Protein AF-0000000076610963 (afdb_homodimer)

Secondary structure (DSSP, 8-state):
--HHHHHHHHHHHHHSHHHHS-S---HHHHHHHHHT-HHHHHHHGGGSS----HHHHHHHHH--SS-SSS---------HHHHHHHHHHHHHHHTT-PPPPP-EEE-TTSTTEEEE-SSSS--EEEESS-S-TT-GGG-HHHHHHHHHHHHHH-S---SBIIIII--HHHHHHHHHHHHHTT-SEEEEES-HHHHHHHHHHHGGGGSTT-EEEEEETT--HHHHHHHHTSS--GGGEEEEPTT-HHHHHHHHHHT-STTTTTSEEEEEEESB-TTT--B--HHHHHHHHHHHT-EEEEE-TTTTTTSSTTS--HHHHHT---SEEEEESSSTT-S--EEEEE-HHHHHHHHHH-HHHHTSBPPPHHHHHHHHHHHHHHHH--HHHHHHHHHHHHHHHHHHHTT--BPP-SSS-EEEE---HHHHHHHHHHHHHHH-EE-EEE-TTTS-TT--EEEE---TT--HHHHHHHHHHHHHHHHHHT---HHHHHHHHHHHH-/--HHHHHHHHHHHHHSHHHHS-S---HHHHHHHHHT-HHHHHHHGGGSSS---SHHHHHHHH--SS-SSS---------HHHHHHHHHHHHHHHTT-PPPPP-EEE-TTSTTEEEE-SSSS--EEEESS-S-TT-GGG-HHHHHHHHHHHHHH-S---SBIIIII--HHHHHHHHHHHHHTT-SEEEEES-HHHHHHHHHHHGGGGSTT-EEEEEETT--HHHHHHHHTSS--GGGEEEEPTT-HHHHHHHHHHT-STTTTTSEEEEEEESB-TTT--B--HHHHHHHHHHHT-EEEEE-TTTTTTSSTTS--HHHHHT---SEEEEESSSTT-S--EEEEE-HHHHHHHHHH-HHHHTSBPPPHHHHHHHHHHHHHHHH--HHHHHHHHHHHHHHHHHHHTT--BPP-SSS-EEEE---HHHHHHHHHHHHHHH-EE-EEE-TTTS-TT--EEEE---TT--HHHHHHHHHHHHHHHHHHT---HHHHHHHHHHHH-

InterPro domains:
  IPR001917 Aminotransferase, class-II, pyridoxal-phosphate binding site [PS00599] (328-337)
  IPR004839 Aminotransferase, class I/classII, large domain [PF00155] (124-472)
  IPR010961 Tetrapyrrole biosynthesis, 5-aminolevulinic acid synthase [TIGR01821] (81-483)
  IPR015421 Pyridoxal phosphate-dependent transferase, major domain [G3DSA:3.40.640.10] (141-379)
  IPR015422 Pyridoxal phosphate-dependent transferase, small domain [G3DSA:3.90.1150.10] (124-471)
  IPR015424 Pyridoxal phosphate-dependent transferase [SSF53383] (80-482)
  IPR050087 8-amino-7-oxononanoate synthase class-II [PTHR13693] (79-475)

Sequence (996 aa):
MKLNAIRCIELVKHLCPFLTKQSLITAELIVSNAASCPFMKVMNLVKNNEQPTIESISEALNNPMNFLDLEVLVPKKTNSLDQHFEAAIKRLRDEGRYRVFTNILRNAGEFPMAVEHMTGSNRKITVWCSNDYLCQGQNPVVLEAMHKCLKIHGAGSGGTRNIGGNTNLHVKLESELADLHDKESALVCTSGYVANEAALSTLPSLFPNGAIYFSDEENHASMIYGMRYSKLNKKDIRVFRHNDVEHLEQLLKTADNDEDREKVKIIVFESVYSMSGSISPLEKIKEIATRFGALTYIDEVHAVGLYGKRGGGVCQERNIEMDIISGTLGKAFGVHGGYIAASSLIIDCIRSYAPSFIFTTSLPPVTLAGSIASIQYLKKSSKERELLHAHSKLMKKRLTEEDLPVLPSDSHIVPLFIGNASKCKEVSDTMFRDYGLYVQPINYPTVPRGQELLRLSPGPMHTAEKIEEFISAAKTVWKSFGLIGYSELQKKLAKKSSMKLNAIRCIELVKHLCPFLTKQSLITAELIVSNAASCPFMKVMNLVKNNEQPTIESISEALNNPMNFLDLEVLVPKKTNSLDQHFEAAIKRLRDEGRYRVFTNILRNAGEFPMAVEHMTGSNRKITVWCSNDYLCQGQNPVVLEAMHKCLKIHGAGSGGTRNIGGNTNLHVKLESELADLHDKESALVCTSGYVANEAALSTLPSLFPNGAIYFSDEENHASMIYGMRYSKLNKKDIRVFRHNDVEHLEQLLKTADNDEDREKVKIIVFESVYSMSGSISPLEKIKEIATRFGALTYIDEVHAVGLYGKRGGGVCQERNIEMDIISGTLGKAFGVHGGYIAASSLIIDCIRSYAPSFIFTTSLPPVTLAGSIASIQYLKKSSKERELLHAHSKLMKKRLTEEDLPVLPSDSHIVPLFIGNASKCKEVSDTMFRDYGLYVQPINYPTVPRGQELLRLSPGPMHTAEKIEEFISAAKTVWKSFGLIGYSELQKKLAKKSS

Solvent-accessible surface area (backbone atoms only — not comparable to full-atom values): 50496 Å² total; per-residue (Å²): 123,74,65,60,60,56,55,54,50,54,53,49,25,74,69,40,69,73,50,52,71,48,78,83,67,52,72,67,59,51,54,62,55,43,69,71,32,69,69,50,47,62,58,54,72,57,56,73,82,82,74,88,58,72,60,69,57,44,59,72,63,57,79,73,74,90,70,70,79,59,67,75,65,64,60,77,67,71,40,80,60,52,51,32,44,51,49,48,49,48,51,31,52,74,68,68,47,59,82,77,70,58,30,32,44,47,36,40,84,46,62,48,34,27,31,36,58,76,82,72,73,56,46,72,27,43,52,32,33,38,38,26,37,49,49,34,26,45,31,66,68,21,51,49,40,22,53,54,35,35,64,45,40,15,47,22,33,20,16,19,39,76,34,63,15,24,30,56,55,55,55,50,37,22,50,52,50,5,59,55,64,74,35,73,23,34,43,78,35,72,22,39,35,51,24,36,25,25,45,47,31,36,52,40,79,49,32,96,65,28,46,32,40,41,30,37,64,74,50,54,65,37,49,54,49,7,47,64,59,17,93,63,55,73,86,34,54,41,70,24,56,68,80,33,62,69,50,43,51,55,55,56,58,67,38,70,38,88,87,42,54,74,24,47,42,33,42,36,41,44,44,35,36,89,73,62,10,43,61,47,61,59,69,62,51,51,52,51,27,61,76,69,68,30,46,41,37,37,35,26,52,73,19,34,53,62,25,30,86,48,18,42,4,57,44,54,55,67,71,49,89,69,55,33,39,34,34,45,27,30,22,35,38,7,24,53,21,11,23,39,33,18,46,51,59,58,42,54,44,40,64,72,63,13,59,76,55,54,68,22,66,36,66,27,54,26,44,38,38,21,37,43,40,30,51,58,49,38,43,73,46,54,64,49,39,52,36,17,48,50,32,24,50,48,47,54,51,51,34,50,75,69,36,35,27,58,54,84,46,80,47,54,40,45,31,33,58,63,38,32,60,70,57,30,47,49,50,28,48,45,38,30,75,76,69,28,36,40,46,36,57,43,38,54,86,84,30,59,84,60,57,14,24,36,44,35,33,49,16,52,61,47,39,73,68,54,47,50,53,50,51,55,51,47,53,53,52,38,61,73,68,68,55,74,31,24,68,58,48,52,55,53,56,53,56,69,75,98,122,73,68,60,57,54,54,55,50,55,53,50,29,73,69,40,72,74,51,53,71,51,80,84,68,53,72,67,61,52,52,63,56,42,69,72,31,72,73,51,49,63,57,59,69,52,62,72,87,80,75,90,61,73,60,71,60,47,58,75,66,56,82,74,73,93,70,70,80,59,67,75,67,64,61,76,69,73,38,81,59,53,53,32,44,51,49,49,49,48,52,32,52,75,67,68,49,60,83,77,71,59,30,32,45,46,37,42,83,46,62,48,33,28,31,35,58,75,82,72,71,56,47,71,28,42,52,32,33,39,38,27,38,51,50,34,26,46,32,66,68,20,52,50,39,21,54,54,35,34,64,46,39,14,46,21,32,20,15,20,40,77,35,63,14,24,29,57,53,56,55,53,37,20,50,53,50,5,59,56,64,74,35,75,22,35,43,77,35,73,23,38,35,50,26,35,25,27,45,46,31,37,54,40,78,46,31,97,66,29,46,33,40,40,29,36,64,73,51,54,66,37,49,54,50,7,48,63,58,19,94,62,54,72,86,33,53,40,70,25,55,68,80,34,62,69,50,44,51,53,55,55,58,66,38,70,38,88,87,40,54,73,25,47,41,33,42,37,41,44,43,38,35,87,74,61,10,42,61,49,60,58,69,63,50,49,51,51,27,62,76,69,66,31,46,41,37,38,36,27,51,75,18,34,54,62,25,30,87,48,18,43,4,57,45,54,54,67,71,51,90,70,55,32,38,34,32,46,26,30,24,35,40,8,26,54,21,10,22,39,33,19,46,52,60,59,42,53,44,39,62,71,64,12,59,77,55,54,68,21,68,36,65,27,53,26,44,39,37,20,38,43,39,29,52,58,48,37,42,74,47,55,62,48,40,51,36,18,47,51,32,23,51,48,48,54,51,51,34,50,76,69,36,36,26,58,53,86,45,80,46,54,41,45,30,34,59,63,38,33,60,69,57,31,46,49,50,29,48,44,37,30,74,76,68,28,36,41,46,35,56,44,40,54,85,84,32,58,85,60,57,12,24,34,46,34,33,48,16,52,60,47,41,72,66,54,47,50,52,50,50,55,52,48,53,54,51,37,60,75,69,68,56,74,31,23,69,57,47,51,55,54,55,53,57,71,75,99

Nearest PDB structures (foldseek):
  5txr-assembly1_A  TM=9.477E-01  e=1.325E-47  Saccharomyces cerevisiae S288C
  5txr-assembly1_B  TM=9.452E-01  e=3.964E-47  Saccharomyces cerevisiae S288C
  5txt-assembly3_E  TM=9.502E-01  e=1.643E-43  Saccharomyces cerevisiae S288C
  8eim-assembly1_B  TM=9.177E-01  e=1.392E-42  Saccharomyces cerevisiae
  8eim-assembly1_A  TM=8.642E-01  e=5.479E-42  Saccharomyces cerevisiae

Structure (mmCIF, N/CA/C/O backbone):
data_AF-0000000076610963-model_v1
#
loop_
_entity.id
_entity.type
_entity.pdbx_description
1 polymer '5-aminolevulinate synthase'
#
loop_
_atom_site.group_PDB
_atom_site.id
_atom_site.type_symbol
_atom_site.label_atom_id
_atom_site.label_alt_id
_atom_site.label_comp_id
_atom_site.label_asym_id
_atom_site.label_entity_id
_atom_site.label_seq_id
_atom_site.pdbx_PDB_ins_code
_atom_site.Cartn_x
_atom_site.Cartn_y
_atom_site.Cartn_z
_atom_site.occupancy
_atom_site.B_iso_or_equiv
_atom_site.auth_seq_id
_atom_site.auth_comp_id
_atom_site.auth_asym_id
_atom_site.auth_atom_id
_atom_site.pdbx_PDB_model_num
ATOM 1 N N . MET A 1 1 ? -56.344 28.406 -21.016 1 21.8 1 MET A N 1
ATOM 2 C CA . MET A 1 1 ? -55 27.906 -21.406 1 21.8 1 MET A CA 1
ATOM 3 C C . MET A 1 1 ? -54.25 27.406 -20.188 1 21.8 1 MET A C 1
ATOM 5 O O . MET A 1 1 ? -53.156 26.859 -20.312 1 21.8 1 MET A O 1
ATOM 9 N N . LYS A 1 2 ? -54.75 28.047 -19.078 1 29.67 2 LYS A N 1
ATOM 10 C CA . LYS A 1 2 ? -54.5 27.734 -17.672 1 29.67 2 LYS A CA 1
ATOM 11 C C . LYS A 1 2 ? -54.875 26.297 -17.344 1 29.67 2 LYS A C 1
ATOM 13 O O . LYS A 1 2 ? -54.219 25.625 -16.578 1 29.67 2 LYS A O 1
ATOM 18 N N . LEU A 1 3 ? -56 25.922 -17.828 1 28.19 3 LEU A N 1
ATOM 19 C CA . LEU A 1 3 ? -56.719 24.688 -17.469 1 28.19 3 LEU A CA 1
ATOM 20 C C . LEU A 1 3 ? -56 23.469 -18.062 1 28.19 3 LEU A C 1
ATOM 22 O O . LEU A 1 3 ? -56 22.391 -17.453 1 28.19 3 LEU A O 1
ATOM 26 N N . ASN A 1 4 ? -55.406 23.625 -19.328 1 28.78 4 ASN A N 1
ATOM 27 C CA . ASN A 1 4 ? -54.875 22.453 -20 1 28.78 4 ASN A CA 1
ATOM 28 C C . ASN A 1 4 ? -53.562 21.984 -19.359 1 28.78 4 ASN A C 1
ATOM 30 O O . ASN A 1 4 ? -53.125 20.844 -19.594 1 28.78 4 ASN A O 1
ATOM 34 N N . ALA A 1 5 ? -52.781 22.891 -18.766 1 31.27 5 ALA A N 1
ATOM 35 C CA . ALA A 1 5 ? -51.531 22.484 -18.125 1 31.27 5 ALA A CA 1
ATOM 36 C C . ALA A 1 5 ? -51.781 21.562 -16.938 1 31.27 5 ALA A C 1
ATOM 38 O O . ALA A 1 5 ? -51 20.641 -16.688 1 31.27 5 ALA A O 1
ATOM 39 N N . ILE A 1 6 ? -52.906 21.766 -16.25 1 34.38 6 ILE A N 1
ATOM 40 C CA . ILE A 1 6 ? -53.25 20.984 -15.062 1 34.38 6 ILE A CA 1
ATOM 41 C C . ILE A 1 6 ? -53.5 19.531 -15.469 1 34.38 6 ILE A C 1
ATOM 43 O O . ILE A 1 6 ? -53.062 18.594 -14.797 1 34.38 6 ILE A O 1
ATOM 47 N N . ARG A 1 7 ? -54.219 19.406 -16.641 1 34.5 7 ARG A N 1
ATOM 48 C CA . ARG A 1 7 ? -54.688 18.078 -17.031 1 34.5 7 ARG A CA 1
ATOM 49 C C . ARG A 1 7 ? -53.5 17.188 -17.406 1 34.5 7 ARG A C 1
ATOM 51 O O . ARG A 1 7 ? -53.5 15.977 -17.125 1 34.5 7 ARG A O 1
ATOM 58 N N . CYS A 1 8 ? -52.5 17.844 -18.094 1 32.41 8 CYS A N 1
ATOM 59 C CA . CYS A 1 8 ? -51.375 17.016 -18.5 1 32.41 8 CYS A CA 1
ATOM 60 C C . CYS A 1 8 ? -50.594 16.547 -17.281 1 32.41 8 CYS A C 1
ATOM 62 O O . CYS A 1 8 ? -49.906 15.516 -17.344 1 32.41 8 CYS A O 1
ATOM 64 N N . ILE A 1 9 ? -50.688 17.328 -16.203 1 34.38 9 ILE A N 1
ATOM 65 C CA . ILE A 1 9 ? -50.031 16.891 -14.977 1 34.38 9 ILE A CA 1
ATOM 66 C C . ILE A 1 9 ? -50.656 15.602 -14.477 1 34.38 9 ILE A C 1
ATOM 68 O O . ILE A 1 9 ? -49.969 14.68 -14.055 1 34.38 9 ILE A O 1
ATOM 72 N N . GLU A 1 10 ? -51.969 15.562 -14.523 1 38.06 10 GLU A N 1
ATOM 73 C CA . GLU A 1 10 ? -52.688 14.406 -13.977 1 38.06 10 GLU A CA 1
ATOM 74 C C . GLU A 1 10 ? -52.375 13.148 -14.773 1 38.06 10 GLU A C 1
ATOM 76 O O . GLU A 1 10 ? -52.219 12.062 -14.203 1 38.06 10 GLU A O 1
ATOM 81 N N . LEU A 1 11 ? -52.25 13.336 -16.141 1 36.66 11 LEU A N 1
ATOM 82 C CA . LEU A 1 11 ? -52.031 12.148 -16.953 1 36.66 11 LEU A CA 1
ATOM 83 C C . LEU A 1 11 ? -50.625 11.578 -16.688 1 36.66 11 LEU A C 1
ATOM 85 O O . LEU A 1 11 ? -50.469 10.359 -16.578 1 36.66 11 LEU A O 1
ATOM 89 N N . VAL A 1 12 ? -49.625 12.5 -16.594 1 34.75 12 VAL A N 1
ATOM 90 C CA . VAL A 1 12 ? -48.281 11.969 -16.406 1 34.75 12 VAL A CA 1
ATOM 91 C C . VAL A 1 12 ? -48.188 11.312 -15.031 1 34.75 12 VAL A C 1
ATOM 93 O O . VAL A 1 12 ? -47.5 10.297 -14.875 1 34.75 12 VAL A O 1
ATOM 96 N N . LYS A 1 13 ? -48.812 11.773 -14.039 1 41.41 13 LYS A N 1
ATOM 97 C CA . LYS A 1 13 ? -48.844 11.148 -12.719 1 41.41 13 LYS A CA 1
ATOM 98 C C . LYS A 1 13 ? -49.312 9.703 -12.82 1 41.41 13 LYS A C 1
ATOM 100 O O . LYS A 1 13 ? -48.875 8.836 -12.07 1 41.41 13 LYS A O 1
ATOM 105 N N . HIS A 1 14 ? -50.469 9.484 -13.523 1 41.31 14 HIS A N 1
ATOM 106 C CA . HIS A 1 14 ? -51.062 8.148 -13.555 1 41.31 14 HIS A CA 1
ATOM 107 C C . HIS A 1 14 ? -50.125 7.156 -14.266 1 41.31 14 HIS A C 1
ATOM 109 O O . HIS A 1 14 ? -50.25 5.945 -14.07 1 41.31 14 HIS A O 1
ATOM 115 N N . LEU A 1 15 ? -49.406 7.645 -15.328 1 35.16 15 LEU A N 1
ATOM 116 C CA . LEU A 1 15 ? -48.688 6.664 -16.125 1 35.16 15 LEU A CA 1
ATOM 117 C C . LEU A 1 15 ? -47.312 6.395 -15.523 1 35.16 15 LEU A C 1
ATOM 119 O O . LEU A 1 15 ? -46.719 5.336 -15.758 1 35.16 15 LEU A O 1
ATOM 123 N N . CYS A 1 16 ? -46.562 7.543 -15.016 1 33.22 16 CYS A N 1
ATOM 124 C CA . CYS A 1 16 ? -45.219 7.285 -14.484 1 33.22 16 CYS A CA 1
ATOM 125 C C . CYS A 1 16 ? -45.312 6.82 -13.039 1 33.22 16 CYS A C 1
ATOM 127 O O . CYS A 1 16 ? -45.844 7.523 -12.18 1 33.22 16 CYS A O 1
ATOM 129 N N . PRO A 1 17 ? -45.156 5.508 -12.773 1 32.31 17 PRO A N 1
ATOM 130 C CA . PRO A 1 17 ? -45.312 4.969 -11.422 1 32.31 17 PRO A CA 1
ATOM 131 C C . PRO A 1 17 ? -44.625 5.824 -10.359 1 32.31 17 PRO A C 1
ATOM 133 O O . PRO A 1 17 ? -44.969 5.719 -9.172 1 32.31 17 PRO A O 1
ATOM 136 N N . PHE A 1 18 ? -43.5 6.539 -10.773 1 30.94 18 PHE A N 1
ATOM 137 C CA . PHE A 1 18 ? -42.844 7.312 -9.734 1 30.94 18 PHE A CA 1
ATOM 138 C C . PHE A 1 18 ? -43.719 8.453 -9.25 1 30.94 18 PHE A C 1
ATOM 140 O O . PHE A 1 18 ? -43.625 8.883 -8.102 1 30.94 18 PHE A O 1
ATOM 147 N N . LEU A 1 19 ? -44.375 8.984 -10.25 1 36.38 19 LEU A N 1
ATOM 148 C CA . LEU A 1 19 ? -45.219 10.133 -9.898 1 36.38 19 LEU A CA 1
ATOM 149 C C . LEU A 1 19 ? -46.406 9.711 -9.055 1 36.38 19 LEU A C 1
ATOM 151 O O . LEU A 1 19 ? -47.094 10.547 -8.453 1 36.38 19 LEU A O 1
ATOM 155 N N . THR A 1 20 ? -46.781 8.461 -9.281 1 34.66 20 THR A N 1
ATOM 156 C CA . THR A 1 20 ? -48.031 8.078 -8.609 1 34.66 20 THR A CA 1
ATOM 157 C C . THR A 1 20 ? -47.844 8.133 -7.09 1 34.66 20 THR A C 1
ATOM 159 O O . THR A 1 20 ? -48.812 8.391 -6.359 1 34.66 20 THR A O 1
ATOM 162 N N . LYS A 1 21 ? -46.656 7.547 -6.668 1 35.16 21 LYS A N 1
ATOM 163 C CA . LYS A 1 21 ? -46.688 7.324 -5.227 1 35.16 21 LYS A CA 1
ATOM 164 C C . LYS A 1 21 ? -46.438 8.617 -4.461 1 35.16 21 LYS A C 1
ATOM 166 O O . LYS A 1 21 ? -46.406 8.625 -3.229 1 35.16 21 LYS A O 1
ATOM 171 N N . GLN A 1 22 ? -45.875 9.648 -5.262 1 31.23 22 GLN A N 1
ATOM 172 C CA . GLN A 1 22 ? -45.5 10.781 -4.426 1 31.23 22 GLN A CA 1
ATOM 173 C C . GLN A 1 22 ? -46.688 11.68 -4.152 1 31.23 22 GLN A C 1
ATOM 175 O O . GLN A 1 22 ? -47.344 12.156 -5.082 1 31.23 22 GLN A O 1
ATOM 180 N N . SER A 1 23 ? -47.312 11.453 -3.021 1 36.5 23 SER A N 1
ATOM 181 C CA . SER A 1 23 ? -48.469 12.25 -2.588 1 36.5 23 SER A CA 1
ATOM 182 C C . SER A 1 23 ? -48.219 13.742 -2.801 1 36.5 23 SER A C 1
ATOM 184 O O . SER A 1 23 ? -49.125 14.484 -3.158 1 36.5 23 SER A O 1
ATOM 186 N N . LEU A 1 24 ? -47.188 14.328 -2.123 1 37.09 24 LEU A N 1
ATOM 187 C CA . LEU A 1 24 ? -47.188 15.773 -1.961 1 37.09 24 LEU A CA 1
ATOM 188 C C . LEU A 1 24 ? -46.344 16.438 -3.055 1 37.09 24 LEU A C 1
ATOM 190 O O . LEU A 1 24 ? -45.156 16.719 -2.863 1 37.09 24 LEU A O 1
ATOM 194 N N . ILE A 1 25 ? -46.438 15.969 -4.258 1 34.94 25 ILE A N 1
ATOM 195 C CA . ILE A 1 25 ? -45.625 16.547 -5.328 1 34.94 25 ILE A CA 1
ATOM 196 C C . ILE A 1 25 ? -46.156 17.922 -5.707 1 34.94 25 ILE A C 1
ATOM 198 O O . ILE A 1 25 ? -47.312 18.047 -6.125 1 34.94 25 ILE A O 1
ATOM 202 N N . THR A 1 26 ? -45.719 18.984 -5.012 1 40.22 26 THR A N 1
ATOM 203 C CA . THR A 1 26 ? -46.25 20.297 -5.363 1 40.22 26 THR A CA 1
ATOM 204 C C . THR A 1 26 ? -45.906 20.656 -6.805 1 40.22 26 THR A C 1
ATOM 206 O O . THR A 1 26 ? -45 20.062 -7.395 1 40.22 26 THR A O 1
ATOM 209 N N . ALA A 1 27 ? -46.656 21.469 -7.484 1 39.19 27 ALA A N 1
ATOM 210 C CA . ALA A 1 27 ? -46.5 21.938 -8.867 1 39.19 27 ALA A CA 1
ATOM 211 C C . ALA A 1 27 ? -45.062 22.359 -9.156 1 39.19 27 ALA A C 1
ATOM 213 O O . ALA A 1 27 ? -44.562 22.062 -10.234 1 39.19 27 ALA A O 1
ATOM 214 N N . GLU A 1 28 ? -44.438 23.125 -8.227 1 42.03 28 GLU A N 1
ATOM 215 C CA . GLU A 1 28 ? -43.125 23.734 -8.383 1 42.03 28 GLU A CA 1
ATOM 216 C C . GLU A 1 28 ? -42.031 22.672 -8.508 1 42.03 28 GLU A C 1
ATOM 218 O O . GLU A 1 28 ? -41.094 22.828 -9.281 1 42.03 28 GLU A O 1
ATOM 223 N N . LEU A 1 29 ? -42.188 21.594 -7.812 1 39.12 29 LEU A N 1
ATOM 224 C CA . LEU A 1 29 ? -41.219 20.516 -7.836 1 39.12 29 LEU A CA 1
ATOM 225 C C . LEU A 1 29 ? -41.25 19.781 -9.172 1 39.12 29 LEU A C 1
ATOM 227 O O . LEU A 1 29 ? -40.219 19.328 -9.664 1 39.12 29 LEU A O 1
ATOM 231 N N . ILE A 1 30 ? -42.438 19.766 -9.672 1 38.81 30 ILE A N 1
ATOM 232 C CA . ILE A 1 30 ? -42.625 19.109 -10.969 1 38.81 30 ILE A CA 1
ATOM 233 C C . ILE A 1 30 ? -41.906 19.922 -12.055 1 38.81 30 ILE A C 1
ATOM 235 O O . ILE A 1 30 ? -41.219 19.359 -12.906 1 38.81 30 ILE A O 1
ATOM 239 N N . VAL A 1 31 ? -42.094 21.219 -11.977 1 41.5 31 VAL A N 1
ATOM 240 C CA . VAL A 1 31 ? -41.531 22.109 -12.992 1 41.5 31 VAL A CA 1
ATOM 241 C C . VAL A 1 31 ? -40.031 22.062 -12.945 1 41.5 31 VAL A C 1
ATOM 243 O O . VAL A 1 31 ? -39.375 22 -13.992 1 41.5 31 VAL A O 1
ATOM 246 N N . SER A 1 32 ? -39.406 22.141 -11.727 1 40.06 32 SER A N 1
ATOM 247 C CA . SER A 1 32 ? -37.938 22.188 -11.609 1 40.06 32 SER A CA 1
ATOM 248 C C . SER A 1 32 ? -37.312 20.875 -12.062 1 40.06 32 SER A C 1
ATOM 250 O O . SER A 1 32 ? -36.188 20.875 -12.586 1 40.06 32 SER A O 1
ATOM 252 N N . ASN A 1 33 ? -37.938 19.719 -11.805 1 37.94 33 ASN A N 1
ATOM 253 C CA . ASN A 1 33 ? -37.438 18.422 -12.227 1 37.94 33 ASN A CA 1
ATOM 254 C C . ASN A 1 33 ? -37.656 18.203 -13.719 1 37.94 33 ASN A C 1
ATOM 256 O O . ASN A 1 33 ? -37 17.328 -14.32 1 37.94 33 ASN A O 1
ATOM 260 N N . ALA A 1 34 ? -38.656 18.828 -14.211 1 38.81 34 ALA A N 1
ATOM 261 C CA . ALA A 1 34 ? -38.969 18.719 -15.641 1 38.81 34 ALA A CA 1
ATOM 262 C C . ALA A 1 34 ? -37.844 19.312 -16.484 1 38.81 34 ALA A C 1
ATOM 264 O O . ALA A 1 34 ? -37.531 18.812 -17.562 1 38.81 34 ALA A O 1
ATOM 265 N N . ALA A 1 35 ? -37.25 20.516 -15.992 1 41.19 35 ALA A N 1
ATOM 266 C CA . ALA A 1 35 ? -36.25 21.281 -16.75 1 41.19 35 ALA A CA 1
ATOM 267 C C . ALA A 1 35 ? -34.969 20.484 -16.938 1 41.19 35 ALA A C 1
ATOM 269 O O . ALA A 1 35 ? -34.219 20.719 -17.891 1 41.19 35 ALA A O 1
ATOM 270 N N . SER A 1 36 ? -34.688 19.609 -15.922 1 34.16 36 SER A N 1
ATOM 271 C CA . SER A 1 36 ? -33.438 18.859 -16 1 34.16 36 SER A CA 1
ATOM 272 C C . SER A 1 36 ? -33.656 17.516 -16.688 1 34.16 36 SER A C 1
ATOM 274 O O . SER A 1 36 ? -32.719 16.719 -16.812 1 34.16 36 SER A O 1
ATOM 276 N N . CYS A 1 37 ? -34.844 17.125 -17 1 35.44 37 CYS A N 1
ATOM 277 C CA . CYS A 1 37 ? -35.156 15.844 -17.641 1 35.44 37 CYS A CA 1
ATOM 278 C C . CYS A 1 37 ? -34.812 15.883 -19.125 1 35.44 37 CYS A C 1
ATOM 280 O O . CYS A 1 37 ? -35.281 16.75 -19.844 1 35.44 37 CYS A O 1
ATOM 282 N N . PRO A 1 38 ? -33.688 15.32 -19.562 1 33.44 38 PRO A N 1
ATOM 283 C CA . PRO A 1 38 ? -33.219 15.383 -20.938 1 33.44 38 PRO A CA 1
ATOM 284 C C . PRO A 1 38 ? -34.344 15.188 -21.969 1 33.44 38 PRO A C 1
ATOM 286 O O . PRO A 1 38 ? -34.281 15.75 -23.062 1 33.44 38 PRO A O 1
ATOM 289 N N . PHE A 1 39 ? -35.406 14.453 -21.547 1 34.25 39 PHE A N 1
ATOM 290 C CA . PHE A 1 39 ? -36.5 14.234 -22.5 1 34.25 39 PHE A CA 1
ATOM 291 C C . PHE A 1 39 ? -37.219 15.547 -22.812 1 34.25 39 PHE A C 1
ATOM 293 O O . PHE A 1 39 ? -37.469 15.844 -23.969 1 34.25 39 PHE A O 1
ATOM 300 N N . MET A 1 40 ? -37.375 16.234 -21.75 1 34.06 40 MET A N 1
ATOM 301 C CA . MET A 1 40 ? -38.219 17.422 -21.938 1 34.06 40 MET A CA 1
ATOM 302 C C . MET A 1 40 ? -37.469 18.5 -22.703 1 34.06 40 MET A C 1
ATOM 304 O O . MET A 1 40 ? -38.094 19.297 -23.422 1 34.06 40 MET A O 1
ATOM 308 N N . LYS A 1 41 ? -36.188 18.594 -22.453 1 32.5 41 LYS A N 1
ATOM 309 C CA . LYS A 1 41 ? -35.438 19.641 -23.172 1 32.5 41 LYS A CA 1
ATOM 310 C C . LYS A 1 41 ? -35.438 19.375 -24.672 1 32.5 41 LYS A C 1
ATOM 312 O O . LYS A 1 41 ? -35.438 20.297 -25.484 1 32.5 41 LYS A O 1
ATOM 317 N N . VAL A 1 42 ? -35.312 18.141 -25.047 1 31.78 42 VAL A N 1
ATOM 318 C CA . VAL A 1 42 ? -35.438 17.922 -26.484 1 31.78 42 VAL A CA 1
ATOM 319 C C . VAL A 1 42 ? -36.719 18.562 -27.016 1 31.78 42 VAL A C 1
ATOM 321 O O . VAL A 1 42 ? -36.719 19.188 -28.078 1 31.78 42 VAL A O 1
ATOM 324 N N . MET A 1 43 ? -37.688 18.469 -26.141 1 30.12 43 MET A N 1
ATOM 325 C CA . MET A 1 43 ? -39 18.891 -26.625 1 30.12 43 MET A CA 1
ATOM 326 C C . MET A 1 43 ? -39.031 20.406 -26.828 1 30.12 43 MET A C 1
ATOM 328 O O . MET A 1 43 ? -39.75 20.891 -27.719 1 30.12 43 MET A O 1
ATOM 332 N N . ASN A 1 44 ? -38.375 21.094 -25.859 1 31.59 44 ASN A N 1
ATOM 333 C CA . ASN A 1 44 ? -38.594 22.531 -25.938 1 31.59 44 ASN A CA 1
ATOM 334 C C . ASN A 1 44 ? -37.844 23.156 -27.109 1 31.59 44 ASN A C 1
ATOM 336 O O . ASN A 1 44 ? -38.156 24.266 -27.547 1 31.59 44 ASN A O 1
ATOM 340 N N . LEU A 1 45 ? -36.594 22.75 -27.391 1 30.47 45 LEU A N 1
ATOM 341 C CA . LEU A 1 45 ? -35.906 23.406 -28.484 1 30.47 45 LEU A CA 1
ATOM 342 C C . LEU A 1 45 ? -36.688 23.297 -29.781 1 30.47 45 LEU A C 1
ATOM 344 O O . LEU A 1 45 ? -36.25 23.75 -30.828 1 30.47 45 LEU A O 1
ATOM 348 N N . VAL A 1 46 ? -37.625 22.5 -29.812 1 29.97 46 VAL A N 1
ATOM 349 C CA . VAL A 1 46 ? -38.562 22.578 -30.938 1 29.97 46 VAL A CA 1
ATOM 350 C C . VAL A 1 46 ? -39.188 23.969 -30.969 1 29.97 46 VAL A C 1
ATOM 352 O O . VAL A 1 46 ? -40.062 24.25 -31.797 1 29.97 46 VAL A O 1
ATOM 355 N N . LYS A 1 47 ? -39 24.734 -30.047 1 29.03 47 LYS A N 1
ATOM 356 C CA . LYS A 1 47 ? -39.969 25.828 -30.141 1 29.03 47 LYS A CA 1
ATOM 357 C C . LYS A 1 47 ? -39.688 26.703 -31.359 1 29.03 47 LYS A C 1
ATOM 359 O O . LYS A 1 47 ? -40.469 27.578 -31.703 1 29.03 47 LYS A O 1
ATOM 364 N N . ASN A 1 48 ? -38.5 27.031 -31.812 1 28.83 48 ASN A N 1
ATOM 365 C CA . ASN A 1 48 ? -38.812 28.094 -32.75 1 28.83 48 ASN A CA 1
ATOM 366 C C . ASN A 1 48 ? -39.719 27.578 -33.875 1 28.83 48 ASN A C 1
ATOM 368 O O . ASN A 1 48 ? -39.75 26.375 -34.156 1 28.83 48 ASN A O 1
ATOM 372 N N . ASN A 1 49 ? -40.531 28.359 -34.719 1 31.97 49 ASN A N 1
ATOM 373 C CA . ASN A 1 49 ? -41.812 28.391 -35.438 1 31.97 49 ASN A CA 1
ATOM 374 C C . ASN A 1 49 ? -41.75 27.531 -36.688 1 31.97 49 ASN A C 1
ATOM 376 O O . ASN A 1 49 ? -42.781 27.312 -37.344 1 31.97 49 ASN A O 1
ATOM 380 N N . GLU A 1 50 ? -40.719 27.688 -37.719 1 31.81 50 GLU A N 1
ATOM 381 C CA . GLU A 1 50 ? -41.062 27.188 -39.031 1 31.81 50 GLU A CA 1
ATOM 382 C C . GLU A 1 50 ? -41 25.672 -39.094 1 31.81 50 GLU A C 1
ATOM 384 O O . GLU A 1 50 ? -40.25 25.047 -38.375 1 31.81 50 GLU A O 1
ATOM 389 N N . GLN A 1 51 ? -42.094 25.047 -39.656 1 31.62 51 GLN A N 1
ATOM 390 C CA . GLN A 1 51 ? -42.469 23.656 -39.875 1 31.62 51 GLN A CA 1
ATOM 391 C C . GLN A 1 51 ? -41.406 22.938 -40.719 1 31.62 51 GLN A C 1
ATOM 393 O O . GLN A 1 51 ? -40.875 23.484 -41.656 1 31.62 51 GLN A O 1
ATOM 398 N N . PRO A 1 52 ? -40.719 21.906 -40.281 1 31.64 52 PRO A N 1
ATOM 399 C CA . PRO A 1 52 ? -39.781 21.203 -41.156 1 31.64 52 PRO A CA 1
ATOM 400 C C . PRO A 1 52 ? -40.438 20.688 -42.438 1 31.64 52 PRO A C 1
ATOM 402 O O . PRO A 1 52 ? -41.562 20.188 -42.375 1 31.64 52 PRO A O 1
ATOM 405 N N . THR A 1 53 ? -40.438 21.438 -43.688 1 35.38 53 THR A N 1
ATOM 406 C CA . THR A 1 53 ? -41.094 21 -44.906 1 35.38 53 THR A CA 1
ATOM 407 C C . THR A 1 53 ? -40.438 19.75 -45.469 1 35.38 53 THR A C 1
ATOM 409 O O . THR A 1 53 ? -39.281 19.453 -45.156 1 35.38 53 THR A O 1
ATOM 412 N N . ILE A 1 54 ? -41.312 18.844 -46.281 1 31.64 54 ILE A N 1
ATOM 413 C CA . ILE A 1 54 ? -41 17.547 -46.906 1 31.64 54 ILE A CA 1
ATOM 414 C C . ILE A 1 54 ? -39.781 17.672 -47.812 1 31.64 54 ILE A C 1
ATOM 416 O O . ILE A 1 54 ? -38.906 16.797 -47.812 1 31.64 54 ILE A O 1
ATOM 420 N N . GLU A 1 55 ? -39.906 18.734 -48.719 1 34.91 55 GLU A N 1
ATOM 421 C CA . GLU A 1 55 ? -38.969 18.922 -49.812 1 34.91 55 GLU A CA 1
ATOM 422 C C . GLU A 1 55 ? -37.531 19.031 -49.312 1 34.91 55 GLU A C 1
ATOM 424 O O . GLU A 1 55 ? -36.625 18.469 -49.906 1 34.91 55 GLU A O 1
ATOM 429 N N . SER A 1 56 ? -37.469 19.922 -48.344 1 34.19 56 SER A N 1
ATOM 430 C CA . SER A 1 56 ? -36.125 20.219 -47.906 1 34.19 56 SER A CA 1
ATOM 431 C C . SER A 1 56 ? -35.438 18.984 -47.344 1 34.19 56 SER A C 1
ATOM 433 O O . SER A 1 56 ? -34.188 18.938 -47.219 1 34.19 56 SER A O 1
ATOM 435 N N . ILE A 1 57 ? -36.281 18.047 -46.781 1 33.41 57 ILE A N 1
ATOM 436 C CA . ILE A 1 57 ? -35.812 16.734 -46.375 1 33.41 57 ILE A CA 1
ATOM 437 C C . ILE A 1 57 ? -35.312 15.961 -47.594 1 33.41 57 ILE A C 1
ATOM 439 O O . ILE A 1 57 ? -34.25 15.32 -47.562 1 33.41 57 ILE A O 1
ATOM 443 N N . SER A 1 58 ? -36.156 16.094 -48.719 1 29.86 58 SER A N 1
ATOM 444 C CA . SER A 1 58 ? -35.906 15.328 -49.938 1 29.86 58 SER A CA 1
ATOM 445 C C . SER A 1 58 ? -34.562 15.719 -50.594 1 29.86 58 SER A C 1
ATOM 447 O O . SER A 1 58 ? -33.812 14.852 -51.031 1 29.86 58 SER A O 1
ATOM 449 N N . GLU A 1 59 ? -34.406 17.078 -50.969 1 32.19 59 GLU A N 1
ATOM 450 C CA . GLU A 1 59 ? -33.219 17.531 -51.688 1 32.19 59 GLU A CA 1
ATOM 451 C C . GLU A 1 59 ? -31.938 17.125 -50.969 1 32.19 59 GLU A C 1
ATOM 453 O O . GLU A 1 59 ? -30.891 16.953 -51.594 1 32.19 59 GLU A O 1
ATOM 458 N N . ALA A 1 60 ? -32 17.203 -49.562 1 30.16 60 ALA A N 1
ATOM 459 C CA . ALA A 1 60 ? -30.812 16.781 -48.812 1 30.16 60 ALA A CA 1
ATOM 460 C C . ALA A 1 60 ? -30.469 15.312 -49.094 1 30.16 60 ALA A C 1
ATOM 462 O O . ALA A 1 60 ? -29.312 14.922 -49.062 1 30.16 60 ALA A O 1
ATOM 463 N N . LEU A 1 61 ? -31.594 14.57 -49.438 1 29.41 61 LEU A N 1
ATOM 464 C CA . LEU A 1 61 ? -31.453 13.148 -49.75 1 29.41 61 LEU A CA 1
ATOM 465 C C . LEU A 1 61 ? -30.844 12.953 -51.125 1 29.41 61 LEU A C 1
ATOM 467 O O . LEU A 1 61 ? -30.281 11.891 -51.406 1 29.41 61 LEU A O 1
ATOM 471 N N . ASN A 1 62 ? -31.297 13.797 -52.125 1 28.48 62 ASN A N 1
ATOM 472 C CA . ASN A 1 62 ? -31.125 13.43 -53.5 1 28.48 62 ASN A CA 1
ATOM 473 C C . ASN A 1 62 ? -29.656 13.547 -53.938 1 28.48 62 ASN A C 1
ATOM 475 O O . ASN A 1 62 ? -29.312 13.195 -55.062 1 28.48 62 ASN A O 1
ATOM 479 N N . ASN A 1 63 ? -28.969 14.742 -53.812 1 26.56 63 ASN A N 1
ATOM 480 C CA . ASN A 1 63 ? -27.719 14.773 -54.594 1 26.56 63 ASN A CA 1
ATOM 481 C C . ASN A 1 63 ? -26.688 13.797 -54.031 1 26.56 63 ASN A C 1
ATOM 483 O O . ASN A 1 63 ? -26.047 14.078 -53 1 26.56 63 ASN A O 1
ATOM 487 N N . PRO A 1 64 ? -26.672 12.531 -54.531 1 26.36 64 PRO A N 1
ATOM 488 C CA . PRO A 1 64 ? -26.094 11.242 -54.125 1 26.36 64 PRO A CA 1
ATOM 489 C C . PRO A 1 64 ? -24.578 11.25 -54.094 1 26.36 64 PRO A C 1
ATOM 491 O O . PRO A 1 64 ? -23.953 10.266 -53.688 1 26.36 64 PRO A O 1
ATOM 494 N N . MET A 1 65 ? -23.969 11.961 -55.25 1 25.03 65 MET A N 1
ATOM 495 C CA . MET A 1 65 ? -22.688 11.586 -55.844 1 25.03 65 MET A CA 1
ATOM 496 C C . MET A 1 65 ? -21.578 11.57 -54.781 1 25.03 65 MET A C 1
ATOM 498 O O . MET A 1 65 ? -20.812 10.609 -54.688 1 25.03 65 MET A O 1
ATOM 502 N N . ASN A 1 66 ? -20.719 12.789 -54.844 1 23.48 66 ASN A N 1
ATOM 503 C CA . ASN A 1 66 ? -19.328 13.047 -54.531 1 23.48 66 ASN A CA 1
ATOM 504 C C . ASN A 1 66 ? -19.031 12.797 -53.031 1 23.48 66 ASN A C 1
ATOM 506 O O . ASN A 1 66 ? -18.672 13.719 -52.312 1 23.48 66 ASN A O 1
ATOM 510 N N . PHE A 1 67 ? -19.703 12.086 -52.312 1 22.81 67 PHE A N 1
ATOM 511 C CA . PHE A 1 67 ? -19.688 11.617 -50.938 1 22.81 67 PHE A CA 1
ATOM 512 C C . PHE A 1 67 ? -18.469 10.75 -50.688 1 22.81 67 PHE A C 1
ATOM 514 O O . PHE A 1 67 ? -18.344 10.164 -49.594 1 22.81 67 PHE A O 1
ATOM 521 N N . LEU A 1 68 ? -17.719 10.289 -51.625 1 23.78 68 LEU A N 1
ATOM 522 C CA . LEU A 1 68 ? -16.672 9.281 -51.688 1 23.78 68 LEU A CA 1
ATOM 523 C C . LEU A 1 68 ? -15.438 9.742 -50.906 1 23.78 68 LEU A C 1
ATOM 525 O O . LEU A 1 68 ? -14.734 8.93 -50.312 1 23.78 68 LEU A O 1
ATOM 529 N N . ASP A 1 69 ? -14.719 10.758 -51.562 1 22.75 69 ASP A N 1
ATOM 530 C CA . ASP A 1 69 ? -13.414 11.281 -51.156 1 22.75 69 ASP A CA 1
ATOM 531 C C . ASP A 1 69 ? -13.469 11.836 -49.719 1 22.75 69 ASP A C 1
ATOM 533 O O . ASP A 1 69 ? -12.641 12.664 -49.344 1 22.75 69 ASP A O 1
ATOM 537 N N . LEU A 1 70 ? -14.617 12.141 -49.281 1 22.2 70 LEU A N 1
ATOM 538 C CA . LEU A 1 70 ? -14.695 12.531 -47.875 1 22.2 70 LEU A CA 1
ATOM 539 C C . LEU A 1 70 ? -13.922 11.555 -47 1 22.2 70 LEU A C 1
ATOM 541 O O . LEU A 1 70 ? -14.336 10.406 -46.812 1 22.2 70 LEU A O 1
ATOM 545 N N . GLU A 1 71 ? -12.609 11.656 -47.219 1 25.19 71 GLU A N 1
ATOM 546 C CA . GLU A 1 71 ? -11.68 10.953 -46.344 1 25.19 71 GLU A CA 1
ATOM 547 C C . GLU A 1 71 ? -12.289 10.742 -44.969 1 25.19 71 GLU A C 1
ATOM 549 O O . GLU A 1 71 ? -12.75 11.688 -44.344 1 25.19 71 GLU A O 1
ATOM 554 N N . VAL A 1 72 ? -12.992 9.75 -44.844 1 24.48 72 VAL A N 1
ATOM 555 C CA . VAL A 1 72 ? -13.703 9.32 -43.656 1 24.48 72 VAL A CA 1
ATOM 556 C C . VAL A 1 72 ? -12.945 9.797 -42.406 1 24.48 72 VAL A C 1
ATOM 558 O O . VAL A 1 72 ? -11.875 9.273 -42.094 1 24.48 72 VAL A O 1
ATOM 561 N N . LEU A 1 73 ? -12.586 11 -42.375 1 24.16 73 LEU A N 1
ATOM 562 C CA . LEU A 1 73 ? -12.133 11.562 -41.094 1 24.16 73 LEU A CA 1
ATOM 563 C C . LEU A 1 73 ? -12.891 10.938 -39.938 1 24.16 73 LEU A C 1
ATOM 565 O O . LEU A 1 73 ? -14.055 11.273 -39.688 1 24.16 73 LEU A O 1
ATOM 569 N N . VAL A 1 74 ? -12.82 9.695 -39.906 1 26.41 74 VAL A N 1
ATOM 570 C CA . VAL A 1 74 ? -13.359 9.133 -38.688 1 26.41 74 VAL A CA 1
ATOM 571 C C . VAL A 1 74 ? -13.148 10.117 -37.531 1 26.41 74 VAL A C 1
ATOM 573 O O . VAL A 1 74 ? -12.008 10.484 -37.219 1 26.41 74 VAL A O 1
ATOM 576 N N . PRO A 1 75 ? -13.891 11.102 -37.469 1 28.83 75 PRO A N 1
ATOM 577 C CA . PRO A 1 75 ? -13.641 11.945 -36.281 1 28.83 75 PRO A CA 1
ATOM 578 C C . PRO A 1 75 ? -12.977 11.188 -35.156 1 28.83 75 PRO A C 1
ATOM 580 O O . PRO A 1 75 ? -13.281 10.023 -34.906 1 28.83 75 PRO A O 1
ATOM 583 N N . LYS A 1 76 ? -11.781 11.461 -35 1 30.5 76 LYS A N 1
ATOM 584 C CA . LYS A 1 76 ? -11.266 10.859 -33.781 1 30.5 76 LYS A CA 1
ATOM 585 C C . LYS A 1 76 ? -12.367 10.68 -32.75 1 30.5 76 LYS A C 1
ATOM 587 O O . LYS A 1 76 ? -13 11.656 -32.344 1 30.5 76 LYS A O 1
ATOM 592 N N . LYS A 1 77 ? -13.234 9.805 -32.938 1 31.72 77 LYS A N 1
ATOM 593 C CA . LYS A 1 77 ? -14.141 9.398 -31.859 1 31.72 77 LYS A CA 1
ATOM 594 C C . LYS A 1 77 ? -13.578 9.805 -30.5 1 31.72 77 LYS A C 1
ATOM 596 O O . LYS A 1 77 ? -12.695 9.141 -29.953 1 31.72 77 LYS A O 1
ATOM 601 N N . THR A 1 78 ? -13.117 10.836 -30.25 1 40.59 78 THR A N 1
ATOM 602 C CA . THR A 1 78 ? -13.078 11.195 -28.844 1 40.59 78 THR A CA 1
ATOM 603 C C . THR A 1 78 ? -14.18 10.477 -28.078 1 40.59 78 THR A C 1
ATOM 605 O O . THR A 1 78 ? -15.367 10.789 -28.234 1 40.59 78 THR A O 1
ATOM 608 N N . ASN A 1 79 ? -14.18 9.102 -28.016 1 56.88 79 ASN A N 1
ATOM 609 C CA . ASN A 1 79 ? -15.055 8.062 -27.484 1 56.88 79 ASN A CA 1
ATOM 610 C C . ASN A 1 79 ? -15.805 8.547 -26.25 1 56.88 79 ASN A C 1
ATOM 612 O O . ASN A 1 79 ? -15.359 9.477 -25.578 1 56.88 79 ASN A O 1
ATOM 616 N N . SER A 1 80 ? -17.188 8.469 -26.422 1 74 80 SER A N 1
ATOM 617 C CA . SER A 1 80 ? -18.094 8.672 -25.297 1 74 80 SER A CA 1
ATOM 618 C C . SER A 1 80 ? -17.406 8.398 -23.969 1 74 80 SER A C 1
ATOM 620 O O . SER A 1 80 ? -17.609 9.117 -23 1 74 80 SER A O 1
ATOM 622 N N . LEU A 1 81 ? -16.406 7.73 -24.203 1 86.81 81 LEU A N 1
ATOM 623 C CA . LEU A 1 81 ? -15.727 7.379 -22.953 1 86.81 81 LEU A CA 1
ATOM 624 C C . LEU A 1 81 ? -14.742 8.469 -22.547 1 86.81 81 LEU A C 1
ATOM 626 O O . LEU A 1 81 ? -14.648 8.828 -21.375 1 86.81 81 LEU A O 1
ATOM 630 N N . ASP A 1 82 ? -13.969 9.039 -23.531 1 89.81 82 ASP A N 1
ATOM 631 C CA . ASP A 1 82 ? -13.008 10.102 -23.266 1 89.81 82 ASP A CA 1
ATOM 632 C C . ASP A 1 82 ? -13.703 11.336 -22.688 1 89.81 82 ASP A C 1
ATOM 634 O O . ASP A 1 82 ? -13.125 12.047 -21.859 1 89.81 82 ASP A O 1
ATOM 638 N N . GLN A 1 83 ? -14.875 11.461 -23.094 1 89 83 GLN A N 1
ATOM 639 C CA . GLN A 1 83 ? -15.633 12.617 -22.609 1 89 83 GLN A CA 1
ATOM 640 C C . GLN A 1 83 ? -15.891 12.516 -21.109 1 89 83 GLN A C 1
ATOM 642 O O . GLN A 1 83 ? -15.906 13.531 -20.406 1 89 83 GLN A O 1
ATOM 647 N N . HIS A 1 84 ? -16.109 11.281 -20.719 1 91.25 84 HIS A N 1
ATOM 648 C CA . HIS A 1 84 ? -16.328 11.086 -19.297 1 91.25 84 HIS A CA 1
ATOM 649 C C . HIS A 1 84 ? -15.07 11.438 -18.5 1 91.25 84 HIS A C 1
ATOM 651 O O . HIS A 1 84 ? -15.156 12.078 -17.453 1 91.25 84 HIS A O 1
ATOM 657 N N . PHE A 1 85 ? -13.977 11.016 -18.984 1 93.06 85 PHE A N 1
ATOM 658 C CA . PHE A 1 85 ? -12.719 11.305 -18.297 1 93.06 85 PHE A CA 1
ATOM 659 C C . PHE A 1 85 ? -12.414 12.805 -18.344 1 93.06 85 PHE A C 1
ATOM 661 O O . PHE A 1 85 ? -11.984 13.383 -17.344 1 93.06 85 PHE A O 1
ATOM 668 N N . GLU A 1 86 ? -12.609 13.422 -19.469 1 94.31 86 GLU A N 1
ATOM 669 C CA . GLU A 1 86 ? -12.398 14.859 -19.594 1 94.31 86 GLU A CA 1
ATOM 670 C C . GLU A 1 86 ? -13.297 15.641 -18.641 1 94.31 86 GLU A C 1
ATOM 672 O O . GLU A 1 86 ? -12.859 16.625 -18.047 1 94.31 86 GLU A O 1
ATOM 677 N N . ALA A 1 87 ? -14.492 15.188 -18.547 1 92.88 87 ALA A N 1
ATOM 678 C CA . ALA A 1 87 ? -15.445 15.852 -17.672 1 92.88 87 ALA A CA 1
ATOM 679 C C . ALA A 1 87 ? -15.016 15.75 -16.203 1 92.88 87 ALA A C 1
ATOM 681 O O . ALA A 1 87 ? -15.188 16.688 -15.438 1 92.88 87 ALA A O 1
ATOM 682 N N . ALA A 1 88 ? -14.523 14.609 -15.906 1 91.94 88 ALA A N 1
ATOM 683 C CA . ALA A 1 88 ? -14.047 14.406 -14.539 1 91.94 88 ALA A CA 1
ATOM 684 C C . ALA A 1 88 ? -12.906 15.359 -14.211 1 91.94 88 ALA A C 1
ATOM 686 O O . ALA A 1 88 ? -12.867 15.953 -13.125 1 91.94 88 ALA A O 1
ATOM 687 N N . ILE A 1 89 ? -11.992 15.523 -15.133 1 93.38 89 ILE A N 1
ATOM 688 C CA . ILE A 1 89 ? -10.844 16.391 -14.938 1 93.38 89 ILE A CA 1
ATOM 689 C C . ILE A 1 89 ? -11.305 17.859 -14.898 1 93.38 89 ILE A C 1
ATOM 691 O O . ILE A 1 89 ? -10.828 18.641 -14.086 1 93.38 89 ILE A O 1
ATOM 695 N N . LYS A 1 90 ? -12.18 18.203 -15.758 1 92.38 90 LYS A N 1
ATOM 696 C CA . LYS A 1 90 ? -12.719 19.562 -15.805 1 92.38 90 LYS A CA 1
ATOM 697 C C . LYS A 1 90 ? -13.383 19.938 -14.484 1 92.38 90 LYS A C 1
ATOM 699 O O . LYS A 1 90 ? -13.25 21.078 -14.016 1 92.38 90 LYS A O 1
ATOM 704 N N . ARG A 1 91 ? -14.102 19.062 -13.953 1 88.81 91 ARG A N 1
ATOM 705 C CA . ARG A 1 91 ? -14.75 19.297 -12.664 1 88.81 91 ARG A CA 1
ATOM 706 C C . ARG A 1 91 ? -13.727 19.656 -11.602 1 88.81 91 ARG A C 1
ATOM 708 O O . ARG A 1 91 ? -13.938 20.594 -10.82 1 88.81 91 ARG A O 1
ATOM 715 N N . LEU A 1 92 ? -12.633 18.938 -11.555 1 86.25 92 LEU A N 1
ATOM 716 C CA . LEU A 1 92 ? -11.578 19.203 -10.578 1 86.25 92 LEU A CA 1
ATOM 717 C C . LEU A 1 92 ? -10.977 20.594 -10.797 1 86.25 92 LEU A C 1
ATOM 719 O O . LEU A 1 92 ? -10.711 21.312 -9.828 1 86.25 92 LEU A O 1
ATOM 723 N N . ARG A 1 93 ? -10.711 20.906 -12.031 1 86.06 93 ARG A N 1
ATOM 724 C CA . ARG A 1 93 ? -10.125 22.203 -12.367 1 86.06 93 ARG A CA 1
ATOM 725 C C . ARG A 1 93 ? -11.07 23.344 -12.008 1 86.06 93 ARG A C 1
ATOM 727 O O . ARG A 1 93 ? -10.656 24.359 -11.445 1 86.06 93 ARG A O 1
ATOM 734 N N . ASP A 1 94 ? -12.328 23.125 -12.266 1 84 94 ASP A N 1
ATOM 735 C CA . ASP A 1 94 ? -13.336 24.141 -11.977 1 84 94 ASP A CA 1
ATOM 736 C C . ASP A 1 94 ? -13.461 24.375 -10.477 1 84 94 ASP A C 1
ATOM 738 O O . ASP A 1 94 ? -13.734 25.484 -10.031 1 84 94 ASP A O 1
ATOM 742 N N . GLU A 1 95 ? -13.211 23.328 -9.781 1 78.81 95 GLU A N 1
ATOM 743 C CA . GLU A 1 95 ? -13.336 23.422 -8.328 1 78.81 95 GLU A CA 1
ATOM 744 C C . GLU A 1 95 ? -12.016 23.844 -7.684 1 78.81 95 GLU A C 1
ATOM 746 O O . GLU A 1 95 ? -11.938 24.016 -6.465 1 78.81 95 GLU A O 1
ATOM 751 N N . GLY A 1 96 ? -10.992 24 -8.484 1 75.62 96 GLY A N 1
ATOM 752 C CA . GLY A 1 96 ? -9.695 24.406 -7.965 1 75.62 96 GLY A CA 1
ATOM 753 C C . GLY A 1 96 ? -8.992 23.312 -7.184 1 75.62 96 GLY A C 1
ATOM 754 O O . GLY A 1 96 ? -8.164 23.594 -6.316 1 75.62 96 GLY A O 1
ATOM 755 N N . ARG A 1 97 ? -9.383 22.047 -7.488 1 78.25 97 ARG A N 1
ATOM 756 C CA . ARG A 1 97 ? -8.852 20.922 -6.715 1 78.25 97 ARG A CA 1
ATOM 757 C C . ARG A 1 97 ? -7.82 20.141 -7.52 1 78.25 97 ARG A C 1
ATOM 759 O O . ARG A 1 97 ? -7.223 19.188 -7.012 1 78.25 97 ARG A O 1
ATOM 766 N N . TYR A 1 98 ? -7.66 20.562 -8.742 1 85.81 98 TYR A N 1
ATOM 767 C CA . TYR A 1 98 ? -6.684 19.844 -9.555 1 85.81 98 TYR A CA 1
ATOM 768 C C . TYR A 1 98 ? -5.277 20 -8.984 1 85.81 98 TYR A C 1
ATOM 770 O O . TYR A 1 98 ? -4.828 21.109 -8.727 1 85.81 98 TYR A O 1
ATOM 778 N N . ARG A 1 99 ? -4.555 18.859 -8.742 1 83.44 99 ARG A N 1
ATOM 779 C CA . ARG A 1 99 ? -3.25 18.875 -8.094 1 83.44 99 ARG A CA 1
ATOM 780 C C . ARG A 1 99 ? -2.123 18.828 -9.117 1 83.44 99 ARG A C 1
ATOM 782 O O . ARG A 1 99 ? -2.135 18 -10.031 1 83.44 99 ARG A O 1
ATOM 789 N N . VAL A 1 100 ? -1.244 19.797 -9.008 1 82.44 100 VAL A N 1
ATOM 790 C CA . VAL A 1 100 ? -0.025 19.828 -9.805 1 82.44 100 VAL A CA 1
ATOM 791 C C . VAL A 1 100 ? 1.165 19.391 -8.953 1 82.44 100 VAL A C 1
ATOM 793 O O . VAL A 1 100 ? 1.391 19.953 -7.871 1 82.44 100 VAL A O 1
ATOM 796 N N . PHE A 1 101 ? 1.882 18.375 -9.469 1 86.31 101 PHE A N 1
ATOM 797 C CA . PHE A 1 101 ? 3.016 17.875 -8.703 1 86.31 101 PHE A CA 1
ATOM 798 C C . PHE A 1 101 ? 4.262 18.719 -8.961 1 86.31 101 PHE A C 1
ATOM 800 O O . PHE A 1 101 ? 4.586 19 -10.117 1 86.31 101 PHE A O 1
ATOM 807 N N . THR A 1 102 ? 4.891 19.109 -7.816 1 83.81 102 THR A N 1
ATOM 808 C CA . THR A 1 102 ? 6.199 19.75 -7.926 1 83.81 102 THR A CA 1
ATOM 809 C C . THR A 1 102 ? 7.309 18.688 -7.918 1 83.81 102 THR A C 1
ATOM 811 O O . THR A 1 102 ? 7.414 17.906 -6.977 1 83.81 102 THR A O 1
ATOM 814 N N . ASN A 1 103 ? 8.102 18.703 -8.953 1 87.75 103 ASN A N 1
ATOM 815 C CA . ASN A 1 103 ? 9.18 17.719 -9.086 1 87.75 103 ASN A CA 1
ATOM 816 C C . ASN A 1 103 ? 10.461 18.203 -8.398 1 87.75 103 ASN A C 1
ATOM 818 O O . ASN A 1 103 ? 11.086 19.172 -8.836 1 87.75 103 ASN A O 1
ATOM 822 N N . ILE A 1 104 ? 10.867 17.516 -7.359 1 83.88 104 ILE A N 1
ATOM 823 C CA . ILE A 1 104 ? 12.078 17.938 -6.656 1 83.88 104 ILE A CA 1
ATOM 824 C C . ILE A 1 104 ? 12.938 16.719 -6.336 1 83.88 104 ILE A C 1
ATOM 826 O O . ILE A 1 104 ? 12.461 15.586 -6.355 1 83.88 104 ILE A O 1
ATOM 830 N N . LEU A 1 105 ? 14.18 16.906 -6.098 1 84.81 105 LEU A N 1
ATOM 831 C CA . LEU A 1 105 ? 15.102 15.914 -5.562 1 84.81 105 LEU A CA 1
ATOM 832 C C . LEU A 1 105 ? 15.891 16.469 -4.387 1 84.81 105 LEU A C 1
ATOM 834 O O . LEU A 1 105 ? 16.531 17.531 -4.508 1 84.81 105 LEU A O 1
ATOM 838 N N . ARG A 1 106 ? 15.797 15.789 -3.344 1 84.69 106 ARG A N 1
ATOM 839 C CA . ARG A 1 106 ? 16.594 16.156 -2.178 1 84.69 106 ARG A CA 1
ATOM 840 C C . ARG A 1 106 ? 17.984 15.531 -2.242 1 84.69 106 ARG A C 1
ATOM 842 O O . ARG A 1 106 ? 18.172 14.484 -2.869 1 84.69 106 ARG A O 1
ATOM 849 N N . ASN A 1 107 ? 18.906 16.25 -1.646 1 84.38 107 ASN A N 1
ATOM 850 C CA . ASN A 1 107 ? 20.266 15.719 -1.548 1 84.38 107 ASN A CA 1
ATOM 851 C C . ASN A 1 107 ? 20.656 15.43 -0.1 1 84.38 107 ASN A C 1
ATOM 853 O O . ASN A 1 107 ? 20.625 16.328 0.745 1 84.38 107 ASN A O 1
ATOM 857 N N . ALA A 1 108 ? 21.016 14.172 0.097 1 90 108 ALA A N 1
ATOM 858 C CA . ALA A 1 108 ? 21.422 13.781 1.443 1 90 108 ALA A CA 1
ATOM 859 C C . ALA A 1 108 ? 22.609 14.625 1.918 1 90 108 ALA A C 1
ATOM 861 O O . ALA A 1 108 ? 23.562 14.836 1.174 1 90 108 ALA A O 1
ATOM 862 N N . GLY A 1 109 ? 22.531 15.148 3.096 1 87.25 109 GLY A N 1
ATOM 863 C CA . GLY A 1 109 ? 23.547 16.016 3.646 1 87.25 109 GLY A CA 1
ATOM 864 C C . GLY A 1 109 ? 23.219 17.5 3.531 1 87.25 109 GLY A C 1
ATOM 865 O O . GLY A 1 109 ? 23.844 18.328 4.184 1 87.25 109 GLY A O 1
ATOM 866 N N . GLU A 1 110 ? 22.078 17.781 2.777 1 85.31 110 GLU A N 1
ATOM 867 C CA . GLU A 1 110 ? 21.75 19.188 2.551 1 85.31 110 GLU A CA 1
ATOM 868 C C . GLU A 1 110 ? 20.312 19.484 2.955 1 85.31 110 GLU A C 1
ATOM 870 O O . GLU A 1 110 ? 19.812 20.594 2.727 1 85.31 110 GLU A O 1
ATOM 875 N N . PHE A 1 111 ? 19.641 18.562 3.574 1 86.75 111 PHE A N 1
ATOM 876 C CA . PHE A 1 111 ? 18.281 18.891 4.027 1 86.75 111 PHE A CA 1
ATOM 877 C C . PHE A 1 111 ? 18.297 20.156 4.875 1 86.75 111 PHE A C 1
ATOM 879 O O . PHE A 1 111 ? 19.25 20.422 5.602 1 86.75 111 PHE A O 1
ATOM 886 N N . PRO A 1 112 ? 17.25 21 4.691 1 88.56 112 PRO A N 1
ATOM 887 C CA . PRO A 1 112 ? 15.969 20.797 4.012 1 88.56 112 PRO A CA 1
ATOM 888 C C . PRO A 1 112 ? 16 21.25 2.555 1 88.56 112 PRO A C 1
ATOM 890 O O . PRO A 1 112 ? 14.945 21.453 1.947 1 88.56 112 PRO A O 1
ATOM 893 N N . MET A 1 113 ? 17.203 21.453 2.055 1 87.5 113 MET A N 1
ATOM 894 C CA . MET A 1 113 ? 17.328 21.906 0.673 1 87.5 113 MET A CA 1
ATOM 895 C C . MET A 1 113 ? 17 20.781 -0.301 1 87.5 113 MET A C 1
ATOM 897 O O . MET A 1 113 ? 17.188 19.609 0.027 1 87.5 113 MET A O 1
ATOM 901 N N . ALA A 1 114 ? 16.453 21.156 -1.466 1 89.81 114 ALA A N 1
ATOM 902 C CA . ALA A 1 114 ? 16.219 20.266 -2.602 1 89.81 114 ALA A CA 1
ATOM 903 C C . ALA A 1 114 ? 16.453 21 -3.924 1 89.81 114 ALA A C 1
ATOM 905 O O . ALA A 1 114 ? 16.656 22.203 -3.945 1 89.81 114 ALA A O 1
ATOM 906 N N . VAL A 1 115 ? 16.562 20.25 -4.992 1 89.5 115 VAL A N 1
ATOM 907 C CA . VAL A 1 115 ? 16.656 20.797 -6.336 1 89.5 115 VAL A CA 1
ATOM 908 C C . VAL A 1 115 ? 15.328 20.594 -7.074 1 89.5 115 VAL A C 1
ATOM 910 O O . VAL A 1 115 ? 14.773 19.5 -7.07 1 89.5 115 VAL A O 1
ATOM 913 N N . GLU A 1 116 ? 14.812 21.688 -7.57 1 88.56 116 GLU A N 1
ATOM 914 C CA . GLU A 1 116 ? 13.562 21.562 -8.32 1 88.56 116 GLU A CA 1
ATOM 915 C C . GLU A 1 116 ? 13.828 21.203 -9.781 1 88.56 116 GLU A C 1
ATOM 917 O O . GLU A 1 116 ? 14.836 21.625 -10.359 1 88.56 116 GLU A O 1
ATOM 922 N N . HIS A 1 117 ? 13.016 20.422 -10.422 1 85.19 117 HIS A N 1
ATOM 923 C CA . HIS A 1 117 ? 13.188 19.969 -11.797 1 85.19 117 HIS A CA 1
ATOM 924 C C . HIS A 1 117 ? 11.977 20.344 -12.648 1 85.19 117 HIS A C 1
ATOM 926 O O . HIS A 1 117 ? 11.688 19.672 -13.641 1 85.19 117 HIS A O 1
ATOM 932 N N . MET A 1 118 ? 11.289 21.359 -12.32 1 79.94 118 MET A N 1
ATOM 933 C CA . MET A 1 118 ? 10.102 21.781 -13.055 1 79.94 118 MET A CA 1
ATOM 934 C C . MET A 1 118 ? 10.484 22.609 -14.273 1 79.94 118 MET A C 1
ATOM 936 O O . MET A 1 118 ? 9.883 22.469 -15.336 1 79.94 118 MET A O 1
ATOM 940 N N . THR A 1 119 ? 11.445 23.469 -14.141 1 75.62 119 THR A N 1
ATOM 941 C CA . THR A 1 119 ? 11.766 24.453 -15.156 1 75.62 119 THR A CA 1
ATOM 942 C C . THR A 1 119 ? 13.039 24.078 -15.906 1 75.62 119 THR A C 1
ATOM 944 O O . THR A 1 119 ? 13.445 24.766 -16.844 1 75.62 119 THR A O 1
ATOM 947 N N . GLY A 1 120 ? 13.602 22.969 -15.5 1 77.19 120 GLY A N 1
ATOM 948 C CA . GLY A 1 120 ? 14.859 22.594 -16.125 1 77.19 120 GLY A CA 1
ATOM 949 C C . GLY A 1 120 ? 16.047 23.344 -15.562 1 77.19 120 GLY A C 1
ATOM 950 O O . GLY A 1 120 ? 17.203 23 -15.859 1 77.19 120 GLY A O 1
ATOM 951 N N . SER A 1 121 ? 15.859 24.328 -14.742 1 77.06 121 SER A N 1
ATOM 952 C CA . SER A 1 121 ? 16.938 25.172 -14.219 1 77.06 121 SER A CA 1
ATOM 953 C C . SER A 1 121 ? 17.688 24.469 -13.094 1 77.06 121 SER A C 1
ATOM 955 O O . SER A 1 121 ? 18.781 24.875 -12.727 1 77.06 121 SER A O 1
ATOM 957 N N . ASN A 1 122 ? 17.172 23.484 -12.453 1 84.75 122 ASN A N 1
ATOM 958 C CA . ASN A 1 122 ? 17.766 22.781 -11.336 1 84.75 122 ASN A CA 1
ATOM 959 C C . ASN A 1 122 ? 18.125 23.734 -10.195 1 84.75 122 ASN A C 1
ATOM 961 O O . ASN A 1 122 ? 19.234 23.672 -9.656 1 84.75 122 ASN A O 1
ATOM 965 N N . ARG A 1 123 ? 17.25 24.594 -9.891 1 90.44 123 ARG A N 1
ATOM 966 C CA . ARG A 1 123 ? 17.422 25.578 -8.828 1 90.44 123 ARG A CA 1
ATOM 967 C C . ARG A 1 123 ? 17.266 24.938 -7.457 1 90.44 123 ARG A C 1
ATOM 969 O O . ARG A 1 123 ? 16.406 24.078 -7.266 1 90.44 123 ARG A O 1
ATOM 976 N N . LYS A 1 124 ? 18.141 25.406 -6.504 1 92.5 124 LYS A N 1
ATOM 977 C CA . LYS A 1 124 ? 18.016 24.953 -5.121 1 92.5 124 LYS A CA 1
ATOM 978 C C . LYS A 1 124 ? 16.844 25.641 -4.418 1 92.5 124 LYS A C 1
ATOM 980 O O . LYS A 1 124 ? 16.641 26.844 -4.605 1 92.5 124 LYS A O 1
ATOM 985 N N . ILE A 1 125 ? 16.125 24.891 -3.689 1 93.94 125 ILE A N 1
ATOM 986 C CA . ILE A 1 125 ? 14.984 25.422 -2.953 1 93.94 125 ILE A CA 1
ATOM 987 C C . ILE A 1 125 ? 15.016 24.922 -1.514 1 93.94 125 ILE A C 1
ATOM 989 O O . ILE A 1 125 ? 15.672 23.922 -1.217 1 93.94 125 ILE A O 1
ATOM 993 N N . THR A 1 126 ? 14.383 25.656 -0.606 1 95.25 126 THR A N 1
ATOM 994 C CA . THR A 1 126 ? 14.18 25.203 0.763 1 95.25 126 THR A CA 1
ATOM 995 C C . THR A 1 126 ? 12.797 24.562 0.916 1 95.25 126 THR A C 1
ATOM 997 O O . THR A 1 126 ? 11.781 25.203 0.632 1 95.25 126 THR A O 1
ATOM 1000 N N . VAL A 1 127 ? 12.781 23.328 1.361 1 95.31 127 VAL A N 1
ATOM 1001 C CA . VAL A 1 127 ? 11.523 22.594 1.493 1 95.31 127 VAL A CA 1
ATOM 1002 C C . VAL A 1 127 ? 10.953 22.797 2.895 1 95.31 127 VAL A C 1
ATOM 1004 O O . VAL A 1 127 ? 11.594 22.438 3.889 1 95.31 127 VAL A O 1
ATOM 1007 N N . TRP A 1 128 ? 9.758 23.359 2.971 1 96.69 128 TRP A N 1
ATOM 1008 C CA . TRP A 1 128 ? 9.133 23.672 4.254 1 96.69 128 TRP A CA 1
ATOM 1009 C C . TRP A 1 128 ? 7.945 22.75 4.508 1 96.69 128 TRP A C 1
ATOM 1011 O O . TRP A 1 128 ? 7.238 22.891 5.508 1 96.69 128 TRP A O 1
ATOM 1021 N N . CYS A 1 129 ? 7.734 21.766 3.617 1 94.38 129 CYS A N 1
ATOM 1022 C CA . CYS A 1 129 ? 6.52 20.969 3.732 1 94.38 129 CYS A CA 1
ATOM 1023 C C . CYS A 1 129 ? 6.848 19.484 3.803 1 94.38 129 CYS A C 1
ATOM 1025 O O . CYS A 1 129 ? 5.957 18.641 3.695 1 94.38 129 CYS A O 1
ATOM 1027 N N . SER A 1 130 ? 8.102 19.078 3.977 1 94.38 130 SER A N 1
ATOM 1028 C CA . SER A 1 130 ? 8.477 17.656 4.023 1 94.38 130 SER A CA 1
ATOM 1029 C C . SER A 1 130 ? 7.934 16.984 5.277 1 94.38 130 SER A C 1
ATOM 1031 O O . SER A 1 130 ? 7.938 17.578 6.359 1 94.38 130 SER A O 1
ATOM 1033 N N . ASN A 1 131 ? 7.492 15.688 5.086 1 96.19 131 ASN A N 1
ATOM 1034 C CA . ASN A 1 131 ? 7.066 14.883 6.227 1 96.19 131 ASN A CA 1
ATOM 1035 C C . ASN A 1 131 ? 8.242 14.164 6.875 1 96.19 131 ASN A C 1
ATOM 1037 O O . ASN A 1 131 ? 8.078 13.5 7.902 1 96.19 131 ASN A O 1
ATOM 1041 N N . ASP A 1 132 ? 9.422 14.242 6.254 1 97.38 132 ASP A N 1
ATOM 1042 C CA . ASP A 1 132 ? 10.633 13.797 6.934 1 97.38 132 ASP A CA 1
ATOM 1043 C C . ASP A 1 132 ? 11.023 14.75 8.055 1 97.38 132 ASP A C 1
ATOM 1045 O O . ASP A 1 132 ? 12.07 15.398 7.996 1 97.38 132 ASP A O 1
ATOM 1049 N N . TYR A 1 133 ? 10.25 14.75 9.086 1 97.69 133 TYR A N 1
ATOM 1050 C CA . TYR A 1 133 ? 10.234 15.766 10.133 1 97.69 133 TYR A CA 1
ATOM 1051 C C . TYR A 1 133 ? 11.602 15.906 10.789 1 97.69 133 TYR A C 1
ATOM 1053 O O . TYR A 1 133 ? 12.008 17.016 11.156 1 97.69 133 TYR A O 1
ATOM 1061 N N . LEU A 1 134 ? 12.266 14.797 10.953 1 98.44 134 LEU A N 1
ATOM 1062 C CA . LEU A 1 134 ? 13.492 14.812 11.742 1 98.44 134 LEU A CA 1
ATOM 1063 C C . LEU A 1 134 ? 14.719 14.664 10.844 1 98.44 134 LEU A C 1
ATOM 1065 O O . LEU A 1 134 ? 15.836 14.5 11.336 1 98.44 134 LEU A O 1
ATOM 1069 N N . CYS A 1 135 ? 14.492 14.641 9.562 1 97.44 135 CYS A N 1
ATOM 1070 C CA . CYS A 1 135 ? 15.547 14.547 8.555 1 97.44 135 CYS A CA 1
ATOM 1071 C C . CYS A 1 135 ? 16.312 13.242 8.695 1 97.44 135 CYS A C 1
ATOM 1073 O O . CYS A 1 135 ? 17.531 13.203 8.453 1 97.44 135 CYS A O 1
ATOM 1075 N N . GLN A 1 136 ? 15.656 12.234 9.117 1 98.25 136 GLN A N 1
ATOM 1076 C CA . GLN A 1 136 ? 16.297 10.93 9.25 1 98.25 136 GLN A CA 1
ATOM 1077 C C . GLN A 1 136 ? 16.688 10.359 7.887 1 98.25 136 GLN A C 1
ATOM 1079 O O . GLN A 1 136 ? 17.547 9.484 7.797 1 98.25 136 GLN A O 1
ATOM 1084 N N . GLY A 1 137 ? 16.062 10.836 6.828 1 97.19 137 GLY A N 1
ATOM 1085 C CA . GLY A 1 137 ? 16.375 10.367 5.484 1 97.19 137 GLY A CA 1
ATOM 1086 C C . GLY A 1 137 ? 17.812 10.609 5.09 1 97.19 137 GLY A C 1
ATOM 1087 O O . GLY A 1 137 ? 18.312 10 4.145 1 97.19 137 GLY A O 1
ATOM 1088 N N . GLN A 1 138 ? 18.484 11.508 5.809 1 97.5 138 GLN A N 1
ATOM 1089 C CA . GLN A 1 138 ? 19.875 11.789 5.504 1 97.5 138 GLN A CA 1
ATOM 1090 C C . GLN A 1 138 ? 20.781 11.383 6.664 1 97.5 138 GLN A C 1
ATOM 1092 O O . GLN A 1 138 ? 21.969 11.711 6.672 1 97.5 138 GLN A O 1
ATOM 1097 N N . ASN A 1 139 ? 20.234 10.758 7.711 1 98.06 139 ASN A N 1
ATOM 1098 C CA . ASN A 1 139 ? 21.016 10.32 8.859 1 98.06 139 ASN A CA 1
ATOM 1099 C C . ASN A 1 139 ? 22.047 9.273 8.469 1 98.06 139 ASN A C 1
ATOM 1101 O O . ASN A 1 139 ? 21.703 8.219 7.938 1 98.06 139 ASN A O 1
ATOM 1105 N N . PRO A 1 140 ? 23.312 9.516 8.797 1 98 140 PRO A N 1
ATOM 1106 C CA . PRO A 1 140 ? 24.359 8.594 8.352 1 98 140 PRO A CA 1
ATOM 1107 C C . PRO A 1 140 ? 24.172 7.184 8.914 1 98 140 PRO A C 1
ATOM 1109 O O . PRO A 1 140 ? 24.531 6.203 8.258 1 98 140 PRO A O 1
ATOM 1112 N N . VAL A 1 141 ? 23.656 7.035 10.117 1 98.5 141 VAL A N 1
ATOM 1113 C CA . VAL A 1 141 ? 23.438 5.73 10.727 1 98.5 141 VAL A CA 1
ATOM 1114 C C . VAL A 1 141 ? 22.375 4.961 9.93 1 98.5 141 VAL A C 1
ATOM 1116 O O . VAL A 1 141 ? 22.531 3.764 9.68 1 98.5 141 VAL A O 1
ATOM 1119 N N . VAL A 1 142 ? 21.328 5.645 9.531 1 98.62 142 VAL A N 1
ATOM 1120 C CA . VAL A 1 142 ? 20.25 5.055 8.742 1 98.62 142 VAL A CA 1
ATOM 1121 C C . VAL A 1 142 ? 20.766 4.648 7.367 1 98.62 142 VAL A C 1
ATOM 1123 O O . VAL A 1 142 ? 20.562 3.516 6.926 1 98.62 142 VAL A O 1
ATOM 1126 N N . LEU A 1 143 ? 21.469 5.559 6.719 1 98.5 143 LEU A N 1
ATOM 1127 C CA . LEU A 1 143 ? 21.969 5.316 5.371 1 98.5 143 LEU A CA 1
ATOM 1128 C C . LEU A 1 143 ? 22.984 4.18 5.359 1 98.5 143 LEU A C 1
ATOM 1130 O O . LEU A 1 143 ? 23 3.365 4.434 1 98.5 143 LEU A O 1
ATOM 1134 N N . GLU A 1 144 ? 23.828 4.117 6.348 1 98.69 144 GLU A N 1
ATOM 1135 C CA . GLU A 1 144 ? 24.812 3.037 6.43 1 98.69 144 GLU A CA 1
ATOM 1136 C C . GLU A 1 144 ? 24.125 1.677 6.531 1 98.69 144 GLU A C 1
ATOM 1138 O O . GLU A 1 144 ? 24.531 0.719 5.871 1 98.69 144 GLU A O 1
ATOM 1143 N N . ALA A 1 145 ? 23.109 1.575 7.375 1 98.75 145 ALA A N 1
ATOM 1144 C CA . ALA A 1 145 ? 22.344 0.331 7.512 1 98.75 145 ALA A CA 1
ATOM 1145 C C . ALA A 1 145 ? 21.719 -0.079 6.18 1 98.75 145 ALA A C 1
ATOM 1147 O O . ALA A 1 145 ? 21.703 -1.263 5.832 1 98.75 145 ALA A O 1
ATOM 1148 N N . MET A 1 146 ? 21.234 0.876 5.453 1 98.62 146 MET A N 1
ATOM 1149 C CA . MET A 1 146 ? 20.594 0.603 4.172 1 98.62 146 MET A CA 1
ATOM 1150 C C . MET A 1 146 ? 21.625 0.149 3.137 1 98.62 146 MET A C 1
ATOM 1152 O O . MET A 1 146 ? 21.375 -0.808 2.398 1 98.62 146 MET A O 1
ATOM 1156 N N . HIS A 1 147 ? 22.781 0.856 3.078 1 98.5 147 HIS A N 1
ATOM 1157 C CA . HIS A 1 147 ? 23.844 0.474 2.152 1 98.5 147 HIS A CA 1
ATOM 1158 C C . HIS A 1 147 ? 24.312 -0.953 2.412 1 98.5 147 HIS A C 1
ATOM 1160 O O . HIS A 1 147 ? 24.484 -1.737 1.477 1 98.5 147 HIS A O 1
ATOM 1166 N N . LYS A 1 148 ? 24.547 -1.274 3.666 1 98.25 148 LYS A N 1
ATOM 1167 C CA . LYS A 1 148 ? 25 -2.611 4.035 1 98.25 148 LYS A CA 1
ATOM 1168 C C . LYS A 1 148 ? 23.969 -3.672 3.629 1 98.25 148 LYS A C 1
ATOM 1170 O O . LYS A 1 148 ? 24.344 -4.719 3.088 1 98.25 148 LYS A O 1
ATOM 1175 N N . CYS A 1 149 ? 22.734 -3.408 3.881 1 97.69 149 CYS A N 1
ATOM 1176 C CA . CYS A 1 149 ? 21.672 -4.355 3.559 1 97.69 149 CYS A CA 1
ATOM 1177 C C . CYS A 1 149 ? 21.578 -4.574 2.053 1 97.69 149 CYS A C 1
ATOM 1179 O O . CYS A 1 149 ? 21.453 -5.711 1.597 1 97.69 149 CYS A O 1
ATOM 1181 N N . LEU A 1 150 ? 21.594 -3.48 1.364 1 97.19 150 LEU A N 1
ATOM 1182 C CA . LEU A 1 150 ? 21.516 -3.557 -0.09 1 97.19 150 LEU A CA 1
ATOM 1183 C C . LEU A 1 150 ? 22.641 -4.406 -0.656 1 97.19 150 LEU A C 1
ATOM 1185 O O . LEU A 1 150 ? 22.422 -5.203 -1.572 1 97.19 150 LEU A O 1
ATOM 1189 N N . LYS A 1 151 ? 23.812 -4.234 -0.114 1 96.5 151 LYS A N 1
ATOM 1190 C CA . LYS A 1 151 ? 24.984 -4.98 -0.557 1 96.5 151 LYS A CA 1
ATOM 1191 C C . LYS A 1 151 ? 24.828 -6.473 -0.283 1 96.5 151 LYS A C 1
ATOM 1193 O O . LYS A 1 151 ? 25.156 -7.305 -1.131 1 96.5 151 LYS A O 1
ATOM 1198 N N . ILE A 1 152 ? 24.25 -6.824 0.826 1 95.12 152 ILE A N 1
ATOM 1199 C CA . ILE A 1 152 ? 24.234 -8.211 1.28 1 95.12 152 ILE A CA 1
ATOM 1200 C C . ILE A 1 152 ? 22.984 -8.906 0.748 1 95.12 152 ILE A C 1
ATOM 1202 O O . ILE A 1 152 ? 23.047 -10.055 0.291 1 95.12 152 ILE A O 1
ATOM 1206 N N . HIS A 1 153 ? 21.828 -8.258 0.76 1 93.81 153 HIS A N 1
ATOM 1207 C CA . HIS A 1 153 ? 20.562 -8.969 0.587 1 93.81 153 HIS A CA 1
ATOM 1208 C C . HIS A 1 153 ? 19.906 -8.594 -0.735 1 93.81 153 HIS A C 1
ATOM 1210 O O . HIS A 1 153 ? 18.922 -9.227 -1.141 1 93.81 153 HIS A O 1
ATOM 1216 N N . GLY A 1 154 ? 20.359 -7.555 -1.402 1 96 154 GLY A N 1
ATOM 1217 C CA . GLY A 1 154 ? 19.812 -7.191 -2.697 1 96 154 GLY A CA 1
ATOM 1218 C C . GLY A 1 154 ? 18.656 -6.203 -2.604 1 96 154 GLY A C 1
ATOM 1219 O O . GLY A 1 154 ? 18.531 -5.496 -1.602 1 96 154 GLY A O 1
ATOM 1220 N N . ALA A 1 155 ? 17.891 -6.082 -3.688 1 96.19 155 ALA A N 1
ATOM 1221 C CA . ALA A 1 155 ? 16.953 -4.984 -3.893 1 96.19 155 ALA A CA 1
ATOM 1222 C C . ALA A 1 155 ? 15.609 -5.281 -3.24 1 96.19 155 ALA A C 1
ATOM 1224 O O . ALA A 1 155 ? 15.234 -4.648 -2.248 1 96.19 155 ALA A O 1
ATOM 1225 N N . GLY A 1 156 ? 14.781 -6.227 -3.824 1 96.38 156 GLY A N 1
ATOM 1226 C CA . GLY A 1 156 ? 13.43 -6.504 -3.354 1 96.38 156 GLY A CA 1
ATOM 1227 C C . GLY A 1 156 ? 13.352 -7.734 -2.467 1 96.38 156 GLY A C 1
ATOM 1228 O O . GLY A 1 156 ? 14.328 -8.477 -2.34 1 96.38 156 GLY A O 1
ATOM 1229 N N . SER A 1 157 ? 12.164 -7.867 -1.832 1 94.38 157 SER A N 1
ATOM 1230 C CA . SER A 1 157 ? 11.961 -9 -0.934 1 94.38 157 SER A CA 1
ATOM 1231 C C . SER A 1 157 ? 11.75 -10.289 -1.714 1 94.38 157 SER A C 1
ATOM 1233 O O . SER A 1 157 ? 11.953 -11.383 -1.181 1 94.38 157 SER A O 1
ATOM 1235 N N . GLY A 1 158 ? 11.242 -10.164 -2.898 1 92.62 158 GLY A N 1
ATOM 1236 C CA . GLY A 1 158 ? 11.055 -11.32 -3.756 1 92.62 158 GLY A CA 1
ATOM 1237 C C . GLY A 1 158 ? 9.703 -11.984 -3.58 1 92.62 158 GLY A C 1
ATOM 1238 O O . GLY A 1 158 ? 9.438 -13.031 -4.168 1 92.62 158 GLY A O 1
ATOM 1239 N N . GLY A 1 159 ? 8.797 -11.43 -2.746 1 94.56 159 GLY A N 1
ATOM 1240 C CA . GLY A 1 159 ? 7.484 -12.047 -2.59 1 94.56 159 GLY A CA 1
ATOM 1241 C C . GLY A 1 159 ? 6.664 -11.422 -1.476 1 94.56 159 GLY A C 1
ATOM 1242 O O . GLY A 1 159 ? 7.062 -10.414 -0.89 1 94.56 159 GLY A O 1
ATOM 1243 N N . THR A 1 160 ? 5.461 -11.977 -1.349 1 94 160 THR A N 1
ATOM 1244 C CA . THR A 1 160 ? 4.625 -11.625 -0.206 1 94 160 THR A CA 1
ATOM 1245 C C . THR A 1 160 ? 5.176 -12.242 1.077 1 94 160 THR A C 1
ATOM 1247 O O . THR A 1 160 ? 6.078 -13.078 1.032 1 94 160 THR A O 1
ATOM 1250 N N . ARG A 1 161 ? 4.605 -11.844 2.219 1 94.06 161 ARG A N 1
ATOM 1251 C CA . ARG A 1 161 ? 5.035 -12.445 3.479 1 94.06 161 ARG A CA 1
ATOM 1252 C C . ARG A 1 161 ? 4.863 -13.961 3.449 1 94.06 161 ARG A C 1
ATOM 1254 O O . ARG A 1 161 ? 5.629 -14.695 4.078 1 94.06 161 ARG A O 1
ATOM 1261 N N . ASN A 1 162 ? 3.85 -14.414 2.699 1 86.88 162 ASN A N 1
ATOM 1262 C CA . ASN A 1 162 ? 3.506 -15.828 2.668 1 86.88 162 ASN A CA 1
ATOM 1263 C C . ASN A 1 162 ? 4.32 -16.578 1.618 1 86.88 162 ASN A C 1
ATOM 1265 O O . ASN A 1 162 ? 4.445 -17.812 1.681 1 86.88 162 ASN A O 1
ATOM 1269 N N . ILE A 1 163 ? 4.812 -15.906 0.648 1 87.81 163 ILE A N 1
ATOM 1270 C CA . ILE A 1 163 ? 5.488 -16.547 -0.471 1 87.81 163 ILE A CA 1
ATOM 1271 C C . ILE A 1 163 ? 6.918 -16.031 -0.585 1 87.81 163 ILE A C 1
ATOM 1273 O O . ILE A 1 163 ? 7.227 -15.234 -1.473 1 87.81 163 ILE A O 1
ATOM 1277 N N . GLY A 1 164 ? 7.707 -16.438 0.344 1 87.94 164 GLY A N 1
ATOM 1278 C CA . GLY A 1 164 ? 9.141 -16.203 0.265 1 87.94 164 GLY A CA 1
ATOM 1279 C C . GLY A 1 164 ? 9.531 -14.766 0.542 1 87.94 164 GLY A C 1
ATOM 1280 O O . GLY A 1 164 ? 10.695 -14.391 0.36 1 87.94 164 GLY A O 1
ATOM 1281 N N . GLY A 1 165 ? 8.648 -13.906 0.948 1 92.31 165 GLY A N 1
ATOM 1282 C CA . GLY A 1 165 ? 8.945 -12.492 1.121 1 92.31 165 GLY A CA 1
ATOM 1283 C C . GLY A 1 165 ? 9.047 -12.078 2.576 1 92.31 165 GLY A C 1
ATOM 1284 O O . GLY A 1 165 ? 9.234 -10.898 2.879 1 92.31 165 GLY A O 1
ATOM 1285 N N . ASN A 1 166 ? 8.859 -12.984 3.49 1 92.81 166 ASN A N 1
ATOM 1286 C CA . ASN A 1 166 ? 9.078 -12.703 4.906 1 92.81 166 ASN A CA 1
ATOM 1287 C C . ASN A 1 166 ? 10.539 -12.891 5.293 1 92.81 166 ASN A C 1
ATOM 1289 O O . ASN A 1 166 ? 11.086 -13.984 5.148 1 92.81 166 ASN A O 1
ATOM 1293 N N . THR A 1 167 ? 11.203 -11.859 5.781 1 93.06 167 THR A N 1
ATOM 1294 C CA . THR A 1 167 ? 12.617 -11.914 6.148 1 93.06 167 THR A CA 1
ATOM 1295 C C . THR A 1 167 ? 12.797 -11.703 7.648 1 93.06 167 THR A C 1
ATOM 1297 O O . THR A 1 167 ? 11.883 -11.227 8.32 1 93.06 167 THR A O 1
ATOM 1300 N N . ASN A 1 168 ? 13.961 -12.047 8.102 1 92.62 168 ASN A N 1
ATOM 1301 C CA . ASN A 1 168 ? 14.297 -11.797 9.5 1 92.62 168 ASN A CA 1
ATOM 1302 C C . ASN A 1 168 ? 14.227 -10.312 9.836 1 92.62 168 ASN A C 1
ATOM 1304 O O . ASN A 1 168 ? 13.969 -9.945 10.984 1 92.62 168 ASN A O 1
ATOM 1308 N N . LEU A 1 169 ? 14.469 -9.531 8.867 1 96.5 169 LEU A N 1
ATOM 1309 C CA . LEU A 1 169 ? 14.406 -8.094 9.094 1 96.5 169 LEU A CA 1
ATOM 1310 C C . LEU A 1 169 ? 12.977 -7.645 9.383 1 96.5 169 LEU A C 1
ATOM 1312 O O . LEU A 1 169 ? 12.758 -6.711 10.156 1 96.5 169 LEU A O 1
ATOM 1316 N N . HIS A 1 170 ? 11.953 -8.312 8.734 1 97.38 170 HIS A N 1
ATOM 1317 C CA . HIS A 1 170 ? 10.57 -8.047 9.094 1 97.38 170 HIS A CA 1
ATOM 1318 C C . HIS A 1 170 ? 10.32 -8.336 10.57 1 97.38 170 HIS A C 1
ATOM 1320 O O . HIS A 1 170 ? 9.734 -7.52 11.281 1 97.38 170 HIS A O 1
ATOM 1326 N N . VAL A 1 171 ? 10.773 -9.453 11 1 95.81 171 VAL A N 1
ATOM 1327 C CA . VAL A 1 171 ? 10.578 -9.906 12.375 1 95.81 171 VAL A CA 1
ATOM 1328 C C . VAL A 1 171 ? 11.258 -8.93 13.336 1 95.81 171 VAL A C 1
ATOM 1330 O O . VAL A 1 171 ? 10.672 -8.539 14.352 1 95.81 171 VAL A O 1
ATOM 1333 N N . LYS A 1 172 ? 12.477 -8.57 13.008 1 97.25 172 LYS A N 1
ATOM 1334 C CA . LYS A 1 172 ? 13.227 -7.648 13.852 1 97.25 172 LYS A CA 1
ATOM 1335 C C . LYS A 1 172 ? 12.539 -6.293 13.938 1 97.25 172 LYS A C 1
ATOM 1337 O O . LYS A 1 172 ? 12.438 -5.699 15.008 1 97.25 172 LYS A O 1
ATOM 1342 N N . LEU A 1 173 ? 12.094 -5.785 12.797 1 98.81 173 LEU A N 1
ATOM 1343 C CA . LEU A 1 173 ? 11.414 -4.496 12.781 1 98.81 173 LEU A CA 1
ATOM 1344 C C . LEU A 1 173 ? 10.133 -4.551 13.602 1 98.81 173 LEU A C 1
ATOM 1346 O O . LEU A 1 173 ? 9.836 -3.623 14.359 1 98.81 173 LEU A O 1
ATOM 1350 N N . GLU A 1 174 ? 9.352 -5.59 13.383 1 98.75 174 GLU A N 1
ATOM 1351 C CA . GLU A 1 174 ? 8.109 -5.734 14.133 1 98.75 174 GLU A CA 1
ATOM 1352 C C . GLU A 1 174 ? 8.375 -5.824 15.633 1 98.75 174 GLU A C 1
ATOM 1354 O O . GLU A 1 174 ? 7.617 -5.277 16.438 1 98.75 174 GLU A O 1
ATOM 1359 N N . SER A 1 175 ? 9.438 -6.469 16.031 1 98.5 175 SER A N 1
ATOM 1360 C CA . SER A 1 175 ? 9.836 -6.508 17.438 1 98.5 175 SER A CA 1
ATOM 1361 C C . SER A 1 175 ? 10.211 -5.121 17.938 1 98.5 175 SER A C 1
ATOM 1363 O O . SER A 1 175 ? 9.836 -4.738 19.047 1 98.5 175 SER A O 1
ATOM 1365 N N . GLU A 1 176 ? 10.961 -4.363 17.172 1 98.69 176 GLU A N 1
ATOM 1366 C CA . GLU A 1 176 ? 11.336 -3 17.531 1 98.69 176 GLU A CA 1
ATOM 1367 C C . GLU A 1 176 ? 10.109 -2.119 17.719 1 98.69 176 GLU A C 1
ATOM 1369 O O . GLU A 1 176 ? 10.055 -1.303 18.641 1 98.69 176 GLU A O 1
ATOM 1374 N N . LEU A 1 177 ? 9.156 -2.301 16.875 1 98.94 177 LEU A N 1
ATOM 1375 C CA . LEU A 1 177 ? 7.945 -1.491 16.922 1 98.94 177 LEU A CA 1
ATOM 1376 C C . LEU A 1 177 ? 7.09 -1.859 18.125 1 98.94 177 LEU A C 1
ATOM 1378 O O . LEU A 1 177 ? 6.527 -0.981 18.781 1 98.94 177 LEU A O 1
ATOM 1382 N N . ALA A 1 178 ? 6.949 -3.154 18.359 1 98.88 178 ALA A N 1
ATOM 1383 C CA . ALA A 1 178 ? 6.223 -3.592 19.547 1 98.88 178 ALA A CA 1
ATOM 1384 C C . ALA A 1 178 ? 6.855 -3.021 20.812 1 98.88 178 ALA A C 1
ATOM 1386 O O . ALA A 1 178 ? 6.148 -2.52 21.688 1 98.88 178 ALA A O 1
ATOM 1387 N N . ASP A 1 179 ? 8.133 -3.07 20.859 1 98.81 179 ASP A N 1
ATOM 1388 C CA . ASP A 1 179 ? 8.875 -2.533 22 1 98.81 179 ASP A CA 1
ATOM 1389 C C . ASP A 1 179 ? 8.672 -1.024 22.125 1 98.81 179 ASP A C 1
ATOM 1391 O O . ASP A 1 179 ? 8.477 -0.508 23.234 1 98.81 179 ASP A O 1
ATOM 1395 N N . LEU A 1 180 ? 8.703 -0.319 21.047 1 98.81 180 LEU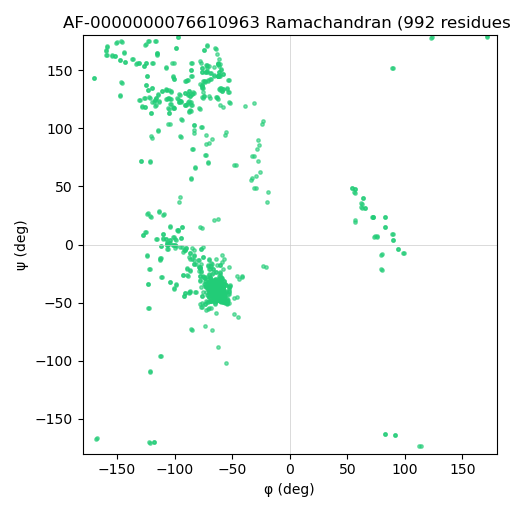 A N 1
ATOM 1396 C CA . LEU A 1 180 ? 8.562 1.134 21.031 1 98.81 180 LEU A CA 1
ATOM 1397 C C . LEU A 1 180 ? 7.246 1.559 21.672 1 98.81 180 LEU A C 1
ATOM 1399 O O . LEU A 1 180 ? 7.188 2.574 22.375 1 98.81 180 LEU A O 1
ATOM 1403 N N . HIS A 1 181 ? 6.188 0.792 21.453 1 98.75 181 HIS A N 1
ATOM 1404 C CA . HIS A 1 181 ? 4.848 1.176 21.875 1 98.75 181 HIS A CA 1
ATOM 1405 C C . HIS A 1 181 ? 4.422 0.401 23.125 1 98.75 181 HIS A C 1
ATOM 1407 O O . HIS A 1 181 ? 3.27 0.498 23.562 1 98.75 181 HIS A O 1
ATOM 1413 N N . ASP A 1 182 ? 5.332 -0.405 23.656 1 98.06 182 ASP A N 1
ATOM 1414 C CA . ASP A 1 182 ? 5.004 -1.272 24.781 1 98.06 182 ASP A CA 1
ATOM 1415 C C . ASP A 1 182 ? 3.787 -2.143 24.469 1 98.06 182 ASP A C 1
ATOM 1417 O O . ASP A 1 182 ? 2.811 -2.145 25.219 1 98.06 182 ASP A O 1
ATOM 1421 N N . LYS A 1 183 ? 3.816 -2.754 23.344 1 98.69 183 LYS A N 1
ATOM 1422 C CA . LYS A 1 183 ? 2.795 -3.695 22.891 1 98.69 183 LYS A CA 1
ATOM 1423 C C . LYS A 1 183 ? 3.371 -5.102 22.734 1 98.69 183 LYS A C 1
ATOM 1425 O O . LYS A 1 183 ? 4.59 -5.277 22.703 1 98.69 183 LYS A O 1
ATOM 1430 N N . GLU A 1 184 ? 2.514 -6.094 22.672 1 98.5 184 GLU A N 1
ATOM 1431 C CA . GLU A 1 184 ? 2.955 -7.48 22.562 1 98.5 184 GLU A CA 1
ATOM 1432 C C . GLU A 1 184 ? 3.492 -7.777 21.156 1 98.5 184 GLU A C 1
ATOM 1434 O O . GLU A 1 184 ? 4.395 -8.602 21 1 98.5 184 GLU A O 1
ATOM 1439 N N . SER A 1 185 ? 2.912 -7.156 20.156 1 98.69 185 SER A N 1
ATOM 1440 C CA . SER A 1 185 ? 3.254 -7.461 18.766 1 98.69 185 SER A CA 1
ATOM 1441 C C . SER A 1 185 ? 2.971 -6.273 17.859 1 98.69 185 SER A C 1
ATOM 1443 O O . SER A 1 185 ? 2.289 -5.328 18.25 1 98.69 185 SER A O 1
ATOM 1445 N N . ALA A 1 186 ? 3.547 -6.293 16.688 1 98.88 186 ALA A N 1
ATOM 1446 C CA . ALA A 1 186 ? 3.312 -5.309 15.641 1 98.88 186 ALA A CA 1
ATOM 1447 C C . ALA A 1 186 ? 3.326 -5.965 14.266 1 98.88 186 ALA A C 1
ATOM 1449 O O . ALA A 1 186 ? 3.832 -7.078 14.102 1 98.88 186 ALA A O 1
ATOM 1450 N N . LEU A 1 187 ? 2.697 -5.324 13.328 1 98.81 187 LEU A N 1
ATOM 1451 C CA . LEU A 1 187 ? 2.6 -5.789 11.945 1 98.81 187 LEU A CA 1
ATOM 1452 C C . LEU A 1 187 ? 3.031 -4.699 10.969 1 98.81 187 LEU A C 1
ATOM 1454 O O . LEU A 1 187 ? 2.42 -3.631 10.922 1 98.81 187 LEU A O 1
ATOM 1458 N N . VAL A 1 188 ? 4.078 -5.016 10.227 1 98.81 188 VAL A N 1
ATOM 1459 C CA . VAL A 1 188 ? 4.59 -4.059 9.25 1 98.81 188 VAL A CA 1
ATOM 1460 C C . VAL A 1 188 ? 3.814 -4.191 7.938 1 98.81 188 VAL A C 1
ATOM 1462 O O . VAL A 1 188 ? 3.598 -5.301 7.445 1 98.81 188 VAL A O 1
ATOM 1465 N N . CYS A 1 189 ? 3.332 -3.072 7.426 1 98.62 189 CYS A N 1
ATOM 1466 C CA . CYS A 1 189 ? 2.635 -2.955 6.152 1 98.62 189 CYS A CA 1
ATOM 1467 C C . CYS A 1 189 ? 3.416 -2.076 5.184 1 98.62 189 CYS A C 1
ATOM 1469 O O . CYS A 1 189 ? 4.434 -1.488 5.551 1 98.62 189 CYS A O 1
ATOM 1471 N N . THR A 1 190 ? 2.943 -1.969 3.982 1 98.12 190 THR A N 1
ATOM 1472 C CA . THR A 1 190 ? 3.709 -1.31 2.932 1 98.12 190 THR A CA 1
ATOM 1473 C C . THR A 1 190 ? 3.629 0.208 3.074 1 98.12 190 THR A C 1
ATOM 1475 O O . THR A 1 190 ? 4.434 0.935 2.488 1 98.12 190 THR A O 1
ATOM 1478 N N . SER A 1 191 ? 2.652 0.731 3.762 1 98.25 191 SER A N 1
ATOM 1479 C CA . SER A 1 191 ? 2.518 2.154 4.059 1 98.25 191 SER A CA 1
ATOM 1480 C C . SER A 1 191 ? 1.6 2.385 5.254 1 98.25 191 SER A C 1
ATOM 1482 O O . SER A 1 191 ? 0.937 1.457 5.723 1 98.25 191 SER A O 1
ATOM 1484 N N . GLY A 1 192 ? 1.656 3.623 5.734 1 98.19 192 GLY A N 1
ATOM 1485 C CA . GLY A 1 192 ? 0.679 3.984 6.746 1 98.19 192 GLY A CA 1
ATOM 1486 C C . GLY A 1 192 ? -0.753 3.895 6.254 1 98.19 192 GLY A C 1
ATOM 1487 O O . GLY A 1 192 ? -1.649 3.504 7.004 1 98.19 192 GLY A O 1
ATOM 1488 N N . TYR A 1 193 ? -0.994 4.266 5 1 98.19 193 TYR A N 1
ATOM 1489 C CA . TYR A 1 193 ? -2.314 4.133 4.398 1 98.19 193 TYR A CA 1
ATOM 1490 C C . TYR A 1 193 ? -2.793 2.688 4.445 1 98.19 193 TYR A C 1
ATOM 1492 O O . TYR A 1 193 ? -3.908 2.41 4.895 1 98.19 193 TYR A O 1
ATOM 1500 N N . VAL A 1 194 ? -1.92 1.77 4.043 1 98.5 194 VAL A N 1
ATOM 1501 C CA . VAL A 1 194 ? -2.279 0.357 3.982 1 98.5 194 VAL A CA 1
ATOM 1502 C C . VAL A 1 194 ? -2.459 -0.191 5.398 1 98.5 194 VAL A C 1
ATOM 1504 O O . VAL A 1 194 ? -3.322 -1.038 5.637 1 98.5 194 VAL A O 1
ATOM 1507 N N . ALA A 1 195 ? -1.627 0.246 6.328 1 98.81 195 ALA A N 1
ATOM 1508 C CA . ALA A 1 195 ? -1.77 -0.205 7.707 1 98.81 195 ALA A CA 1
ATOM 1509 C C . ALA A 1 195 ? -3.158 0.121 8.25 1 98.81 195 ALA A C 1
ATOM 1511 O O . ALA A 1 195 ? -3.836 -0.749 8.805 1 98.81 195 ALA A O 1
ATOM 1512 N N . ASN A 1 196 ? -3.617 1.386 8.094 1 98.81 196 ASN A N 1
ATOM 1513 C CA . ASN A 1 196 ? -4.941 1.801 8.547 1 98.81 196 ASN A CA 1
ATOM 1514 C C . ASN A 1 196 ? -6.047 1.074 7.785 1 98.81 196 ASN A C 1
ATOM 1516 O O . ASN A 1 196 ? -7.012 0.596 8.391 1 98.81 196 ASN A O 1
ATOM 1520 N N . GLU A 1 197 ? -5.879 1.023 6.488 1 98.12 197 GLU A N 1
ATOM 1521 C CA . GLU A 1 197 ? -6.879 0.349 5.664 1 98.12 197 GLU A CA 1
ATOM 1522 C C . GLU A 1 197 ? -7.016 -1.119 6.059 1 98.12 197 GLU A C 1
ATOM 1524 O O . GLU A 1 197 ? -8.133 -1.625 6.211 1 98.12 197 GLU A O 1
ATOM 1529 N N . ALA A 1 198 ? -5.922 -1.844 6.191 1 98.06 198 ALA A N 1
ATOM 1530 C CA . ALA A 1 198 ? -5.91 -3.266 6.527 1 98.06 198 ALA A CA 1
ATOM 1531 C C . ALA A 1 198 ? -6.602 -3.518 7.863 1 98.06 198 ALA A C 1
ATOM 1533 O O . ALA A 1 198 ? -7.461 -4.395 7.969 1 98.06 198 ALA A O 1
ATOM 1534 N N . ALA A 1 199 ? -6.273 -2.748 8.844 1 98.69 199 ALA A N 1
ATOM 1535 C CA . ALA A 1 199 ? -6.805 -2.967 10.188 1 98.69 199 ALA A CA 1
ATOM 1536 C C . ALA A 1 199 ? -8.289 -2.605 10.258 1 98.69 199 ALA A C 1
ATOM 1538 O O . ALA A 1 199 ? -9.109 -3.418 10.68 1 98.69 199 ALA A O 1
ATOM 1539 N N . LEU A 1 200 ? -8.648 -1.426 9.758 1 98.75 200 LEU A N 1
ATOM 1540 C CA . LEU A 1 200 ? -9.984 -0.888 9.969 1 98.75 200 LEU A CA 1
ATOM 1541 C C . LEU A 1 200 ? -10.992 -1.559 9.039 1 98.75 200 LEU A C 1
ATOM 1543 O O . LEU A 1 200 ? -12.18 -1.658 9.375 1 98.75 200 LEU A O 1
ATOM 1547 N N . SER A 1 201 ? -10.555 -2.045 7.895 1 97.88 201 SER A N 1
ATOM 1548 C CA . SER A 1 201 ? -11.477 -2.762 7.02 1 97.88 201 SER A CA 1
ATOM 1549 C C . SER A 1 201 ? -11.711 -4.188 7.508 1 97.88 201 SER A C 1
ATOM 1551 O O . SER A 1 201 ? -12.734 -4.797 7.191 1 97.88 201 SER A O 1
ATOM 1553 N N . THR A 1 202 ? -10.844 -4.73 8.328 1 97.12 202 THR A N 1
ATOM 1554 C CA . THR A 1 202 ? -10.859 -6.141 8.703 1 97.12 202 THR A CA 1
ATOM 1555 C C . THR A 1 202 ? -11.539 -6.328 10.055 1 97.12 202 THR A C 1
ATOM 1557 O O . THR A 1 202 ? -12.266 -7.301 10.266 1 97.12 202 THR A O 1
ATOM 1560 N N . LEU A 1 203 ? -11.414 -5.438 10.961 1 97.38 203 LEU A N 1
ATOM 1561 C CA . LEU A 1 203 ? -11.773 -5.602 12.367 1 97.38 203 LEU A CA 1
ATOM 1562 C C . LEU A 1 203 ? -13.242 -5.988 12.508 1 97.38 203 LEU A C 1
ATOM 1564 O O . LEU A 1 203 ? -13.57 -6.957 13.195 1 97.38 203 LEU A O 1
ATOM 1568 N N . PRO A 1 204 ? -14.172 -5.312 11.859 1 96.94 204 PRO A N 1
ATOM 1569 C CA . PRO A 1 204 ? -15.586 -5.637 12.086 1 96.94 204 PRO A CA 1
ATOM 1570 C C . PRO A 1 204 ? -15.922 -7.078 11.719 1 96.94 204 PRO A C 1
ATOM 1572 O O . PRO A 1 204 ? -16.797 -7.691 12.352 1 96.94 204 PRO A O 1
ATOM 1575 N N . SER A 1 205 ? -15.258 -7.637 10.719 1 94.62 205 SER A N 1
ATOM 1576 C CA . SER A 1 205 ? -15.562 -8.984 10.25 1 94.62 205 SER A CA 1
ATOM 1577 C C . SER A 1 205 ? -15.141 -10.039 11.273 1 94.62 205 SER A C 1
ATOM 1579 O O . SER A 1 205 ? -15.539 -11.203 11.172 1 94.62 205 SER A O 1
ATOM 1581 N N . LEU A 1 206 ? -14.367 -9.641 12.258 1 94.75 206 LEU A N 1
ATOM 1582 C CA . LEU A 1 206 ? -13.867 -10.57 13.266 1 94.75 206 LEU A CA 1
ATOM 1583 C C . LEU A 1 206 ? -14.891 -10.766 14.383 1 94.75 206 LEU A C 1
ATOM 1585 O O . LEU A 1 206 ? -14.758 -11.68 15.195 1 94.75 206 LEU A O 1
ATOM 1589 N N . PHE A 1 207 ? -15.906 -9.883 14.375 1 94 207 PHE A N 1
ATOM 1590 C CA . PHE A 1 207 ? -16.922 -9.898 15.43 1 94 207 PHE A CA 1
ATOM 1591 C C . PHE A 1 207 ? -18.234 -10.438 14.906 1 94 207 PHE A C 1
ATOM 1593 O O . PHE A 1 207 ? -18.797 -9.906 13.945 1 94 207 PHE A O 1
ATOM 1600 N N . PRO A 1 208 ? -18.797 -11.477 15.539 1 91.31 208 PRO A N 1
ATOM 1601 C CA . PRO A 1 208 ? -20.016 -12.109 15.055 1 91.31 208 PRO A CA 1
ATOM 1602 C C . PRO A 1 208 ? -21.172 -11.125 14.883 1 91.31 208 PRO A C 1
ATOM 1604 O O . PRO A 1 208 ? -21.984 -11.258 13.953 1 91.31 208 PRO A O 1
ATOM 1607 N N . ASN A 1 209 ? -21.266 -10.117 15.75 1 91.81 209 ASN A N 1
ATOM 1608 C CA . ASN A 1 209 ? -22.359 -9.156 15.688 1 91.81 209 ASN A CA 1
ATOM 1609 C C . ASN A 1 209 ? -21.922 -7.852 15.023 1 91.81 209 ASN A C 1
ATOM 1611 O O . ASN A 1 209 ? -22.656 -6.859 15.055 1 91.81 209 ASN A O 1
ATOM 1615 N N . GLY A 1 210 ? -20.766 -7.84 14.531 1 94.56 210 GLY A N 1
ATOM 1616 C CA . GLY A 1 210 ? -20.25 -6.652 13.867 1 94.56 210 GLY A CA 1
ATOM 1617 C C . GLY A 1 210 ? -19.688 -5.625 14.828 1 94.56 210 GLY A C 1
ATOM 1618 O O . GLY A 1 210 ? -19.328 -5.957 15.953 1 94.56 210 GLY A O 1
ATOM 1619 N N . ALA A 1 211 ? -19.531 -4.375 14.328 1 97.5 211 ALA A N 1
ATOM 1620 C CA . ALA A 1 211 ? -18.953 -3.289 15.109 1 97.5 211 ALA A CA 1
ATOM 1621 C C . ALA A 1 211 ? -19.562 -1.946 14.727 1 97.5 211 ALA A C 1
ATOM 1623 O O . ALA A 1 211 ? -20.266 -1.843 13.711 1 97.5 211 ALA A O 1
ATOM 1624 N N . ILE A 1 212 ? -19.453 -1.012 15.602 1 98.25 212 ILE A N 1
ATOM 1625 C CA . ILE A 1 212 ? -19.734 0.393 15.328 1 98.25 212 ILE A CA 1
ATOM 1626 C C . ILE A 1 212 ? -18.469 1.221 15.5 1 98.25 212 ILE A C 1
ATOM 1628 O O . ILE A 1 212 ? -17.812 1.154 16.547 1 98.25 212 ILE A O 1
ATOM 1632 N N . TYR A 1 213 ? -18.125 1.93 14.453 1 98.75 213 TYR A N 1
ATOM 1633 C CA . TYR A 1 213 ? -17.016 2.881 14.547 1 98.75 213 TYR A CA 1
ATOM 1634 C C . TYR A 1 213 ? -17.516 4.246 15.008 1 98.75 213 TYR A C 1
ATOM 1636 O O . TYR A 1 213 ? -18.516 4.754 14.492 1 98.75 213 TYR A O 1
ATOM 1644 N N . PHE A 1 214 ? -16.906 4.77 15.992 1 98.81 214 PHE A N 1
ATOM 1645 C CA . PHE A 1 214 ? -17.016 6.172 16.375 1 98.81 214 PHE A CA 1
ATOM 1646 C C . PHE A 1 214 ? -15.781 6.961 15.961 1 98.81 214 PHE A C 1
ATOM 1648 O O . PHE A 1 214 ? -14.742 6.879 16.625 1 98.81 214 PHE A O 1
ATOM 1655 N N . SER A 1 215 ? -15.945 7.707 14.906 1 98.81 215 SER A N 1
ATOM 1656 C CA . SER A 1 215 ? -14.805 8.289 14.203 1 98.81 215 SER A CA 1
ATOM 1657 C C . SER A 1 215 ? -14.766 9.805 14.367 1 98.81 215 SER A C 1
ATOM 1659 O O . SER A 1 215 ? -15.758 10.484 14.125 1 98.81 215 SER A O 1
ATOM 1661 N N . ASP A 1 216 ? -13.578 10.32 14.719 1 98.69 216 ASP A N 1
ATOM 1662 C CA . ASP A 1 216 ? -13.398 11.773 14.703 1 98.69 216 ASP A CA 1
ATOM 1663 C C . ASP A 1 216 ? -13.578 12.336 13.297 1 98.69 216 ASP A C 1
ATOM 1665 O O . ASP A 1 216 ? -13.125 11.734 12.32 1 98.69 216 ASP A O 1
ATOM 1669 N N . GLU A 1 217 ? -14.117 13.477 13.203 1 96.38 217 GLU A N 1
ATOM 1670 C CA . GLU A 1 217 ? -14.484 14.047 11.914 1 96.38 217 GLU A CA 1
ATOM 1671 C C . GLU A 1 217 ? -13.25 14.422 11.102 1 96.38 217 GLU A C 1
ATOM 1673 O O . GLU A 1 217 ? -13.305 14.484 9.875 1 96.38 217 GLU A O 1
ATOM 1678 N N . GLU A 1 218 ? -12.086 14.609 11.75 1 95.25 218 GLU A N 1
ATOM 1679 C CA . GLU A 1 218 ? -10.891 15.062 11.039 1 95.25 218 GLU A CA 1
ATOM 1680 C C . GLU A 1 218 ? -9.914 13.914 10.82 1 95.25 218 GLU A C 1
ATOM 1682 O O . GLU A 1 218 ? -8.75 14.141 10.469 1 95.25 218 GLU A O 1
ATOM 1687 N N . ASN A 1 219 ? -10.422 12.68 11 1 97.31 219 ASN A N 1
ATOM 1688 C CA . ASN A 1 219 ? -9.555 11.531 10.773 1 97.31 219 ASN A CA 1
ATOM 1689 C C . ASN A 1 219 ? -8.992 11.523 9.352 1 97.31 219 ASN A C 1
ATOM 1691 O O . ASN A 1 219 ? -9.672 11.938 8.414 1 97.31 219 ASN A O 1
ATOM 1695 N N . HIS A 1 220 ? -7.777 11.031 9.211 1 96.38 220 HIS A N 1
ATOM 1696 C CA . HIS A 1 220 ? -7.074 10.914 7.941 1 96.38 220 HIS A CA 1
ATOM 1697 C C . HIS A 1 220 ? -7.848 10.039 6.957 1 96.38 220 HIS A C 1
ATOM 1699 O O . HIS A 1 220 ? -8.539 9.102 7.367 1 96.38 220 HIS A O 1
ATOM 1705 N N . ALA A 1 221 ? -7.676 10.32 5.707 1 94.56 221 ALA A N 1
ATOM 1706 C CA . ALA A 1 221 ? -8.352 9.625 4.617 1 94.56 221 ALA A CA 1
ATOM 1707 C C . ALA A 1 221 ? -8.156 8.117 4.719 1 94.56 221 ALA A C 1
ATOM 1709 O O . ALA A 1 221 ? -9.07 7.344 4.43 1 94.56 221 ALA A O 1
ATOM 1710 N N . SER A 1 222 ? -6.949 7.633 5.074 1 97.31 222 SER A N 1
ATOM 1711 C CA . SER A 1 222 ? -6.672 6.203 5.164 1 97.31 222 SER A CA 1
ATOM 1712 C C . SER A 1 222 ? -7.578 5.523 6.188 1 97.31 222 SER A C 1
ATOM 1714 O O . SER A 1 222 ? -7.953 4.363 6.02 1 97.31 222 SER A O 1
ATOM 1716 N N . MET A 1 223 ? -7.922 6.242 7.25 1 98.19 223 MET A N 1
ATOM 1717 C CA . MET A 1 223 ? -8.836 5.703 8.25 1 98.19 223 MET A CA 1
ATOM 1718 C C . MET A 1 223 ? -10.273 5.727 7.75 1 98.19 223 MET A C 1
ATOM 1720 O O . MET A 1 223 ? -11.008 4.754 7.922 1 98.19 223 MET A O 1
ATOM 1724 N N . ILE A 1 224 ? -10.625 6.84 7.164 1 96.5 224 ILE A N 1
ATOM 1725 C CA . ILE A 1 224 ? -11.977 6.996 6.637 1 96.5 224 ILE A CA 1
ATOM 1726 C C . ILE A 1 224 ? -12.258 5.902 5.609 1 96.5 224 ILE A C 1
ATOM 1728 O O . ILE A 1 224 ? -13.266 5.199 5.707 1 96.5 224 ILE A O 1
ATOM 1732 N N . TYR A 1 225 ? -11.367 5.719 4.707 1 95.94 225 TYR A N 1
ATOM 1733 C CA . TYR A 1 225 ? -11.57 4.719 3.664 1 95.94 225 TYR A CA 1
ATOM 1734 C C . TYR A 1 225 ? -11.422 3.309 4.223 1 95.94 225 TYR A C 1
ATOM 1736 O O . TYR A 1 225 ? -12.109 2.385 3.779 1 95.94 225 TYR A O 1
ATOM 1744 N N . GLY A 1 226 ? -10.484 3.1 5.18 1 97.62 226 GLY A N 1
ATOM 1745 C CA . GLY A 1 226 ? -10.438 1.815 5.859 1 97.62 226 GLY A CA 1
ATOM 1746 C C . GLY A 1 226 ? -11.773 1.407 6.453 1 97.62 226 GLY A C 1
ATOM 1747 O O . GLY A 1 226 ? -12.203 0.261 6.305 1 97.62 226 GLY A O 1
ATOM 1748 N N . MET A 1 227 ? -12.453 2.34 7.07 1 97.94 227 MET A N 1
ATOM 1749 C CA . MET A 1 227 ? -13.758 2.062 7.664 1 97.94 227 MET A CA 1
ATOM 1750 C C . MET A 1 227 ? -14.812 1.846 6.586 1 97.94 227 MET A C 1
ATOM 1752 O O . MET A 1 227 ? -15.648 0.945 6.699 1 97.94 227 MET A O 1
ATOM 1756 N N . ARG A 1 228 ? -14.758 2.607 5.508 1 95.12 228 ARG A N 1
ATOM 1757 C CA . ARG A 1 228 ? -15.734 2.51 4.43 1 95.12 228 ARG A CA 1
ATOM 1758 C C . ARG A 1 228 ? -15.625 1.17 3.713 1 95.12 228 ARG A C 1
ATOM 1760 O O . ARG A 1 228 ? -16.625 0.64 3.223 1 95.12 228 ARG A O 1
ATOM 1767 N N . TYR A 1 229 ? -14.438 0.665 3.613 1 94.56 229 TYR A N 1
ATOM 1768 C CA . TYR A 1 229 ? -14.203 -0.582 2.896 1 94.56 229 TYR A CA 1
ATOM 1769 C C . TYR A 1 229 ? -14.633 -1.783 3.73 1 94.56 229 TYR A C 1
ATOM 1771 O O . TYR A 1 229 ? -14.641 -2.916 3.242 1 94.56 229 TYR A O 1
ATOM 1779 N N . SER A 1 230 ? -15.016 -1.352 4.883 1 92.69 230 SER A N 1
ATOM 1780 C CA . SER A 1 230 ? -15.539 -2.439 5.703 1 92.69 230 SER A CA 1
ATOM 1781 C C . SER A 1 230 ? -16.953 -2.828 5.27 1 92.69 230 SER A C 1
ATOM 1783 O O . SER A 1 230 ? -17.562 -2.135 4.457 1 92.69 230 SER A O 1
ATOM 1785 N N . LYS A 1 231 ? -17.562 -3.896 5.422 1 82.88 231 LYS A N 1
ATOM 1786 C CA . LYS A 1 231 ? -18.891 -4.355 5.051 1 82.88 231 LYS A CA 1
ATOM 1787 C C . LYS A 1 231 ? -19.953 -3.777 5.984 1 82.88 231 LYS A C 1
ATOM 1789 O O . LYS A 1 231 ? -21.109 -4.223 5.973 1 82.88 231 LYS A O 1
ATOM 1794 N N . LEU A 1 232 ? -19.531 -2.76 6.754 1 90.25 232 LEU A N 1
ATOM 1795 C CA . LEU A 1 232 ? -20.484 -2.154 7.688 1 90.25 232 LEU A CA 1
ATOM 1796 C C . LEU A 1 232 ? -21.469 -1.247 6.957 1 90.25 232 LEU A C 1
ATOM 1798 O O . LEU A 1 232 ? -21.125 -0.648 5.938 1 90.25 232 LEU A O 1
ATOM 1802 N N . ASN A 1 233 ? -22.594 -1.156 7.543 1 90.12 233 ASN A N 1
ATOM 1803 C CA . ASN A 1 233 ? -23.562 -0.154 7.094 1 90.12 233 ASN A CA 1
ATOM 1804 C C . ASN A 1 233 ? -23.125 1.255 7.48 1 90.12 233 ASN A C 1
ATOM 1806 O O . ASN A 1 233 ? -22.391 1.438 8.461 1 90.12 233 ASN A O 1
ATOM 1810 N N . LYS A 1 234 ? -23.594 2.164 6.699 1 90.19 234 LYS A N 1
ATOM 1811 C CA . LYS A 1 234 ? -23.266 3.564 6.949 1 90.19 234 LYS A CA 1
ATOM 1812 C C . LYS A 1 234 ? -23.656 3.982 8.359 1 90.19 234 LYS A C 1
ATOM 1814 O O . LYS A 1 234 ? -22.984 4.797 8.992 1 90.19 234 LYS A O 1
ATOM 1819 N N . LYS A 1 235 ? -24.734 3.418 8.875 1 93.25 235 LYS A N 1
ATOM 1820 C CA . LYS A 1 235 ? -25.219 3.775 10.203 1 93.25 235 LYS A CA 1
ATOM 1821 C C . LYS A 1 235 ? -24.266 3.303 11.289 1 93.25 235 LYS A C 1
ATOM 1823 O O . LYS A 1 235 ? -24.359 3.744 12.438 1 93.25 235 LYS A O 1
ATOM 1828 N N . ASP A 1 236 ? -23.406 2.361 10.938 1 96.75 236 ASP A N 1
ATOM 1829 C CA . ASP A 1 236 ? -22.484 1.792 11.914 1 96.75 236 ASP A CA 1
ATOM 1830 C C . ASP A 1 236 ? -21.141 2.516 11.883 1 96.75 236 ASP A C 1
ATOM 1832 O O . ASP A 1 236 ? -20.188 2.09 12.547 1 96.75 236 ASP A O 1
ATOM 1836 N N . ILE A 1 237 ? -20.984 3.555 11.141 1 98.12 237 ILE A N 1
ATOM 1837 C CA . ILE A 1 237 ? -19.875 4.504 11.172 1 98.12 237 ILE A CA 1
ATOM 1838 C C . ILE A 1 237 ? -20.375 5.875 11.617 1 98.12 237 ILE A C 1
ATOM 1840 O O . ILE A 1 237 ? -20.906 6.641 10.805 1 98.12 237 ILE A O 1
ATOM 1844 N N . ARG A 1 238 ? -20.234 6.188 12.828 1 98.31 238 ARG A N 1
ATOM 1845 C CA . ARG A 1 238 ? -20.75 7.41 13.43 1 98.31 238 ARG A CA 1
ATOM 1846 C C . ARG A 1 238 ? -19.641 8.438 13.633 1 98.31 238 ARG A C 1
ATOM 1848 O O . ARG A 1 238 ? -18.688 8.18 14.367 1 98.31 238 ARG A O 1
ATOM 1855 N N . VAL A 1 239 ? -19.797 9.562 13.047 1 98.38 239 VAL A N 1
ATOM 1856 C CA . VAL A 1 239 ? -18.766 10.594 13.086 1 98.38 239 VAL A CA 1
ATOM 1857 C C . VAL A 1 239 ? -19.078 11.594 14.195 1 98.38 239 VAL A C 1
ATOM 1859 O O . VAL A 1 239 ? -20.188 12.141 14.258 1 98.38 239 VAL A O 1
ATOM 1862 N N . PHE A 1 240 ? -18.188 11.781 15.102 1 98.69 240 PHE A N 1
ATOM 1863 C CA . PHE A 1 240 ? -18.359 12.812 16.109 1 98.69 240 PHE A CA 1
ATOM 1864 C C . PHE A 1 240 ? -17.516 14.039 15.781 1 98.69 240 PHE A C 1
ATOM 1866 O O . PHE A 1 240 ? -16.531 13.945 15.047 1 98.69 240 PHE A O 1
ATOM 1873 N N . ARG A 1 241 ? -17.938 15.18 16.312 1 98.12 241 ARG A N 1
ATOM 1874 C CA . ARG A 1 241 ? -17.266 16.453 16.078 1 98.12 241 ARG A CA 1
ATOM 1875 C C . ARG A 1 241 ? -15.836 16.406 16.594 1 98.12 241 ARG A C 1
ATOM 1877 O O . ARG A 1 241 ? -15.562 15.797 17.625 1 98.12 241 ARG A O 1
ATOM 1884 N N . HIS A 1 242 ? -14.984 17.062 15.922 1 96.44 242 HIS A N 1
ATOM 1885 C CA . HIS A 1 242 ? -13.547 17.016 16.172 1 96.44 242 HIS A CA 1
ATOM 1886 C C . HIS A 1 242 ? -13.227 17.312 17.641 1 96.44 242 HIS A C 1
ATOM 1888 O O . HIS A 1 242 ? -13.594 18.375 18.156 1 96.44 242 HIS A O 1
ATOM 1894 N N . ASN A 1 243 ? -12.57 16.391 18.25 1 97.56 243 ASN A N 1
ATOM 1895 C CA . ASN A 1 243 ? -12.078 16.484 19.609 1 97.56 243 ASN A CA 1
ATOM 1896 C C . ASN A 1 243 ? -13.211 16.781 20.594 1 97.56 243 ASN A C 1
ATOM 1898 O O . ASN A 1 243 ? -12.977 17.281 21.688 1 97.56 243 ASN A O 1
ATOM 1902 N N . ASP A 1 244 ? -14.422 16.5 20.203 1 98.38 244 ASP A N 1
ATOM 1903 C CA . ASP A 1 244 ? -15.594 16.766 21.031 1 98.38 244 ASP A CA 1
ATOM 1904 C C . ASP A 1 244 ? -15.984 15.516 21.812 1 98.38 244 ASP A C 1
ATOM 1906 O O . ASP A 1 244 ? -16.859 14.75 21.391 1 98.38 244 ASP A O 1
ATOM 1910 N N . VAL A 1 245 ? -15.5 15.43 22.969 1 98.25 245 VAL A N 1
ATOM 1911 C CA . VAL A 1 245 ? -15.68 14.25 23.797 1 98.25 245 VAL A CA 1
ATOM 1912 C C . VAL A 1 245 ? -17.141 14.141 24.234 1 98.25 245 VAL A C 1
ATOM 1914 O O . VAL A 1 245 ? -17.672 13.039 24.375 1 98.25 245 VAL A O 1
ATOM 1917 N N . GLU A 1 246 ? -17.797 15.297 24.453 1 98.31 246 GLU A N 1
ATOM 1918 C CA . GLU A 1 246 ? -19.219 15.273 24.812 1 98.31 246 GLU A CA 1
ATOM 1919 C C . GLU A 1 246 ? -20.062 14.672 23.688 1 98.31 246 GLU A C 1
ATOM 1921 O O . GLU A 1 246 ? -20.953 13.859 23.953 1 98.31 246 GLU A O 1
ATOM 1926 N N . HIS A 1 247 ? -19.75 15.07 22.5 1 98.75 247 HIS A N 1
ATOM 1927 C CA . HIS A 1 247 ? -20.453 14.5 21.359 1 98.75 247 HIS A CA 1
ATOM 1928 C C . HIS A 1 247 ? -20.172 13.008 21.219 1 98.75 247 HIS A C 1
ATOM 1930 O O . HIS A 1 247 ? -21.062 12.227 20.922 1 98.75 247 HIS A O 1
ATOM 1936 N N . LEU A 1 248 ? -18.938 12.578 21.375 1 98.75 248 LEU A N 1
ATOM 1937 C CA . LEU A 1 248 ? -18.562 11.172 21.359 1 98.75 248 LEU A CA 1
ATOM 1938 C C . LEU A 1 248 ? -19.406 10.383 22.359 1 98.75 248 LEU A C 1
ATOM 1940 O O . LEU A 1 248 ? -19.953 9.328 22.031 1 98.75 248 LEU A O 1
ATOM 1944 N N . GLU A 1 249 ? -19.5 10.922 23.531 1 98.31 249 GLU A N 1
ATOM 1945 C CA . GLU A 1 249 ? -20.266 10.25 24.578 1 98.31 249 GLU A CA 1
ATOM 1946 C C . GLU A 1 249 ? -21.75 10.141 24.203 1 98.31 249 GLU A C 1
ATOM 1948 O O . GLU A 1 249 ? -22.375 9.109 24.453 1 98.31 249 GLU A O 1
ATOM 1953 N N . GLN A 1 250 ? -22.266 11.195 23.672 1 98.31 250 GLN A N 1
ATOM 1954 C CA . GLN A 1 250 ? -23.656 11.18 23.219 1 98.31 250 GLN A CA 1
ATOM 1955 C C . GLN A 1 250 ? -23.891 10.078 22.203 1 98.31 250 GLN A C 1
ATOM 1957 O O . GLN A 1 250 ? -24.891 9.344 22.281 1 98.31 250 GLN A O 1
ATOM 1962 N N . LEU A 1 251 ? -23 9.961 21.25 1 98.19 251 LEU A N 1
ATOM 1963 C CA . LEU A 1 251 ? -23.141 8.945 20.203 1 98.19 251 LEU A CA 1
ATOM 1964 C C . LEU A 1 251 ? -23.031 7.547 20.797 1 98.19 251 LEU A C 1
ATOM 1966 O O . LEU A 1 251 ? -23.75 6.637 20.375 1 98.19 251 LEU A O 1
ATOM 1970 N N . LEU A 1 252 ? -22.125 7.352 21.719 1 97.94 252 LEU A N 1
ATOM 1971 C CA . LEU A 1 252 ? -21.953 6.051 22.375 1 97.94 252 LEU A CA 1
ATOM 1972 C C . LEU A 1 252 ? -23.219 5.641 23.109 1 97.94 252 LEU A C 1
ATOM 1974 O O . LEU A 1 252 ? -23.609 4.465 23.094 1 97.94 252 LEU A O 1
ATOM 1978 N N . LYS A 1 253 ? -23.891 6.582 23.688 1 96.88 253 LYS A N 1
ATOM 1979 C CA . LYS A 1 253 ? -25.125 6.316 24.422 1 96.88 253 LYS A CA 1
ATOM 1980 C C . LYS A 1 253 ? -26.219 5.848 23.469 1 96.88 253 LYS A C 1
ATOM 1982 O O . LYS A 1 253 ? -27.062 5.027 23.844 1 96.88 253 LYS A O 1
ATOM 1987 N N . THR A 1 254 ? -26.156 6.34 22.281 1 95.69 254 THR A N 1
ATOM 1988 C CA . THR A 1 254 ? -27.172 5.953 21.312 1 95.69 254 THR A CA 1
ATOM 1989 C C . THR A 1 254 ? -26.984 4.5 20.875 1 95.69 254 THR A C 1
ATOM 1991 O O . THR A 1 254 ? -27.891 3.887 20.328 1 95.69 254 THR A O 1
ATOM 1994 N N . ALA A 1 255 ? -25.828 3.936 21.094 1 93.88 255 ALA A N 1
ATOM 1995 C CA . ALA A 1 255 ? -25.531 2.564 20.688 1 93.88 255 ALA A CA 1
ATOM 1996 C C . ALA A 1 255 ? -26.031 1.562 21.719 1 93.88 255 ALA A C 1
ATOM 1998 O O . ALA A 1 255 ? -25.922 0.35 21.516 1 93.88 255 ALA A O 1
ATOM 1999 N N . ASP A 1 256 ? -26.547 2.086 22.812 1 90.38 256 ASP A N 1
ATOM 2000 C CA . ASP A 1 256 ? -27.109 1.223 23.844 1 90.38 256 ASP A CA 1
ATOM 2001 C C . ASP A 1 256 ? -28.562 0.883 23.531 1 90.38 256 ASP A C 1
ATOM 2003 O O . ASP A 1 256 ? -29.469 1.261 24.281 1 90.38 256 ASP A O 1
ATOM 2007 N N . ASN A 1 257 ? -28.812 0.336 22.453 1 89.75 257 ASN A N 1
ATOM 2008 C CA . ASN A 1 257 ? -30.109 -0.154 22.016 1 89.75 257 ASN A CA 1
ATOM 2009 C C . ASN A 1 257 ? -30.047 -1.621 21.594 1 89.75 257 ASN A C 1
ATOM 2011 O O . ASN A 1 257 ? -28.969 -2.193 21.484 1 89.75 257 ASN A O 1
ATOM 2015 N N . ASP A 1 258 ? -31.125 -2.217 21.344 1 87.19 258 ASP A N 1
ATOM 2016 C CA . ASP A 1 258 ? -31.234 -3.658 21.141 1 87.19 258 ASP A CA 1
ATOM 2017 C C . ASP A 1 258 ? -30.484 -4.09 19.875 1 87.19 258 ASP A C 1
ATOM 2019 O O . ASP A 1 258 ? -29.906 -5.172 19.844 1 87.19 258 ASP A O 1
ATOM 2023 N N . GLU A 1 259 ? -30.484 -3.281 18.938 1 88.69 259 GLU A N 1
ATOM 2024 C CA . GLU A 1 259 ? -29.875 -3.615 17.656 1 88.69 259 GLU A CA 1
ATOM 2025 C C . GLU A 1 259 ? -28.344 -3.48 17.734 1 88.69 259 GLU A C 1
ATOM 2027 O O . GLU A 1 259 ? -27.625 -4.23 17.078 1 88.69 259 GLU A O 1
ATOM 2032 N N . ASP A 1 260 ? -27.875 -2.564 18.562 1 92.12 260 ASP A N 1
ATOM 2033 C CA . ASP A 1 260 ? -26.484 -2.154 18.469 1 92.12 260 ASP A CA 1
ATOM 2034 C C . ASP A 1 260 ? -25.703 -2.609 19.703 1 92.12 260 ASP A C 1
ATOM 2036 O O . ASP A 1 260 ? -24.469 -2.637 19.688 1 92.12 260 ASP A O 1
ATOM 2040 N N . ARG A 1 261 ? -26.344 -3.066 20.75 1 91.06 261 ARG A N 1
ATOM 2041 C CA . ARG A 1 261 ? -25.719 -3.318 22.047 1 91.06 261 ARG A CA 1
ATOM 2042 C C . ARG A 1 261 ? -24.688 -4.434 21.953 1 91.06 261 ARG A C 1
ATOM 2044 O O . ARG A 1 261 ? -23.672 -4.406 22.641 1 91.06 261 ARG A O 1
ATOM 2051 N N . GLU A 1 262 ? -24.969 -5.363 21.047 1 92 262 GLU A N 1
ATOM 2052 C CA . GLU A 1 262 ? -24.078 -6.523 20.953 1 92 262 GLU A CA 1
ATOM 2053 C C . GLU A 1 262 ? -22.906 -6.242 20.016 1 92 262 GLU A C 1
ATOM 2055 O O . GLU A 1 262 ? -21.938 -7.012 19.984 1 92 262 GLU A O 1
ATOM 2060 N N . LYS A 1 263 ? -22.969 -5.16 19.281 1 95.88 263 LYS A N 1
ATOM 2061 C CA . LYS A 1 263 ? -21.875 -4.789 18.406 1 95.88 263 LYS A CA 1
ATOM 2062 C C . LYS A 1 263 ? -20.688 -4.254 19.188 1 95.88 263 LYS A C 1
ATOM 2064 O O . LYS A 1 263 ? -20.859 -3.562 20.203 1 95.88 263 LYS A O 1
ATOM 2069 N N . VAL A 1 264 ? -19.5 -4.602 18.781 1 96.62 264 VAL A N 1
ATOM 2070 C CA . VAL A 1 264 ? -18.297 -4.082 19.406 1 96.62 264 VAL A CA 1
ATOM 2071 C C . VAL A 1 264 ? -18.125 -2.6 19.094 1 96.62 264 VAL A C 1
ATOM 2073 O O . VAL A 1 264 ? -18.281 -2.191 17.938 1 96.62 264 VAL A O 1
ATOM 2076 N N . LYS A 1 265 ? -17.969 -1.77 20.125 1 97.81 265 LYS A N 1
ATOM 2077 C CA . LYS A 1 265 ? -17.734 -0.34 19.953 1 97.81 265 LYS A CA 1
ATOM 2078 C C . LYS A 1 265 ? -16.234 -0.05 19.781 1 97.81 265 LYS A C 1
ATOM 2080 O O . LYS A 1 265 ? -15.422 -0.526 20.562 1 97.81 265 LYS A O 1
ATOM 2085 N N . ILE A 1 266 ? -15.859 0.698 18.688 1 98.69 266 ILE A N 1
ATOM 2086 C CA . ILE A 1 266 ? -14.469 1.067 18.422 1 98.69 266 ILE A CA 1
ATOM 2087 C C . ILE A 1 266 ? -14.367 2.58 18.25 1 98.69 266 ILE A C 1
ATOM 2089 O O . ILE A 1 266 ? -14.992 3.152 17.359 1 98.69 266 ILE A O 1
ATOM 2093 N N . ILE A 1 267 ? -13.617 3.236 19.109 1 98.88 267 ILE A N 1
ATOM 2094 C CA . ILE A 1 267 ? -13.352 4.664 18.984 1 98.88 267 ILE A CA 1
ATOM 2095 C C . ILE A 1 267 ? -12.094 4.875 18.141 1 98.88 267 ILE A C 1
ATOM 2097 O O . ILE A 1 267 ? -11.016 4.387 18.484 1 98.88 267 ILE A O 1
ATOM 2101 N N . VAL A 1 268 ? -12.219 5.594 17 1 98.94 268 VAL A N 1
ATOM 2102 C CA . VAL A 1 268 ? -11.156 5.77 16.016 1 98.94 268 VAL A CA 1
ATOM 2103 C C . VAL A 1 268 ? -10.766 7.242 15.93 1 98.94 268 VAL A C 1
ATOM 2105 O O . VAL A 1 268 ? -11.594 8.094 15.594 1 98.94 268 VAL A O 1
ATOM 2108 N N . PHE A 1 269 ? -9.531 7.578 16.203 1 98.88 269 PHE A N 1
ATOM 2109 C CA . PHE A 1 269 ? -9.094 8.969 16.234 1 98.88 269 PHE A CA 1
ATOM 2110 C C . PHE A 1 269 ? -7.582 9.07 16.062 1 98.88 269 PHE A C 1
ATOM 2112 O O . PHE A 1 269 ? -6.898 8.047 15.953 1 98.88 269 PHE A O 1
ATOM 2119 N N . GLU A 1 270 ? -7.031 10.266 15.875 1 98.69 270 GLU A N 1
ATOM 2120 C CA . GLU A 1 270 ? -5.602 10.531 15.766 1 98.69 270 GLU A CA 1
ATOM 2121 C C . GLU A 1 270 ? -5.07 11.219 17.016 1 98.69 270 GLU A C 1
ATOM 2123 O O . GLU A 1 270 ? -5.828 11.867 17.75 1 98.69 270 GLU A O 1
ATOM 2128 N N . SER A 1 271 ? -3.801 11.016 17.281 1 98.62 271 SER A N 1
ATOM 2129 C CA . SER A 1 271 ? -3.207 11.781 18.375 1 98.62 271 SER A CA 1
ATOM 2130 C C . SER A 1 271 ? -2.908 13.211 17.938 1 98.62 271 SER A C 1
ATOM 2132 O O . SER A 1 271 ? -3.285 14.164 18.625 1 98.62 271 SER A O 1
ATOM 2134 N N . VAL A 1 272 ? -2.199 13.359 16.797 1 98.38 272 VAL A N 1
ATOM 2135 C CA . VAL A 1 272 ? -1.912 14.656 16.203 1 98.38 272 VAL A CA 1
ATOM 2136 C C . VAL A 1 272 ? -2.549 14.734 14.812 1 98.38 272 VAL A C 1
ATOM 2138 O O . VAL A 1 272 ? -2.268 13.906 13.945 1 98.38 272 VAL A O 1
ATOM 2141 N N . TYR A 1 273 ? -3.395 15.719 14.633 1 96.12 273 TYR A N 1
ATOM 2142 C CA . TYR A 1 273 ? -4.066 15.875 13.344 1 96.12 273 TYR A CA 1
ATOM 2143 C C . TYR A 1 273 ? -3.223 16.719 12.391 1 96.12 273 TYR A C 1
ATOM 2145 O O . TYR A 1 273 ? -2.756 17.797 12.742 1 96.12 273 TYR A O 1
ATOM 2153 N N . SER A 1 274 ? -3.029 16.281 11.172 1 91.69 274 SER A N 1
ATOM 2154 C CA . SER A 1 274 ? -2.008 16.734 10.234 1 91.69 274 SER A CA 1
ATOM 2155 C C . SER A 1 274 ? -2.281 18.156 9.75 1 91.69 274 SER A C 1
ATOM 2157 O O . SER A 1 274 ? -1.362 18.859 9.336 1 91.69 274 SER A O 1
ATOM 2159 N N . MET A 1 275 ? -3.537 18.562 9.711 1 88.44 275 MET A N 1
ATOM 2160 C CA . MET A 1 275 ? -3.838 19.844 9.102 1 88.44 275 MET A CA 1
ATOM 2161 C C . MET A 1 275 ? -4.035 20.922 10.164 1 88.44 275 MET A C 1
ATOM 2163 O O . MET A 1 275 ? -3.518 22.031 10.031 1 88.44 275 MET A O 1
ATOM 2167 N N . SER A 1 276 ? -4.66 20.562 11.25 1 88.88 276 SER A N 1
ATOM 2168 C CA . SER A 1 276 ? -4.93 21.547 12.305 1 88.88 276 SER A CA 1
ATOM 2169 C C . SER A 1 276 ? -3.773 21.625 13.289 1 88.88 276 SER A C 1
ATOM 2171 O O . SER A 1 276 ? -3.572 22.656 13.938 1 88.88 276 SER A O 1
ATOM 2173 N N . GLY A 1 277 ? -3.078 20.562 13.398 1 94.25 277 GLY A N 1
ATOM 2174 C CA . GLY A 1 277 ? -2.043 20.5 14.422 1 94.25 277 GLY A CA 1
ATOM 2175 C C . GLY A 1 277 ? -2.594 20.297 15.82 1 94.25 277 GLY A C 1
ATOM 2176 O O . GLY A 1 277 ? -1.845 20.328 16.797 1 94.25 277 GLY A O 1
ATOM 2177 N N . SER A 1 278 ? -3.852 20.062 15.922 1 95.69 278 SER A N 1
ATOM 2178 C CA . SER A 1 278 ? -4.465 19.797 17.219 1 95.69 278 SER A CA 1
ATOM 2179 C C . SER A 1 278 ? -4.07 18.422 17.75 1 95.69 278 SER A C 1
ATOM 2181 O O . SER A 1 278 ? -3.787 17.516 16.984 1 95.69 278 SER A O 1
ATOM 2183 N N . ILE A 1 279 ? -3.994 18.297 19.016 1 98 279 ILE A N 1
ATOM 2184 C CA . ILE A 1 279 ? -3.754 17.031 19.703 1 98 279 ILE A CA 1
ATOM 2185 C C . ILE A 1 279 ? -5.035 16.562 20.391 1 98 279 ILE A C 1
ATOM 2187 O O . ILE A 1 279 ? -5.715 17.359 21.047 1 98 279 ILE A O 1
ATOM 2191 N N . SER A 1 280 ? -5.41 15.352 20.266 1 98.19 280 SER A N 1
ATOM 2192 C CA . SER A 1 280 ? -6.648 14.812 20.828 1 98.19 280 SER A CA 1
ATOM 2193 C C . SER A 1 280 ? -6.594 14.766 22.344 1 98.19 280 SER A C 1
ATOM 2195 O O . SER A 1 280 ? -5.516 14.656 22.938 1 98.19 280 SER A O 1
ATOM 2197 N N . PRO A 1 281 ? -7.754 14.953 23.016 1 98.31 281 PRO A N 1
ATOM 2198 C CA . PRO A 1 281 ? -7.805 14.75 24.469 1 98.31 281 PRO A CA 1
ATOM 2199 C C . PRO A 1 281 ? -7.758 13.281 24.859 1 98.31 281 PRO A C 1
ATOM 2201 O O . PRO A 1 281 ? -8.758 12.727 25.312 1 98.31 281 PRO A O 1
ATOM 2204 N N . LEU A 1 282 ? -6.602 12.664 24.812 1 98.44 282 LEU A N 1
ATOM 2205 C CA . LEU A 1 282 ? -6.395 11.227 24.938 1 98.44 282 LEU A CA 1
ATOM 2206 C C . LEU A 1 282 ? -6.934 10.711 26.281 1 98.44 282 LEU A C 1
ATOM 2208 O O . LEU A 1 282 ? -7.562 9.656 26.328 1 98.44 282 LEU A O 1
ATOM 2212 N N . GLU A 1 283 ? -6.691 11.484 27.391 1 98.25 283 GLU A N 1
ATOM 2213 C CA . GLU A 1 283 ? -7.117 11.07 28.719 1 98.25 283 GLU A CA 1
ATOM 2214 C C . GLU A 1 283 ? -8.633 10.922 28.781 1 98.25 283 GLU A C 1
ATOM 2216 O O . GLU A 1 283 ? -9.141 9.914 29.281 1 98.25 283 GLU A O 1
ATOM 2221 N N . LYS A 1 284 ? -9.273 11.906 28.266 1 98.56 284 LYS A N 1
ATOM 2222 C CA . LYS A 1 284 ? -10.734 11.898 28.297 1 98.56 284 LYS A CA 1
ATOM 2223 C C . LYS A 1 284 ? -11.289 10.789 27.406 1 98.56 284 LYS A C 1
ATOM 2225 O O . LYS A 1 284 ? -12.273 10.133 27.781 1 98.56 284 LYS A O 1
ATOM 2230 N N . ILE A 1 285 ? -10.719 10.555 26.25 1 98.69 285 ILE A N 1
ATOM 2231 C CA . ILE A 1 285 ? -11.172 9.508 25.344 1 98.69 285 ILE A CA 1
ATOM 2232 C C . ILE A 1 285 ? -10.961 8.133 26 1 98.69 285 ILE A C 1
ATOM 2234 O O . ILE A 1 285 ? -11.82 7.258 25.906 1 98.69 285 ILE A O 1
ATOM 2238 N N . LYS A 1 286 ? -9.781 7.934 26.609 1 98.25 286 LYS A N 1
ATOM 2239 C CA . LYS A 1 286 ? -9.492 6.676 27.297 1 98.25 286 LYS A CA 1
ATOM 2240 C C . LYS A 1 286 ? -10.531 6.406 28.391 1 98.25 286 LYS A C 1
ATOM 2242 O O . LYS A 1 286 ? -10.992 5.273 28.547 1 98.25 286 LYS A O 1
ATOM 2247 N N . GLU A 1 287 ? -10.875 7.441 29.141 1 98.06 287 GLU A N 1
ATOM 2248 C CA . GLU A 1 287 ? -11.883 7.316 30.188 1 98.06 287 GLU A CA 1
ATOM 2249 C C . GLU A 1 287 ? -13.227 6.883 29.625 1 98.06 287 GLU A C 1
ATOM 2251 O O . GLU A 1 287 ? -13.875 5.984 30.156 1 98.06 287 GLU A O 1
ATOM 2256 N N . ILE A 1 288 ? -13.609 7.496 28.594 1 98.06 288 ILE A N 1
ATOM 2257 C CA . ILE A 1 288 ? -14.883 7.195 27.938 1 98.06 288 ILE A CA 1
ATOM 2258 C C . ILE A 1 288 ? -14.852 5.77 27.391 1 98.06 288 ILE A C 1
ATOM 2260 O O . ILE A 1 288 ? -15.82 5.023 27.531 1 98.06 288 ILE A O 1
ATOM 2264 N N . ALA A 1 289 ? -13.742 5.395 26.719 1 97.94 289 ALA A N 1
ATOM 2265 C CA . ALA A 1 289 ? -13.602 4.051 26.172 1 97.94 289 ALA A CA 1
ATOM 2266 C C . ALA A 1 289 ? -13.75 2.994 27.266 1 97.94 289 ALA A C 1
ATOM 2268 O O . ALA A 1 289 ? -14.414 1.976 27.078 1 97.94 289 ALA A O 1
ATOM 2269 N N . THR A 1 290 ? -13.148 3.26 28.406 1 96.94 290 THR A N 1
ATOM 2270 C CA . THR A 1 290 ? -13.211 2.342 29.547 1 96.94 290 THR A CA 1
ATOM 2271 C C . THR A 1 290 ? -14.641 2.221 30.062 1 96.94 290 THR A C 1
ATOM 2273 O O . THR A 1 290 ? -15.133 1.114 30.297 1 96.94 290 THR A O 1
ATOM 2276 N N . ARG A 1 291 ? -15.281 3.318 30.234 1 96.06 291 ARG A N 1
ATOM 2277 C CA . ARG A 1 291 ? -16.641 3.346 30.781 1 96.06 291 ARG A CA 1
ATOM 2278 C C . ARG A 1 291 ? -17.609 2.588 29.875 1 96.06 291 ARG A C 1
ATOM 2280 O O . ARG A 1 291 ? -18.516 1.923 30.359 1 96.06 291 ARG A O 1
ATOM 2287 N N . PHE A 1 292 ? -17.422 2.625 28.578 1 95.81 292 PHE A N 1
ATOM 2288 C CA . PHE A 1 292 ? -18.375 2.043 27.641 1 95.81 292 PHE A CA 1
ATOM 2289 C C . PHE A 1 292 ? -17.875 0.697 27.141 1 95.81 292 PHE A C 1
ATOM 2291 O O . PHE A 1 292 ? -18.531 0.051 26.312 1 95.81 292 PHE A O 1
ATOM 2298 N N . GLY A 1 293 ? -16.672 0.242 27.594 1 94.44 293 GLY A N 1
ATOM 2299 C CA . GLY A 1 293 ? -16.094 -1.004 27.125 1 94.44 293 GLY A CA 1
ATOM 2300 C C . GLY A 1 293 ? -15.727 -0.968 25.641 1 94.44 293 GLY A C 1
ATOM 2301 O O . GLY A 1 293 ? -15.875 -1.966 24.938 1 94.44 293 GLY A O 1
ATOM 2302 N N . ALA A 1 294 ? -15.352 0.198 25.109 1 97 294 ALA A N 1
ATOM 2303 C CA . ALA A 1 294 ? -15.023 0.381 23.703 1 97 294 ALA A CA 1
ATOM 2304 C C . ALA A 1 294 ? -13.547 0.108 23.453 1 97 294 ALA A C 1
ATOM 2306 O O . ALA A 1 294 ? -12.695 0.425 24.281 1 97 294 ALA A O 1
ATOM 2307 N N . LEU A 1 295 ? -13.227 -0.523 22.312 1 97.81 295 LEU A N 1
ATOM 2308 C CA . LEU A 1 295 ? -11.859 -0.63 21.797 1 97.81 295 LEU A CA 1
ATOM 2309 C C . LEU A 1 295 ? -11.367 0.719 21.297 1 97.81 295 LEU A C 1
ATOM 2311 O O . LEU A 1 295 ? -12.125 1.482 20.688 1 97.81 295 LEU A O 1
ATOM 2315 N N . THR A 1 296 ? -10.117 0.988 21.547 1 98.75 296 THR A N 1
ATOM 2316 C CA . THR A 1 296 ? -9.531 2.227 21.047 1 98.75 296 THR A CA 1
ATOM 2317 C C . THR A 1 296 ? -8.594 1.942 19.875 1 98.75 296 THR A C 1
ATOM 2319 O O . THR A 1 296 ? -7.828 0.976 19.906 1 98.75 296 THR A O 1
ATOM 2322 N N . TYR A 1 297 ? -8.727 2.701 18.812 1 98.88 297 TYR A N 1
ATOM 2323 C CA . TYR A 1 297 ? -7.844 2.744 17.641 1 98.88 297 TYR A CA 1
ATOM 2324 C C . TYR A 1 297 ? -7.273 4.145 17.453 1 98.88 297 TYR A C 1
ATOM 2326 O O . TYR A 1 297 ? -8 5.07 17.094 1 98.88 297 TYR A O 1
ATOM 2334 N N . ILE A 1 298 ? -5.969 4.293 17.625 1 98.94 298 ILE A N 1
ATOM 2335 C CA . ILE A 1 298 ? -5.379 5.629 17.562 1 98.94 298 ILE A CA 1
ATOM 2336 C C . ILE A 1 298 ? -4.301 5.668 16.484 1 98.94 298 ILE A C 1
ATOM 2338 O O . ILE A 1 298 ? -3.412 4.812 16.453 1 98.94 298 ILE A O 1
ATOM 2342 N N . ASP A 1 299 ? -4.406 6.617 15.586 1 98.88 299 ASP A N 1
ATOM 2343 C CA . ASP A 1 299 ? -3.389 6.906 14.578 1 98.88 299 ASP A CA 1
ATOM 2344 C C . ASP A 1 299 ? -2.334 7.867 15.125 1 98.88 299 ASP A C 1
ATOM 2346 O O . ASP A 1 299 ? -2.625 9.039 15.375 1 98.88 299 ASP A O 1
ATOM 2350 N N . GLU A 1 300 ? -1.115 7.375 15.219 1 98.75 300 GLU A N 1
ATOM 2351 C CA . GLU A 1 300 ? -0.015 8.203 15.703 1 98.75 300 GLU A CA 1
ATOM 2352 C C . GLU A 1 300 ? 0.958 8.539 14.578 1 98.75 300 GLU A C 1
ATOM 2354 O O . GLU A 1 300 ? 2.133 8.82 14.828 1 98.75 300 GLU A O 1
ATOM 2359 N N . VAL A 1 301 ? 0.519 8.547 13.375 1 98.38 301 VAL A N 1
ATOM 2360 C CA . VAL A 1 301 ? 1.331 8.719 12.172 1 98.38 301 VAL A CA 1
ATOM 2361 C C . VAL A 1 301 ? 2.066 10.055 12.227 1 98.38 301 VAL A C 1
ATOM 2363 O O . VAL A 1 301 ? 3.217 10.156 11.797 1 98.38 301 VAL A O 1
ATOM 2366 N N . HIS A 1 302 ? 1.482 11.117 12.758 1 98.31 302 HIS A N 1
ATOM 2367 C CA . HIS A 1 302 ? 2.115 12.43 12.852 1 98.31 302 HIS A CA 1
ATOM 2368 C C . HIS A 1 302 ? 2.734 12.641 14.227 1 98.31 302 HIS A C 1
ATOM 2370 O O . HIS A 1 302 ? 3.123 13.758 14.57 1 98.31 302 HIS A O 1
ATOM 2376 N N . ALA A 1 303 ? 2.852 11.562 15.039 1 98.75 303 ALA A N 1
ATOM 2377 C CA . ALA A 1 303 ? 3.369 11.727 16.391 1 98.75 303 ALA A CA 1
ATOM 2378 C C . ALA A 1 303 ? 4.59 10.844 16.625 1 98.75 303 ALA A C 1
ATOM 2380 O O . ALA A 1 303 ? 5.48 11.195 17.406 1 98.75 303 ALA A O 1
ATOM 2381 N N . VAL A 1 304 ? 4.613 9.672 16.016 1 98.75 304 VAL A N 1
ATOM 2382 C CA . VAL A 1 304 ? 5.703 8.734 16.266 1 98.75 304 VAL A CA 1
ATOM 2383 C C . VAL A 1 304 ? 7.027 9.352 15.82 1 98.75 304 VAL A C 1
ATOM 2385 O O . VAL A 1 304 ? 7.082 10.07 14.82 1 98.75 304 VAL A O 1
ATOM 2388 N N . GLY A 1 305 ? 8.078 9.07 16.516 1 98.56 305 GLY A N 1
ATOM 2389 C CA . GLY A 1 305 ? 9.375 9.703 16.297 1 98.56 305 GLY A CA 1
ATOM 2390 C C . GLY A 1 305 ? 9.477 11.086 16.922 1 98.56 305 GLY A C 1
ATOM 2391 O O . GLY A 1 305 ? 10.57 11.539 17.25 1 98.56 305 GLY A O 1
ATOM 2392 N N . LEU A 1 306 ? 8.336 11.797 17.203 1 98.69 306 LEU A N 1
ATOM 2393 C CA . LEU A 1 306 ? 8.328 13.227 17.516 1 98.69 306 LEU A CA 1
ATOM 2394 C C . LEU A 1 306 ? 7.961 13.461 18.969 1 98.69 306 LEU A C 1
ATOM 2396 O O . LEU A 1 306 ? 8.281 14.516 19.531 1 98.69 306 LEU A O 1
ATOM 2400 N N . TYR A 1 307 ? 7.227 12.609 19.547 1 98.56 307 TYR A N 1
ATOM 2401 C CA . TYR A 1 307 ? 6.758 12.727 20.922 1 98.56 307 TYR A CA 1
ATOM 2402 C C . TYR A 1 307 ? 7.137 11.492 21.734 1 98.56 307 TYR A C 1
ATOM 2404 O O . TYR A 1 307 ? 7.281 10.398 21.172 1 98.56 307 TYR A O 1
ATOM 2412 N N . GLY A 1 308 ? 7.227 11.633 23.047 1 98.19 308 GLY A N 1
ATOM 2413 C CA . GLY A 1 308 ? 7.594 10.523 23.922 1 98.19 308 GLY A CA 1
ATOM 2414 C C . GLY A 1 308 ? 9.094 10.406 24.141 1 98.19 308 GLY A C 1
ATOM 2415 O O . GLY A 1 308 ? 9.875 10.727 23.234 1 98.19 308 GLY A O 1
ATOM 2416 N N . LYS A 1 309 ? 9.484 9.891 25.219 1 97.12 309 LYS A N 1
ATOM 2417 C CA . LYS A 1 309 ? 10.891 9.812 25.594 1 97.12 309 LYS A CA 1
ATOM 2418 C C . LYS A 1 309 ? 11.695 9 24.578 1 97.12 309 LYS A C 1
ATOM 2420 O O . LYS A 1 309 ? 12.852 9.312 24.312 1 97.12 309 LYS A O 1
ATOM 2425 N N . ARG A 1 310 ? 11.047 8 24.047 1 98.19 310 ARG A N 1
ATOM 2426 C CA . ARG A 1 310 ? 11.734 7.125 23.094 1 98.19 310 ARG A CA 1
ATOM 2427 C C . ARG A 1 310 ? 11.203 7.324 21.688 1 98.19 310 ARG A C 1
ATOM 2429 O O . ARG A 1 310 ? 11.539 6.562 20.781 1 98.19 310 ARG A O 1
ATOM 2436 N N . GLY A 1 311 ? 10.375 8.344 21.5 1 98.56 311 GLY A N 1
ATOM 2437 C CA . GLY A 1 311 ? 9.812 8.609 20.188 1 98.56 311 GLY A CA 1
ATOM 2438 C C . GLY A 1 311 ? 8.594 7.758 19.875 1 98.56 311 GLY A C 1
ATOM 2439 O O . GLY A 1 311 ? 8.281 7.523 18.703 1 98.56 311 GLY A O 1
ATOM 2440 N N . GLY A 1 312 ? 7.922 7.277 20.859 1 98.62 312 GLY A N 1
ATOM 2441 C CA . GLY A 1 312 ? 6.812 6.363 20.656 1 98.62 312 GLY A CA 1
ATOM 2442 C C . GLY A 1 312 ? 5.508 7.066 20.344 1 98.62 312 GLY A C 1
ATOM 2443 O O . GLY A 1 312 ? 4.527 6.426 19.953 1 98.62 312 GLY A O 1
ATOM 2444 N N . GLY A 1 313 ? 5.43 8.391 20.453 1 98.62 313 GLY A N 1
ATOM 2445 C CA . GLY A 1 313 ? 4.215 9.148 20.172 1 98.62 313 GLY A CA 1
ATOM 2446 C C . GLY A 1 313 ? 3.611 9.789 21.406 1 98.62 313 GLY A C 1
ATOM 2447 O O . GLY A 1 313 ? 4.223 9.781 22.484 1 98.62 313 GLY A O 1
ATOM 2448 N N . VAL A 1 314 ? 2.461 10.352 21.234 1 98.75 314 VAL A N 1
ATOM 2449 C CA . VAL A 1 314 ? 1.79 11.094 22.312 1 98.75 314 VAL A CA 1
ATOM 2450 C C . VAL A 1 314 ? 1.324 10.125 23.391 1 98.75 314 VAL A C 1
ATOM 2452 O O . VAL A 1 314 ? 1.336 10.461 24.578 1 98.75 314 VAL A O 1
ATOM 2455 N N . CYS A 1 315 ? 0.891 8.914 22.969 1 98.69 315 CYS A N 1
ATOM 2456 C CA . CYS A 1 315 ? 0.526 7.91 23.969 1 98.69 315 CYS A CA 1
ATOM 2457 C C . CYS A 1 315 ? 1.669 7.672 24.938 1 98.69 315 CYS A C 1
ATOM 2459 O O . CYS A 1 315 ? 1.454 7.629 26.156 1 98.69 315 CYS A O 1
ATOM 2461 N N . GLN A 1 316 ? 2.812 7.488 24.391 1 98.44 316 GLN A N 1
ATOM 2462 C CA . GLN A 1 316 ? 3.988 7.273 25.234 1 98.44 316 GLN A CA 1
ATOM 2463 C C . GLN A 1 316 ? 4.301 8.516 26.078 1 98.44 316 GLN A C 1
ATOM 2465 O O . GLN A 1 316 ? 4.609 8.406 27.266 1 98.44 316 GLN A O 1
ATOM 2470 N N . GLU A 1 317 ? 4.23 9.656 25.484 1 98.12 317 GLU A N 1
ATOM 2471 C CA . GLU A 1 317 ? 4.52 10.914 26.172 1 98.12 317 GLU A CA 1
ATOM 2472 C C . GLU A 1 317 ? 3.619 11.094 27.391 1 98.12 317 GLU A C 1
ATOM 2474 O O . GLU A 1 317 ? 4.07 11.562 28.438 1 98.12 317 GLU A O 1
ATOM 2479 N N . ARG A 1 318 ? 2.395 10.727 27.25 1 98.06 318 ARG A N 1
ATOM 2480 C CA . ARG A 1 318 ? 1.4 10.977 28.297 1 98.06 318 ARG A CA 1
ATOM 2481 C C . ARG A 1 318 ? 1.165 9.734 29.141 1 98.06 318 ARG A C 1
ATOM 2483 O O . ARG A 1 318 ? 0.339 9.742 30.047 1 98.06 318 ARG A O 1
ATOM 2490 N N . ASN A 1 319 ? 1.841 8.703 28.812 1 97.88 319 ASN A N 1
ATOM 2491 C CA . ASN A 1 319 ? 1.718 7.434 29.516 1 97.88 319 ASN A CA 1
ATOM 2492 C C . ASN A 1 319 ? 0.278 6.93 29.516 1 97.88 319 ASN A C 1
ATOM 2494 O O . ASN A 1 319 ? -0.277 6.621 30.562 1 97.88 319 ASN A O 1
ATOM 2498 N N . ILE A 1 320 ? -0.318 6.957 28.375 1 98.38 320 ILE A N 1
ATOM 2499 C CA . ILE A 1 320 ? -1.682 6.473 28.188 1 98.38 320 ILE A CA 1
ATOM 2500 C C . ILE A 1 320 ? -1.677 5.246 27.281 1 98.38 320 ILE A C 1
ATOM 2502 O O . ILE A 1 320 ? -1.081 5.27 26.203 1 98.38 320 ILE A O 1
ATOM 2506 N N . GLU A 1 321 ? -2.307 4.211 27.703 1 96.75 321 GLU A N 1
ATOM 2507 C CA . GLU A 1 321 ? -2.373 2.979 26.938 1 96.75 321 GLU A CA 1
ATOM 2508 C C . GLU A 1 321 ? -3.604 2.961 26.031 1 96.75 321 GLU A C 1
ATOM 2510 O O . GLU A 1 321 ? -4.711 3.271 26.469 1 96.75 321 GLU A O 1
ATOM 2515 N N . MET A 1 322 ? -3.42 2.662 24.812 1 98.38 322 MET A N 1
ATOM 2516 C CA . MET A 1 322 ? -4.477 2.439 23.828 1 98.38 322 MET A CA 1
ATOM 2517 C C . MET A 1 322 ? -4.41 1.022 23.266 1 98.38 322 MET A C 1
ATOM 2519 O O . MET A 1 322 ? -3.354 0.388 23.297 1 98.38 322 MET A O 1
ATOM 2523 N N . ASP A 1 323 ? -5.496 0.482 22.75 1 98.25 323 ASP A N 1
ATOM 2524 C CA . ASP A 1 323 ? -5.559 -0.919 22.344 1 98.25 323 ASP A CA 1
ATOM 2525 C C . ASP A 1 323 ? -4.785 -1.149 21.047 1 98.25 323 ASP A C 1
ATOM 2527 O O . ASP A 1 323 ? -4.004 -2.098 20.953 1 98.25 323 ASP A O 1
ATOM 2531 N N . ILE A 1 324 ? -5.055 -0.364 20.062 1 98.81 324 ILE A N 1
ATOM 2532 C CA . ILE A 1 324 ? -4.43 -0.498 18.75 1 98.81 324 ILE A CA 1
ATOM 2533 C C . ILE A 1 324 ? -3.795 0.83 18.344 1 98.81 324 ILE A C 1
ATOM 2535 O O . ILE A 1 324 ? -4.453 1.872 18.359 1 98.81 324 ILE A O 1
ATOM 2539 N N . ILE A 1 325 ? -2.525 0.783 18 1 98.94 325 ILE A N 1
ATOM 2540 C CA . ILE A 1 325 ? -1.785 1.961 17.562 1 98.94 325 ILE A CA 1
ATOM 2541 C C . ILE A 1 325 ? -1.334 1.776 16.109 1 98.94 325 ILE A C 1
ATOM 2543 O O . ILE A 1 325 ? -0.755 0.745 15.766 1 98.94 325 ILE A O 1
ATOM 2547 N N . SER A 1 326 ? -1.68 2.727 15.258 1 98.88 326 SER A N 1
ATOM 2548 C CA . SER A 1 326 ? -1.104 2.758 13.922 1 98.88 326 SER A CA 1
ATOM 2549 C C . SER A 1 326 ? 0.009 3.795 13.82 1 98.88 326 SER A C 1
ATOM 2551 O O . SER A 1 326 ? -0.039 4.832 14.484 1 98.88 326 SER A O 1
ATOM 2553 N N . GLY A 1 327 ? 1.021 3.504 13.055 1 98.75 327 GLY A N 1
ATOM 2554 C CA . GLY A 1 327 ? 2.141 4.398 12.805 1 98.75 327 GLY A CA 1
ATOM 2555 C C . GLY A 1 327 ? 2.707 4.258 11.406 1 98.75 327 GLY A C 1
ATOM 2556 O O . GLY A 1 327 ? 2.221 3.455 10.609 1 98.75 327 GLY A O 1
ATOM 2557 N N . THR A 1 328 ? 3.666 5.133 11.094 1 98.62 328 THR A N 1
ATOM 2558 C CA . THR A 1 328 ? 4.289 5.109 9.773 1 98.62 328 THR A CA 1
ATOM 2559 C C . THR A 1 328 ? 5.812 5.137 9.891 1 98.62 328 THR A C 1
ATOM 2561 O O . THR A 1 328 ? 6.352 5.5 10.938 1 98.62 328 THR A O 1
ATOM 2564 N N . LEU A 1 329 ? 6.453 4.66 8.898 1 98.88 329 LEU A N 1
ATOM 2565 C CA . LEU A 1 329 ? 7.906 4.676 8.789 1 98.88 329 LEU A CA 1
ATOM 2566 C C . LEU A 1 329 ? 8.367 5.711 7.762 1 98.88 329 LEU A C 1
ATOM 2568 O O . LEU A 1 329 ? 9.562 5.91 7.57 1 98.88 329 LEU A O 1
ATOM 2572 N N . GLY A 1 330 ? 7.363 6.418 7.18 1 98.31 330 GLY A N 1
ATOM 2573 C CA . GLY A 1 330 ? 7.691 7.277 6.055 1 98.31 330 GLY A CA 1
ATOM 2574 C C . GLY A 1 330 ? 7.727 8.75 6.418 1 98.31 330 GLY A C 1
ATOM 2575 O O . GLY A 1 330 ? 7.953 9.602 5.555 1 98.31 330 GLY A O 1
ATOM 2576 N N . LYS A 1 331 ? 7.5 9.117 7.652 1 97.81 331 LYS A N 1
ATOM 2577 C CA . LYS A 1 331 ? 7.523 10.516 8.086 1 97.81 331 LYS A CA 1
ATOM 2578 C C . LYS A 1 331 ? 8.695 10.781 9.023 1 97.81 331 LYS A C 1
ATOM 2580 O O . LYS A 1 331 ? 9.852 10.789 8.594 1 97.81 331 LYS A O 1
ATOM 2585 N N . ALA A 1 332 ? 8.547 10.75 10.336 1 98.5 332 ALA A N 1
ATOM 2586 C CA . ALA A 1 332 ? 9.609 11.086 11.273 1 98.5 332 ALA A CA 1
ATOM 2587 C C . ALA A 1 332 ? 10.766 10.094 11.172 1 98.5 332 ALA A C 1
ATOM 2589 O O . ALA A 1 332 ? 11.922 10.461 11.367 1 98.5 332 ALA A O 1
ATOM 2590 N N . PHE A 1 333 ? 10.477 8.867 10.812 1 98.81 333 PHE A N 1
ATOM 2591 C CA . PHE A 1 333 ? 11.508 7.84 10.75 1 98.81 333 PHE A CA 1
ATOM 2592 C C . PHE A 1 333 ? 12.266 7.914 9.43 1 98.81 333 PHE A C 1
ATOM 2594 O O . PHE A 1 333 ? 13.305 7.277 9.266 1 98.81 333 PHE A O 1
ATOM 2601 N N . GLY A 1 334 ? 11.742 8.578 8.43 1 98.44 334 GLY A N 1
ATOM 2602 C CA . GLY A 1 334 ? 12.484 9.055 7.277 1 98.44 334 GLY A CA 1
ATOM 2603 C C . GLY A 1 334 ? 12.68 7.988 6.211 1 98.44 334 GLY A C 1
ATOM 2604 O O . GLY A 1 334 ? 13.5 8.156 5.305 1 98.44 334 GLY A O 1
ATOM 2605 N N . VAL A 1 335 ? 11.961 6.895 6.258 1 98.44 335 VAL A N 1
ATOM 2606 C CA . VAL A 1 335 ? 12.188 5.805 5.312 1 98.44 335 VAL A CA 1
ATOM 2607 C C . VAL A 1 335 ? 10.898 5.531 4.531 1 98.44 335 VAL A C 1
ATOM 2609 O O . VAL A 1 335 ? 10.508 6.324 3.676 1 98.44 335 VAL A O 1
ATOM 2612 N N . HIS A 1 336 ? 10.227 4.379 4.785 1 98.56 336 HIS A N 1
ATOM 2613 C CA . HIS A 1 336 ? 9.008 4.035 4.055 1 98.56 336 HIS A CA 1
ATOM 2614 C C . HIS A 1 336 ? 8.305 2.838 4.68 1 98.56 336 HIS A C 1
ATOM 2616 O O . HIS A 1 336 ? 8.961 1.908 5.156 1 98.56 336 HIS A O 1
ATOM 2622 N N . GLY A 1 337 ? 7.008 2.854 4.688 1 98.62 337 GLY A N 1
ATOM 2623 C CA . GLY A 1 337 ? 6.219 1.787 5.281 1 98.62 337 GLY A CA 1
ATOM 2624 C C . GLY A 1 337 ? 5.258 2.277 6.348 1 98.62 337 GLY A C 1
ATOM 2625 O O . GLY A 1 337 ? 5.133 3.484 6.57 1 98.62 337 GLY A O 1
ATOM 2626 N N . GLY A 1 338 ? 4.512 1.434 6.91 1 98.81 338 GLY A N 1
ATOM 2627 C CA . GLY A 1 338 ? 3.604 1.671 8.023 1 98.81 338 GLY A CA 1
ATOM 2628 C C . GLY A 1 338 ? 3.398 0.448 8.891 1 98.81 338 GLY A C 1
ATOM 2629 O O . GLY A 1 338 ? 3.975 -0.61 8.633 1 98.81 338 GLY A O 1
ATOM 2630 N N . TYR A 1 339 ? 2.697 0.622 9.992 1 98.94 339 TYR A N 1
ATOM 2631 C CA . TYR A 1 339 ? 2.549 -0.527 10.883 1 98.94 339 TYR A CA 1
ATOM 2632 C C . TYR A 1 339 ? 1.345 -0.355 11.797 1 98.94 339 TYR A C 1
ATOM 2634 O O . TYR A 1 339 ? 0.805 0.746 11.922 1 98.94 339 TYR A O 1
ATOM 2642 N N . ILE A 1 340 ? 0.961 -1.466 12.352 1 98.88 340 ILE A N 1
ATOM 2643 C CA . ILE A 1 340 ? 0.018 -1.578 13.461 1 98.88 340 ILE A CA 1
ATOM 2644 C C . ILE A 1 340 ? 0.697 -2.252 14.648 1 98.88 340 ILE A C 1
ATOM 2646 O O . ILE A 1 340 ? 1.439 -3.221 14.484 1 98.88 340 ILE A O 1
ATOM 2650 N N . ALA A 1 341 ? 0.52 -1.726 15.812 1 98.94 341 ALA A N 1
ATOM 2651 C CA . ALA A 1 341 ? 0.989 -2.342 17.047 1 98.94 341 ALA A CA 1
ATOM 2652 C C . ALA A 1 341 ? -0.166 -2.572 18.031 1 98.94 341 ALA A C 1
ATOM 2654 O O . ALA A 1 341 ? -0.993 -1.683 18.234 1 98.94 341 ALA A O 1
ATOM 2655 N N . ALA A 1 342 ? -0.268 -3.752 18.625 1 98.81 342 ALA A N 1
ATOM 2656 C CA . ALA A 1 342 ? -1.359 -4.16 19.5 1 98.81 342 ALA A CA 1
ATOM 2657 C C . ALA A 1 342 ? -1.018 -5.453 20.234 1 98.81 342 ALA A C 1
ATOM 2659 O O . ALA A 1 342 ? 0.158 -5.781 20.406 1 98.81 342 ALA A O 1
ATOM 2660 N N . SER A 1 343 ? -2.031 -6.062 20.859 1 98.12 343 SER A N 1
ATOM 2661 C CA . SER A 1 343 ? -1.843 -7.391 21.438 1 98.12 343 SER A CA 1
ATOM 2662 C C . SER A 1 343 ? -1.506 -8.414 20.359 1 98.12 343 SER A C 1
ATOM 2664 O O . SER A 1 343 ? -1.819 -8.211 19.188 1 98.12 343 SER A O 1
ATOM 2666 N N . SER A 1 344 ? -0.842 -9.484 20.766 1 97.69 344 SER A N 1
ATOM 2667 C CA . SER A 1 344 ? -0.477 -10.547 19.828 1 97.69 344 SER A CA 1
ATOM 2668 C C . SER A 1 344 ? -1.709 -11.133 19.141 1 97.69 344 SER A C 1
ATOM 2670 O O . SER A 1 344 ? -1.663 -11.484 17.969 1 97.69 344 SER A O 1
ATOM 2672 N N . LEU A 1 345 ? -2.734 -11.188 19.844 1 95.62 345 LEU A N 1
ATOM 2673 C CA . LEU A 1 345 ? -3.971 -11.758 19.312 1 95.62 345 LEU A CA 1
ATOM 2674 C C . LEU A 1 345 ? -4.555 -10.867 18.219 1 95.62 345 LEU A C 1
ATOM 2676 O O . LEU A 1 345 ? -4.957 -11.359 17.156 1 95.62 345 LEU A O 1
ATOM 2680 N N . ILE A 1 346 ? -4.672 -9.562 18.453 1 97.5 346 ILE A N 1
ATOM 2681 C CA . ILE A 1 346 ? -5.199 -8.617 17.469 1 97.5 346 ILE A CA 1
ATOM 2682 C C . ILE A 1 346 ? -4.328 -8.625 16.219 1 97.5 346 ILE A C 1
ATOM 2684 O O . ILE A 1 346 ? -4.844 -8.672 15.102 1 97.5 346 ILE A O 1
ATOM 2688 N N . ILE A 1 347 ? -3.02 -8.609 16.391 1 98.38 347 ILE A N 1
ATOM 2689 C CA . ILE A 1 347 ? -2.084 -8.594 15.266 1 98.38 347 ILE A CA 1
ATOM 2690 C C . ILE A 1 347 ? -2.221 -9.883 14.461 1 98.38 347 ILE A C 1
ATOM 2692 O O . ILE A 1 347 ? -2.209 -9.852 13.227 1 98.38 347 ILE A O 1
ATOM 2696 N N . ASP A 1 348 ? -2.354 -10.984 15.156 1 97.12 348 ASP A N 1
ATOM 2697 C CA . ASP A 1 348 ? -2.523 -12.266 14.477 1 97.12 348 ASP A CA 1
ATOM 2698 C C . ASP A 1 348 ? -3.793 -12.273 13.625 1 97.12 348 ASP A C 1
ATOM 2700 O O . ASP A 1 348 ? -3.807 -12.828 12.523 1 97.12 348 ASP A O 1
ATOM 2704 N N . CYS A 1 349 ? -4.801 -11.656 14.117 1 96.25 349 CYS A N 1
ATOM 2705 C CA . CYS A 1 349 ? -6.055 -11.578 13.367 1 96.25 349 CYS A CA 1
ATOM 2706 C C . CYS A 1 349 ? -5.898 -10.695 12.141 1 96.25 349 CYS A C 1
ATOM 2708 O O . CYS A 1 349 ? -6.293 -11.086 11.039 1 96.25 349 CYS A O 1
ATOM 2710 N N . ILE A 1 350 ? -5.359 -9.547 12.305 1 97.06 350 ILE A N 1
ATOM 2711 C CA . ILE A 1 350 ? -5.242 -8.609 11.188 1 97.06 350 ILE A CA 1
ATOM 2712 C C . ILE A 1 350 ? -4.375 -9.227 10.086 1 97.06 350 ILE A C 1
ATOM 2714 O O . ILE A 1 350 ? -4.746 -9.203 8.914 1 97.06 350 ILE A O 1
ATOM 2718 N N . ARG A 1 351 ? -3.199 -9.805 10.398 1 96.75 351 ARG A N 1
ATOM 2719 C CA . ARG A 1 351 ? -2.299 -10.367 9.398 1 96.75 351 ARG A CA 1
ATOM 2720 C C . ARG A 1 351 ? -2.943 -11.555 8.688 1 96.75 351 ARG A C 1
ATOM 2722 O O . ARG A 1 351 ? -2.574 -11.883 7.559 1 96.75 351 ARG A O 1
ATOM 2729 N N . SER A 1 352 ? -3.936 -12.219 9.336 1 94.25 352 SER A N 1
ATOM 2730 C CA . SER A 1 352 ? -4.535 -13.438 8.812 1 94.25 352 SER A CA 1
ATOM 2731 C C . SER A 1 352 ? -5.727 -13.133 7.914 1 94.25 352 SER A C 1
ATOM 2733 O O . SER A 1 352 ? -6.105 -13.953 7.078 1 94.25 352 SER A O 1
ATOM 2735 N N . TYR A 1 353 ? -6.273 -11.898 8.094 1 93.81 353 TYR A N 1
ATOM 2736 C CA . TYR A 1 353 ? -7.551 -11.664 7.422 1 93.81 353 TYR A CA 1
ATOM 2737 C C . TYR A 1 353 ? -7.457 -10.477 6.469 1 93.81 353 TYR A C 1
ATOM 2739 O O . TYR A 1 353 ? -8.289 -10.328 5.574 1 93.81 353 TYR A O 1
ATOM 2747 N N . ALA A 1 354 ? -6.559 -9.617 6.625 1 95.81 354 ALA A N 1
ATOM 2748 C CA . ALA A 1 354 ? -6.508 -8.383 5.844 1 95.81 354 ALA A CA 1
ATOM 2749 C C . ALA A 1 354 ? -5.945 -8.641 4.449 1 95.81 354 ALA A C 1
ATOM 2751 O O . ALA A 1 354 ? -4.754 -8.906 4.293 1 95.81 354 ALA A O 1
ATOM 2752 N N . PRO A 1 355 ? -6.68 -8.438 3.369 1 94.44 355 PRO A N 1
ATOM 2753 C CA . PRO A 1 355 ? -6.207 -8.75 2.02 1 94.44 355 PRO A CA 1
ATOM 2754 C C . PRO A 1 355 ? -5.043 -7.871 1.577 1 94.44 355 PRO A C 1
ATOM 2756 O O . PRO A 1 355 ? -4.129 -8.344 0.901 1 94.44 355 PRO A O 1
ATOM 2759 N N . SER A 1 356 ? -5.078 -6.602 1.96 1 96.19 356 SER A N 1
ATOM 2760 C CA . SER A 1 356 ? -4.051 -5.66 1.519 1 96.19 356 SER A CA 1
ATOM 2761 C C . SER A 1 356 ? -2.695 -5.996 2.129 1 96.19 356 SER A C 1
ATOM 2763 O O . SER A 1 356 ? -1.661 -5.52 1.658 1 96.19 356 SER A O 1
ATOM 2765 N N . PHE A 1 357 ? -2.734 -6.859 3.234 1 96.88 357 PHE A N 1
ATOM 2766 C CA . PHE A 1 357 ? -1.501 -7.387 3.807 1 96.88 357 PHE A CA 1
ATOM 2767 C C . PHE A 1 357 ? -1.139 -8.727 3.17 1 96.88 357 PHE A C 1
ATOM 2769 O O . PHE A 1 357 ? 0.009 -8.938 2.775 1 96.88 357 PHE A O 1
ATOM 2776 N N . ILE A 1 358 ? -2.068 -9.57 3.006 1 93.88 358 ILE A N 1
ATOM 2777 C CA . ILE A 1 358 ? -1.862 -10.953 2.602 1 93.88 358 ILE A CA 1
ATOM 2778 C C . ILE A 1 358 ? -1.379 -11 1.154 1 93.88 358 ILE A C 1
ATOM 2780 O O . ILE A 1 358 ? -0.481 -11.781 0.819 1 93.88 358 ILE A O 1
ATOM 2784 N N . PHE A 1 359 ? -1.889 -10.133 0.299 1 93.88 359 PHE A N 1
ATOM 2785 C CA . PHE A 1 359 ? -1.723 -10.328 -1.137 1 93.88 359 PHE A CA 1
ATOM 2786 C C . PHE A 1 359 ? -0.842 -9.234 -1.732 1 93.88 359 PHE A C 1
ATOM 2788 O O . PHE A 1 359 ? -1.023 -8.852 -2.889 1 93.88 359 PHE A O 1
ATOM 2795 N N . THR A 1 360 ? 0.049 -8.688 -0.973 1 96.62 360 THR A N 1
ATOM 2796 C CA . THR A 1 360 ? 0.955 -7.648 -1.45 1 96.62 360 THR A CA 1
ATOM 2797 C C . THR A 1 360 ? 2.408 -8.047 -1.209 1 96.62 360 THR A C 1
ATOM 2799 O O . THR A 1 360 ? 2.736 -8.617 -0.169 1 96.62 360 THR A O 1
ATOM 2802 N N . THR A 1 361 ? 3.236 -7.781 -2.24 1 96.88 361 THR A N 1
ATOM 2803 C CA . THR A 1 361 ? 4.668 -7.949 -2.033 1 96.88 361 THR A CA 1
ATOM 2804 C C . THR A 1 361 ? 5.137 -7.16 -0.813 1 96.88 361 THR A C 1
ATOM 2806 O O . THR A 1 361 ? 4.738 -6.008 -0.621 1 96.88 361 THR A O 1
ATOM 2809 N N . SER A 1 362 ? 5.898 -7.84 0.042 1 97.19 362 SER A N 1
ATOM 2810 C CA . SER A 1 362 ? 6.328 -7.199 1.28 1 97.19 362 SER A CA 1
ATOM 2811 C C . SER A 1 362 ? 7.43 -6.176 1.021 1 97.19 362 SER A C 1
ATOM 2813 O O . SER A 1 362 ? 7.965 -6.102 -0.086 1 97.19 362 SER A O 1
ATOM 2815 N N . LEU A 1 363 ? 7.742 -5.328 1.992 1 98.44 363 LEU A N 1
ATOM 2816 C CA . LEU A 1 363 ? 8.719 -4.25 1.869 1 98.44 363 LEU A CA 1
ATOM 2817 C C . LEU A 1 363 ? 10.102 -4.805 1.556 1 98.44 363 LEU A C 1
ATOM 2819 O O . LEU A 1 363 ? 10.477 -5.871 2.049 1 98.44 363 LEU A O 1
ATOM 2823 N N . PRO A 1 364 ? 10.898 -4.051 0.81 1 98 364 PRO A N 1
ATOM 2824 C CA . PRO A 1 364 ? 12.273 -4.469 0.543 1 98 364 PRO A CA 1
ATOM 2825 C C . PRO A 1 364 ? 13.141 -4.492 1.804 1 98 364 PRO A C 1
ATOM 2827 O O . PRO A 1 364 ? 13.008 -3.617 2.662 1 98 364 PRO A O 1
ATOM 2830 N N . PRO A 1 365 ? 14.094 -5.457 1.872 1 97.19 365 PRO A N 1
ATOM 2831 C CA . PRO A 1 365 ? 15 -5.516 3.021 1 97.19 365 PRO A CA 1
ATOM 2832 C C . PRO A 1 365 ? 15.703 -4.184 3.287 1 97.19 365 PRO A C 1
ATOM 2834 O O . PRO A 1 365 ? 15.906 -3.809 4.445 1 97.19 365 PRO A O 1
ATOM 2837 N N . VAL A 1 366 ? 16.062 -3.439 2.268 1 98.19 366 VAL A N 1
ATOM 2838 C CA . VAL A 1 366 ? 16.797 -2.182 2.408 1 98.19 366 VAL A CA 1
ATOM 2839 C C . VAL A 1 366 ? 15.953 -1.186 3.203 1 98.19 366 VAL A C 1
ATOM 2841 O O . VAL A 1 366 ? 16.469 -0.46 4.051 1 98.19 366 VAL A O 1
ATOM 2844 N N . THR A 1 367 ? 14.641 -1.102 2.955 1 98.44 367 THR A N 1
ATOM 2845 C CA . THR A 1 367 ? 13.734 -0.219 3.678 1 98.44 367 THR A CA 1
ATOM 2846 C C . THR A 1 367 ? 13.57 -0.679 5.125 1 98.44 367 THR A C 1
ATOM 2848 O O . THR A 1 367 ? 13.516 0.144 6.039 1 98.44 367 THR A O 1
ATOM 2851 N N . LEU A 1 368 ? 13.5 -2.014 5.305 1 98.69 368 LEU A N 1
ATOM 2852 C CA . LEU A 1 368 ? 13.383 -2.57 6.648 1 98.69 368 LEU A CA 1
ATOM 2853 C C . LEU A 1 368 ? 14.609 -2.23 7.488 1 98.69 368 LEU A C 1
ATOM 2855 O O . LEU A 1 368 ? 14.477 -1.802 8.641 1 98.69 368 LEU A O 1
ATOM 2859 N N . ALA A 1 369 ? 15.781 -2.381 6.914 1 98.75 369 ALA A N 1
ATOM 2860 C CA . ALA A 1 369 ? 17.031 -2.102 7.609 1 98.75 369 ALA A CA 1
ATOM 2861 C C . ALA A 1 369 ? 17.125 -0.63 8.008 1 98.75 369 ALA A C 1
ATOM 2863 O O . ALA A 1 369 ? 17.516 -0.307 9.125 1 98.75 369 ALA A O 1
ATOM 2864 N N . GLY A 1 370 ? 16.766 0.24 7.059 1 98.88 370 GLY A N 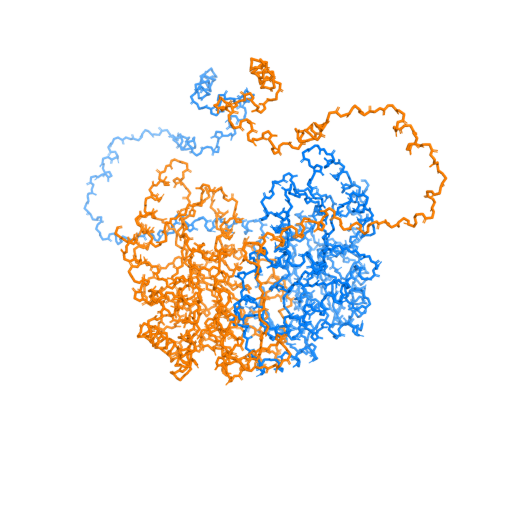1
ATOM 2865 C CA . GLY A 1 370 ? 16.75 1.661 7.367 1 98.88 370 GLY A CA 1
ATOM 2866 C C . GLY A 1 370 ? 15.789 2.018 8.484 1 98.88 370 GLY A C 1
ATOM 2867 O O . GLY A 1 370 ? 16.125 2.818 9.359 1 98.88 370 GLY A O 1
ATOM 2868 N N . SER A 1 371 ? 14.609 1.443 8.461 1 98.94 371 SER A N 1
ATOM 2869 C CA . SER A 1 371 ? 13.594 1.706 9.477 1 98.94 371 SER A CA 1
ATOM 2870 C C . SER A 1 371 ? 14.055 1.243 10.852 1 98.94 371 SER A C 1
ATOM 2872 O O . SER A 1 371 ? 13.859 1.947 11.844 1 98.94 371 SER A O 1
ATOM 2874 N N . ILE A 1 372 ? 14.641 0.047 10.922 1 98.88 372 ILE A N 1
ATOM 2875 C CA . ILE A 1 372 ? 15.172 -0.473 12.18 1 98.88 372 ILE A CA 1
ATOM 2876 C C . ILE A 1 372 ? 16.203 0.494 12.742 1 98.88 372 ILE A C 1
ATOM 2878 O O . ILE A 1 372 ? 16.141 0.877 13.914 1 98.88 372 ILE A O 1
ATOM 2882 N N . ALA A 1 373 ? 17.141 0.897 11.883 1 98.94 373 ALA A N 1
ATOM 2883 C CA . ALA A 1 373 ? 18.219 1.794 12.312 1 98.94 373 ALA A CA 1
ATOM 2884 C C . ALA A 1 373 ? 17.656 3.131 12.789 1 98.94 373 ALA A C 1
ATOM 2886 O O . ALA A 1 373 ? 18.109 3.689 13.781 1 98.94 373 ALA A O 1
ATOM 2887 N N . SER A 1 374 ? 16.688 3.635 12.094 1 98.88 374 SER A N 1
ATOM 2888 C CA . SER A 1 374 ? 16.078 4.922 12.438 1 98.88 374 SER A CA 1
ATOM 2889 C C . SER A 1 374 ? 15.391 4.859 13.797 1 98.88 374 SER A C 1
ATOM 2891 O O . SER A 1 374 ? 15.562 5.754 14.625 1 98.88 374 SER A O 1
ATOM 2893 N N . ILE A 1 375 ? 14.578 3.834 14 1 98.94 375 ILE A N 1
ATOM 2894 C CA . ILE A 1 375 ? 13.859 3.668 15.258 1 98.94 375 ILE A CA 1
ATOM 2895 C C . ILE A 1 375 ? 14.852 3.525 16.406 1 98.94 375 ILE A C 1
ATOM 2897 O O . ILE A 1 375 ? 14.711 4.184 17.438 1 98.94 375 ILE A O 1
ATOM 2901 N N . GLN A 1 376 ? 15.844 2.682 16.203 1 98.88 376 GLN A N 1
ATOM 2902 C CA . GLN A 1 376 ? 16.844 2.461 17.25 1 98.88 376 GLN A CA 1
ATOM 2903 C C . GLN A 1 376 ? 17.594 3.748 17.562 1 98.88 376 GLN A C 1
ATOM 2905 O O . GLN A 1 376 ? 17.875 4.039 18.734 1 98.88 376 GLN A O 1
ATOM 2910 N N . TYR A 1 377 ? 17.953 4.5 16.578 1 98.81 377 TYR A N 1
ATOM 2911 C CA . TYR A 1 377 ? 18.641 5.777 16.766 1 98.81 377 TYR A CA 1
ATOM 2912 C C . TYR A 1 377 ? 17.781 6.75 17.562 1 98.81 377 TYR A C 1
ATOM 2914 O O . TYR A 1 377 ? 18.266 7.355 18.531 1 98.81 377 TYR A O 1
ATOM 2922 N N . LEU A 1 378 ? 16.516 6.883 17.234 1 98.69 378 LEU A N 1
ATOM 2923 C CA . LEU A 1 378 ? 15.641 7.887 17.844 1 98.69 378 LEU A CA 1
ATOM 2924 C C . LEU A 1 378 ? 15.211 7.465 19.234 1 98.69 378 LEU A C 1
ATOM 2926 O O . LEU A 1 378 ? 14.805 8.305 20.047 1 98.69 378 LEU A O 1
ATOM 2930 N N . LYS A 1 379 ? 15.25 6.133 19.5 1 98.5 379 LYS A N 1
ATOM 2931 C CA . LYS A 1 379 ? 15.008 5.68 20.859 1 98.5 379 LYS A CA 1
ATOM 2932 C C . LYS A 1 379 ? 16.047 6.242 21.828 1 98.5 379 LYS A C 1
ATOM 2934 O O . LYS A 1 379 ? 15.766 6.453 23 1 98.5 379 LYS A O 1
ATOM 2939 N N . LYS A 1 380 ? 17.219 6.527 21.281 1 98.12 380 LYS A N 1
ATOM 2940 C CA . LYS A 1 380 ? 18.344 6.93 22.125 1 98.12 380 LYS A CA 1
ATOM 2941 C C . LYS A 1 380 ? 18.578 8.438 22.031 1 98.12 380 LYS A C 1
ATOM 2943 O O . LYS A 1 380 ? 19.016 9.062 23 1 98.12 380 LYS A O 1
ATOM 2948 N N . SER A 1 381 ? 18.312 9.008 20.891 1 97.88 381 SER A N 1
ATOM 2949 C CA . SER A 1 381 ? 18.609 10.43 20.688 1 97.88 381 SER A CA 1
ATOM 2950 C C . SER A 1 381 ? 17.328 11.26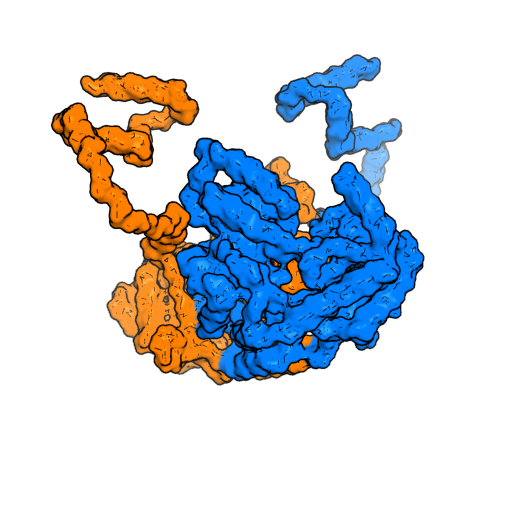6 20.766 1 97.88 381 SER A C 1
ATOM 2952 O O . SER A 1 381 ? 16.344 10.961 20.094 1 97.88 381 SER A O 1
ATOM 2954 N N . SER A 1 382 ? 17.359 12.344 21.516 1 96.88 382 SER A N 1
ATOM 2955 C CA . SER A 1 382 ? 16.234 13.273 21.594 1 96.88 382 SER A CA 1
ATOM 2956 C C . SER A 1 382 ? 16.594 14.609 20.953 1 96.88 382 SER A C 1
ATOM 2958 O O . SER A 1 382 ? 15.75 15.5 20.859 1 96.88 382 SER A O 1
ATOM 2960 N N . LYS A 1 383 ? 17.797 14.75 20.469 1 97.94 383 LYS A N 1
ATOM 2961 C CA . LYS A 1 383 ? 18.281 16.016 19.938 1 97.94 383 LYS A CA 1
ATOM 2962 C C . LYS A 1 383 ? 17.422 16.484 18.766 1 97.94 383 LYS A C 1
ATOM 2964 O O . LYS A 1 383 ? 17.031 17.656 18.688 1 97.94 383 LYS A O 1
ATOM 2969 N N . GLU A 1 384 ? 17.172 15.578 17.859 1 97.81 384 GLU A N 1
ATOM 2970 C CA . GLU A 1 384 ? 16.359 15.906 16.688 1 97.81 384 GLU A CA 1
ATOM 2971 C C . GLU A 1 384 ? 14.953 16.344 17.094 1 97.81 384 GLU A C 1
ATOM 2973 O O . GLU A 1 384 ? 14.422 17.312 16.547 1 97.81 384 GLU A O 1
ATOM 2978 N N . ARG A 1 385 ? 14.352 15.648 18.047 1 97.5 385 ARG A N 1
ATOM 2979 C CA . ARG A 1 385 ? 13.016 15.969 18.531 1 97.5 385 ARG A CA 1
ATOM 2980 C C . ARG A 1 385 ? 12.992 17.328 19.219 1 97.5 385 ARG A C 1
ATOM 2982 O O . ARG A 1 385 ? 12.062 18.109 19.016 1 97.5 385 ARG A O 1
ATOM 2989 N N . GLU A 1 386 ? 13.961 17.594 20.016 1 97.81 386 GLU A N 1
ATOM 2990 C CA . GLU A 1 386 ? 14.055 18.859 20.719 1 97.81 386 GLU A CA 1
ATOM 2991 C C . GLU A 1 386 ? 14.188 20.031 19.75 1 97.81 386 GLU A C 1
ATOM 2993 O O . GLU A 1 386 ? 13.539 21.062 19.906 1 97.81 386 GLU A O 1
ATOM 2998 N N . LEU A 1 387 ? 15.016 19.859 18.766 1 97.94 387 LEU A N 1
ATOM 2999 C CA . LEU A 1 387 ? 15.219 20.906 17.781 1 97.94 387 LEU A CA 1
ATOM 3000 C C . LEU A 1 387 ? 13.945 21.141 16.969 1 97.94 387 LEU A C 1
ATOM 3002 O O . LEU A 1 387 ? 13.625 22.281 16.625 1 97.94 387 LEU A O 1
ATOM 3006 N N . LEU A 1 388 ? 13.25 20.047 16.594 1 98 388 LEU A N 1
ATOM 3007 C CA . LEU A 1 388 ? 11.984 20.172 15.883 1 98 388 LEU A CA 1
ATOM 3008 C C . LEU A 1 388 ? 11.008 21.047 16.656 1 98 388 LEU A C 1
ATOM 3010 O O . LEU A 1 388 ? 10.438 21.984 16.109 1 98 388 LEU A O 1
ATOM 3014 N N . HIS A 1 389 ? 10.844 20.781 17.922 1 97.88 389 HIS A N 1
ATOM 3015 C CA . HIS A 1 389 ? 9.891 21.516 18.734 1 97.88 389 HIS A CA 1
ATOM 3016 C C . HIS A 1 389 ? 10.352 22.953 18.969 1 97.88 389 HIS A C 1
ATOM 3018 O O . HIS A 1 389 ? 9.531 23.875 18.953 1 97.88 389 HIS A O 1
ATOM 3024 N N . ALA A 1 390 ? 11.609 23.141 19.156 1 98.06 390 ALA A N 1
ATOM 3025 C CA . ALA A 1 390 ? 12.148 24.5 19.328 1 98.06 390 ALA A CA 1
ATOM 3026 C C . ALA A 1 390 ? 11.922 25.344 18.078 1 98.06 390 ALA A C 1
ATOM 3028 O O . ALA A 1 390 ? 11.531 26.516 18.188 1 98.06 390 ALA A O 1
ATOM 3029 N N . HIS A 1 391 ? 12.227 24.75 16.938 1 98.19 391 HIS A N 1
ATOM 3030 C CA . HIS A 1 391 ? 12.102 25.484 15.688 1 98.19 391 HIS A CA 1
ATOM 3031 C C . HIS A 1 391 ? 10.641 25.734 15.336 1 98.19 391 HIS A C 1
ATOM 3033 O O . HIS A 1 391 ? 10.305 26.781 14.766 1 98.19 391 HIS A O 1
ATOM 3039 N N . SER A 1 392 ? 9.766 24.75 15.617 1 97.69 392 SER A N 1
ATOM 3040 C CA . SER A 1 392 ? 8.336 24.969 15.422 1 97.69 392 SER A CA 1
ATOM 3041 C C . SER A 1 392 ? 7.824 26.109 16.297 1 97.69 392 SER A C 1
ATOM 3043 O O . SER A 1 392 ? 7.043 26.938 15.844 1 97.69 392 SER A O 1
ATOM 3045 N N . LYS A 1 393 ? 8.25 26.125 17.516 1 97.56 393 LYS A N 1
ATOM 3046 C CA . LYS A 1 393 ? 7.875 27.188 18.438 1 97.56 393 LYS A CA 1
ATOM 3047 C C . LYS A 1 393 ? 8.398 28.547 17.969 1 97.56 393 LYS A C 1
ATOM 3049 O O . LYS A 1 393 ? 7.684 29.547 18.031 1 97.56 393 LYS A O 1
ATOM 3054 N N . LEU A 1 394 ? 9.625 28.562 17.562 1 98.25 394 LEU A N 1
ATOM 3055 C CA . LEU A 1 394 ? 10.227 29.797 17.062 1 98.25 394 LEU A CA 1
ATOM 3056 C C . LEU A 1 394 ? 9.461 30.312 15.844 1 98.25 394 LEU A C 1
ATOM 3058 O O . LEU A 1 394 ? 9.211 31.516 15.727 1 98.25 394 LEU A O 1
ATOM 3062 N N . MET A 1 395 ? 9.172 29.406 14.93 1 98.19 395 MET A N 1
ATOM 3063 C CA . MET A 1 395 ? 8.43 29.781 13.734 1 98.19 395 MET A CA 1
ATOM 3064 C C . MET A 1 395 ? 7.082 30.406 14.102 1 98.19 395 MET A C 1
ATOM 3066 O O . MET A 1 395 ? 6.715 31.453 13.586 1 98.19 395 MET A O 1
ATOM 3070 N N . LYS A 1 396 ? 6.352 29.781 14.969 1 97.5 396 LYS A N 1
ATOM 3071 C CA . LYS A 1 396 ? 5.055 30.281 15.406 1 97.5 396 LYS A CA 1
ATOM 3072 C C . LYS A 1 396 ? 5.188 31.672 16.047 1 97.5 396 LYS A C 1
ATOM 3074 O O . LYS A 1 396 ? 4.395 32.562 15.758 1 97.5 396 LYS A O 1
ATOM 3079 N N . LYS A 1 397 ? 6.129 31.797 16.875 1 97.62 397 LYS A N 1
ATOM 3080 C CA . LYS A 1 397 ? 6.379 33.062 17.547 1 97.62 397 LYS A CA 1
ATOM 3081 C C . LYS A 1 397 ? 6.668 34.156 16.531 1 97.62 397 LYS A C 1
ATOM 3083 O O . LYS A 1 397 ? 6.082 35.25 16.609 1 97.62 397 LYS A O 1
ATOM 3088 N N . ARG A 1 398 ? 7.547 33.875 15.625 1 97.81 398 ARG A N 1
ATOM 3089 C CA . ARG A 1 398 ? 7.957 34.875 14.648 1 97.81 398 ARG A CA 1
ATOM 3090 C C . ARG A 1 398 ? 6.805 35.25 13.719 1 97.81 398 ARG A C 1
ATOM 3092 O O . ARG A 1 398 ? 6.637 36.438 13.367 1 97.81 398 ARG A O 1
ATOM 3099 N N . LEU A 1 399 ? 6.055 34.281 13.297 1 97.88 399 LEU A N 1
ATOM 3100 C CA . LEU A 1 399 ? 4.887 34.562 12.469 1 97.88 399 LEU A CA 1
ATOM 3101 C C . LEU A 1 399 ? 3.914 35.469 13.188 1 97.88 399 LEU A C 1
ATOM 3103 O O . LEU A 1 399 ? 3.395 36.438 12.594 1 97.88 399 LEU A O 1
ATOM 3107 N N . THR A 1 400 ? 3.678 35.219 14.422 1 96.56 400 THR A N 1
ATOM 3108 C CA . THR A 1 400 ? 2.781 36.031 15.234 1 96.56 400 THR A CA 1
ATOM 3109 C C . THR A 1 400 ? 3.322 37.469 15.375 1 96.56 400 THR A C 1
ATOM 3111 O O . THR A 1 400 ? 2.58 38.438 15.211 1 96.56 400 THR A O 1
ATOM 3114 N N . GLU A 1 401 ? 4.543 37.562 15.656 1 97.06 401 GLU A N 1
ATOM 3115 C CA . GLU A 1 401 ? 5.184 38.844 15.859 1 97.06 401 GLU A CA 1
ATOM 3116 C C . GLU A 1 401 ? 5.098 39.719 14.602 1 97.06 401 GLU A C 1
ATOM 3118 O O . GLU A 1 401 ? 5.008 40.938 14.688 1 97.06 401 GLU A O 1
ATOM 3123 N N . GLU A 1 402 ? 5.137 39.031 13.484 1 97 402 GLU A N 1
ATOM 3124 C CA . GLU A 1 402 ? 5.125 39.781 12.219 1 97 402 GLU A CA 1
ATOM 3125 C C . GLU A 1 402 ? 3.717 39.844 11.633 1 97 402 GLU A C 1
ATOM 3127 O O . GLU A 1 402 ? 3.543 40.188 10.461 1 97 402 GLU A O 1
ATOM 3132 N N . ASP A 1 403 ? 2.744 39.5 12.367 1 97 403 ASP A N 1
ATOM 3133 C CA . ASP A 1 403 ? 1.32 39.594 12.07 1 97 403 ASP A CA 1
ATOM 3134 C C . ASP A 1 403 ? 0.942 38.719 10.875 1 97 403 ASP A C 1
ATOM 3136 O O . ASP A 1 403 ? 0.175 39.156 10.008 1 97 403 ASP A O 1
ATOM 3140 N N . LEU A 1 404 ? 1.567 37.625 10.758 1 97.38 404 LEU A N 1
ATOM 3141 C CA . LEU A 1 404 ? 1.148 36.625 9.805 1 97.38 404 LEU A CA 1
ATOM 3142 C C . LEU A 1 404 ? 0.158 35.656 10.438 1 97.38 404 LEU A C 1
ATOM 3144 O O . LEU A 1 404 ? 0.32 35.25 11.594 1 97.38 404 LEU A O 1
ATOM 3148 N N . PRO A 1 405 ? -0.853 35.219 9.766 1 96.5 405 PRO A N 1
ATOM 3149 C CA . PRO A 1 405 ? -2.033 34.594 10.367 1 96.5 405 PRO A CA 1
ATOM 3150 C C . PRO A 1 405 ? -1.821 33.094 10.68 1 96.5 405 PRO A C 1
ATOM 3152 O O . PRO A 1 405 ? -2.553 32.25 10.172 1 96.5 405 PRO A O 1
ATOM 3155 N N . VAL A 1 406 ? -0.963 32.844 11.586 1 96.12 406 VAL A N 1
ATOM 3156 C CA . VAL A 1 406 ? -0.742 31.469 12.055 1 96.12 406 VAL A CA 1
ATOM 3157 C C . VAL A 1 406 ? -1.899 31.031 12.953 1 96.12 406 VAL A C 1
ATOM 3159 O O . VAL A 1 406 ? -2.332 31.797 13.828 1 96.12 406 VAL A O 1
ATOM 3162 N N . LEU A 1 407 ? -2.455 29.906 12.633 1 94.38 407 LEU A N 1
ATOM 3163 C CA . LEU A 1 407 ? -3.52 29.328 13.445 1 94.38 407 LEU A CA 1
ATOM 3164 C C . LEU A 1 407 ? -2.951 28.688 14.711 1 94.38 407 LEU A C 1
ATOM 3166 O O . LEU A 1 407 ? -1.811 28.219 14.711 1 94.38 407 LEU A O 1
ATOM 3170 N N . PRO A 1 408 ? -3.787 28.75 15.781 1 90.38 408 PRO A N 1
ATOM 3171 C CA . PRO A 1 408 ? -3.324 28.062 16.984 1 90.38 408 PRO A CA 1
ATOM 3172 C C . PRO A 1 408 ? -3.127 26.562 16.766 1 90.38 408 PRO A C 1
ATOM 3174 O O . PRO A 1 408 ? -3.945 25.922 16.109 1 90.38 408 PRO A O 1
ATOM 3177 N N . SER A 1 409 ? -2.041 26.031 17.219 1 90.62 409 SER A N 1
ATOM 3178 C CA . SER A 1 409 ? -1.722 24.609 17.141 1 90.62 409 SER A CA 1
ATOM 3179 C C . SER A 1 409 ? -0.921 24.156 18.359 1 90.62 409 SER A C 1
ATOM 3181 O O . SER A 1 409 ? -0.013 24.859 18.797 1 90.62 409 SER A O 1
ATOM 3183 N N . ASP A 1 410 ? -1.248 23.016 18.828 1 91.06 410 ASP A N 1
ATOM 3184 C CA . ASP A 1 410 ? -0.603 22.453 20.016 1 91.06 410 ASP A CA 1
ATOM 3185 C C . ASP A 1 410 ? 0.6 21.594 19.641 1 91.06 410 ASP A C 1
ATOM 3187 O O . ASP A 1 410 ? 1.321 21.109 20.516 1 91.06 410 ASP A O 1
ATOM 3191 N N . SER A 1 411 ? 0.815 21.406 18.391 1 96.88 411 SER A N 1
ATOM 3192 C CA . SER A 1 411 ? 1.809 20.438 17.922 1 96.88 411 SER A CA 1
ATOM 3193 C C . SER A 1 411 ? 2.916 21.125 17.125 1 96.88 411 SER A C 1
ATOM 3195 O O . SER A 1 411 ? 3.076 22.344 17.203 1 96.88 411 SER A O 1
ATOM 3197 N N . HIS A 1 412 ? 3.77 20.344 16.469 1 97.69 412 HIS A N 1
ATOM 3198 C CA . HIS A 1 412 ? 4.883 20.828 15.664 1 97.69 412 HIS A CA 1
ATOM 3199 C C . HIS A 1 412 ? 4.395 21.391 14.336 1 97.69 412 HIS A C 1
ATOM 3201 O O . HIS A 1 412 ? 5.16 22.016 13.602 1 97.69 412 HIS A O 1
ATOM 3207 N N . ILE A 1 413 ? 3.109 21.156 14.016 1 96.38 413 ILE A N 1
ATOM 3208 C CA . ILE A 1 413 ? 2.521 21.625 12.766 1 96.38 413 ILE A CA 1
ATOM 3209 C C . ILE A 1 413 ? 2.262 23.141 12.859 1 96.38 413 ILE A C 1
ATOM 3211 O O . ILE A 1 413 ? 1.745 23.625 13.867 1 96.38 413 ILE A O 1
ATOM 3215 N N . VAL A 1 414 ? 2.621 23.875 11.805 1 96.94 414 VAL A N 1
ATOM 3216 C CA . VAL A 1 414 ? 2.453 25.328 11.758 1 96.94 414 VAL A CA 1
ATOM 3217 C C . VAL A 1 414 ? 1.537 25.703 10.602 1 96.94 414 VAL A C 1
ATOM 3219 O O . VAL A 1 414 ? 2.006 25.953 9.484 1 96.94 414 VAL A O 1
ATOM 3222 N N . PRO A 1 415 ? 0.278 25.812 10.828 1 95.75 415 PRO A N 1
ATOM 3223 C CA . PRO A 1 415 ? -0.681 26.172 9.773 1 95.75 415 PRO A CA 1
ATOM 3224 C C . PRO A 1 415 ?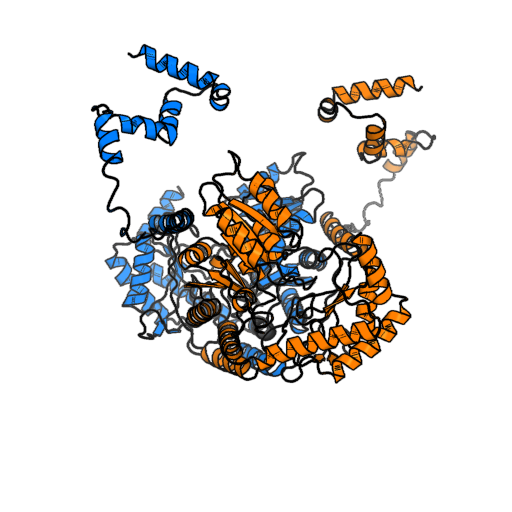 -0.813 27.672 9.578 1 95.75 415 PRO A C 1
ATOM 3226 O O . PRO A 1 415 ? -1.1 28.406 10.531 1 95.75 415 PRO A O 1
ATOM 3229 N N . LEU A 1 416 ? -0.572 28.156 8.414 1 96.06 416 LEU A N 1
ATOM 3230 C CA . LEU A 1 416 ? -0.767 29.562 8.039 1 96.06 416 LEU A CA 1
ATOM 3231 C C . LEU A 1 416 ? -2.059 29.734 7.246 1 96.06 416 LEU A C 1
ATOM 3233 O O . LEU A 1 416 ? -2.17 29.25 6.117 1 96.06 416 LEU A O 1
ATOM 3237 N N . PHE A 1 417 ? -2.941 30.469 7.766 1 95.56 417 PHE A N 1
ATOM 3238 C CA . PHE A 1 417 ? -4.293 30.609 7.238 1 95.56 417 PHE A CA 1
ATOM 3239 C C . PHE A 1 417 ? -4.309 31.5 6 1 95.56 417 PHE A C 1
ATOM 3241 O O . PHE A 1 417 ? -3.641 32.531 5.965 1 95.56 417 PHE A O 1
ATOM 3248 N N . ILE A 1 418 ? -5.051 31.094 4.969 1 94.75 418 ILE A N 1
ATOM 3249 C CA . ILE A 1 418 ? -5.293 31.922 3.787 1 94.75 418 ILE A CA 1
ATOM 3250 C C . ILE A 1 418 ? -6.797 32.125 3.588 1 94.75 418 ILE A C 1
ATOM 3252 O O . ILE A 1 418 ? -7.266 33.219 3.373 1 94.75 418 ILE A O 1
ATOM 3256 N N . GLY A 1 419 ? -7.605 31 3.512 1 91.31 419 GLY A N 1
ATOM 3257 C CA . GLY A 1 419 ? -9.062 31.062 3.504 1 91.31 419 GLY A CA 1
ATOM 3258 C C . GLY A 1 419 ? -9.641 31.188 2.109 1 91.31 419 GLY A C 1
ATOM 3259 O O . GLY A 1 419 ? -10.828 31.5 1.952 1 91.31 419 GLY A O 1
ATOM 3260 N N . ASN A 1 420 ? -8.836 31.047 1.143 1 90.38 420 ASN A N 1
ATOM 3261 C CA . ASN A 1 420 ? -9.234 31.094 -0.259 1 90.38 420 ASN A CA 1
ATOM 3262 C C . ASN A 1 420 ? -8.375 30.172 -1.123 1 90.38 420 ASN A C 1
ATOM 3264 O O . ASN A 1 420 ? -7.148 30.281 -1.121 1 90.38 420 ASN A O 1
ATOM 3268 N N . ALA A 1 421 ? -9.047 29.328 -1.895 1 87.12 421 ALA A N 1
ATOM 3269 C CA . ALA A 1 421 ? -8.352 28.281 -2.633 1 87.12 421 ALA A CA 1
ATOM 3270 C C . ALA A 1 421 ? -7.414 28.875 -3.68 1 87.12 421 ALA A C 1
ATOM 3272 O O . ALA A 1 421 ? -6.258 28.469 -3.793 1 87.12 421 ALA A O 1
ATOM 3273 N N . SER A 1 422 ? -7.91 29.766 -4.48 1 87.5 422 SER A N 1
ATOM 3274 C CA . SER A 1 422 ? -7.113 30.359 -5.547 1 87.5 422 SER A CA 1
ATOM 3275 C C . SER A 1 422 ? -5.914 31.125 -4.984 1 87.5 422 SER A C 1
ATOM 3277 O O . SER A 1 422 ? -4.793 30.969 -5.473 1 87.5 422 SER A O 1
ATOM 3279 N N . LYS A 1 423 ? -6.16 31.875 -3.973 1 92.06 423 LYS A N 1
ATOM 3280 C CA . LYS A 1 423 ? -5.082 32.656 -3.361 1 92.06 423 LYS A CA 1
ATOM 3281 C C . LYS A 1 423 ? -4.047 31.734 -2.715 1 92.06 423 LYS A C 1
ATOM 3283 O O . LYS A 1 423 ? -2.852 32.031 -2.729 1 92.06 423 LYS A O 1
ATOM 3288 N N . CYS A 1 424 ? -4.535 30.719 -2.084 1 93.44 424 CYS A N 1
ATOM 3289 C CA . CYS A 1 424 ? -3.639 29.766 -1.435 1 93.44 424 CYS A CA 1
ATOM 3290 C C . CYS A 1 424 ? -2.623 29.219 -2.426 1 93.44 424 CYS A C 1
ATOM 3292 O O . CYS A 1 424 ? -1.425 29.188 -2.143 1 93.44 424 CYS A O 1
ATOM 3294 N N . LYS A 1 425 ? -3.098 28.781 -3.551 1 90.31 425 LYS A N 1
ATOM 3295 C CA . LYS A 1 425 ? -2.225 28.266 -4.602 1 90.31 425 LYS A CA 1
ATOM 3296 C C . LYS A 1 425 ? -1.275 29.344 -5.109 1 90.31 425 LYS A C 1
ATOM 3298 O O . LYS A 1 425 ? -0.089 29.094 -5.324 1 90.31 425 LYS A O 1
ATOM 3303 N N . GLU A 1 426 ? -1.774 30.484 -5.359 1 93.19 426 GLU A N 1
ATOM 3304 C CA . GLU A 1 426 ? -0.973 31.578 -5.898 1 93.19 426 GLU A CA 1
ATOM 3305 C C . GLU A 1 426 ? 0.138 31.969 -4.934 1 93.19 426 GLU A C 1
ATOM 3307 O O . GLU A 1 426 ? 1.26 32.281 -5.352 1 93.19 426 GLU A O 1
ATOM 3312 N N . VAL A 1 427 ? -0.251 32.062 -3.691 1 95.75 427 VAL A N 1
ATOM 3313 C CA . VAL A 1 427 ? 0.737 32.406 -2.676 1 95.75 427 VAL A CA 1
ATOM 3314 C C . VAL A 1 427 ? 1.84 31.344 -2.645 1 95.75 427 VAL A C 1
ATOM 3316 O O . VAL A 1 427 ? 3.027 31.688 -2.633 1 95.75 427 VAL A O 1
ATOM 3319 N N . SER A 1 428 ? 1.44 30.109 -2.598 1 94.75 428 SER A N 1
ATOM 3320 C CA . SER A 1 428 ? 2.404 29.016 -2.613 1 94.75 428 SER A CA 1
ATOM 3321 C C . SER A 1 428 ? 3.309 29.094 -3.84 1 94.75 428 SER A C 1
ATOM 3323 O O . SER A 1 428 ? 4.527 28.969 -3.727 1 94.75 428 SER A O 1
ATOM 3325 N N . ASP A 1 429 ? 2.715 29.344 -5.004 1 93.06 429 ASP A N 1
ATOM 3326 C CA . ASP A 1 429 ? 3.465 29.438 -6.25 1 93.06 429 ASP A CA 1
ATOM 3327 C C . ASP A 1 429 ? 4.453 30.609 -6.203 1 93.06 429 ASP A C 1
ATOM 3329 O O . ASP A 1 429 ? 5.582 30.484 -6.688 1 93.06 429 ASP A O 1
ATOM 3333 N N . THR A 1 430 ? 4.012 31.656 -5.703 1 96.44 430 THR A N 1
ATOM 3334 C CA . THR A 1 430 ? 4.859 32.844 -5.621 1 96.44 430 THR A CA 1
ATOM 3335 C C . THR A 1 430 ? 6.035 32.594 -4.676 1 96.44 430 THR A C 1
ATOM 3337 O O . THR A 1 430 ? 7.172 32.969 -4.988 1 96.44 430 THR A O 1
ATOM 3340 N N . MET A 1 431 ? 5.734 32.031 -3.504 1 97.19 431 MET A N 1
ATOM 3341 C CA . MET A 1 431 ? 6.797 31.703 -2.562 1 97.19 431 MET A CA 1
ATOM 3342 C C . MET A 1 431 ? 7.84 30.797 -3.217 1 97.19 431 MET A C 1
ATOM 3344 O O . MET A 1 431 ? 9.039 30.984 -3.01 1 97.19 431 MET A O 1
ATOM 3348 N N . PHE A 1 432 ? 7.367 29.844 -3.998 1 93.88 432 PHE A N 1
ATOM 3349 C CA . PHE A 1 432 ? 8.234 28.891 -4.684 1 93.88 432 PHE A CA 1
ATOM 3350 C C . PHE A 1 432 ? 9.023 29.578 -5.793 1 93.88 432 PHE A C 1
ATOM 3352 O O . PHE A 1 432 ? 10.25 29.5 -5.832 1 93.88 432 PHE A O 1
ATOM 3359 N N . ARG A 1 433 ? 8.367 30.234 -6.695 1 93.5 433 ARG A N 1
ATOM 3360 C CA . ARG A 1 433 ? 8.945 30.812 -7.902 1 93.5 433 ARG A CA 1
ATOM 3361 C C . ARG A 1 433 ? 9.891 31.953 -7.566 1 93.5 433 ARG A C 1
ATOM 3363 O O . ARG A 1 433 ? 11.008 32 -8.078 1 93.5 433 ARG A O 1
ATOM 3370 N N . ASP A 1 434 ? 9.461 32.812 -6.695 1 96 434 ASP A N 1
ATOM 3371 C CA . ASP A 1 434 ? 10.188 34.062 -6.496 1 96 434 ASP A CA 1
ATOM 3372 C C . ASP A 1 434 ? 11.203 33.938 -5.367 1 96 434 ASP A C 1
ATOM 3374 O O . ASP A 1 434 ? 12.219 34.656 -5.355 1 96 434 ASP A O 1
ATOM 3378 N N . TYR A 1 435 ? 10.977 33.062 -4.438 1 96.38 435 TYR A N 1
ATOM 3379 C CA . TYR A 1 435 ? 11.836 33.031 -3.256 1 96.38 435 TYR A CA 1
ATOM 3380 C C . TYR A 1 435 ? 12.469 31.656 -3.059 1 96.38 435 TYR A C 1
ATOM 3382 O O . TYR A 1 435 ? 13.336 31.484 -2.199 1 96.38 435 TYR A O 1
ATOM 3390 N N . GLY A 1 436 ? 12.055 30.625 -3.797 1 94.81 436 GLY A N 1
ATOM 3391 C CA . GLY A 1 436 ? 12.602 29.281 -3.654 1 94.81 436 GLY A CA 1
ATOM 3392 C C . GLY A 1 436 ? 12.156 28.594 -2.377 1 94.81 436 GLY A C 1
ATOM 3393 O O . GLY A 1 436 ? 12.906 27.797 -1.804 1 94.81 436 GLY A O 1
ATOM 3394 N N . LEU A 1 437 ? 11.07 29 -1.852 1 96.5 437 LEU A N 1
ATOM 3395 C CA . LEU A 1 437 ? 10.5 28.406 -0.649 1 96.5 437 LEU A CA 1
ATOM 3396 C C . LEU A 1 437 ? 9.297 27.531 -0.995 1 96.5 437 LEU A C 1
ATOM 3398 O O . LEU A 1 437 ? 8.266 28.031 -1.451 1 96.5 437 LEU A O 1
ATOM 3402 N N . TYR A 1 438 ? 9.492 26.25 -0.771 1 94.94 438 TYR A N 1
ATOM 3403 C CA . TYR A 1 438 ? 8.445 25.297 -1.14 1 94.94 438 TYR A CA 1
ATOM 3404 C C . TYR A 1 438 ? 7.535 25 0.045 1 94.94 438 TYR A C 1
ATOM 3406 O O . TYR A 1 438 ? 7.938 24.328 0.993 1 94.94 438 TYR A O 1
ATOM 3414 N N . VAL A 1 439 ? 6.332 25.516 -0.017 1 94.88 439 VAL A N 1
ATOM 3415 C CA . VAL A 1 439 ? 5.281 25.297 0.967 1 94.88 439 VAL A CA 1
ATOM 3416 C C . VAL A 1 439 ? 4.035 24.734 0.276 1 94.88 439 VAL A C 1
ATOM 3418 O O . VAL A 1 439 ? 3.729 25.109 -0.856 1 94.88 439 VAL A O 1
ATOM 3421 N N . GLN A 1 440 ? 3.355 23.891 0.97 1 89.69 440 GLN A N 1
ATOM 3422 C CA . GLN A 1 440 ? 2.246 23.188 0.328 1 89.69 440 GLN A CA 1
ATOM 3423 C C . GLN A 1 440 ? 0.921 23.906 0.595 1 89.69 440 GLN A C 1
ATOM 3425 O O . GLN A 1 440 ? 0.562 24.141 1.749 1 89.69 440 GLN A O 1
ATOM 3430 N N . PRO A 1 441 ? 0.257 24.25 -0.509 1 91.69 441 PRO A N 1
ATOM 3431 C CA . PRO A 1 441 ? -1.116 24.734 -0.327 1 91.69 441 PRO A CA 1
ATOM 3432 C C . PRO A 1 441 ? -2.1 23.594 -0.031 1 91.69 441 PRO A C 1
ATOM 3434 O O . PRO A 1 441 ? -2.109 22.578 -0.733 1 91.69 441 PRO A O 1
ATOM 3437 N N . ILE A 1 442 ? -2.809 23.703 0.978 1 89.94 442 ILE A N 1
ATOM 3438 C CA . ILE A 1 442 ? -3.807 22.719 1.37 1 89.94 442 ILE A CA 1
ATOM 3439 C C . ILE A 1 442 ? -5.207 23.234 1.065 1 89.94 442 ILE A C 1
ATOM 3441 O O . ILE A 1 442 ? -5.617 24.266 1.605 1 89.94 442 ILE A O 1
ATOM 3445 N N . ASN A 1 443 ? -5.867 22.531 0.172 1 84.38 443 ASN A N 1
ATOM 3446 C CA . ASN A 1 443 ? -7.184 22.953 -0.306 1 84.38 443 ASN A CA 1
ATOM 3447 C C . ASN A 1 443 ? -8.234 21.859 -0.063 1 84.38 443 ASN A C 1
ATOM 3449 O O . ASN A 1 443 ? -7.918 20.812 0.489 1 84.38 443 ASN A O 1
ATOM 3453 N N . TYR A 1 444 ? -9.445 22.203 -0.378 1 78.5 444 TYR A N 1
ATOM 3454 C CA . TYR A 1 444 ? -10.508 21.203 -0.376 1 78.5 444 TYR A CA 1
ATOM 3455 C C . TYR A 1 444 ? -10.133 20.016 -1.256 1 78.5 444 TYR A C 1
ATOM 3457 O O . TYR A 1 444 ? -9.555 20.188 -2.332 1 78.5 444 TYR A O 1
ATOM 3465 N N . PRO A 1 445 ? -10.336 18.734 -0.774 1 76.19 445 PRO A N 1
ATOM 3466 C CA . PRO A 1 445 ? -11.164 18.312 0.36 1 76.19 445 PRO A CA 1
ATOM 3467 C C . PRO A 1 445 ? -10.344 18.062 1.624 1 76.19 445 PRO A C 1
ATOM 3469 O O . PRO A 1 445 ? -10.891 17.672 2.656 1 76.19 445 PRO A O 1
ATOM 3472 N N . THR A 1 446 ? -9.062 18.328 1.6 1 78.94 446 THR A N 1
ATOM 3473 C CA . THR A 1 446 ? -8.25 18.078 2.785 1 78.94 446 THR A CA 1
ATOM 3474 C C . THR A 1 446 ? -8.703 18.969 3.943 1 78.94 446 THR A C 1
ATOM 3476 O O . THR A 1 446 ? -8.711 18.531 5.098 1 78.94 446 THR A O 1
ATOM 3479 N N . VAL A 1 447 ? -9.023 20.219 3.605 1 83.88 447 VAL A N 1
ATOM 3480 C CA . VAL A 1 447 ? -9.672 21.109 4.555 1 83.88 447 VAL A CA 1
ATOM 3481 C C . VAL A 1 447 ? -10.945 21.688 3.938 1 83.88 447 VAL A C 1
ATOM 3483 O O . VAL A 1 447 ? -11.078 21.734 2.711 1 83.88 447 VAL A O 1
ATOM 3486 N N . PRO A 1 448 ? -11.867 22.047 4.727 1 84.25 448 PRO A N 1
ATOM 3487 C CA . PRO A 1 448 ? -13.109 22.625 4.184 1 84.25 448 PRO A CA 1
ATOM 3488 C C . PRO A 1 448 ? -12.867 23.906 3.398 1 8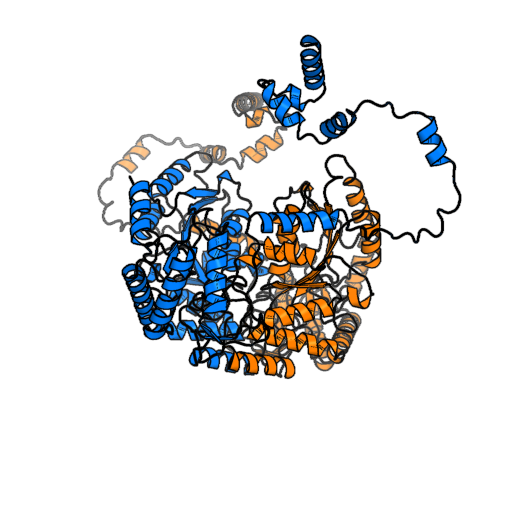4.25 448 PRO A C 1
ATOM 3490 O O . PRO A 1 448 ? -11.883 24.609 3.643 1 84.25 448 PRO A O 1
ATOM 3493 N N . ARG A 1 449 ? -13.805 24.219 2.445 1 87 449 ARG A N 1
ATOM 3494 C CA . ARG A 1 449 ? -13.734 25.469 1.688 1 87 449 ARG A CA 1
ATOM 3495 C C . ARG A 1 449 ? -13.75 26.672 2.617 1 87 449 ARG A C 1
ATOM 3497 O O . ARG A 1 449 ? -14.508 26.703 3.592 1 87 449 ARG A O 1
ATOM 3504 N N . GLY A 1 450 ? -12.922 27.547 2.395 1 88.94 450 GLY A N 1
ATOM 3505 C CA . GLY A 1 450 ? -12.836 28.734 3.223 1 88.94 450 GLY A CA 1
ATOM 3506 C C . GLY A 1 450 ? -11.82 28.594 4.344 1 88.94 450 GLY A C 1
ATOM 3507 O O . GLY A 1 450 ? -11.539 29.578 5.047 1 88.94 450 GLY A O 1
ATOM 3508 N N . GLN A 1 451 ? -11.227 27.391 4.438 1 91 451 GLN A N 1
ATOM 3509 C CA . GLN A 1 451 ? -10.25 27.141 5.5 1 91 451 GLN A CA 1
ATOM 3510 C C . GLN A 1 451 ? -8.898 26.75 4.926 1 91 451 GLN A C 1
ATOM 3512 O O . GLN A 1 451 ? -8.094 26.109 5.602 1 91 451 GLN A O 1
ATOM 3517 N N . GLU A 1 452 ? -8.719 27.172 3.686 1 92.25 452 GLU A N 1
ATOM 3518 C CA . GLU A 1 452 ? -7.465 26.828 3.014 1 92.25 452 GLU A CA 1
ATOM 3519 C C . GLU A 1 452 ? -6.266 27.422 3.758 1 92.25 452 GLU A C 1
ATOM 3521 O O . GLU A 1 452 ? -6.355 28.5 4.336 1 92.25 452 GLU A O 1
ATOM 3526 N N . LEU A 1 453 ? -5.188 26.703 3.736 1 95.38 453 LEU A N 1
ATOM 3527 C CA . LEU A 1 453 ? -4.02 27.125 4.496 1 95.38 453 LEU A CA 1
ATOM 3528 C C . LEU A 1 453 ? -2.734 26.609 3.852 1 95.38 453 LEU A C 1
ATOM 3530 O O . LEU A 1 453 ? -2.779 25.766 2.961 1 95.38 453 LEU A O 1
ATOM 3534 N N . LEU A 1 454 ? -1.645 27.219 4.238 1 95.69 454 LEU A N 1
ATOM 3535 C CA . LEU A 1 454 ? -0.324 26.641 4.016 1 95.69 454 LEU A CA 1
ATOM 3536 C C . LEU A 1 454 ? 0.15 25.891 5.25 1 95.69 454 LEU A C 1
ATOM 3538 O O . LEU A 1 454 ? 0.022 26.375 6.375 1 95.69 454 LEU A O 1
ATOM 3542 N N . ARG A 1 455 ? 0.573 24.672 5.055 1 94.69 455 ARG A N 1
ATOM 3543 C CA . ARG A 1 455 ? 1.083 23.891 6.176 1 94.69 455 ARG A CA 1
ATOM 3544 C C . ARG A 1 455 ? 2.607 23.875 6.184 1 94.69 455 ARG A C 1
ATOM 3546 O O . ARG A 1 455 ? 3.234 23.422 5.223 1 94.69 455 ARG A O 1
ATOM 3553 N N . LEU A 1 456 ? 3.178 24.422 7.23 1 96.38 456 LEU A N 1
ATOM 3554 C CA . LEU A 1 456 ? 4.625 24.406 7.426 1 96.38 456 LEU A CA 1
ATOM 3555 C C . LEU A 1 456 ? 5.02 23.312 8.414 1 96.38 456 LEU A C 1
ATOM 3557 O O . LEU A 1 456 ? 4.312 23.078 9.398 1 96.38 456 LEU A O 1
ATOM 3561 N N . SER A 1 457 ? 6.133 22.703 8.109 1 95.25 457 SER A N 1
ATOM 3562 C CA . SER A 1 457 ? 6.684 21.672 8.969 1 95.25 457 SER A CA 1
ATOM 3563 C C . SER A 1 457 ? 8.148 21.922 9.281 1 95.25 457 SER A C 1
ATOM 3565 O O . SER A 1 457 ? 9.031 21.203 8.812 1 95.25 457 SER A O 1
ATOM 3567 N N . PRO A 1 458 ? 8.422 22.953 10.133 1 96.69 458 PRO A N 1
ATOM 3568 C CA . PRO A 1 458 ? 9.82 23.188 10.492 1 96.69 458 PRO A CA 1
ATOM 3569 C C . PRO A 1 458 ? 10.461 21.984 11.188 1 96.69 458 PRO A C 1
ATOM 3571 O O . PRO A 1 458 ? 9.82 21.344 12.023 1 96.69 458 PRO A O 1
ATOM 3574 N N . GLY A 1 459 ? 11.641 21.656 10.773 1 96.31 459 GLY A N 1
ATOM 3575 C CA . GLY A 1 459 ? 12.398 20.578 11.375 1 96.31 459 GLY A CA 1
ATOM 3576 C C . GLY A 1 459 ? 13.742 21.031 11.922 1 96.31 459 GLY A C 1
ATOM 3577 O O . GLY A 1 459 ? 14.016 22.234 12 1 96.31 459 GLY A O 1
ATOM 3578 N N . PRO A 1 460 ? 14.555 20.062 12.305 1 97.56 460 PRO A N 1
ATOM 3579 C CA . PRO A 1 460 ? 15.844 20.359 12.938 1 97.56 460 PRO A CA 1
ATOM 3580 C C . PRO A 1 460 ? 16.766 21.172 12.031 1 97.56 460 PRO A C 1
ATOM 3582 O O . PRO A 1 460 ? 17.609 21.938 12.523 1 97.56 460 PRO A O 1
ATOM 3585 N N . MET A 1 461 ? 16.562 21.109 10.773 1 96.44 461 MET A N 1
ATOM 3586 C CA . MET A 1 461 ? 17.5 21.734 9.844 1 96.44 461 MET A CA 1
ATOM 3587 C C . MET A 1 461 ? 16.969 23.094 9.383 1 96.44 461 MET A C 1
ATOM 3589 O O . MET A 1 461 ? 17.625 23.781 8.602 1 96.44 461 MET A O 1
ATOM 3593 N N . HIS A 1 462 ? 15.812 23.422 9.828 1 97.38 462 HIS A N 1
ATOM 3594 C CA . HIS A 1 462 ? 15.289 24.766 9.602 1 97.38 462 HIS A CA 1
ATOM 3595 C C . HIS A 1 462 ? 15.805 25.734 10.656 1 97.38 462 HIS A C 1
ATOM 3597 O O . HIS A 1 462 ? 15.062 26.141 11.555 1 97.38 462 HIS A O 1
ATOM 3603 N N . THR A 1 463 ? 17 26.203 10.414 1 96.12 463 THR A N 1
ATOM 3604 C CA . THR A 1 463 ? 17.703 27.062 11.359 1 96.12 463 THR A CA 1
ATOM 3605 C C . THR A 1 463 ? 16.969 28.391 11.523 1 96.12 463 THR A C 1
ATOM 3607 O O . THR A 1 463 ? 16.062 28.719 10.75 1 96.12 463 THR A O 1
ATOM 3610 N N . ALA A 1 464 ? 17.438 29.141 12.547 1 97.06 464 ALA A N 1
ATOM 3611 C CA . ALA A 1 464 ? 16.859 30.453 12.805 1 97.06 464 ALA A CA 1
ATOM 3612 C C . ALA A 1 464 ? 17 31.359 11.586 1 97.06 464 ALA A C 1
ATOM 3614 O O . ALA A 1 464 ? 16.109 32.156 11.289 1 97.06 464 ALA A O 1
ATOM 3615 N N . GLU A 1 465 ? 18.094 31.219 10.93 1 97.25 465 GLU A N 1
ATOM 3616 C CA . GLU A 1 465 ? 18.344 32.031 9.734 1 97.25 465 GLU A CA 1
ATOM 3617 C C . GLU A 1 465 ? 17.328 31.688 8.633 1 97.25 465 GLU A C 1
ATOM 3619 O O . GLU A 1 465 ? 16.812 32.562 7.969 1 97.25 465 GLU A O 1
ATOM 3624 N N . LYS A 1 466 ? 17.109 30.406 8.461 1 96.94 466 LYS A N 1
ATOM 3625 C CA . LYS A 1 466 ? 16.156 29.984 7.445 1 96.94 466 LYS A CA 1
ATOM 3626 C C . LYS A 1 466 ? 14.734 30.438 7.805 1 96.94 466 LYS A C 1
ATOM 3628 O O . LYS A 1 466 ? 13.922 30.703 6.922 1 96.94 466 LYS A O 1
ATOM 3633 N N . ILE A 1 467 ? 14.398 30.375 9.047 1 98.19 467 ILE A N 1
ATOM 3634 C CA . ILE A 1 467 ? 13.094 30.844 9.516 1 98.19 467 ILE A CA 1
ATOM 3635 C C . ILE A 1 467 ? 12.93 32.312 9.211 1 98.19 467 ILE A C 1
ATOM 3637 O O . ILE A 1 467 ? 11.883 32.75 8.719 1 98.19 467 ILE A O 1
ATOM 3641 N N . GLU A 1 468 ? 13.984 33.094 9.453 1 98.12 468 GLU A N 1
ATOM 3642 C CA . GLU A 1 468 ? 13.906 34.531 9.18 1 98.12 468 GLU A CA 1
ATOM 3643 C C . GLU A 1 468 ? 13.75 34.781 7.684 1 98.12 468 GLU A C 1
ATOM 3645 O O . GLU A 1 468 ? 13.07 35.719 7.281 1 98.12 468 GLU A O 1
ATOM 3650 N N . GLU A 1 469 ? 14.445 34.031 6.902 1 97.62 469 GLU A N 1
ATOM 3651 C CA . GLU A 1 469 ? 14.281 34.125 5.453 1 97.62 469 GLU A CA 1
ATOM 3652 C C . GLU A 1 469 ? 12.828 33.875 5.047 1 97.62 469 GLU A C 1
ATOM 3654 O O . GLU A 1 469 ? 12.281 34.594 4.203 1 97.62 469 GLU A O 1
ATOM 3659 N N . PHE A 1 470 ? 12.25 32.875 5.582 1 98.12 470 PHE A N 1
ATOM 3660 C CA . PHE A 1 470 ? 10.859 32.562 5.301 1 98.12 470 PHE A CA 1
ATOM 3661 C C . PHE A 1 470 ? 9.953 33.719 5.707 1 98.12 470 PHE A C 1
ATOM 3663 O O . PHE A 1 470 ? 9.07 34.125 4.945 1 98.12 470 PHE A O 1
ATOM 3670 N N . ILE A 1 471 ? 10.164 34.25 6.906 1 98.19 471 ILE A N 1
ATOM 3671 C CA . ILE A 1 471 ? 9.336 35.344 7.457 1 98.19 471 ILE A CA 1
ATOM 3672 C C . ILE A 1 471 ? 9.406 36.562 6.547 1 98.19 471 ILE A C 1
ATOM 3674 O O . ILE A 1 471 ? 8.375 37.156 6.234 1 98.19 471 ILE A O 1
ATOM 3678 N N . SER A 1 472 ? 10.547 36.844 6.133 1 98.12 472 SER A N 1
ATOM 3679 C CA . SER A 1 472 ? 10.742 38.031 5.273 1 98.12 472 SER A CA 1
ATOM 3680 C C . SER A 1 472 ? 9.992 37.875 3.955 1 98.12 472 SER A C 1
ATOM 3682 O O . SER A 1 472 ? 9.305 38.781 3.514 1 98.12 472 SER A O 1
ATOM 3684 N N . ALA A 1 473 ? 10.172 36.719 3.355 1 98.12 473 ALA A N 1
ATOM 3685 C CA . ALA A 1 473 ? 9.477 36.438 2.1 1 98.12 473 ALA A CA 1
ATOM 3686 C C . ALA A 1 473 ? 7.965 36.469 2.297 1 98.12 473 ALA A C 1
ATOM 3688 O O . ALA A 1 473 ? 7.23 37.031 1.498 1 98.12 473 ALA A O 1
ATOM 3689 N N . ALA A 1 474 ? 7.461 35.812 3.334 1 97.88 474 ALA A N 1
ATOM 3690 C CA . ALA A 1 474 ? 6.035 35.719 3.619 1 97.88 474 ALA A CA 1
ATOM 3691 C C . ALA A 1 474 ? 5.414 37.094 3.84 1 97.88 474 ALA A C 1
ATOM 3693 O O . ALA A 1 474 ? 4.316 37.375 3.355 1 97.88 474 ALA A O 1
ATOM 3694 N N . LYS A 1 475 ? 6.094 37.938 4.539 1 96.94 475 LYS A N 1
ATOM 3695 C CA . LYS A 1 475 ? 5.605 39.281 4.781 1 96.94 475 LYS A CA 1
ATOM 3696 C C . LYS A 1 475 ? 5.352 40.031 3.471 1 96.94 475 LYS A C 1
ATOM 3698 O O . LYS A 1 475 ? 4.309 40.656 3.301 1 96.94 475 LYS A O 1
ATOM 3703 N N . THR A 1 476 ? 6.309 39.906 2.633 1 97.31 476 THR A N 1
ATOM 3704 C CA . THR A 1 476 ? 6.215 40.594 1.344 1 97.31 476 THR A CA 1
ATOM 3705 C C . THR A 1 476 ? 5.059 40.031 0.523 1 97.31 476 THR A C 1
ATOM 3707 O O . THR A 1 476 ? 4.27 40.781 -0.045 1 97.31 476 THR A O 1
ATOM 3710 N N . VAL A 1 477 ? 5.02 38.719 0.476 1 97.25 477 VAL A N 1
ATOM 3711 C CA . VAL A 1 477 ? 4.004 38.062 -0.338 1 97.25 477 VAL A CA 1
ATOM 3712 C C . VAL A 1 477 ? 2.617 38.344 0.243 1 97.25 477 VAL A C 1
ATOM 3714 O O . VAL A 1 477 ? 1.672 38.625 -0.497 1 97.25 477 VAL A O 1
ATOM 3717 N N . TRP A 1 478 ? 2.461 38.25 1.528 1 96.06 478 TRP A N 1
ATOM 3718 C CA . TRP A 1 478 ? 1.177 38.5 2.18 1 96.06 478 TRP A CA 1
ATOM 3719 C C . TRP A 1 478 ? 0.672 39.906 1.889 1 96.06 478 TRP A C 1
ATOM 3721 O O . TRP A 1 478 ? -0.514 40.094 1.615 1 96.06 478 TRP A O 1
ATOM 3731 N N . LYS A 1 479 ? 1.501 40.875 1.974 1 94.75 479 LYS A N 1
ATOM 3732 C CA . LYS A 1 479 ? 1.154 42.25 1.694 1 94.75 479 LYS A CA 1
ATOM 3733 C C . LYS A 1 479 ? 0.734 42.438 0.239 1 94.75 479 LYS A C 1
ATOM 3735 O O . LYS A 1 479 ? -0.243 43.125 -0.05 1 94.75 479 LYS A O 1
ATOM 3740 N N . SER A 1 480 ? 1.46 41.812 -0.597 1 95.94 480 SER A N 1
ATOM 3741 C CA . SER A 1 480 ? 1.194 41.969 -2.023 1 95.94 480 SER A CA 1
ATOM 3742 C C . SER A 1 480 ? -0.166 41.406 -2.4 1 95.94 480 SER A C 1
ATOM 3744 O O . SER A 1 480 ? -0.812 41.875 -3.334 1 95.94 480 SER A O 1
ATOM 3746 N N . PHE A 1 481 ? -0.594 40.375 -1.722 1 95.31 481 PHE A N 1
ATOM 3747 C CA . PHE A 1 481 ? -1.853 39.719 -2.049 1 95.31 481 PHE A CA 1
ATOM 3748 C C . PHE A 1 481 ? -2.992 40.281 -1.21 1 95.31 481 PHE A C 1
ATOM 3750 O O . PHE A 1 481 ? -4.152 39.906 -1.389 1 95.31 481 PHE A O 1
ATOM 3757 N N . GLY A 1 482 ? -2.732 41.188 -0.336 1 93.75 482 GLY A N 1
ATOM 3758 C CA . GLY A 1 482 ? -3.754 41.781 0.513 1 93.75 482 GLY A CA 1
ATOM 3759 C C . GLY A 1 482 ? -4.41 40.781 1.446 1 93.75 482 GLY A C 1
ATOM 3760 O O . GLY A 1 482 ? -5.625 40.812 1.646 1 93.75 482 GLY A O 1
ATOM 3761 N N . LEU A 1 483 ? -3.639 39.906 1.998 1 93.31 483 LEU A N 1
ATOM 3762 C CA . LEU A 1 483 ? -4.164 38.875 2.867 1 93.31 483 LEU A CA 1
ATOM 3763 C C . LEU A 1 483 ? -4.289 39.375 4.301 1 93.31 483 LEU A C 1
ATOM 3765 O O . LEU A 1 483 ? -3.609 40.312 4.699 1 93.31 483 LEU A O 1
ATOM 3769 N N . ILE A 1 484 ? -5.125 38.781 5.02 1 89.5 484 ILE A N 1
ATOM 3770 C CA . ILE A 1 484 ? -5.363 39.188 6.395 1 89.5 484 ILE A CA 1
ATOM 3771 C C . ILE A 1 484 ? -4.164 38.844 7.266 1 89.5 484 ILE A C 1
ATOM 3773 O O . ILE A 1 484 ? -3.453 37.875 6.977 1 89.5 484 ILE A O 1
ATOM 3777 N N . GLY A 1 485 ? -4.008 39.594 8.344 1 92.31 485 GLY A N 1
ATOM 3778 C CA . GLY A 1 485 ? -2.951 39.312 9.305 1 92.31 485 GLY A CA 1
ATOM 3779 C C . GLY A 1 485 ? -3.428 38.5 10.5 1 92.31 485 GLY A C 1
ATOM 3780 O O . GLY A 1 485 ? -4.602 38.125 10.578 1 92.31 485 GLY A O 1
ATOM 3781 N N . TYR A 1 486 ? -2.482 38.219 11.359 1 91.38 486 TYR A N 1
ATOM 3782 C CA . TYR A 1 486 ? -2.75 37.469 12.578 1 91.38 486 TYR A CA 1
ATOM 3783 C C . TYR A 1 486 ? -3.785 38.188 13.438 1 91.38 486 TYR A C 1
ATOM 3785 O O . TYR A 1 486 ? -4.727 37.562 13.93 1 91.38 486 TYR A O 1
ATOM 3793 N N . SER A 1 487 ? -3.648 39.469 13.672 1 91.19 487 SER A N 1
ATOM 3794 C CA . SER A 1 487 ? -4.531 40.281 14.523 1 91.19 487 SER A CA 1
ATOM 3795 C C . SER A 1 487 ? -5.973 40.219 14.023 1 91.19 487 SER A C 1
ATOM 3797 O O . SER A 1 487 ? -6.902 40.062 14.812 1 91.19 487 SER A O 1
ATOM 3799 N N . GLU A 1 488 ? -6.062 40.344 12.781 1 90.25 488 GLU A N 1
ATOM 3800 C CA . GLU A 1 488 ? -7.395 40.281 12.188 1 90.25 488 GLU A CA 1
ATOM 3801 C C . GLU A 1 488 ? -7.984 38.875 12.289 1 90.25 488 GLU A C 1
ATOM 3803 O O . GLU A 1 488 ? -9.188 38.719 12.508 1 90.25 488 GLU A O 1
ATOM 3808 N N . LEU A 1 489 ? -7.156 37.875 12.039 1 90.62 489 LEU A N 1
ATOM 3809 C CA . LEU A 1 489 ? -7.598 36.5 12.164 1 90.62 489 LEU A CA 1
ATOM 3810 C C . LEU A 1 489 ? -8.102 36.219 13.578 1 90.62 489 LEU A C 1
ATOM 3812 O O . LEU A 1 489 ? -9.117 35.531 13.75 1 90.62 489 LEU A O 1
ATOM 3816 N N . GLN A 1 490 ? -7.438 36.719 14.578 1 89.62 490 GLN A N 1
ATOM 3817 C CA . GLN A 1 490 ? -7.832 36.5 15.969 1 89.62 490 GLN A CA 1
ATOM 3818 C C . GLN A 1 490 ? -9.203 37.125 16.25 1 89.62 490 GLN A C 1
ATOM 3820 O O . GLN A 1 490 ? -10.008 36.531 16.984 1 89.62 490 GLN A O 1
ATOM 3825 N N . LYS A 1 491 ? -9.445 38.219 15.68 1 88.19 491 LYS A N 1
ATOM 3826 C CA . LYS A 1 491 ? -10.75 38.875 15.828 1 88.19 491 LYS A CA 1
ATOM 3827 C C . LYS A 1 491 ? -11.852 38.031 15.188 1 88.19 491 LYS A C 1
ATOM 3829 O O . LYS A 1 491 ? -12.945 37.906 15.75 1 88.19 491 LYS A O 1
ATOM 3834 N N . LYS A 1 492 ? -11.516 37.469 14.102 1 85.94 492 LYS A N 1
ATOM 3835 C CA . LYS A 1 492 ? -12.484 36.656 13.391 1 85.94 492 LYS A CA 1
ATOM 3836 C C . LYS A 1 492 ? -12.781 35.375 14.164 1 85.94 492 LYS A C 1
ATOM 3838 O O . LYS A 1 492 ? -13.93 34.938 14.211 1 85.94 492 LYS A O 1
ATOM 3843 N N . LEU A 1 493 ? -11.75 34.75 14.672 1 84.56 493 LEU A N 1
ATOM 3844 C CA . LEU A 1 493 ? -11.898 33.5 15.406 1 84.56 493 LEU A CA 1
ATOM 3845 C C . LEU A 1 493 ? -12.648 33.719 16.719 1 84.56 493 LEU A C 1
ATOM 3847 O O . LEU A 1 493 ? -13.422 32.875 17.141 1 84.56 493 LEU A O 1
ATOM 3851 N N . ALA A 1 494 ? -12.445 34.844 17.359 1 81.88 494 ALA A N 1
ATOM 3852 C CA . ALA A 1 494 ? -13.117 35.188 18.609 1 81.88 494 ALA A CA 1
ATOM 3853 C C . ALA A 1 494 ? -14.609 35.438 18.375 1 81.88 494 ALA A C 1
ATOM 3855 O O . ALA A 1 494 ? -15.438 35.062 19.219 1 81.88 494 ALA A O 1
ATOM 3856 N N . LYS A 1 495 ? -14.992 35.969 17.312 1 72.56 495 LYS A N 1
ATOM 3857 C CA . LYS A 1 495 ? -16.391 36.219 16.969 1 72.56 495 LYS A CA 1
ATOM 3858 C C . LYS A 1 495 ? -17.125 34.938 16.672 1 72.56 495 LYS A C 1
ATOM 3860 O O . LYS A 1 495 ? -18.328 34.812 16.938 1 72.56 495 LYS A O 1
ATOM 3865 N N . LYS A 1 496 ? -16.484 34.031 16.156 1 66.88 496 LYS A N 1
ATOM 3866 C CA . LYS A 1 496 ? -17.109 32.75 15.836 1 66.88 496 LYS A CA 1
ATOM 3867 C C . LYS A 1 496 ? -17.359 31.922 17.094 1 66.88 496 LYS A C 1
ATOM 3869 O O . LYS A 1 496 ? -18.281 31.125 17.141 1 66.88 496 LYS A O 1
ATOM 3874 N N . SER A 1 497 ? -16.484 32.062 18.141 1 60.12 497 SER A N 1
ATOM 3875 C CA . SER A 1 497 ? -16.609 31.344 19.391 1 60.12 497 SER A CA 1
ATOM 3876 C C . SER A 1 497 ? -17.656 31.984 20.297 1 60.12 497 SER A C 1
ATOM 3878 O O . SER A 1 497 ? -18.156 31.344 21.234 1 60.12 497 SER A O 1
ATOM 3880 N N . SER A 1 498 ? -18.141 33.156 20.062 1 46.78 498 SER A N 1
ATOM 3881 C CA . SER A 1 498 ? -19.219 33.781 20.812 1 46.78 498 SER A CA 1
ATOM 3882 C C . SER A 1 498 ? -20.578 33.5 20.188 1 46.78 498 SER A C 1
ATOM 3884 O O . SER A 1 498 ? -20.734 33.562 18.969 1 46.78 498 SER A O 1
ATOM 3886 N N . MET B 1 1 ? -51.812 -35.219 22.625 1 21.47 1 MET B N 1
ATOM 3887 C CA . MET B 1 1 ? -50.688 -34.438 23.094 1 21.47 1 MET B CA 1
ATOM 3888 C C . MET B 1 1 ? -50.031 -33.719 21.922 1 21.47 1 MET B C 1
ATOM 3890 O O . MET B 1 1 ? -49.156 -32.844 22.125 1 21.47 1 MET B O 1
ATOM 3894 N N . LYS B 1 2 ? -50.312 -34.438 20.828 1 27.3 2 LYS B N 1
ATOM 3895 C CA . LYS B 1 2 ? -49.969 -34.094 19.453 1 27.3 2 LYS B CA 1
ATOM 3896 C C . LYS B 1 2 ? -50.562 -32.75 19.016 1 27.3 2 LYS B C 1
ATOM 3898 O O . LYS B 1 2 ? -49.906 -31.984 18.328 1 27.3 2 LYS B O 1
ATOM 3903 N N . LEU B 1 3 ? -51.781 -32.625 19.328 1 27.47 3 LEU B N 1
ATOM 3904 C CA . LEU B 1 3 ? -52.656 -31.562 18.875 1 27.47 3 LEU B CA 1
ATOM 3905 C C . LEU B 1 3 ? -52.25 -30.219 19.484 1 27.47 3 LEU B C 1
ATOM 3907 O O . LEU B 1 3 ? -52.375 -29.172 18.859 1 27.47 3 LEU B O 1
ATOM 3911 N N . ASN B 1 4 ? -51.688 -30.297 20.797 1 28.42 4 ASN B N 1
ATOM 3912 C CA . ASN B 1 4 ? -51.469 -29.031 21.5 1 28.42 4 ASN B CA 1
ATOM 3913 C C . ASN B 1 4 ? -50.281 -28.281 20.922 1 28.42 4 ASN B C 1
ATOM 3915 O O . ASN B 1 4 ? -50.125 -27.078 21.125 1 28.42 4 ASN B O 1
ATOM 3919 N N . ALA B 1 5 ? -49.312 -29.078 20.375 1 30.5 5 ALA B N 1
ATOM 3920 C CA . ALA B 1 5 ? -48.094 -28.422 19.891 1 30.5 5 ALA B CA 1
ATOM 3921 C C . ALA B 1 5 ? -48.375 -27.578 18.656 1 30.5 5 ALA B C 1
ATOM 3923 O O . ALA B 1 5 ? -47.719 -26.562 18.422 1 30.5 5 ALA B O 1
ATOM 3924 N N . ILE B 1 6 ? -49.375 -27.969 17.891 1 33.09 6 ILE B N 1
ATOM 3925 C CA . ILE B 1 6 ? -49.781 -27.25 16.672 1 33.09 6 ILE B CA 1
ATOM 3926 C C . ILE B 1 6 ? -50.281 -25.859 17.031 1 33.09 6 ILE B C 1
ATOM 3928 O O . ILE B 1 6 ? -49.938 -24.875 16.375 1 33.09 6 ILE B O 1
ATOM 3932 N N . ARG B 1 7 ? -51.094 -25.828 18.188 1 33.47 7 ARG B N 1
ATOM 3933 C CA . ARG B 1 7 ? -51.75 -24.578 18.547 1 33.47 7 ARG B CA 1
ATOM 3934 C C . ARG B 1 7 ? -50.75 -23.516 18.938 1 33.47 7 ARG B C 1
ATOM 3936 O O . ARG B 1 7 ? -50.906 -22.328 18.641 1 33.47 7 ARG B O 1
ATOM 3943 N N . CYS B 1 8 ? -49.688 -24.047 19.656 1 31.7 8 CYS B N 1
ATOM 3944 C CA . CYS B 1 8 ? -48.719 -23.047 20.109 1 31.7 8 CYS B CA 1
ATOM 3945 C C . CYS B 1 8 ? -47.938 -22.484 18.938 1 31.7 8 CYS B C 1
ATOM 3947 O O . CYS B 1 8 ? -47.406 -21.359 19 1 31.7 8 CYS B O 1
ATOM 3949 N N . ILE B 1 9 ? -47.844 -23.297 17.844 1 33.19 9 ILE B N 1
ATOM 3950 C CA . ILE B 1 9 ? -47.156 -22.812 16.641 1 33.19 9 ILE B CA 1
ATOM 3951 C C . ILE B 1 9 ? -47.938 -21.641 16.047 1 33.19 9 ILE B C 1
ATOM 3953 O O . ILE B 1 9 ? -47.375 -20.625 15.656 1 33.19 9 ILE B O 1
ATOM 3957 N N . GLU B 1 10 ? -49.25 -21.766 16.016 1 37.44 10 GLU B N 1
ATOM 3958 C CA . GLU B 1 10 ? -50.094 -20.734 15.398 1 37.44 10 GLU B CA 1
ATOM 3959 C C . GLU B 1 10 ? -50 -19.422 16.156 1 37.44 10 GLU B C 1
ATOM 3961 O O . GLU B 1 10 ? -49.969 -18.344 15.547 1 37.44 10 GLU B O 1
ATOM 3966 N N . LEU B 1 11 ? -49.938 -19.547 17.562 1 35.94 11 LEU B N 1
ATOM 3967 C CA . LEU B 1 11 ? -49.906 -18.312 18.344 1 35.94 11 LEU B CA 1
ATOM 3968 C C . LEU B 1 11 ? -48.594 -17.547 18.109 1 35.94 11 LEU B C 1
ATOM 3970 O O . LEU B 1 11 ? -48.594 -16.328 17.938 1 35.94 11 LEU B O 1
ATOM 3974 N N . VAL B 1 12 ? -47.469 -18.328 18.125 1 34.22 12 VAL B N 1
ATOM 3975 C CA . VAL B 1 12 ? -46.188 -17.609 18.016 1 34.22 12 VAL B CA 1
ATOM 3976 C C . VAL B 1 12 ? -46.062 -17 16.625 1 34.22 12 VAL B C 1
ATOM 3978 O O . VAL B 1 12 ? -45.469 -15.93 16.469 1 34.22 12 VAL B O 1
ATOM 3981 N N . LYS B 1 13 ? -46.562 -17.562 15.586 1 40.28 13 LYS B N 1
ATOM 3982 C CA . LYS B 1 13 ? -46.625 -16.984 14.242 1 40.28 13 LYS B CA 1
ATOM 3983 C C . LYS B 1 13 ? -47.281 -15.602 14.266 1 40.28 13 LYS B C 1
ATOM 3985 O O . LYS B 1 13 ? -46.875 -14.711 13.508 1 40.28 13 LYS B O 1
ATOM 3990 N N . HIS B 1 14 ? -48.469 -15.508 14.922 1 40.84 14 HIS B N 1
ATOM 3991 C CA . HIS B 1 14 ? -49.219 -14.258 14.883 1 40.84 14 HIS B CA 1
ATOM 3992 C C . HIS B 1 14 ? -48.469 -13.141 15.594 1 40.84 14 HIS B C 1
ATOM 3994 O O . HIS B 1 14 ? -48.75 -11.961 15.375 1 40.84 14 HIS B O 1
ATOM 4000 N N . LEU B 1 15 ? -47.719 -13.5 16.719 1 34.69 15 LEU B N 1
ATOM 4001 C CA . LEU B 1 15 ? -47.188 -12.406 17.5 1 34.69 15 LEU B CA 1
ATOM 4002 C C . LEU B 1 15 ? -45.844 -11.961 16.953 1 34.69 15 LEU B C 1
ATOM 4004 O O . LEU B 1 15 ? -45.406 -10.836 17.203 1 34.69 15 LEU B O 1
ATOM 4008 N N . CYS B 1 16 ? -44.906 -13.062 16.5 1 32.81 16 CYS B N 1
ATOM 4009 C CA . CYS B 1 16 ? -43.594 -12.633 16.047 1 32.81 16 CYS B CA 1
ATOM 4010 C C . CYS B 1 16 ? -43.625 -12.195 14.594 1 32.81 16 CYS B C 1
ATOM 4012 O O . CYS B 1 16 ? -44.031 -12.969 13.719 1 32.81 16 CYS B O 1
ATOM 4014 N N . PRO B 1 17 ? -43.625 -10.898 14.242 1 31.7 17 PRO B N 1
ATOM 4015 C CA . PRO B 1 17 ? -43.781 -10.414 12.867 1 31.7 17 PRO B CA 1
ATOM 4016 C C . PRO B 1 17 ? -42.906 -11.18 11.875 1 31.7 17 PRO B C 1
ATOM 4018 O O . PRO B 1 17 ? -43.125 -11.125 10.672 1 31.7 17 PRO B O 1
ATOM 4021 N N . PHE B 1 18 ? -41.781 -11.727 12.391 1 30.31 18 PHE B N 1
ATOM 4022 C CA . PHE B 1 18 ? -40.938 -12.398 11.398 1 30.31 18 PHE B CA 1
ATOM 4023 C C . PHE B 1 18 ? -41.625 -13.664 10.883 1 30.31 18 PHE B C 1
ATOM 4025 O O . PHE B 1 18 ? -41.406 -14.078 9.742 1 30.31 18 PHE B O 1
ATOM 4032 N N . LEU B 1 19 ? -42.25 -14.312 11.789 1 36.22 19 LEU B N 1
ATOM 4033 C CA . LEU B 1 19 ? -42.875 -15.578 11.422 1 36.22 19 LEU B CA 1
ATOM 4034 C C . LEU B 1 19 ? -44.094 -15.336 10.5 1 36.22 19 LEU B C 1
ATOM 4036 O O . LEU B 1 19 ? -44.594 -16.281 9.891 1 36.22 19 LEU B O 1
ATOM 4040 N N . THR B 1 20 ? -44.656 -14.172 10.641 1 34.69 20 THR B N 1
ATOM 4041 C CA . THR B 1 20 ? -45.906 -13.984 9.891 1 34.69 20 THR B CA 1
ATOM 4042 C C . THR B 1 20 ? -45.656 -14.055 8.391 1 34.69 20 THR B C 1
ATOM 4044 O O . THR B 1 20 ? -46.531 -14.445 7.617 1 34.69 20 THR B O 1
ATOM 4047 N N . LYS B 1 21 ? -44.469 -13.406 7.949 1 34.84 21 LYS B N 1
ATOM 4048 C CA . LYS B 1 21 ? -44.469 -13.234 6.5 1 34.84 21 LYS B CA 1
ATOM 4049 C C . LYS B 1 21 ? -44.031 -14.516 5.797 1 34.84 21 LYS B C 1
ATOM 4051 O O . LYS B 1 21 ? -43.938 -14.547 4.57 1 34.84 21 LYS B O 1
ATOM 4056 N N . GLN B 1 22 ? -43.375 -15.438 6.609 1 31.45 22 GLN B N 1
ATOM 4057 C CA . GLN B 1 22 ? -42.844 -16.547 5.832 1 31.45 22 GLN B CA 1
ATOM 4058 C C . GLN B 1 22 ? -43.938 -17.609 5.574 1 31.45 22 GLN B C 1
ATOM 4060 O O . GLN B 1 22 ? -44.531 -18.125 6.516 1 31.45 22 GLN B O 1
ATOM 4065 N N . SER B 1 23 ? -44.5 -17.516 4.406 1 36.47 23 SER B N 1
ATOM 4066 C CA . SER B 1 23 ? -45.562 -18.438 3.973 1 36.47 23 SER B CA 1
ATOM 4067 C C . SER B 1 23 ? -45.156 -19.891 4.246 1 36.47 23 SER B C 1
ATOM 4069 O O . SER B 1 23 ? -46 -20.719 4.602 1 36.47 23 SER B O 1
ATOM 4071 N N . LEU B 1 24 ? -44 -20.359 3.621 1 36.66 24 LEU B N 1
ATOM 4072 C CA . LEU B 1 24 ? -43.844 -21.812 3.477 1 36.66 24 LEU B CA 1
ATOM 4073 C C . LEU B 1 24 ? -43 -22.375 4.621 1 36.66 24 LEU B C 1
ATOM 4075 O O . LEU B 1 24 ? -41.781 -22.531 4.492 1 36.66 24 LEU B O 1
ATOM 4079 N N . ILE B 1 25 ? -43.125 -21.859 5.812 1 34.59 25 ILE B N 1
ATOM 4080 C CA . ILE B 1 25 ? -42.312 -22.344 6.922 1 34.59 25 ILE B CA 1
ATOM 4081 C C . ILE B 1 25 ? -42.75 -23.75 7.32 1 34.59 25 ILE B C 1
ATOM 4083 O O . ILE B 1 25 ? -43.906 -23.953 7.715 1 34.59 25 ILE B O 1
ATOM 4087 N N . THR B 1 26 ? -42.188 -24.766 6.68 1 40.03 26 THR B N 1
ATOM 4088 C CA . THR B 1 26 ? -42.625 -26.109 7.039 1 40.03 26 THR B CA 1
ATOM 4089 C C . THR B 1 26 ? -42.312 -26.406 8.5 1 40.03 26 THR B C 1
ATOM 4091 O O . THR B 1 26 ? -41.5 -25.719 9.117 1 40.03 26 THR B O 1
ATOM 4094 N N . ALA B 1 27 ? -42.938 -27.281 9.188 1 38.5 27 ALA B N 1
ATOM 4095 C CA . ALA B 1 27 ? -42.812 -27.688 10.578 1 38.5 27 ALA B CA 1
ATOM 4096 C C . ALA B 1 27 ? -41.344 -27.953 10.945 1 38.5 27 ALA B C 1
ATOM 4098 O O . ALA B 1 27 ? -40.906 -27.578 12.031 1 38.5 27 ALA B O 1
ATOM 4099 N N . GLU B 1 28 ? -40.594 -28.719 10.055 1 41.25 28 GLU B N 1
ATOM 4100 C CA . GLU B 1 28 ? -39.25 -29.203 10.281 1 41.25 28 GLU B CA 1
ATOM 4101 C C . GLU B 1 28 ? -38.25 -28.047 10.398 1 41.25 28 GLU B C 1
ATOM 4103 O O . GLU B 1 28 ? -37.344 -28.094 11.219 1 41.25 28 GLU B O 1
ATOM 4108 N N . LEU B 1 29 ? -38.438 -27.031 9.641 1 38.22 29 LEU B N 1
ATOM 4109 C CA . LEU B 1 29 ? -37.562 -25.859 9.648 1 38.22 29 LEU B CA 1
ATOM 4110 C C . LEU B 1 29 ? -37.719 -25.062 10.938 1 38.22 29 LEU B C 1
ATOM 4112 O O . LEU B 1 29 ? -36.75 -24.5 11.445 1 38.22 29 LEU B O 1
ATOM 4116 N N . ILE B 1 30 ? -38.938 -25.156 11.414 1 38.22 30 ILE B N 1
ATOM 4117 C CA . ILE B 1 30 ? -39.219 -24.469 12.664 1 38.22 30 ILE B CA 1
ATOM 4118 C C . ILE B 1 30 ? -38.5 -25.172 13.812 1 38.22 30 ILE B C 1
ATOM 4120 O O . ILE B 1 30 ? -37.906 -24.5 14.664 1 38.22 30 ILE B O 1
ATOM 4124 N N . VAL B 1 31 ? -38.531 -26.453 13.773 1 41.38 31 VAL B N 1
ATOM 4125 C CA . VAL B 1 31 ? -37.938 -27.25 14.852 1 41.38 31 VAL B CA 1
ATOM 4126 C C . VAL B 1 31 ? -36.438 -27.062 14.883 1 41.38 31 VAL B C 1
ATOM 4128 O O . VAL B 1 31 ? -35.844 -26.891 15.953 1 41.38 31 VAL B O 1
ATOM 4131 N N . SER B 1 32 ? -35.719 -27.156 13.68 1 39.47 32 SER B N 1
ATOM 4132 C CA . SER B 1 32 ? -34.25 -27.094 13.617 1 39.47 32 SER B CA 1
ATOM 4133 C C . SER B 1 32 ? -33.75 -25.719 14.047 1 39.47 32 SER B C 1
ATOM 4135 O O . SER B 1 32 ? -32.688 -25.609 14.664 1 39.47 32 SER B O 1
ATOM 4137 N N . ASN B 1 33 ? -34.438 -24.641 13.719 1 37.34 33 ASN B N 1
ATOM 4138 C CA . ASN B 1 33 ? -34.094 -23.281 14.109 1 37.34 33 ASN B CA 1
ATOM 4139 C C . ASN B 1 33 ? -34.375 -23.031 15.586 1 37.34 33 ASN B C 1
ATOM 4141 O O . ASN B 1 33 ? -33.906 -22.062 16.172 1 37.34 33 ASN B O 1
ATOM 4145 N N . ALA B 1 34 ? -35.344 -23.766 16.078 1 37.59 34 ALA B N 1
ATOM 4146 C CA . ALA B 1 34 ? -35.75 -23.656 17.469 1 37.59 34 ALA B CA 1
ATOM 4147 C C . ALA B 1 34 ? -34.594 -24.094 18.406 1 37.59 34 ALA B C 1
ATOM 4149 O O . ALA B 1 34 ? -34.438 -23.5 19.484 1 37.59 34 ALA B O 1
ATOM 4150 N N . ALA B 1 35 ? -33.844 -25.203 17.984 1 40.97 35 ALA B N 1
ATOM 4151 C CA . ALA B 1 35 ? -32.844 -25.844 18.828 1 40.97 35 ALA B CA 1
ATOM 4152 C C . ALA B 1 35 ? -31.672 -24.891 19.062 1 40.97 35 ALA B C 1
ATOM 4154 O O . ALA B 1 35 ? -30.953 -25.031 20.062 1 40.97 35 ALA B O 1
ATOM 4155 N N . SER B 1 36 ? -31.438 -24.047 18.031 1 34.38 36 SER B N 1
ATOM 4156 C CA . SER B 1 36 ? -30.297 -23.141 18.109 1 34.38 36 SER B CA 1
ATOM 4157 C C . SER B 1 36 ? -30.688 -21.797 18.703 1 34.38 36 SER B C 1
ATOM 4159 O O . SER B 1 36 ? -29.875 -20.891 18.812 1 34.38 36 SER B O 1
ATOM 4161 N N . CYS B 1 37 ? -31.953 -21.609 18.969 1 35.56 37 CYS B N 1
ATOM 4162 C CA . CYS B 1 37 ? -32.5 -20.359 19.5 1 35.56 37 CYS B CA 1
ATOM 4163 C C . CYS B 1 37 ? -32.219 -20.219 20.984 1 35.56 37 CYS B C 1
ATOM 4165 O O . CYS B 1 37 ? -32.562 -21.109 21.781 1 35.56 37 CYS B O 1
ATOM 4167 N N . PRO B 1 38 ? -31.25 -19.453 21.438 1 33.59 38 PRO B N 1
ATOM 4168 C CA . PRO B 1 38 ? -30.766 -19.344 22.828 1 33.59 38 PRO B CA 1
ATOM 4169 C C . PRO B 1 38 ? -31.906 -19.328 23.844 1 33.59 38 PRO B C 1
ATOM 4171 O O . PRO B 1 38 ? -31.75 -19.812 24.969 1 33.59 38 PRO B O 1
ATOM 4174 N N . PHE B 1 39 ? -33.156 -18.812 23.406 1 34.41 39 PHE B N 1
ATOM 4175 C CA . PHE B 1 39 ? -34.25 -18.75 24.344 1 34.41 39 PHE B CA 1
ATOM 4176 C C . PHE B 1 39 ? -34.75 -20.141 24.703 1 34.41 39 PHE B C 1
ATOM 4178 O O . PHE B 1 39 ? -34.969 -20.438 25.875 1 34.41 39 PHE B O 1
ATOM 4185 N N . MET B 1 40 ? -34.75 -20.938 23.703 1 33.97 40 MET B N 1
ATOM 4186 C CA . MET B 1 40 ? -35.406 -22.234 23.922 1 33.97 40 MET B CA 1
ATOM 4187 C C . MET B 1 40 ? -34.5 -23.156 24.734 1 33.97 40 MET B C 1
ATOM 4189 O O . MET B 1 40 ? -34.969 -23.984 25.5 1 33.97 40 MET B O 1
ATOM 4193 N N . LYS B 1 41 ? -33.188 -23.094 24.516 1 32.28 41 LYS B N 1
ATOM 4194 C CA . LYS B 1 41 ? -32.312 -23.984 25.25 1 32.28 41 LYS B CA 1
ATOM 4195 C C . LYS B 1 41 ? -32.281 -23.641 26.734 1 32.28 41 LYS B C 1
ATOM 4197 O O . LYS B 1 41 ? -32.031 -24.5 27.578 1 32.28 41 LYS B O 1
ATOM 4202 N N . VAL B 1 42 ? -32.438 -22.422 27.109 1 31.89 42 VAL B N 1
ATOM 4203 C CA . VAL B 1 42 ? -32.594 -22.172 28.547 1 31.89 42 VAL B CA 1
ATOM 4204 C C . VAL B 1 42 ? -33.688 -23.047 29.125 1 31.89 42 VAL B C 1
ATOM 4206 O O . VAL B 1 42 ? -33.531 -23.594 30.219 1 31.89 42 VAL B O 1
ATOM 4209 N N . MET B 1 43 ? -34.625 -23.219 28.297 1 30.12 43 MET B N 1
ATOM 4210 C CA . MET B 1 43 ? -35.812 -23.875 28.812 1 30.12 43 MET B CA 1
ATOM 4211 C C . MET B 1 43 ? -35.562 -25.344 29.078 1 30.12 43 MET B C 1
ATOM 4213 O O . MET B 1 43 ? -36.156 -25.938 29.969 1 30.12 43 MET B O 1
ATOM 4217 N N . ASN B 1 44 ? -34.719 -25.906 28.141 1 31.3 44 ASN B N 1
ATOM 4218 C CA . ASN B 1 44 ? -34.688 -27.359 28.266 1 31.3 44 ASN B CA 1
ATOM 4219 C C . ASN B 1 44 ? -33.781 -27.797 29.438 1 31.3 44 ASN B C 1
ATOM 4221 O O . ASN B 1 44 ? -33.625 -28.984 29.688 1 31.3 44 ASN B O 1
ATOM 4225 N N . LEU B 1 45 ? -32.844 -27.016 29.875 1 30.05 45 LEU B N 1
ATOM 4226 C CA . LEU B 1 45 ? -32.094 -27.453 31.047 1 30.05 45 LEU B CA 1
ATOM 4227 C C . LEU B 1 45 ? -33.062 -27.812 32.188 1 30.05 45 LEU B C 1
ATOM 4229 O O . LEU B 1 45 ? -32.625 -28.219 33.25 1 30.05 45 LEU B O 1
ATOM 4233 N N . VAL B 1 46 ? -34.156 -27.344 32.062 1 28.47 46 VAL B N 1
ATOM 4234 C CA . VAL B 1 46 ? -35.062 -27.703 33.125 1 28.47 46 VAL B CA 1
ATOM 4235 C C . VAL B 1 46 ? -35.219 -29.219 33.219 1 28.47 46 VAL B C 1
ATOM 4237 O O . VAL B 1 46 ? -35.688 -29.75 34.219 1 28.47 46 VAL B O 1
ATOM 4240 N N . LYS B 1 47 ? -35.094 -29.906 32.25 1 28.14 47 LYS B N 1
ATOM 4241 C CA . LYS B 1 47 ? -35.781 -31.188 32.438 1 28.14 47 LYS B CA 1
ATOM 4242 C C . LYS B 1 47 ? -35 -32.094 33.344 1 28.14 47 LYS B C 1
ATOM 4244 O O . LYS B 1 47 ? -35.375 -33.281 33.531 1 28.14 47 LYS B O 1
ATOM 4249 N N . ASN B 1 48 ? -33.906 -32.219 34.031 1 27.75 48 ASN B N 1
ATOM 4250 C CA . ASN B 1 48 ? -34.281 -33.312 34.906 1 27.75 48 ASN B CA 1
ATOM 4251 C C . ASN B 1 48 ? -35.438 -32.938 35.812 1 27.75 48 ASN B C 1
ATOM 4253 O O . ASN B 1 48 ? -35.688 -31.766 36.031 1 27.75 48 ASN B O 1
ATOM 4257 N N . ASN B 1 49 ? -36.344 -33.875 36.625 1 30.72 49 ASN B N 1
ATOM 4258 C CA . ASN B 1 49 ? -37.562 -34.188 37.344 1 30.72 49 ASN B CA 1
ATOM 4259 C C . ASN B 1 49 ? -37.594 -33.469 38.688 1 30.72 49 ASN B C 1
ATOM 4261 O O . ASN B 1 49 ? -38.562 -33.625 39.469 1 30.72 49 ASN B O 1
ATOM 4265 N N . GLU B 1 50 ? -36.469 -33.469 39.656 1 31.12 50 GLU B N 1
ATOM 4266 C CA . GLU B 1 50 ? -36.781 -32.969 41 1 31.12 50 GLU B CA 1
ATOM 4267 C C . GLU B 1 50 ? -36.875 -31.469 41.031 1 31.12 50 GLU B C 1
ATOM 4269 O O . GLU B 1 50 ? -36.25 -30.766 40.219 1 31.12 50 GLU B O 1
ATOM 4274 N N . GLN B 1 51 ? -37.969 -30.922 41.719 1 31.23 51 GLN B N 1
ATOM 4275 C CA . GLN B 1 51 ? -38.531 -29.594 41.938 1 31.23 51 GLN B CA 1
ATOM 4276 C C . GLN B 1 51 ? -37.531 -28.688 42.656 1 31.23 51 GLN B C 1
ATOM 4278 O O . GLN B 1 51 ? -36.812 -29.109 43.562 1 31.23 51 GLN B O 1
ATOM 4283 N N . PRO B 1 52 ? -37.094 -27.578 42.125 1 31.72 52 PRO B N 1
ATOM 4284 C CA . PRO B 1 52 ? -36.25 -26.609 42.875 1 31.72 52 PRO B CA 1
ATOM 4285 C C . PRO B 1 52 ? -36.938 -26.156 44.188 1 31.72 52 PRO B C 1
ATOM 4287 O O . PRO B 1 52 ? -38.125 -25.812 44.188 1 31.72 52 PRO B O 1
ATOM 4290 N N . THR B 1 53 ? -36.625 -26.797 45.5 1 35.31 53 THR B N 1
ATOM 4291 C CA . THR B 1 53 ? -37.281 -26.422 46.75 1 35.31 53 THR B CA 1
ATOM 4292 C C . THR B 1 53 ? -36.812 -25.062 47.219 1 35.31 53 THR B C 1
ATOM 4294 O O . THR B 1 53 ? -35.75 -24.594 46.844 1 35.31 53 THR B O 1
ATO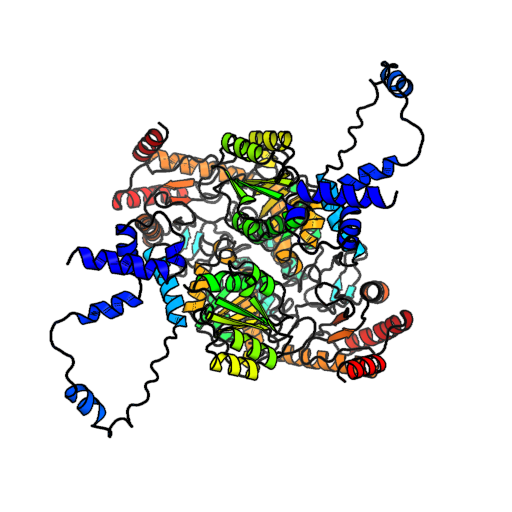M 4297 N N . ILE B 1 54 ? -37.719 -24.25 48.031 1 31.56 54 ILE B N 1
ATOM 4298 C CA . ILE B 1 54 ? -37.656 -22.906 48.594 1 31.56 54 ILE B CA 1
ATOM 4299 C C . ILE B 1 54 ? -36.375 -22.766 49.438 1 31.56 54 ILE B C 1
ATOM 4301 O O . ILE B 1 54 ? -35.688 -21.75 49.344 1 31.56 54 ILE B O 1
ATOM 4305 N N . GLU B 1 55 ? -36.25 -23.781 50.312 1 34.81 55 GLU B N 1
ATOM 4306 C CA . GLU B 1 55 ? -35.281 -23.75 51.406 1 34.81 55 GLU B CA 1
ATOM 4307 C C . GLU B 1 55 ? -33.844 -23.625 50.906 1 34.81 55 GLU B C 1
ATOM 4309 O O . GLU B 1 55 ? -33.062 -22.875 51.438 1 34.81 55 GLU B O 1
ATOM 4314 N N . SER B 1 56 ? -33.656 -24.5 49.938 1 34.34 56 SER B N 1
ATOM 4315 C CA . SER B 1 56 ? -32.25 -24.609 49.531 1 34.34 56 SER B CA 1
ATOM 4316 C C . SER B 1 56 ? -31.75 -23.312 48.875 1 34.34 56 SER B C 1
ATOM 4318 O O . SER B 1 56 ? -30.547 -23.109 48.75 1 34.34 56 SER B O 1
ATOM 4320 N N . ILE B 1 57 ? -32.719 -22.547 48.312 1 32.75 57 ILE B N 1
ATOM 4321 C CA . ILE B 1 57 ? -32.5 -21.188 47.812 1 32.75 57 ILE B CA 1
ATOM 4322 C C . ILE B 1 57 ? -32.062 -20.297 48.969 1 32.75 57 ILE B C 1
ATOM 4324 O O . ILE B 1 57 ? -31.141 -19.5 48.844 1 32.75 57 ILE B O 1
ATOM 4328 N N . SER B 1 58 ? -32.75 -20.531 50.188 1 29.44 58 SER B N 1
ATOM 4329 C CA . SER B 1 58 ? -32.594 -19.672 51.344 1 29.44 58 SER B CA 1
ATOM 4330 C C . SER B 1 58 ? -31.188 -19.812 51.938 1 29.44 58 SER B C 1
ATOM 4332 O O . SER B 1 58 ? -30.562 -18.812 52.312 1 29.44 58 SER B O 1
ATOM 4334 N N . GLU B 1 59 ? -30.75 -21.078 52.281 1 32.19 59 GLU B N 1
ATOM 4335 C CA . GLU B 1 59 ? -29.5 -21.312 53.031 1 32.19 59 GLU B CA 1
ATOM 4336 C C . GLU B 1 59 ? -28.312 -20.75 52.25 1 32.19 59 GLU B C 1
ATOM 4338 O O . GLU B 1 59 ? -27.312 -20.344 52.875 1 32.19 59 GLU B O 1
ATOM 4343 N N . ALA B 1 60 ? -28.359 -20.906 50.844 1 29.8 60 ALA B N 1
ATOM 4344 C CA . ALA B 1 60 ? -27.266 -20.359 50.031 1 29.8 60 ALA B CA 1
ATOM 4345 C C . ALA B 1 60 ? -27.125 -18.859 50.25 1 29.8 60 ALA B C 1
ATOM 4347 O O . ALA B 1 60 ? -26.016 -18.312 50.125 1 29.8 60 ALA B O 1
ATOM 4348 N N . LEU B 1 61 ? -28.281 -18.266 50.562 1 29.33 61 LEU B N 1
ATOM 4349 C CA . LEU B 1 61 ? -28.359 -16.828 50.812 1 29.33 61 LEU B CA 1
ATOM 4350 C C . LEU B 1 61 ? -27.719 -16.484 52.156 1 29.33 61 LEU B C 1
ATOM 4352 O O . LEU B 1 61 ? -27.359 -15.328 52.406 1 29.33 61 LEU B O 1
ATOM 4356 N N . ASN B 1 62 ? -27.891 -17.406 53.156 1 28.45 62 ASN B N 1
ATOM 4357 C CA . ASN B 1 62 ? -27.734 -16.969 54.531 1 28.45 62 ASN B CA 1
ATOM 4358 C C . ASN B 1 62 ? -26.266 -16.812 54.906 1 28.45 62 ASN B C 1
ATOM 4360 O O . ASN B 1 62 ? -25.938 -16.359 56 1 28.45 62 ASN B O 1
ATOM 4364 N N . ASN B 1 63 ? -25.328 -17.859 54.719 1 27.25 63 ASN B N 1
ATOM 4365 C CA . ASN B 1 63 ? -24.094 -17.672 55.5 1 27.25 63 ASN B CA 1
ATOM 4366 C C . ASN B 1 63 ? -23.219 -16.562 54.906 1 27.25 63 ASN B C 1
ATOM 4368 O O . ASN B 1 63 ? -22.578 -16.766 53.875 1 27.25 63 ASN B O 1
ATOM 4372 N N . PRO B 1 64 ? -23.312 -15.258 55.375 1 26.66 64 PRO B N 1
ATOM 4373 C CA . PRO B 1 64 ? -22.953 -13.914 54.906 1 26.66 64 PRO B CA 1
ATOM 4374 C C . PRO B 1 64 ? -21.438 -13.688 54.875 1 26.66 64 PRO B C 1
ATOM 4376 O O . PRO B 1 64 ? -20.984 -12.641 54.406 1 26.66 64 PRO B O 1
ATOM 4379 N N . MET B 1 65 ? -20.672 -14.266 55.938 1 25.81 65 MET B N 1
ATOM 4380 C CA . MET B 1 65 ? -19.453 -13.688 56.5 1 25.81 65 MET B CA 1
ATOM 4381 C C . MET B 1 65 ? -18.359 -13.609 55.438 1 25.81 65 MET B C 1
ATOM 4383 O O . MET B 1 65 ? -17.656 -12.602 55.344 1 25.81 65 MET B O 1
ATOM 4387 N N . ASN B 1 66 ? -17.531 -14.781 55.312 1 24.12 66 ASN B N 1
ATOM 4388 C CA . ASN B 1 66 ? -16.141 -14.953 54.906 1 24.12 66 ASN B CA 1
ATOM 4389 C C . ASN B 1 66 ? -15.953 -14.57 53.438 1 24.12 66 ASN B C 1
ATOM 4391 O O . ASN B 1 66 ? -15.398 -15.344 52.656 1 24.12 66 ASN B O 1
ATOM 4395 N N . PHE B 1 67 ? -16.719 -13.836 52.781 1 23.23 67 PHE B N 1
ATOM 4396 C CA . PHE B 1 67 ? -16.828 -13.234 51.438 1 23.23 67 PHE B CA 1
ATOM 4397 C C . PHE B 1 67 ? -15.68 -12.266 51.188 1 23.23 67 PHE B C 1
ATOM 4399 O O . PHE B 1 67 ? -15.633 -11.609 50.156 1 23.23 67 PHE B O 1
ATOM 4406 N N . LEU B 1 68 ? -14.938 -11.766 52.156 1 24.02 68 LEU B N 1
ATOM 4407 C CA . LEU B 1 68 ? -14.055 -10.602 52.188 1 24.02 68 LEU B CA 1
ATOM 4408 C C . LEU B 1 68 ? -12.766 -10.875 51.406 1 24.02 68 LEU B C 1
ATOM 4410 O O . LEU B 1 68 ? -12.195 -9.969 50.812 1 24.02 68 LEU B O 1
ATOM 4414 N N . ASP B 1 69 ? -11.898 -11.781 52 1 23.14 69 ASP B N 1
ATOM 4415 C CA . ASP B 1 69 ? -10.547 -12.102 51.562 1 23.14 69 ASP B CA 1
ATOM 4416 C C . ASP B 1 69 ? -10.555 -12.633 50.125 1 23.14 69 ASP B C 1
ATOM 4418 O O . ASP B 1 69 ? -9.625 -13.32 49.688 1 23.14 69 ASP B O 1
ATOM 4422 N N . LEU B 1 70 ? -11.68 -13 49.625 1 22.48 70 LEU B N 1
ATOM 4423 C CA . LEU B 1 70 ? -11.758 -13.375 48.219 1 22.48 70 LEU B CA 1
ATOM 4424 C C . LEU B 1 70 ? -11.07 -12.336 47.344 1 22.48 70 LEU B C 1
ATOM 4426 O O . LEU B 1 70 ? -11.555 -11.219 47.219 1 22.48 70 LEU B O 1
ATOM 4430 N N . GLU B 1 71 ? -9.734 -12.352 47.562 1 25.59 71 GLU B N 1
ATOM 4431 C CA . GLU B 1 71 ? -8.906 -11.555 46.656 1 25.59 71 GLU B CA 1
ATOM 4432 C C . GLU B 1 71 ? -9.562 -11.414 45.281 1 25.59 71 GLU B C 1
ATOM 4434 O O . GLU B 1 71 ? -9.953 -12.406 44.656 1 25.59 71 GLU B O 1
ATOM 4439 N N . VAL B 1 72 ? -10.297 -10.461 45.125 1 24.34 72 VAL B N 1
ATOM 4440 C CA . VAL B 1 72 ? -11.047 -10.094 43.906 1 24.34 72 VAL B CA 1
ATOM 4441 C C . VAL B 1 72 ? -10.266 -10.539 42.688 1 24.34 72 VAL B C 1
ATOM 4443 O O . VAL B 1 72 ? -9.234 -9.953 42.344 1 24.34 72 VAL B O 1
ATOM 4446 N N . LEU B 1 73 ? -9.789 -11.727 42.594 1 24.89 73 LEU B N 1
ATOM 4447 C CA . LEU B 1 73 ? -9.312 -12.234 41.312 1 24.89 73 LEU B CA 1
ATOM 4448 C C . LEU B 1 73 ? -10.133 -11.656 40.156 1 24.89 73 LEU B C 1
ATOM 4450 O O . LEU B 1 73 ? -11.273 -12.078 39.938 1 24.89 73 LEU B O 1
ATOM 4454 N N . VAL B 1 74 ? -10.148 -10.422 40.094 1 25.36 74 VAL B N 1
ATOM 4455 C CA . VAL B 1 74 ? -10.734 -9.906 38.844 1 25.36 74 VAL B CA 1
ATOM 4456 C C . VAL B 1 74 ? -10.422 -10.859 37.688 1 25.36 74 VAL B C 1
ATOM 4458 O O . VAL B 1 74 ? -9.25 -11.102 37.375 1 25.36 74 VAL B O 1
ATOM 4461 N N . PRO B 1 75 ? -11.062 -11.891 37.625 1 28.39 75 PRO B N 1
ATOM 4462 C CA . PRO B 1 75 ? -10.734 -12.727 36.469 1 28.39 75 PRO B CA 1
ATOM 4463 C C . PRO B 1 75 ? -10.125 -11.93 35.312 1 28.39 75 PRO B C 1
ATOM 4465 O O . PRO B 1 75 ? -10.547 -10.805 35.031 1 28.39 75 PRO B O 1
ATOM 4468 N N . LYS B 1 76 ? -8.891 -12.07 35.188 1 31.3 76 LYS B N 1
ATOM 4469 C CA . LYS B 1 76 ? -8.414 -11.406 34 1 31.3 76 LYS B CA 1
ATOM 4470 C C . LYS B 1 76 ? -9.508 -11.352 32.938 1 31.3 76 LYS B C 1
ATOM 4472 O O . LYS B 1 76 ? -10.047 -12.383 32.531 1 31.3 76 LYS B O 1
ATOM 4477 N N . LYS B 1 77 ? -10.359 -10.438 33.031 1 31.78 77 LYS B N 1
ATOM 4478 C CA . LYS B 1 77 ? -11.234 -10.133 31.906 1 31.78 77 LYS B CA 1
ATOM 4479 C C . LYS B 1 77 ? -10.656 -10.672 30.594 1 31.78 77 LYS B C 1
ATOM 4481 O O . LYS B 1 77 ? -9.82 -10.023 29.969 1 31.78 77 LYS B O 1
ATOM 4486 N N . THR B 1 78 ? -10.094 -11.625 30.469 1 40.91 78 THR B N 1
ATOM 4487 C CA . THR B 1 78 ? -9.977 -12.211 29.141 1 40.91 78 THR B CA 1
ATOM 4488 C C . THR B 1 78 ? -11.18 -11.844 28.281 1 40.91 78 THR B C 1
ATOM 4490 O O . THR B 1 78 ? -12.297 -12.312 28.531 1 40.91 78 THR B O 1
ATOM 4493 N N . ASN B 1 79 ? -11.469 -10.492 28.031 1 56.75 79 ASN B N 1
ATOM 4494 C CA . ASN B 1 79 ? -12.484 -9.594 27.516 1 56.75 79 ASN B CA 1
ATOM 4495 C C . ASN B 1 79 ? -13.203 -10.188 26.297 1 56.75 79 ASN B C 1
ATOM 4497 O O . ASN B 1 79 ? -12.656 -11.062 25.625 1 56.75 79 ASN B O 1
ATOM 4501 N N . SER B 1 80 ? -14.562 -10.32 26.578 1 74.12 80 SER B N 1
ATOM 4502 C CA . SER B 1 80 ? -15.492 -10.633 25.5 1 74.12 80 SER B CA 1
ATOM 4503 C C . SER B 1 80 ? -14.914 -10.281 24.141 1 74.12 80 SER B C 1
ATOM 4505 O O . SER B 1 80 ? -15.078 -11.023 23.172 1 74.12 80 SER B O 1
ATOM 4507 N N . LEU B 1 81 ? -13.992 -9.484 24.344 1 86.94 81 LEU B N 1
ATOM 4508 C CA . LEU B 1 81 ? -13.43 -9.062 23.062 1 86.94 81 LEU B CA 1
ATOM 4509 C C . LEU B 1 81 ? -12.344 -10.023 22.609 1 86.94 81 LEU B C 1
ATOM 4511 O O . LEU B 1 81 ? -12.273 -10.367 21.422 1 86.94 81 LEU B O 1
ATOM 4515 N N . ASP B 1 82 ? -11.461 -10.492 23.562 1 90.19 82 ASP B N 1
ATOM 4516 C CA . ASP B 1 82 ? -10.391 -11.43 23.219 1 90.19 82 ASP B CA 1
ATOM 4517 C C . ASP B 1 82 ? -10.953 -12.742 22.688 1 90.19 82 ASP B C 1
ATOM 4519 O O . ASP B 1 82 ? -10.352 -13.383 21.828 1 90.19 82 ASP B O 1
ATOM 4523 N N . GLN B 1 83 ? -12.078 -13.016 23.172 1 89.38 83 GLN B N 1
ATOM 4524 C CA . GLN B 1 83 ? -12.711 -14.25 22.734 1 89.38 83 GLN B CA 1
ATOM 4525 C C . GLN B 1 83 ? -13.062 -14.188 21.25 1 89.38 83 GLN B C 1
ATOM 4527 O O . GLN B 1 83 ? -12.992 -15.203 20.547 1 89.38 83 GLN B O 1
ATOM 4532 N N . HIS B 1 84 ? -13.469 -13 20.875 1 91.5 84 HIS B N 1
ATOM 4533 C CA . HIS B 1 84 ? -13.781 -12.836 19.469 1 91.5 84 HIS B CA 1
ATOM 4534 C C . HIS B 1 84 ? -12.539 -13.031 18.609 1 91.5 84 HIS B C 1
ATOM 4536 O O . HIS B 1 84 ? -12.602 -13.688 17.562 1 91.5 84 HIS B O 1
ATOM 4542 N N . PHE B 1 85 ? -11.477 -12.477 19.031 1 93.31 85 PHE B N 1
ATOM 4543 C CA . PHE B 1 85 ? -10.234 -12.617 18.266 1 93.31 85 PHE B CA 1
ATOM 4544 C C . PHE B 1 85 ? -9.75 -14.062 18.297 1 93.31 85 PHE B C 1
ATOM 4546 O O . PHE B 1 85 ? -9.305 -14.586 17.266 1 93.31 85 PHE B O 1
ATOM 4553 N N . GLU B 1 86 ? -9.805 -14.688 19.422 1 94.5 86 GLU B N 1
ATOM 4554 C CA . GLU B 1 86 ? -9.406 -16.094 19.531 1 94.5 86 GLU B CA 1
ATOM 4555 C C . GLU B 1 86 ? -10.258 -16.984 18.641 1 94.5 86 GLU B C 1
ATOM 4557 O O . GLU B 1 86 ? -9.742 -17.906 18 1 94.5 86 GLU B O 1
ATOM 4562 N N . ALA B 1 87 ? -11.5 -16.688 18.609 1 93.19 87 ALA B N 1
ATOM 4563 C CA . ALA B 1 87 ? -12.414 -17.453 17.781 1 93.19 87 ALA B CA 1
ATOM 4564 C C . ALA B 1 87 ? -12.078 -17.312 16.297 1 93.19 87 ALA B C 1
ATOM 4566 O O . ALA B 1 87 ? -12.188 -18.266 15.531 1 93.19 87 ALA B O 1
ATOM 4567 N N . ALA B 1 88 ? -11.75 -16.109 15.977 1 92.12 88 ALA B N 1
ATOM 4568 C CA . ALA B 1 88 ? -11.383 -15.859 14.586 1 92.12 88 ALA B CA 1
ATOM 4569 C C . ALA B 1 88 ? -10.148 -16.672 14.188 1 92.12 88 ALA B C 1
ATOM 4571 O O . ALA B 1 88 ? -10.102 -17.25 13.109 1 92.12 88 ALA B O 1
ATOM 4572 N N . ILE B 1 89 ? -9.18 -16.719 15.055 1 93.62 89 ILE B N 1
ATOM 4573 C CA . ILE B 1 89 ? -7.945 -17.453 14.789 1 93.62 89 ILE B CA 1
ATOM 4574 C C . ILE B 1 89 ? -8.227 -18.953 14.781 1 93.62 89 ILE B C 1
ATOM 4576 O O . ILE B 1 89 ? -7.703 -19.672 13.938 1 93.62 89 ILE B O 1
ATOM 4580 N N . LYS B 1 90 ? -9 -19.406 15.688 1 92.69 90 LYS B N 1
ATOM 4581 C CA . LYS B 1 90 ? -9.367 -20.812 15.758 1 92.69 90 LYS B CA 1
ATOM 4582 C C . LYS B 1 90 ? -10.055 -21.281 14.477 1 92.69 90 LYS B C 1
ATOM 4584 O O . LYS B 1 90 ? -9.812 -22.391 14 1 92.69 90 LYS B O 1
ATOM 4589 N N . ARG B 1 91 ? -10.898 -20.5 13.984 1 89.19 91 ARG B N 1
ATOM 4590 C CA . ARG B 1 91 ? -11.586 -20.812 12.734 1 89.19 91 ARG B CA 1
ATOM 4591 C C . ARG B 1 91 ? -10.586 -21.047 11.609 1 89.19 91 ARG B C 1
ATOM 4593 O O . ARG B 1 91 ? -10.727 -22 10.836 1 89.19 91 ARG B O 1
ATOM 4600 N N . LEU B 1 92 ? -9.594 -20.203 11.516 1 86.56 92 LEU B N 1
ATOM 4601 C CA . LEU B 1 92 ? -8.57 -20.344 10.484 1 86.56 92 LEU B CA 1
ATOM 4602 C C . LEU B 1 92 ? -7.793 -21.641 10.656 1 86.56 92 LEU B C 1
ATOM 4604 O O . LEU B 1 92 ? -7.496 -22.328 9.68 1 86.56 92 LEU B O 1
ATOM 4608 N N . ARG B 1 93 ? -7.422 -21.922 11.883 1 86.44 93 ARG B N 1
ATOM 4609 C CA . ARG B 1 93 ? -6.664 -23.125 12.18 1 86.44 93 ARG B CA 1
ATOM 4610 C C . ARG B 1 93 ? -7.484 -24.375 11.875 1 86.44 93 ARG B C 1
ATOM 4612 O O . ARG B 1 93 ? -6.977 -25.344 11.281 1 86.44 93 ARG B O 1
ATOM 4619 N N . ASP B 1 94 ? -8.742 -24.328 12.195 1 84.38 94 ASP B N 1
ATOM 4620 C CA . ASP B 1 94 ? -9.641 -25.453 11.953 1 84.38 94 ASP B CA 1
ATOM 4621 C C . ASP B 1 94 ? -9.82 -25.703 10.461 1 84.38 94 ASP B C 1
ATOM 4623 O O . ASP B 1 94 ? -9.977 -26.844 10.031 1 84.38 94 ASP B O 1
ATOM 4627 N N . GLU B 1 95 ? -9.734 -24.656 9.75 1 78.94 95 GLU B N 1
ATOM 4628 C CA . GLU B 1 95 ? -9.922 -24.766 8.312 1 78.94 95 GLU B CA 1
ATOM 4629 C C . GLU B 1 95 ? -8.602 -25.031 7.598 1 78.94 95 GLU B C 1
ATOM 4631 O O . GLU B 1 95 ? -8.57 -25.188 6.375 1 78.94 95 GLU B O 1
ATOM 4636 N N . GLY B 1 96 ? -7.523 -25.062 8.344 1 75.81 96 GLY B N 1
ATOM 4637 C CA . GLY B 1 96 ? -6.219 -25.312 7.75 1 75.81 96 GLY B CA 1
ATOM 4638 C C . GLY B 1 96 ? -5.703 -24.141 6.938 1 75.81 96 GLY B C 1
ATOM 4639 O O . GLY B 1 96 ? -4.891 -24.328 6.027 1 75.81 96 GLY B O 1
ATOM 4640 N N . ARG B 1 97 ? -6.223 -22.922 7.27 1 78.81 97 ARG B N 1
ATOM 4641 C CA . ARG B 1 97 ? -5.875 -21.75 6.469 1 78.81 97 ARG B CA 1
ATOM 4642 C C . ARG B 1 97 ? -4.91 -20.844 7.219 1 78.81 97 ARG B C 1
ATOM 4644 O O . ARG B 1 97 ? -4.48 -19.812 6.688 1 78.81 97 ARG B O 1
ATOM 4651 N N . TYR B 1 98 ? -4.629 -21.219 8.43 1 86.12 98 TYR B N 1
ATOM 4652 C CA . TYR B 1 98 ? -3.703 -20.391 9.188 1 86.12 98 TYR B CA 1
ATOM 4653 C C . TYR B 1 98 ? -2.326 -20.375 8.539 1 86.12 98 TYR B C 1
ATOM 4655 O O . TYR B 1 98 ? -1.754 -21.422 8.25 1 86.12 98 TYR B O 1
ATOM 4663 N N . ARG B 1 99 ? -1.757 -19.156 8.258 1 83.81 99 ARG B N 1
ATOM 4664 C CA . ARG B 1 99 ? -0.499 -19.016 7.531 1 83.81 99 ARG B CA 1
ATOM 4665 C C . ARG B 1 99 ? 0.669 -18.828 8.492 1 83.81 99 ARG B C 1
ATOM 4667 O O . ARG B 1 99 ? 0.603 -18.016 9.414 1 83.81 99 ARG B O 1
ATOM 4674 N N . VAL B 1 100 ? 1.657 -19.672 8.328 1 82.81 100 VAL B N 1
ATOM 4675 C CA . VAL B 1 100 ? 2.912 -19.547 9.062 1 82.81 100 VAL B CA 1
ATOM 4676 C C . VAL B 1 100 ? 3.992 -18.984 8.141 1 82.81 100 VAL B C 1
ATOM 4678 O O . VAL B 1 100 ? 4.227 -19.516 7.051 1 82.81 100 VAL B O 1
ATOM 4681 N N . PHE B 1 101 ? 4.594 -17.891 8.609 1 87 101 PHE B N 1
ATOM 4682 C CA . PHE B 1 101 ? 5.613 -17.25 7.781 1 87 101 PHE B CA 1
ATOM 4683 C C . PHE B 1 101 ? 6.965 -17.938 7.969 1 87 101 PHE B C 1
ATOM 4685 O O . PHE B 1 101 ? 7.395 -18.172 9.102 1 87 101 PHE B O 1
ATOM 4692 N N . THR B 1 102 ? 7.578 -18.266 6.797 1 84.25 102 THR B N 1
ATOM 4693 C CA . THR B 1 102 ? 8.961 -18.734 6.832 1 84.25 102 THR B CA 1
ATOM 4694 C C . THR B 1 102 ? 9.922 -17.547 6.77 1 84.25 102 THR B C 1
ATOM 4696 O O . THR B 1 102 ? 9.867 -16.734 5.836 1 84.25 102 THR B O 1
ATOM 4699 N N . ASN B 1 103 ? 10.773 -17.453 7.746 1 88.19 103 ASN B N 1
ATOM 4700 C CA . ASN B 1 103 ? 11.734 -16.359 7.828 1 88.19 103 ASN B CA 1
ATOM 4701 C C . ASN B 1 103 ? 13.016 -16.672 7.066 1 88.19 103 ASN B C 1
ATOM 4703 O O . ASN B 1 103 ? 13.781 -17.547 7.469 1 88.19 103 ASN B O 1
ATOM 4707 N N . ILE B 1 104 ? 13.289 -15.945 6.012 1 84.56 104 ILE B N 1
ATOM 4708 C CA . ILE B 1 104 ? 14.5 -16.219 5.242 1 84.56 104 ILE B CA 1
ATOM 4709 C C . ILE B 1 104 ? 15.188 -14.906 4.879 1 84.56 104 ILE B C 1
ATOM 4711 O O . ILE B 1 104 ? 14.57 -13.836 4.934 1 84.56 104 ILE B O 1
ATOM 4715 N N . LEU B 1 105 ? 16.422 -14.938 4.559 1 85.56 105 LEU B N 1
ATOM 4716 C CA . LEU B 1 105 ? 17.188 -13.836 3.975 1 85.56 105 LEU B CA 1
ATOM 4717 C C . LEU B 1 105 ? 17.969 -14.305 2.756 1 85.56 105 LEU B C 1
ATOM 4719 O O . LEU B 1 105 ? 18.75 -15.266 2.842 1 85.56 105 LEU B O 1
ATOM 4723 N N . ARG B 1 106 ? 17.734 -13.648 1.72 1 85.38 106 ARG B N 1
ATOM 4724 C CA . ARG B 1 106 ? 18.5 -13.922 0.512 1 85.38 106 ARG B CA 1
ATOM 4725 C C . ARG B 1 106 ? 19.797 -13.133 0.502 1 85.38 106 ARG B C 1
ATOM 4727 O O . ARG B 1 106 ? 19.891 -12.062 1.112 1 85.38 106 ARG B O 1
ATOM 4734 N N . ASN B 1 107 ? 20.781 -13.734 -0.149 1 84.75 107 ASN B N 1
ATOM 4735 C CA . ASN B 1 107 ? 22.062 -13.047 -0.325 1 84.75 107 ASN B CA 1
ATOM 4736 C C . ASN B 1 107 ? 22.312 -12.719 -1.791 1 84.75 107 ASN B C 1
ATOM 4738 O O . ASN B 1 107 ? 22.359 -13.609 -2.637 1 84.75 107 ASN B O 1
ATOM 4742 N N . ALA B 1 108 ? 22.516 -11.422 -1.997 1 90.19 108 ALA B N 1
ATOM 4743 C CA . ALA B 1 108 ? 22.797 -10.992 -3.365 1 90.19 108 ALA B CA 1
ATOM 4744 C C . ALA B 1 108 ? 24.047 -11.688 -3.91 1 90.19 108 ALA B C 1
ATOM 4746 O O . ALA B 1 108 ? 25.062 -11.789 -3.219 1 90.19 108 ALA B O 1
ATOM 4747 N N . GLY B 1 109 ? 23.953 -12.211 -5.086 1 87.69 109 GLY B N 1
ATOM 4748 C CA . GLY B 1 109 ? 25.047 -12.945 -5.699 1 87.69 109 GLY B CA 1
ATOM 4749 C C . GLY B 1 109 ? 24.906 -14.453 -5.57 1 87.69 109 GLY B C 1
ATOM 4750 O O . GLY B 1 109 ? 25.594 -15.211 -6.258 1 87.69 109 GLY B O 1
ATOM 4751 N N . GLU B 1 110 ? 23.859 -14.875 -4.754 1 85.81 110 GLU B N 1
ATOM 4752 C CA . GLU B 1 110 ? 23.719 -16.312 -4.512 1 85.81 110 GLU B CA 1
ATOM 4753 C C . GLU B 1 110 ? 22.297 -16.797 -4.836 1 85.81 110 GLU B C 1
ATOM 4755 O O . GLU B 1 110 ? 21.953 -17.938 -4.578 1 85.81 110 GLU B O 1
ATOM 4760 N N . PHE B 1 111 ? 21.484 -15.961 -5.418 1 86.88 111 PHE B N 1
ATOM 4761 C CA . PHE B 1 111 ? 20.172 -16.453 -5.793 1 86.88 111 PHE B CA 1
ATOM 4762 C C . PHE B 1 111 ? 20.281 -17.719 -6.633 1 86.88 111 PHE B C 1
ATOM 4764 O O . PHE B 1 111 ? 21.219 -17.875 -7.41 1 86.88 111 PHE B O 1
ATOM 4771 N N . PRO B 1 112 ? 19.359 -18.688 -6.406 1 88.81 112 PRO B N 1
ATOM 4772 C CA . PRO B 1 112 ? 18.109 -18.641 -5.652 1 88.81 112 PRO B CA 1
ATOM 4773 C C . PRO B 1 112 ? 18.266 -19.078 -4.199 1 88.81 112 PRO B C 1
ATOM 4775 O O . PRO B 1 112 ? 17.281 -19.391 -3.531 1 88.81 112 PRO B O 1
ATOM 4778 N N . MET B 1 113 ? 19.5 -19.125 -3.76 1 88.25 113 MET B N 1
ATOM 4779 C CA . MET B 1 113 ? 19.766 -19.547 -2.389 1 88.25 113 MET B CA 1
ATOM 4780 C C . MET B 1 113 ? 19.359 -18.453 -1.396 1 88.25 113 MET B C 1
ATOM 4782 O O . MET B 1 113 ? 19.375 -17.281 -1.733 1 88.25 113 MET B O 1
ATOM 4786 N N . ALA B 1 114 ? 18.938 -18.891 -0.201 1 90.12 114 ALA B N 1
ATOM 4787 C CA . ALA B 1 114 ? 18.641 -18.047 0.949 1 90.12 114 ALA B CA 1
ATOM 4788 C C . ALA B 1 114 ? 19.047 -18.719 2.254 1 90.12 114 ALA B C 1
ATOM 4790 O O . ALA B 1 114 ? 19.391 -19.906 2.26 1 90.12 114 ALA B O 1
ATOM 4791 N N . VAL B 1 115 ? 19.125 -17.953 3.312 1 90.06 115 VAL B N 1
ATOM 4792 C CA . VAL B 1 115 ? 19.359 -18.484 4.648 1 90.06 115 VAL B CA 1
ATOM 4793 C C . VAL B 1 115 ? 18.062 -18.453 5.457 1 90.06 115 VAL B C 1
ATOM 4795 O O . VAL B 1 115 ? 17.375 -17.438 5.492 1 90.06 115 VAL B O 1
ATOM 4798 N N . GLU B 1 116 ? 17.703 -19.594 5.98 1 89.06 116 GLU B N 1
ATOM 4799 C CA . GLU B 1 116 ? 16.5 -19.625 6.801 1 89.06 116 GLU B CA 1
ATOM 4800 C C . GLU B 1 116 ? 16.797 -19.25 8.242 1 89.06 116 GLU B C 1
ATOM 4802 O O . GLU B 1 116 ? 17.875 -19.547 8.766 1 89.06 116 GLU B O 1
ATOM 4807 N N . HIS B 1 117 ? 15.93 -18.578 8.938 1 85.69 117 HIS B N 1
ATOM 4808 C CA . HIS B 1 117 ? 16.125 -18.094 10.297 1 85.69 117 HIS B CA 1
ATOM 4809 C C . HIS B 1 117 ? 15.023 -18.609 11.227 1 85.69 117 HIS B C 1
ATOM 4811 O O . HIS B 1 117 ? 14.727 -18 12.25 1 85.69 117 HIS B O 1
ATOM 4817 N N . MET B 1 118 ? 14.438 -19.703 10.922 1 80.5 118 MET B N 1
ATOM 4818 C CA . MET B 1 118 ? 13.359 -20.266 11.719 1 80.5 118 MET B CA 1
ATOM 4819 C C . MET B 1 118 ? 13.906 -21.031 12.914 1 80.5 118 MET B C 1
ATOM 4821 O O . MET B 1 118 ? 13.344 -20.969 14.008 1 80.5 118 MET B O 1
ATOM 4825 N N . THR B 1 119 ? 14.953 -21.766 12.719 1 76.31 119 THR B N 1
ATOM 4826 C CA . THR B 1 119 ? 15.445 -22.703 13.719 1 76.31 119 THR B CA 1
ATOM 4827 C C . THR B 1 119 ? 16.703 -22.172 14.398 1 76.31 119 THR B C 1
ATOM 4829 O O . THR B 1 119 ? 17.25 -22.797 15.305 1 76.31 119 THR B O 1
ATOM 4832 N N . GLY B 1 120 ? 17.094 -21 13.969 1 77.62 120 GLY B N 1
ATOM 4833 C CA . GLY B 1 120 ? 18.328 -20.469 14.523 1 77.62 120 GLY B CA 1
ATOM 4834 C C . GLY B 1 120 ? 19.578 -21.078 13.883 1 77.62 120 GLY B C 1
ATOM 4835 O O . GLY B 1 120 ? 20.688 -20.594 14.117 1 77.62 120 GLY B O 1
ATOM 4836 N N . SER B 1 121 ? 19.469 -22.078 13.078 1 77.62 121 SER B N 1
ATOM 4837 C CA . SER B 1 121 ? 20.594 -22.781 12.484 1 77.62 121 SER B CA 1
ATOM 4838 C C . SER B 1 121 ? 21.188 -22 11.32 1 77.62 121 SER B C 1
ATOM 4840 O O . SER B 1 121 ? 22.312 -22.266 10.891 1 77.62 121 SER B O 1
ATOM 4842 N N . ASN B 1 122 ? 20.516 -21.094 10.719 1 85.06 122 ASN B N 1
ATOM 4843 C CA . ASN B 1 122 ? 20.969 -20.312 9.562 1 85.06 122 ASN B CA 1
ATOM 4844 C C . ASN B 1 122 ? 21.375 -21.219 8.398 1 85.06 122 ASN B C 1
ATOM 4846 O O . ASN B 1 122 ? 22.438 -21.031 7.809 1 85.06 122 ASN B O 1
ATOM 4850 N N . ARG B 1 123 ? 20.594 -22.188 8.148 1 90.56 123 ARG B N 1
ATOM 4851 C CA . ARG B 1 123 ? 20.812 -23.156 7.074 1 90.56 123 ARG B CA 1
ATOM 4852 C C . ARG B 1 123 ? 20.5 -22.531 5.715 1 90.56 123 ARG B C 1
ATOM 4854 O O . ARG B 1 123 ? 19.531 -21.781 5.574 1 90.56 123 ARG B O 1
ATOM 4861 N N . LYS B 1 124 ? 21.375 -22.891 4.715 1 92.56 124 LYS B N 1
ATOM 4862 C CA . LYS B 1 124 ? 21.125 -22.469 3.342 1 92.56 124 LYS B CA 1
ATOM 4863 C C . LYS B 1 124 ? 20.016 -23.312 2.701 1 92.56 124 LYS B C 1
ATOM 4865 O O . LYS B 1 1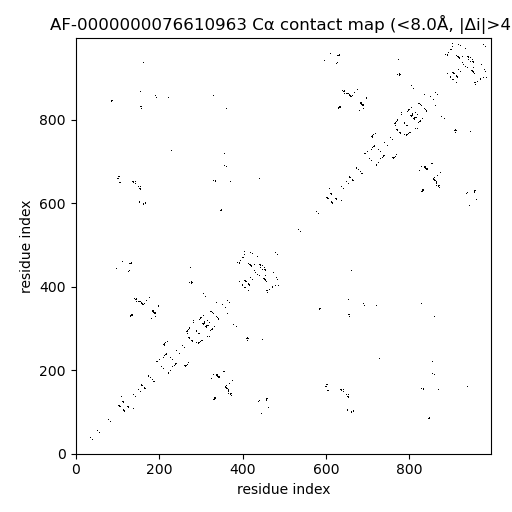24 ? 19.969 -24.516 2.893 1 92.56 124 LYS B O 1
ATOM 4870 N N . ILE B 1 125 ? 19.172 -22.641 2.02 1 94 125 ILE B N 1
ATOM 4871 C CA . ILE B 1 125 ? 18.062 -23.312 1.346 1 94 125 ILE B CA 1
ATOM 4872 C C . ILE B 1 125 ? 17.953 -22.797 -0.09 1 94 125 ILE B C 1
ATOM 4874 O O . ILE B 1 125 ? 18.453 -21.734 -0.417 1 94 125 ILE B O 1
ATOM 4878 N N . THR B 1 126 ? 17.375 -23.625 -0.967 1 95.31 126 THR B N 1
ATOM 4879 C CA . THR B 1 126 ? 17.031 -23.203 -2.32 1 95.31 126 THR B CA 1
ATOM 4880 C C . THR B 1 126 ? 15.578 -22.734 -2.391 1 95.31 126 THR B C 1
ATOM 4882 O O . THR B 1 126 ? 14.664 -23.484 -2.051 1 95.31 126 THR B O 1
ATOM 4885 N N . VAL B 1 127 ? 15.391 -21.5 -2.828 1 95.31 127 VAL B N 1
ATOM 4886 C CA . VAL B 1 127 ? 14.047 -20.938 -2.887 1 95.31 127 VAL B CA 1
ATOM 4887 C C . VAL B 1 127 ? 13.43 -21.219 -4.254 1 95.31 127 VAL B C 1
ATOM 4889 O O . VAL B 1 127 ? 13.961 -20.781 -5.281 1 95.31 127 VAL B O 1
ATOM 4892 N N . TRP B 1 128 ? 12.305 -21.922 -4.266 1 96.69 128 TRP B N 1
ATOM 4893 C CA . TRP B 1 128 ? 11.648 -22.297 -5.512 1 96.69 128 TRP B CA 1
ATOM 4894 C C . TRP B 1 128 ? 10.344 -21.531 -5.699 1 96.69 128 TRP B C 1
ATOM 4896 O O . TRP B 1 128 ? 9.609 -21.781 -6.656 1 96.69 128 TRP B O 1
ATOM 4906 N N . CYS B 1 129 ? 10.07 -20.594 -4.789 1 94.38 129 CYS B N 1
ATOM 4907 C CA . CYS B 1 129 ? 8.758 -19.938 -4.828 1 94.38 129 CYS B CA 1
ATOM 4908 C C . CYS B 1 129 ? 8.898 -18.438 -4.914 1 94.38 129 CYS B C 1
ATOM 4910 O O . CYS B 1 129 ? 7.918 -17.703 -4.75 1 94.38 129 CYS B O 1
ATOM 4912 N N . SER B 1 130 ? 10.086 -17.859 -5.168 1 94.38 130 SER B N 1
ATOM 4913 C CA . SER B 1 130 ? 10.281 -16.422 -5.234 1 94.38 130 SER B CA 1
ATOM 4914 C C . SER B 1 130 ? 9.594 -15.828 -6.457 1 94.38 130 SER B C 1
ATOM 4916 O O . SER B 1 130 ? 9.609 -16.422 -7.539 1 94.38 130 SER B O 1
ATOM 4918 N N . ASN B 1 131 ? 9.008 -14.594 -6.238 1 96.25 131 ASN B N 1
ATOM 4919 C CA . ASN B 1 131 ? 8.43 -13.852 -7.352 1 96.25 131 ASN B CA 1
ATOM 4920 C C . ASN B 1 131 ? 9.469 -13 -8.062 1 96.25 131 ASN B C 1
ATOM 4922 O O . ASN B 1 131 ? 9.172 -12.359 -9.078 1 96.25 131 ASN B O 1
ATOM 4926 N N . ASP B 1 132 ? 10.688 -12.922 -7.5 1 97.38 132 ASP B N 1
ATOM 4927 C CA . ASP B 1 132 ? 11.789 -12.336 -8.25 1 97.38 132 ASP B CA 1
ATOM 4928 C C . ASP B 1 132 ? 12.227 -13.25 -9.391 1 97.38 132 ASP B C 1
ATOM 4930 O O . ASP B 1 132 ? 13.352 -13.766 -9.383 1 97.38 132 ASP B O 1
ATOM 4934 N N . TYR B 1 133 ? 11.414 -13.344 -10.383 1 97.69 133 TYR B N 1
ATOM 4935 C CA . TYR B 1 133 ? 11.461 -14.359 -11.43 1 97.69 133 TYR B CA 1
ATOM 4936 C C . TYR B 1 133 ? 12.805 -14.328 -12.156 1 97.69 133 TYR B C 1
ATOM 4938 O O . TYR B 1 133 ? 13.328 -15.375 -12.547 1 97.69 133 TYR B O 1
ATOM 4946 N N . LEU B 1 134 ? 13.32 -13.148 -12.352 1 98.44 134 LEU B N 1
ATOM 4947 C CA . LEU B 1 134 ? 14.492 -13.016 -13.211 1 98.44 134 LEU B CA 1
ATOM 4948 C C . LEU B 1 134 ? 15.734 -12.711 -12.375 1 98.44 134 LEU B C 1
ATOM 4950 O O . LEU B 1 134 ? 16.797 -12.414 -12.93 1 98.44 134 LEU B O 1
ATOM 4954 N N . CYS B 1 135 ? 15.586 -12.719 -11.086 1 97.44 135 CYS B N 1
ATOM 4955 C CA . CYS B 1 135 ? 16.672 -12.492 -10.141 1 97.44 135 CYS B CA 1
ATOM 4956 C C . CYS B 1 135 ? 17.266 -11.102 -10.32 1 97.44 135 CYS B C 1
ATOM 4958 O O . CYS B 1 135 ? 18.484 -10.914 -10.148 1 97.44 135 CYS B O 1
ATOM 4960 N N . GLN B 1 136 ? 16.469 -10.18 -10.703 1 98.25 136 GLN B N 1
ATOM 4961 C CA . GLN B 1 136 ? 16.938 -8.805 -10.867 1 98.25 136 GLN B CA 1
ATOM 4962 C C . GLN B 1 136 ? 17.328 -8.188 -9.523 1 98.25 136 GLN B C 1
ATOM 4964 O O . GLN B 1 136 ? 18.078 -7.215 -9.477 1 98.25 136 GLN B O 1
ATOM 4969 N N . GLY B 1 137 ? 16.828 -8.734 -8.438 1 97.19 137 GLY B N 1
ATOM 4970 C CA . GLY B 1 137 ? 17.141 -8.234 -7.113 1 97.19 137 GLY B CA 1
ATOM 4971 C C . GLY B 1 137 ? 18.625 -8.297 -6.797 1 97.19 137 GLY B C 1
ATOM 4972 O O . GLY B 1 137 ? 19.094 -7.621 -5.879 1 97.19 137 GLY B O 1
ATOM 4973 N N . GLN B 1 138 ? 19.359 -9.086 -7.555 1 97.5 138 GLN B N 1
ATOM 4974 C CA . GLN B 1 138 ? 20.797 -9.195 -7.328 1 97.5 138 GLN B CA 1
ATOM 4975 C C . GLN B 1 138 ? 21.578 -8.688 -8.531 1 97.5 138 GLN B C 1
ATOM 4977 O O . GLN B 1 138 ? 22.797 -8.859 -8.602 1 97.5 138 GLN B O 1
ATOM 4982 N N . ASN B 1 139 ? 20.906 -8.148 -9.547 1 98.06 139 ASN B N 1
ATOM 4983 C CA . ASN B 1 139 ? 21.562 -7.625 -10.734 1 98.06 139 ASN B CA 1
ATOM 4984 C C . ASN B 1 139 ? 22.484 -6.457 -10.398 1 98.06 139 ASN B C 1
ATOM 4986 O O . ASN B 1 139 ? 22.031 -5.449 -9.852 1 98.06 139 ASN B O 1
ATOM 4990 N N . PRO B 1 140 ? 23.75 -6.551 -10.789 1 98 140 PRO B N 1
ATOM 4991 C CA . PRO B 1 140 ? 24.703 -5.504 -10.406 1 98 140 PRO B CA 1
ATOM 4992 C C . PRO B 1 140 ? 24.312 -4.129 -10.945 1 98 140 PRO B C 1
ATOM 4994 O O . PRO B 1 140 ? 24.578 -3.111 -10.305 1 98 140 PRO B O 1
ATOM 4997 N N . VAL B 1 141 ? 23.719 -4.055 -12.125 1 98.5 141 VAL B N 1
ATOM 4998 C CA . VAL B 1 141 ? 23.297 -2.791 -12.719 1 98.5 141 VAL B CA 1
ATOM 4999 C C . VAL B 1 141 ? 22.203 -2.15 -11.859 1 98.5 141 VAL B C 1
ATOM 5001 O O . VAL B 1 141 ? 22.234 -0.942 -11.617 1 98.5 141 VAL B O 1
ATOM 5004 N N . VAL B 1 142 ? 21.266 -2.955 -11.398 1 98.62 142 VAL B N 1
ATOM 5005 C CA . VAL B 1 142 ? 20.156 -2.498 -10.555 1 98.62 142 VAL B CA 1
ATOM 5006 C C . VAL B 1 142 ? 20.703 -2.027 -9.211 1 98.62 142 VAL B C 1
ATOM 5008 O O . VAL B 1 142 ? 20.391 -0.928 -8.758 1 98.62 142 VAL B O 1
ATOM 5011 N N . LEU B 1 143 ? 21.547 -2.84 -8.609 1 98.5 143 LEU B N 1
ATOM 5012 C CA . LEU B 1 143 ? 22.078 -2.535 -7.285 1 98.5 143 LEU B CA 1
ATOM 5013 C C . LEU B 1 143 ? 22.953 -1.285 -7.328 1 98.5 143 LEU B C 1
ATOM 5015 O O . LEU B 1 143 ? 22.938 -0.471 -6.402 1 98.5 143 LEU B O 1
ATOM 5019 N N . GLU B 1 144 ? 23.734 -1.117 -8.359 1 98.69 144 GLU B N 1
ATOM 5020 C CA . GLU B 1 144 ? 24.562 0.074 -8.492 1 98.69 144 GLU B CA 1
ATOM 5021 C C . GLU B 1 144 ? 23.719 1.34 -8.547 1 98.69 144 GLU B C 1
ATOM 5023 O O . GLU B 1 144 ? 24.047 2.342 -7.914 1 98.69 144 GLU B O 1
ATOM 5028 N N . ALA B 1 145 ? 22.641 1.307 -9.336 1 98.75 145 ALA B N 1
ATOM 5029 C CA . ALA B 1 145 ? 21.734 2.449 -9.422 1 98.75 145 ALA B CA 1
ATOM 5030 C C . ALA B 1 145 ? 21.141 2.785 -8.062 1 98.75 145 ALA B C 1
ATOM 5032 O O . ALA B 1 145 ? 21 3.959 -7.707 1 98.75 145 ALA B O 1
ATOM 5033 N N . MET B 1 146 ? 20.828 1.783 -7.312 1 98.62 146 MET B N 1
ATOM 5034 C CA . MET B 1 146 ? 20.234 1.979 -5.992 1 98.62 146 MET B CA 1
ATOM 5035 C C . MET B 1 146 ? 21.25 2.557 -5.016 1 98.62 146 MET B C 1
ATOM 5037 O O . MET B 1 146 ? 20.938 3.482 -4.262 1 98.62 146 MET B O 1
ATOM 5041 N N . HIS B 1 147 ? 22.484 1.995 -5.027 1 98.5 147 HIS B N 1
ATOM 5042 C CA . HIS B 1 147 ? 23.547 2.506 -4.16 1 98.5 147 HIS B CA 1
ATOM 5043 C C . HIS B 1 147 ? 23.812 3.979 -4.445 1 98.5 147 HIS B C 1
ATOM 5045 O O . HIS B 1 147 ? 23.938 4.781 -3.516 1 98.5 147 HIS B O 1
ATOM 5051 N N . LYS B 1 148 ? 23.938 4.324 -5.703 1 98.25 148 LYS B N 1
ATOM 5052 C CA . LYS B 1 148 ? 24.203 5.707 -6.094 1 98.25 148 LYS B CA 1
ATOM 5053 C C . LYS B 1 148 ? 23.094 6.637 -5.625 1 98.25 148 LYS B C 1
ATOM 5055 O O . LYS B 1 148 ? 23.359 7.719 -5.102 1 98.25 148 LYS B O 1
ATOM 5060 N N . CYS B 1 149 ? 21.875 6.227 -5.812 1 97.75 149 CYS B N 1
ATOM 5061 C CA . CYS B 1 149 ? 20.734 7.039 -5.426 1 97.75 149 CYS B CA 1
ATOM 5062 C C . CYS B 1 149 ? 20.703 7.254 -3.918 1 97.75 149 CYS B C 1
ATOM 5064 O O . CYS B 1 149 ? 20.453 8.367 -3.449 1 97.75 149 CYS B O 1
ATOM 5066 N N . LEU B 1 150 ? 20.875 6.164 -3.234 1 97.19 150 LEU B N 1
ATOM 5067 C CA . LEU B 1 150 ? 20.875 6.23 -1.778 1 97.19 150 LEU B CA 1
ATOM 5068 C C . LEU B 1 150 ? 21.922 7.215 -1.272 1 97.19 150 LEU B C 1
ATOM 5070 O O . LEU B 1 150 ? 21.672 7.98 -0.343 1 97.19 150 LEU B O 1
ATOM 5074 N N . LYS B 1 151 ? 23.062 7.188 -1.875 1 96.56 151 LYS B N 1
ATOM 5075 C CA . LYS B 1 151 ? 24.172 8.07 -1.496 1 96.56 151 LYS B CA 1
ATOM 5076 C C . LYS B 1 151 ? 23.812 9.531 -1.755 1 96.56 151 LYS B C 1
ATOM 5078 O O . LYS B 1 151 ? 24.094 10.398 -0.924 1 96.56 151 LYS B O 1
ATOM 5083 N N . ILE B 1 152 ? 23.141 9.805 -2.828 1 95.19 152 ILE B N 1
ATOM 5084 C CA . ILE B 1 152 ? 22.938 11.18 -3.277 1 95.19 152 ILE B CA 1
ATOM 5085 C C . ILE B 1 152 ? 21.641 11.727 -2.674 1 95.19 152 ILE B C 1
ATOM 5087 O O . ILE B 1 152 ? 21.594 12.867 -2.219 1 95.19 152 ILE B O 1
ATOM 5091 N N . HIS B 1 153 ? 20.562 10.938 -2.623 1 93.94 153 HIS B N 1
ATOM 5092 C CA . HIS B 1 153 ? 19.25 11.492 -2.377 1 93.94 153 HIS B CA 1
ATOM 5093 C C . HIS B 1 153 ? 18.703 11.055 -1.021 1 93.94 153 HIS B C 1
ATOM 5095 O O . HIS B 1 153 ? 17.688 11.57 -0.555 1 93.94 153 HIS B O 1
ATOM 5101 N N . GLY B 1 154 ? 19.328 10.07 -0.385 1 96.12 154 GLY B N 1
ATOM 5102 C CA . GLY B 1 154 ? 18.891 9.648 0.938 1 96.12 154 GLY B CA 1
ATOM 5103 C C . GLY B 1 154 ? 17.875 8.531 0.902 1 96.12 154 GLY B C 1
ATOM 5104 O O . GLY B 1 154 ? 17.766 7.812 -0.096 1 96.12 154 GLY B O 1
ATOM 5105 N N . ALA B 1 155 ? 17.188 8.312 2.025 1 96.25 155 ALA B N 1
ATOM 5106 C CA . ALA B 1 155 ? 16.391 7.113 2.275 1 96.25 155 ALA B CA 1
ATOM 5107 C C . ALA B 1 155 ? 14.992 7.25 1.698 1 96.25 155 ALA B C 1
ATOM 5109 O O . ALA B 1 155 ? 14.641 6.582 0.719 1 96.25 155 ALA B O 1
ATOM 5110 N N . GLY B 1 156 ? 14.078 8.078 2.334 1 96.44 156 GLY B N 1
ATOM 5111 C CA . GLY B 1 156 ? 12.68 8.188 1.942 1 96.44 156 GLY B CA 1
ATOM 5112 C C . GLY B 1 156 ? 12.406 9.398 1.067 1 96.44 156 GLY B C 1
ATOM 5113 O O . GLY B 1 156 ? 13.273 10.25 0.888 1 96.44 156 GLY B O 1
ATOM 5114 N N . SER B 1 157 ? 11.188 9.383 0.505 1 94.5 157 SER B N 1
ATOM 5115 C CA . SER B 1 157 ? 10.789 10.477 -0.38 1 94.5 157 SER B CA 1
ATOM 5116 C C . SER B 1 157 ? 10.469 11.734 0.411 1 94.5 157 SER B C 1
ATOM 5118 O O . SER B 1 157 ? 10.508 12.844 -0.132 1 94.5 157 SER B O 1
ATOM 5120 N N . GLY B 1 158 ? 10.047 11.555 1.623 1 92.81 158 GLY B N 1
ATOM 5121 C CA . GLY B 1 158 ? 9.773 12.688 2.492 1 92.81 158 GLY B CA 1
ATOM 5122 C C . GLY B 1 158 ? 8.344 13.188 2.393 1 92.81 158 GLY B C 1
ATOM 5123 O O . GLY B 1 158 ? 7.988 14.203 2.994 1 92.81 158 GLY B O 1
ATOM 5124 N N . GLY B 1 159 ? 7.461 12.523 1.615 1 94.81 159 GLY B N 1
ATOM 5125 C CA . GLY B 1 159 ? 6.082 12.977 1.533 1 94.81 159 GLY B CA 1
ATOM 5126 C C . GLY B 1 159 ? 5.277 12.25 0.471 1 94.81 159 GLY B C 1
ATOM 5127 O O . GLY B 1 159 ? 5.762 11.289 -0.132 1 94.81 159 GLY B O 1
ATOM 5128 N N . THR B 1 160 ? 4.008 12.648 0.408 1 94.12 160 THR B N 1
ATOM 5129 C CA . THR B 1 160 ? 3.158 12.188 -0.686 1 94.12 160 THR B CA 1
ATOM 5130 C C . THR B 1 160 ? 3.551 12.867 -1.996 1 94.12 160 THR B C 1
ATOM 5132 O O . THR B 1 160 ? 4.348 13.805 -1.999 1 94.12 160 THR B O 1
ATOM 5135 N N . ARG B 1 161 ? 2.973 12.406 -3.113 1 94.19 161 ARG B N 1
ATOM 5136 C CA . ARG B 1 161 ? 3.258 13.047 -4.391 1 94.19 161 ARG B CA 1
ATOM 5137 C C . ARG B 1 161 ? 2.908 14.531 -4.348 1 94.19 161 ARG B C 1
ATOM 5139 O O . ARG B 1 161 ? 3.545 15.344 -5.02 1 94.19 161 ARG B O 1
ATOM 5146 N N . ASN B 1 162 ? 1.882 14.859 -3.535 1 87.12 162 ASN B N 1
ATOM 5147 C CA . ASN B 1 162 ? 1.374 16.219 -3.48 1 87.12 162 ASN B CA 1
ATOM 5148 C C . ASN B 1 162 ? 2.146 17.062 -2.471 1 87.12 162 ASN B C 1
ATOM 5150 O O . ASN B 1 162 ? 2.113 18.297 -2.531 1 87.12 162 ASN B O 1
ATOM 5154 N N . ILE B 1 163 ? 2.777 16.453 -1.536 1 88.19 163 ILE B N 1
ATOM 5155 C CA . ILE B 1 163 ? 3.434 17.172 -0.455 1 88.19 163 ILE B CA 1
ATOM 5156 C C . ILE B 1 163 ? 4.918 16.828 -0.423 1 88.19 163 ILE B C 1
ATOM 5158 O O . ILE B 1 163 ? 5.367 16.062 0.44 1 88.19 163 ILE B O 1
ATOM 5162 N N . GLY B 1 164 ? 5.602 17.344 -1.392 1 88.19 164 GLY B N 1
ATOM 5163 C CA . GLY B 1 164 ? 7.055 17.281 -1.393 1 88.19 164 GLY B CA 1
ATOM 5164 C C . GLY B 1 164 ? 7.602 15.906 -1.695 1 88.19 164 GLY B C 1
ATOM 5165 O O . GLY B 1 164 ? 8.805 15.672 -1.586 1 88.19 164 GLY B O 1
ATOM 5166 N N . GLY B 1 165 ? 6.805 14.938 -2.053 1 92.56 165 GLY B N 1
ATOM 5167 C CA . GLY B 1 165 ? 7.262 13.57 -2.248 1 92.56 165 GLY B CA 1
ATOM 5168 C C . GLY B 1 165 ? 7.332 13.172 -3.707 1 92.56 165 GLY B C 1
ATOM 5169 O O . GLY B 1 165 ? 7.633 12.016 -4.023 1 92.56 165 GLY B O 1
ATOM 5170 N N . ASN B 1 166 ? 6.992 14.039 -4.617 1 92.81 166 ASN B N 1
ATOM 5171 C CA . ASN B 1 166 ? 7.168 13.781 -6.043 1 92.81 166 ASN B CA 1
ATOM 5172 C C . ASN B 1 166 ? 8.57 14.148 -6.512 1 92.81 166 ASN B C 1
ATOM 5174 O O . ASN B 1 166 ? 8.984 15.305 -6.398 1 92.81 166 ASN B O 1
ATOM 5178 N N . THR B 1 167 ? 9.328 13.211 -7.035 1 93.19 167 THR B N 1
ATOM 5179 C CA . THR B 1 167 ? 10.695 13.445 -7.48 1 93.19 167 THR B CA 1
ATOM 5180 C C . THR B 1 167 ? 10.812 13.242 -8.984 1 93.19 167 THR B C 1
ATOM 5182 O O . THR B 1 167 ? 9.93 12.656 -9.617 1 93.19 167 THR B O 1
ATOM 5185 N N . ASN B 1 168 ? 11.898 13.727 -9.5 1 92.56 168 ASN B N 1
ATOM 5186 C CA . ASN B 1 168 ? 12.188 13.516 -10.914 1 92.56 168 ASN B CA 1
ATOM 5187 C C . ASN B 1 168 ? 12.281 12.031 -11.258 1 92.56 168 ASN B C 1
ATOM 5189 O O . ASN B 1 168 ? 12 11.633 -12.391 1 92.56 168 ASN B O 1
ATOM 5193 N N . LEU B 1 169 ? 12.664 11.281 -10.305 1 96.56 169 LEU B N 1
ATOM 5194 C CA . LEU B 1 169 ? 12.766 9.844 -10.531 1 96.56 169 LEU B CA 1
ATOM 5195 C C . LEU B 1 169 ? 11.383 9.227 -10.742 1 96.56 169 LEU B C 1
ATOM 5197 O O . LEU B 1 169 ? 11.242 8.273 -11.5 1 96.56 169 LEU B O 1
ATOM 5201 N N . HIS B 1 170 ? 10.336 9.773 -10.031 1 97.44 170 HIS B N 1
ATOM 5202 C CA . HIS B 1 170 ? 8.969 9.336 -10.32 1 97.44 170 HIS B CA 1
ATOM 5203 C C . HIS B 1 170 ? 8.609 9.594 -11.773 1 97.44 170 HIS B C 1
ATOM 5205 O O . HIS B 1 170 ? 8.086 8.703 -12.453 1 97.44 170 HIS B O 1
ATOM 5211 N N . VAL B 1 171 ? 8.898 10.758 -12.227 1 95.88 171 VAL B N 1
ATOM 5212 C CA . VAL B 1 171 ? 8.57 11.172 -13.586 1 95.88 171 VAL B CA 1
ATOM 5213 C C . VAL B 1 171 ? 9.305 10.289 -14.586 1 95.88 171 VAL B C 1
ATOM 5215 O O . VAL B 1 171 ? 8.719 9.82 -15.562 1 95.88 171 VAL B O 1
ATOM 5218 N N . LYS B 1 172 ? 10.578 10.078 -14.328 1 97.31 172 LYS B N 1
ATOM 5219 C CA . LYS B 1 172 ? 11.383 9.25 -15.219 1 97.31 172 LYS B CA 1
ATOM 5220 C C . LYS B 1 172 ? 10.859 7.82 -15.258 1 97.31 172 LYS B C 1
ATOM 5222 O O . LYS B 1 172 ? 10.773 7.215 -16.328 1 97.31 172 LYS B O 1
ATOM 5227 N N . LEU B 1 173 ? 10.547 7.27 -14.109 1 98.81 173 LEU B N 1
ATOM 5228 C CA . LEU B 1 173 ? 10.023 5.906 -14.055 1 98.81 173 LEU B CA 1
ATOM 5229 C C . LEU B 1 173 ? 8.703 5.801 -14.805 1 98.81 173 LEU B C 1
ATOM 5231 O O . LEU B 1 173 ? 8.477 4.844 -15.547 1 98.81 173 LEU B O 1
ATOM 5235 N N . GLU B 1 174 ? 7.816 6.738 -14.531 1 98.75 174 GLU B N 1
ATOM 5236 C CA . GLU B 1 174 ? 6.523 6.727 -15.211 1 98.75 174 GLU B CA 1
ATOM 5237 C C . GLU B 1 174 ? 6.695 6.84 -16.719 1 98.75 174 GLU B C 1
ATOM 5239 O O . GLU B 1 174 ? 5.965 6.203 -17.484 1 98.75 174 GLU B O 1
ATOM 5244 N N . SER B 1 175 ? 7.645 7.609 -17.188 1 98.5 175 SER B N 1
ATOM 5245 C CA . SER B 1 175 ? 7.953 7.695 -18.609 1 98.5 175 SER B CA 1
ATOM 5246 C C . SER B 1 175 ? 8.461 6.359 -19.141 1 98.5 175 SER B C 1
ATOM 5248 O O . SER B 1 175 ? 8.078 5.934 -20.234 1 98.5 175 SER B O 1
ATOM 5250 N N . GLU B 1 176 ? 9.344 5.699 -18.422 1 98.69 176 GLU B N 1
ATOM 5251 C CA . GLU B 1 176 ? 9.867 4.391 -18.797 1 98.69 176 GLU B CA 1
ATOM 5252 C C . GLU B 1 176 ? 8.742 3.367 -18.922 1 98.69 176 GLU B C 1
ATOM 5254 O O . GLU B 1 176 ? 8.742 2.545 -19.844 1 98.69 176 GLU B O 1
ATOM 5259 N N . LEU B 1 177 ? 7.836 3.434 -18.016 1 98.94 177 LEU B N 1
ATOM 5260 C CA . LEU B 1 177 ? 6.727 2.482 -18 1 98.94 177 LEU B CA 1
ATOM 5261 C C . LEU B 1 177 ? 5.77 2.74 -19.156 1 98.94 177 LEU B C 1
ATOM 5263 O O . LEU B 1 177 ? 5.277 1.798 -19.781 1 98.94 177 LEU B O 1
ATOM 5267 N N . ALA B 1 178 ? 5.453 4.016 -19.391 1 98.88 178 ALA B N 1
ATOM 5268 C CA . ALA B 1 178 ? 4.613 4.355 -20.531 1 98.88 178 ALA B CA 1
ATOM 5269 C C . ALA B 1 178 ? 5.238 3.859 -21.828 1 98.88 178 ALA B C 1
ATOM 5271 O O . ALA B 1 178 ? 4.551 3.275 -22.672 1 98.88 178 ALA B O 1
ATOM 5272 N N . ASP B 1 179 ? 6.496 4.066 -21.953 1 98.81 179 ASP B N 1
ATOM 5273 C CA . ASP B 1 179 ? 7.23 3.617 -23.125 1 98.81 179 ASP B CA 1
ATOM 5274 C C . ASP B 1 179 ? 7.207 2.096 -23.25 1 98.81 179 ASP B C 1
ATOM 5276 O O . ASP B 1 179 ? 7.012 1.556 -24.344 1 98.81 179 ASP B O 1
ATOM 5280 N N . LEU B 1 180 ? 7.383 1.402 -22.172 1 98.81 180 LEU B N 1
ATOM 5281 C CA . LEU B 1 180 ? 7.422 -0.056 -22.156 1 98.81 180 LEU B CA 1
ATOM 5282 C C . LEU B 1 180 ? 6.129 -0.64 -22.719 1 98.81 180 LEU B C 1
ATOM 5284 O O . LEU B 1 180 ? 6.156 -1.66 -23.422 1 98.81 180 LEU B O 1
ATOM 5288 N N . HIS B 1 181 ? 5 -0.002 -22.438 1 98.75 181 HIS B N 1
ATOM 5289 C CA . HIS B 1 181 ? 3.695 -0.547 -22.797 1 98.75 181 HIS B CA 1
ATOM 5290 C C . HIS B 1 181 ? 3.107 0.165 -24.016 1 98.75 181 HIS B C 1
ATOM 5292 O O . HIS B 1 181 ? 1.953 -0.069 -24.375 1 98.75 181 HIS B O 1
ATOM 5298 N N . ASP B 1 182 ? 3.887 1.068 -24.578 1 98.06 182 ASP B N 1
ATOM 5299 C CA . ASP B 1 182 ? 3.395 1.885 -25.688 1 98.06 182 ASP B CA 1
ATOM 5300 C C . ASP B 1 182 ? 2.1 2.6 -25.312 1 98.06 182 ASP B C 1
ATOM 5302 O O . ASP B 1 182 ? 1.089 2.479 -26 1 98.06 182 ASP B O 1
ATOM 5306 N N . LYS B 1 183 ? 2.121 3.219 -24.172 1 98.69 183 LYS B N 1
ATOM 5307 C CA . LYS B 1 183 ? 1.018 4.031 -23.672 1 98.69 183 LYS B CA 1
ATOM 5308 C C . LYS B 1 183 ? 1.427 5.496 -23.547 1 98.69 183 LYS B C 1
ATOM 5310 O O . LYS B 1 183 ? 2.615 5.82 -23.578 1 98.69 183 LYS B O 1
ATOM 5315 N N . GLU B 1 184 ? 0.463 6.379 -23.422 1 98.5 184 GLU B N 1
ATOM 5316 C CA . GLU B 1 184 ? 0.737 7.809 -23.344 1 98.5 184 GLU B CA 1
ATOM 5317 C C . GLU B 1 184 ? 1.31 8.172 -21.969 1 98.5 184 GLU B C 1
ATOM 5319 O O . GLU B 1 184 ? 2.109 9.109 -21.859 1 98.5 184 GLU B O 1
ATOM 5324 N N . SER B 1 185 ? 0.866 7.48 -20.938 1 98.69 185 SER B N 1
ATOM 5325 C CA . SER B 1 185 ? 1.243 7.832 -19.578 1 98.69 185 SER B CA 1
ATOM 5326 C C . SER B 1 185 ? 1.161 6.621 -18.656 1 98.69 185 SER B C 1
ATOM 5328 O O . SER B 1 185 ? 0.581 5.594 -19.016 1 98.69 185 SER B O 1
ATOM 5330 N N . ALA B 1 186 ? 1.795 6.719 -17.531 1 98.88 186 ALA B N 1
ATOM 5331 C CA . ALA B 1 186 ? 1.744 5.715 -16.469 1 98.88 186 ALA B CA 1
ATOM 5332 C C . ALA B 1 186 ? 1.755 6.371 -15.086 1 98.88 186 ALA B C 1
ATOM 5334 O O . ALA B 1 186 ? 2.125 7.539 -14.953 1 98.88 186 ALA B O 1
ATOM 5335 N N . LEU B 1 187 ? 1.263 5.656 -14.117 1 98.81 187 LEU B N 1
ATOM 5336 C CA . LEU B 1 187 ? 1.184 6.117 -12.734 1 98.81 187 LEU B CA 1
ATOM 5337 C C . LEU B 1 187 ? 1.796 5.09 -11.789 1 98.81 187 LEU B C 1
ATOM 5339 O O . LEU B 1 187 ? 1.319 3.957 -11.703 1 98.81 187 LEU B O 1
ATOM 5343 N N . VAL B 1 188 ? 2.834 5.531 -11.094 1 98.81 188 VAL B N 1
ATOM 5344 C CA . VAL B 1 188 ? 3.512 4.648 -10.148 1 98.81 188 VAL B CA 1
ATOM 5345 C C . VAL B 1 188 ? 2.795 4.684 -8.805 1 98.81 188 VAL B C 1
ATOM 5347 O O . VAL B 1 188 ? 2.471 5.762 -8.297 1 98.81 188 VAL B O 1
ATOM 5350 N N . CYS B 1 189 ? 2.488 3.516 -8.266 1 98.62 189 CYS B N 1
ATOM 5351 C CA . CYS B 1 189 ? 1.882 3.318 -6.953 1 98.62 189 CYS B CA 1
ATOM 5352 C C . CYS B 1 189 ? 2.814 2.543 -6.031 1 98.62 189 CYS B C 1
ATOM 5354 O O . CYS B 1 189 ? 3.873 2.078 -6.461 1 98.62 189 CYS B O 1
ATOM 5356 N N . THR B 1 190 ? 2.424 2.387 -4.812 1 98.12 190 THR B N 1
ATOM 5357 C CA . THR B 1 190 ? 3.32 1.829 -3.805 1 98.12 190 THR B CA 1
ATOM 5358 C C . THR B 1 190 ? 3.414 0.313 -3.945 1 98.12 190 THR B C 1
ATOM 5360 O O . THR B 1 190 ? 4.332 -0.31 -3.406 1 98.12 190 THR B O 1
ATOM 5363 N N . SER B 1 191 ? 2.473 -0.325 -4.578 1 98.31 191 SER B N 1
ATOM 5364 C CA . SER B 1 191 ? 2.494 -1.754 -4.871 1 98.31 191 SER B CA 1
ATOM 5365 C C . SER B 1 191 ? 1.546 -2.096 -6.016 1 98.31 191 SER B C 1
ATOM 5367 O O . SER B 1 191 ? 0.749 -1.257 -6.441 1 98.31 191 SER B O 1
ATOM 5369 N N . GLY B 1 192 ? 1.729 -3.322 -6.512 1 98.19 192 GLY B N 1
ATOM 5370 C CA . GLY B 1 192 ? 0.748 -3.801 -7.469 1 98.19 192 GLY B CA 1
ATOM 5371 C C . GLY B 1 192 ? -0.656 -3.883 -6.898 1 98.19 192 GLY B C 1
ATOM 5372 O O . GLY B 1 192 ? -1.633 -3.605 -7.598 1 98.19 192 GLY B O 1
ATOM 5373 N N . TYR B 1 193 ? -0.774 -4.281 -5.637 1 98.19 193 TYR B N 1
ATOM 5374 C CA . TYR B 1 193 ? -2.066 -4.305 -4.961 1 98.19 193 TYR B CA 1
ATOM 5375 C C . TYR B 1 193 ? -2.719 -2.928 -4.973 1 98.19 193 TYR B C 1
ATOM 5377 O O . TYR B 1 193 ? -3.883 -2.789 -5.355 1 98.19 193 TYR B O 1
ATOM 5385 N N . VAL B 1 194 ? -1.939 -1.91 -4.617 1 98.5 194 VAL B N 1
ATOM 5386 C CA . VAL B 1 194 ? -2.463 -0.551 -4.535 1 98.5 194 VAL B CA 1
ATOM 5387 C C . VAL B 1 194 ? -2.783 -0.032 -5.934 1 98.5 194 VAL B C 1
ATOM 5389 O O . VAL B 1 194 ? -3.754 0.707 -6.121 1 98.5 194 VAL B O 1
ATOM 5392 N N . ALA B 1 195 ? -1.96 -0.369 -6.906 1 98.81 195 ALA B N 1
ATOM 5393 C CA . ALA B 1 195 ? -2.234 0.058 -8.273 1 98.81 195 ALA B CA 1
ATOM 5394 C C . ALA B 1 195 ? -3.602 -0.435 -8.742 1 98.81 195 ALA B C 1
ATOM 5396 O O . ALA B 1 195 ? -4.41 0.345 -9.25 1 98.81 195 ALA B O 1
ATOM 5397 N N . ASN B 1 196 ? -3.9 -1.741 -8.555 1 98.81 196 ASN B N 1
ATOM 5398 C CA . ASN B 1 196 ? -5.188 -2.314 -8.938 1 98.81 196 ASN B CA 1
ATOM 5399 C C . ASN B 1 196 ? -6.328 -1.724 -8.109 1 98.81 196 ASN B C 1
ATOM 5401 O O . ASN B 1 196 ? -7.375 -1.368 -8.656 1 98.81 196 ASN B O 1
ATOM 5405 N N . GLU B 1 197 ? -6.098 -1.649 -6.828 1 98.12 197 GLU B N 1
ATOM 5406 C CA . GLU B 1 197 ? -7.121 -1.096 -5.949 1 98.12 197 GLU B CA 1
ATOM 5407 C C . GLU B 1 197 ? -7.457 0.344 -6.328 1 98.12 197 GLU B C 1
ATOM 5409 O O . GLU B 1 197 ? -8.633 0.711 -6.422 1 98.12 197 GLU B O 1
ATOM 5414 N N . ALA B 1 198 ? -6.469 1.194 -6.523 1 98 198 ALA B N 1
ATOM 5415 C CA . ALA B 1 198 ? -6.645 2.605 -6.859 1 98 198 ALA B CA 1
ATOM 5416 C C . ALA B 1 198 ? -7.434 2.766 -8.156 1 98 198 ALA B C 1
ATOM 5418 O O . ALA B 1 198 ? -8.398 3.537 -8.211 1 98 198 ALA B O 1
ATOM 5419 N N . ALA B 1 199 ? -7.074 2.033 -9.148 1 98.69 199 ALA B N 1
ATOM 5420 C CA . ALA B 1 199 ? -7.703 2.182 -10.453 1 98.69 199 ALA B CA 1
ATOM 5421 C C . ALA B 1 199 ? -9.133 1.645 -10.445 1 98.69 199 ALA B C 1
ATOM 5423 O O . ALA B 1 199 ? -10.07 2.35 -10.82 1 98.69 199 ALA B O 1
ATOM 5424 N N . LEU B 1 200 ? -9.312 0.429 -9.93 1 98.75 200 LEU B N 1
ATOM 5425 C CA . LEU B 1 200 ? -10.586 -0.267 -10.07 1 98.75 200 LEU B CA 1
ATOM 5426 C C . LEU B 1 200 ? -11.617 0.281 -9.086 1 98.75 200 LEU B C 1
ATOM 5428 O O . LEU B 1 200 ? -12.82 0.235 -9.352 1 98.75 200 LEU B O 1
ATOM 5432 N N . SER B 1 201 ? -11.188 0.825 -7.961 1 97.81 201 SER B N 1
ATOM 5433 C CA . SER B 1 201 ? -12.133 1.427 -7.031 1 97.81 201 SER B CA 1
ATOM 5434 C C . SER B 1 201 ? -12.562 2.812 -7.5 1 97.81 201 SER B C 1
ATOM 5436 O O . SER B 1 201 ? -13.633 3.295 -7.121 1 97.81 201 SER B O 1
ATOM 5438 N N . THR B 1 202 ? -11.82 3.453 -8.367 1 97.12 202 THR B N 1
ATOM 5439 C CA . THR B 1 202 ? -12.031 4.848 -8.742 1 97.12 202 THR B CA 1
ATOM 5440 C C . THR B 1 202 ? -12.797 4.945 -10.055 1 97.12 202 THR B C 1
ATOM 5442 O O . THR B 1 202 ? -13.648 5.82 -10.227 1 97.12 202 THR B O 1
ATOM 5445 N N . LEU B 1 203 ? -12.617 4.07 -10.969 1 97.38 203 LEU B N 1
ATOM 5446 C CA . LEU B 1 203 ? -13.07 4.18 -12.352 1 97.38 203 LEU B CA 1
ATOM 5447 C C . LEU B 1 203 ? -14.578 4.383 -12.406 1 97.38 203 LEU B C 1
ATOM 5449 O O . LEU B 1 203 ? -15.062 5.305 -13.078 1 97.38 203 LEU B O 1
ATOM 5453 N N . PRO B 1 204 ? -15.383 3.607 -11.703 1 96.88 204 PRO B N 1
ATOM 5454 C CA . PRO B 1 204 ? -16.828 3.756 -11.852 1 96.88 204 PRO B CA 1
ATOM 5455 C C . PRO B 1 204 ? -17.328 5.148 -11.469 1 96.88 204 PRO B C 1
ATOM 5457 O O . PRO B 1 204 ? -18.297 5.645 -12.039 1 96.88 204 PRO B O 1
ATOM 5460 N N . SER B 1 205 ? -16.688 5.789 -10.508 1 94.62 205 SER B N 1
ATOM 5461 C CA . SER B 1 205 ? -17.125 7.094 -10.016 1 94.62 205 SER B CA 1
ATOM 5462 C C . SER B 1 205 ? -16.891 8.18 -11.062 1 94.62 205 SER B C 1
ATOM 5464 O O . SER B 1 205 ? -17.422 9.289 -10.938 1 94.62 205 SER B O 1
ATOM 5466 N N . LEU B 1 206 ? -16.125 7.883 -12.086 1 94.69 206 LEU B N 1
ATOM 5467 C CA . LEU B 1 206 ? -15.797 8.852 -13.125 1 94.69 206 LEU B CA 1
ATOM 5468 C C . LEU B 1 206 ? -16.906 8.922 -14.172 1 94.69 206 LEU B C 1
ATOM 5470 O O . LEU B 1 206 ? -16.938 9.844 -14.992 1 94.69 206 LEU B O 1
ATOM 5474 N N . PHE B 1 207 ? -17.797 7.922 -14.109 1 93.88 207 PHE B N 1
ATOM 5475 C CA . PHE B 1 207 ? -18.859 7.809 -15.102 1 93.88 207 PHE B CA 1
ATOM 5476 C C . PHE B 1 207 ? -20.203 8.195 -14.508 1 93.88 207 PHE B C 1
ATOM 5478 O O . PHE B 1 207 ? -20.641 7.605 -13.508 1 93.88 207 PHE B O 1
ATOM 5485 N N . PRO B 1 208 ? -20.922 9.141 -15.109 1 91.25 208 PRO B N 1
ATOM 5486 C CA . PRO B 1 208 ? -22.188 9.633 -14.555 1 91.25 208 PRO B CA 1
ATOM 5487 C C . PRO B 1 208 ? -23.203 8.508 -14.312 1 91.25 208 PRO B C 1
ATOM 5489 O O . PRO B 1 208 ? -23.969 8.555 -13.344 1 91.25 208 PRO B O 1
ATOM 5492 N N . ASN B 1 209 ? -23.219 7.484 -15.18 1 91.88 209 ASN B N 1
ATOM 5493 C CA . ASN B 1 209 ? -24.188 6.402 -15.047 1 91.88 209 ASN B CA 1
ATOM 5494 C C . ASN B 1 209 ? -23.562 5.164 -14.414 1 91.88 209 ASN B C 1
ATOM 5496 O O . ASN B 1 209 ? -24.156 4.09 -14.414 1 91.88 209 ASN B O 1
ATOM 5500 N N . GLY B 1 210 ? -22.375 5.297 -13.992 1 94.62 210 GLY B N 1
ATOM 5501 C CA . GLY B 1 210 ? -21.688 4.184 -13.359 1 94.62 210 GLY B CA 1
ATOM 5502 C C . GLY B 1 210 ? -21.062 3.225 -14.352 1 94.62 210 GLY B C 1
ATOM 5503 O O . GLY B 1 210 ? -20.797 3.594 -15.5 1 94.62 210 GLY B O 1
ATOM 5504 N N . ALA B 1 211 ? -20.719 2.014 -13.867 1 97.44 211 ALA B N 1
ATOM 5505 C CA . ALA B 1 211 ? -20.062 1 -14.688 1 97.44 211 ALA B CA 1
ATOM 5506 C C . ALA B 1 211 ? -20.484 -0.405 -14.266 1 97.44 211 ALA B C 1
ATOM 5508 O O . ALA B 1 211 ? -21.094 -0.587 -13.219 1 97.44 211 ALA B O 1
ATOM 5509 N N . ILE B 1 212 ? -20.312 -1.324 -15.156 1 98.25 212 ILE B N 1
ATOM 5510 C CA . ILE B 1 212 ? -20.406 -2.752 -14.867 1 98.25 212 ILE B CA 1
ATOM 5511 C C . ILE B 1 212 ? -19.047 -3.418 -15.117 1 98.25 212 ILE B C 1
ATOM 5513 O O . ILE B 1 212 ? -18.469 -3.275 -16.188 1 98.25 212 ILE B O 1
ATOM 5517 N N . TYR B 1 213 ? -18.562 -4.074 -14.086 1 98.75 213 TYR B N 1
ATOM 5518 C CA . TYR B 1 213 ? -17.359 -4.883 -14.25 1 98.75 213 TYR B CA 1
ATOM 5519 C C . TYR B 1 213 ? -17.719 -6.301 -14.688 1 98.75 213 TYR B C 1
ATOM 5521 O O . TYR B 1 213 ? -18.609 -6.926 -14.117 1 98.75 213 TYR B O 1
ATOM 5529 N N . PHE B 1 214 ? -17.094 -6.75 -15.711 1 98.81 214 PHE B N 1
ATOM 5530 C CA . PHE B 1 214 ? -17.078 -8.156 -16.094 1 98.81 214 PHE B CA 1
ATOM 5531 C C . PHE B 1 214 ? -15.727 -8.789 -15.758 1 98.81 214 PHE B C 1
ATOM 5533 O O . PHE B 1 214 ? -14.742 -8.586 -16.469 1 98.81 214 PHE B O 1
ATOM 5540 N N . SER B 1 215 ? -15.734 -9.547 -14.688 1 98.81 215 SER B N 1
ATOM 5541 C CA . SER B 1 215 ? -14.5 -9.984 -14.055 1 98.81 215 SER B CA 1
ATOM 5542 C C . SER B 1 215 ? -14.281 -11.477 -14.227 1 98.81 215 SER B C 1
ATOM 5544 O O . SER B 1 215 ? -15.172 -12.281 -13.93 1 98.81 215 SER B O 1
ATOM 5546 N N . ASP B 1 216 ? -13.055 -11.844 -14.641 1 98.69 216 ASP B N 1
ATOM 5547 C CA . ASP B 1 216 ? -12.703 -13.258 -14.648 1 98.69 216 ASP B CA 1
ATOM 5548 C C . ASP B 1 216 ? -12.734 -13.836 -13.234 1 98.69 216 ASP B C 1
ATOM 5550 O O . ASP B 1 216 ? -12.297 -13.188 -12.281 1 98.69 216 ASP B O 1
ATOM 5554 N N . GLU B 1 217 ? -13.125 -15.047 -13.109 1 96.38 217 GLU B N 1
ATOM 5555 C CA . GLU B 1 217 ? -13.352 -15.648 -11.805 1 96.38 217 GLU B CA 1
ATOM 5556 C C . GLU B 1 217 ? -12.031 -15.867 -11.07 1 96.38 217 GLU B C 1
ATOM 5558 O O . GLU B 1 217 ? -12 -15.938 -9.836 1 96.38 217 GLU B O 1
ATOM 5563 N N . GLU B 1 218 ? -10.891 -15.914 -11.789 1 95.31 218 GLU B N 1
ATOM 5564 C CA . GLU B 1 218 ? -9.617 -16.203 -11.148 1 95.31 218 GLU B CA 1
ATOM 5565 C C . GLU B 1 218 ? -8.773 -14.945 -10.984 1 95.31 218 GLU B C 1
ATOM 5567 O O . GLU B 1 218 ? -7.574 -15.031 -10.703 1 95.31 218 GLU B O 1
ATOM 5572 N N . ASN B 1 219 ? -9.438 -13.797 -11.125 1 97.38 219 ASN B N 1
ATOM 5573 C CA . ASN B 1 219 ? -8.703 -12.547 -10.938 1 97.38 219 ASN B CA 1
ATOM 5574 C C . ASN B 1 219 ? -8.07 -12.469 -9.555 1 97.38 219 ASN B C 1
ATOM 5576 O O . ASN B 1 219 ? -8.641 -12.953 -8.578 1 97.38 219 ASN B O 1
ATOM 5580 N N . HIS B 1 220 ? -6.914 -11.828 -9.477 1 96.44 220 HIS B N 1
ATOM 5581 C CA . HIS B 1 220 ? -6.16 -11.625 -8.242 1 96.44 220 HIS B CA 1
ATOM 5582 C C . HIS B 1 220 ? -6.977 -10.844 -7.219 1 96.44 220 HIS B C 1
ATOM 5584 O O . HIS B 1 220 ? -7.793 -10 -7.586 1 96.44 220 HIS B O 1
ATOM 5590 N N . ALA B 1 221 ? -6.711 -11.102 -5.98 1 94.56 221 ALA B N 1
ATOM 5591 C CA . ALA B 1 221 ? -7.406 -10.492 -4.852 1 94.56 221 ALA B CA 1
ATOM 5592 C C . ALA B 1 221 ? -7.395 -8.969 -4.961 1 94.56 221 ALA B C 1
ATOM 5594 O O . ALA B 1 221 ? -8.375 -8.305 -4.617 1 94.56 221 ALA B O 1
ATOM 5595 N N . SER B 1 222 ? -6.27 -8.344 -5.395 1 97.38 222 SER B N 1
ATOM 5596 C CA . SER B 1 222 ? -6.168 -6.887 -5.496 1 97.38 222 SER B CA 1
ATOM 5597 C C . SER B 1 222 ? -7.207 -6.328 -6.461 1 97.38 222 SER B C 1
ATOM 5599 O O . SER B 1 222 ? -7.711 -5.219 -6.27 1 97.38 222 SER B O 1
ATOM 5601 N N . MET B 1 223 ? -7.527 -7.09 -7.5 1 98.25 223 MET B N 1
ATOM 5602 C CA . MET B 1 223 ? -8.555 -6.668 -8.445 1 98.25 223 MET B CA 1
ATOM 5603 C C . MET B 1 223 ? -9.945 -6.859 -7.867 1 98.25 223 MET B C 1
ATOM 5605 O O . MET B 1 223 ? -10.805 -5.98 -7.992 1 98.25 223 MET B O 1
ATOM 5609 N N . ILE B 1 224 ? -10.133 -8 -7.262 1 96.5 224 ILE B N 1
ATOM 5610 C CA . ILE B 1 224 ? -11.422 -8.32 -6.66 1 96.5 224 ILE B CA 1
ATOM 5611 C C . ILE B 1 224 ? -11.773 -7.27 -5.613 1 96.5 224 ILE B C 1
ATOM 5613 O O . ILE B 1 224 ? -12.867 -6.691 -5.648 1 96.5 224 ILE B O 1
ATOM 5617 N N . TYR B 1 225 ? -10.859 -6.977 -4.758 1 95.94 225 TYR B N 1
ATOM 5618 C CA . TYR B 1 225 ? -11.125 -6.008 -3.701 1 95.94 225 TYR B CA 1
ATOM 5619 C C . TYR B 1 225 ? -11.18 -4.59 -4.262 1 95.94 225 TYR B C 1
ATOM 5621 O O . TYR B 1 225 ? -11.945 -3.756 -3.771 1 95.94 225 TYR B O 1
ATOM 5629 N N . GLY B 1 226 ? -10.328 -4.27 -5.277 1 97.56 226 GLY B N 1
ATOM 5630 C CA . GLY B 1 226 ? -10.477 -2.99 -5.953 1 97.56 226 GLY B CA 1
ATOM 5631 C C . GLY B 1 226 ? -11.883 -2.75 -6.469 1 97.56 226 GLY B C 1
ATOM 5632 O O . GLY B 1 226 ? -12.438 -1.661 -6.297 1 97.56 226 GLY B O 1
ATOM 5633 N N . MET B 1 227 ? -12.484 -3.76 -7.047 1 97.94 227 MET B N 1
ATOM 5634 C CA . MET B 1 227 ? -13.844 -3.645 -7.566 1 97.94 227 MET B CA 1
ATOM 5635 C C . MET B 1 227 ? -14.852 -3.553 -6.43 1 97.94 227 MET B C 1
ATOM 5637 O O . MET B 1 227 ? -15.797 -2.762 -6.496 1 97.94 227 MET B O 1
ATOM 5641 N N . ARG B 1 228 ? -14.641 -4.293 -5.359 1 95.06 228 ARG B N 1
ATOM 5642 C CA . ARG B 1 228 ? -15.562 -4.312 -4.223 1 95.06 228 ARG B CA 1
ATOM 5643 C C . ARG B 1 228 ? -15.57 -2.967 -3.508 1 95.06 228 ARG B C 1
ATOM 5645 O O . ARG B 1 228 ? -16.594 -2.561 -2.957 1 95.06 228 ARG B O 1
ATOM 5652 N N . TYR B 1 229 ? -14.453 -2.322 -3.477 1 94.56 229 TYR B N 1
ATOM 5653 C CA . TYR B 1 229 ? -14.328 -1.056 -2.768 1 94.56 229 TYR B CA 1
ATOM 5654 C C . TYR B 1 229 ? -14.945 0.083 -3.566 1 94.56 229 TYR B C 1
ATOM 5656 O O . TYR B 1 229 ? -15.07 1.205 -3.068 1 94.56 229 TYR B O 1
ATOM 5664 N N . SER B 1 230 ? -15.352 -0.381 -4.703 1 92.56 230 SER B N 1
ATOM 5665 C CA . SER B 1 230 ? -16.047 0.635 -5.48 1 92.56 230 SER B CA 1
ATOM 5666 C C . SER B 1 230 ? -17.469 0.845 -4.965 1 92.56 230 SER B C 1
ATOM 5668 O O . SER B 1 230 ? -17.953 0.084 -4.121 1 92.56 230 SER B O 1
ATOM 5670 N N . LYS B 1 231 ? -18.203 1.822 -5.105 1 82.75 231 LYS B N 1
ATOM 5671 C CA . LYS B 1 231 ? -19.562 2.113 -4.656 1 82.75 231 LYS B CA 1
ATOM 5672 C C . LYS B 1 231 ? -20.594 1.406 -5.527 1 82.75 231 LYS B C 1
ATOM 5674 O O . LYS B 1 231 ? -21.781 1.715 -5.465 1 82.75 231 LYS B O 1
ATOM 5679 N N . LEU B 1 232 ? -20.109 0.44 -6.309 1 90 232 LEU B N 1
ATOM 5680 C CA . LEU B 1 232 ? -21.016 -0.279 -7.191 1 90 232 LEU B CA 1
ATOM 5681 C C . LEU B 1 232 ? -21.844 -1.295 -6.406 1 90 232 LEU B C 1
ATOM 5683 O O . LEU B 1 232 ? -21.375 -1.843 -5.406 1 90 232 LEU B O 1
ATOM 5687 N N . ASN B 1 233 ? -22.984 -1.523 -6.934 1 89.88 233 ASN B N 1
ATOM 5688 C CA . ASN B 1 233 ? -23.781 -2.631 -6.438 1 89.88 233 ASN B CA 1
ATOM 5689 C C . ASN B 1 233 ? -23.203 -3.98 -6.852 1 89.88 233 ASN B C 1
ATOM 5691 O O . ASN B 1 233 ? -22.516 -4.078 -7.867 1 89.88 233 ASN B O 1
ATOM 5695 N N . LYS B 1 234 ? -23.531 -4.938 -6.047 1 90.12 234 LYS B N 1
ATOM 5696 C CA . LYS B 1 234 ? -23.047 -6.285 -6.316 1 90.12 234 LYS B CA 1
ATOM 5697 C C . LYS B 1 234 ? -23.469 -6.758 -7.703 1 90.12 234 LYS B C 1
ATOM 5699 O O . LYS B 1 234 ? -22.734 -7.484 -8.367 1 90.12 234 LYS B O 1
ATOM 5704 N N . LYS B 1 235 ? -24.625 -6.324 -8.156 1 93.12 235 LYS B N 1
ATOM 5705 C CA . LYS B 1 235 ? -25.141 -6.746 -9.453 1 93.12 235 LYS B CA 1
ATOM 5706 C C . LYS B 1 235 ? -24.312 -6.168 -10.594 1 93.12 235 LYS B C 1
ATOM 5708 O O . LYS B 1 235 ? -24.406 -6.621 -11.734 1 93.12 235 LYS B O 1
ATOM 5713 N N . ASP B 1 236 ? -23.547 -5.129 -10.281 1 96.62 236 ASP B N 1
ATOM 5714 C CA . ASP B 1 236 ? -22.766 -4.453 -11.305 1 96.62 236 ASP B CA 1
ATOM 5715 C C . ASP B 1 236 ? -21.344 -5.012 -11.359 1 96.62 236 ASP B C 1
ATOM 5717 O O . ASP B 1 236 ? -20.484 -4.469 -12.062 1 96.62 236 ASP B O 1
ATOM 5721 N N . ILE B 1 237 ? -21.016 -6.02 -10.633 1 98.06 237 ILE B N 1
ATOM 5722 C CA . ILE B 1 237 ? -19.812 -6.828 -10.734 1 98.06 237 ILE B CA 1
ATOM 5723 C C . ILE B 1 237 ? -20.172 -8.25 -11.156 1 98.06 237 ILE B C 1
ATOM 5725 O O . ILE B 1 237 ? -20.562 -9.07 -10.32 1 98.06 237 ILE B O 1
ATOM 5729 N N . ARG B 1 238 ? -20.047 -8.547 -12.375 1 98.31 238 ARG B N 1
ATOM 5730 C CA . ARG B 1 238 ? -20.453 -9.828 -12.953 1 98.31 238 ARG B CA 1
ATOM 5731 C C . ARG B 1 238 ? -19.234 -10.711 -13.227 1 98.31 238 ARG B C 1
ATOM 5733 O O . ARG B 1 238 ? -18.359 -10.344 -14.008 1 98.31 238 ARG B O 1
ATOM 5740 N N . VAL B 1 239 ? -19.219 -11.852 -12.625 1 98.44 239 VAL B N 1
ATOM 5741 C CA . VAL B 1 239 ? -18.078 -12.75 -12.727 1 98.44 239 VAL B CA 1
ATOM 5742 C C . VAL B 1 239 ? -18.328 -13.789 -13.82 1 98.44 239 VAL B C 1
ATOM 5744 O O . VAL B 1 239 ? -19.359 -14.461 -13.82 1 98.44 239 VAL B O 1
ATOM 5747 N N . PHE B 1 240 ? -17.469 -13.852 -14.781 1 98.69 240 PHE B N 1
ATOM 5748 C CA . PHE B 1 240 ? -17.562 -14.906 -15.789 1 98.69 240 PHE B CA 1
ATOM 5749 C C . PHE B 1 240 ? -16.562 -16.031 -15.508 1 98.69 240 PHE B C 1
ATOM 5751 O O . PHE B 1 240 ? -15.562 -15.805 -14.828 1 98.69 240 PHE B O 1
ATOM 5758 N N . ARG B 1 241 ? -16.875 -17.203 -16.016 1 98.12 241 ARG B N 1
ATOM 5759 C CA . ARG B 1 241 ? -16.047 -18.391 -15.812 1 98.12 241 ARG B CA 1
ATOM 5760 C C . ARG B 1 241 ? -14.656 -18.172 -16.422 1 98.12 241 ARG B C 1
ATOM 5762 O O . ARG B 1 241 ? -14.523 -17.547 -17.469 1 98.12 241 ARG B O 1
ATOM 5769 N N . HIS B 1 242 ? -13.695 -18.719 -15.789 1 96.44 242 HIS B N 1
ATOM 5770 C CA . HIS B 1 242 ? -12.289 -18.5 -16.109 1 96.44 242 HIS B CA 1
ATOM 5771 C C . HIS B 1 242 ? -12.023 -18.75 -17.594 1 96.44 242 HIS B C 1
ATOM 5773 O O . HIS B 1 242 ? -12.289 -19.844 -18.094 1 96.44 242 HIS B O 1
ATOM 5779 N N . ASN B 1 243 ? -11.516 -17.75 -18.25 1 97.56 243 ASN B N 1
ATOM 5780 C CA . ASN B 1 243 ? -11.102 -17.797 -19.641 1 97.56 243 ASN B CA 1
ATOM 5781 C C . ASN B 1 243 ? -12.242 -18.234 -20.562 1 97.56 243 ASN B C 1
ATOM 5783 O O . ASN B 1 243 ? -12.008 -18.719 -21.656 1 97.56 243 ASN B O 1
ATOM 5787 N N . ASP B 1 244 ? -13.453 -18.109 -20.078 1 98.38 244 ASP B N 1
ATOM 5788 C CA . ASP B 1 244 ? -14.633 -18.516 -20.844 1 98.38 244 ASP B CA 1
ATOM 5789 C C . ASP B 1 244 ? -15.219 -17.328 -21.609 1 98.38 244 ASP B C 1
ATOM 5791 O O . ASP B 1 244 ? -16.156 -16.672 -21.141 1 98.38 244 ASP B O 1
ATOM 5795 N N . VAL B 1 245 ? -14.805 -17.188 -22.781 1 98.25 245 VAL B N 1
ATOM 5796 C CA . VAL B 1 245 ? -15.172 -16.031 -23.609 1 98.25 245 VAL B CA 1
ATOM 5797 C C . VAL B 1 245 ? -16.656 -16.109 -23.953 1 98.25 245 VAL B C 1
ATOM 5799 O O . VAL B 1 245 ? -17.328 -15.078 -24.062 1 98.25 245 VAL B O 1
ATOM 5802 N N . GLU B 1 246 ? -17.188 -17.328 -24.141 1 98.31 246 GLU B N 1
ATOM 5803 C CA . GLU B 1 246 ? -18.609 -17.484 -24.406 1 98.31 246 GLU B CA 1
ATOM 5804 C C . GLU B 1 246 ? -19.469 -16.984 -23.25 1 98.31 246 GLU B C 1
ATOM 5806 O O . GLU B 1 246 ? -20.469 -16.297 -23.453 1 98.31 246 GLU B O 1
ATOM 5811 N N . HIS B 1 247 ? -19.047 -17.344 -22.078 1 98.75 247 HIS B N 1
ATOM 5812 C CA . HIS B 1 247 ? -19.75 -16.859 -20.891 1 98.75 247 HIS B CA 1
ATOM 5813 C C . HIS B 1 247 ? -19.641 -15.344 -20.766 1 98.75 247 HIS B C 1
ATOM 5815 O O . HIS B 1 247 ? -20.609 -14.68 -20.406 1 98.75 247 HIS B O 1
ATOM 5821 N N . LEU B 1 248 ? -18.469 -14.766 -21 1 98.81 248 LEU B N 1
ATOM 5822 C CA . LEU B 1 248 ? -18.281 -13.32 -21 1 98.81 248 LEU B CA 1
ATOM 5823 C C . LEU B 1 248 ? -19.25 -12.641 -21.953 1 98.81 248 LEU B C 1
ATOM 5825 O O . LEU B 1 248 ? -19.906 -11.664 -21.578 1 98.81 248 LEU B O 1
ATOM 5829 N N . GLU B 1 249 ? -19.359 -13.195 -23.125 1 98.31 249 GLU B N 1
ATOM 5830 C CA . GLU B 1 249 ? -20.266 -12.625 -24.125 1 98.31 249 GLU B CA 1
ATOM 5831 C C . GLU B 1 249 ? -21.719 -12.695 -23.656 1 98.31 249 GLU B C 1
ATOM 5833 O O . GLU B 1 249 ? -22.484 -11.75 -23.859 1 98.31 249 GLU B O 1
ATOM 5838 N N . GLN B 1 250 ? -22.078 -13.805 -23.094 1 98.31 250 GLN B N 1
ATOM 5839 C CA . GLN B 1 250 ? -23.438 -13.953 -22.562 1 98.31 250 GLN B CA 1
ATOM 5840 C C . GLN B 1 250 ? -23.734 -12.883 -21.516 1 98.31 250 GLN B C 1
ATOM 5842 O O . GLN B 1 250 ? -24.812 -12.281 -21.547 1 98.31 250 GLN B O 1
ATOM 5847 N N . LEU B 1 251 ? -22.812 -12.664 -20.641 1 98.25 251 LEU B N 1
ATOM 5848 C CA . LEU B 1 251 ? -23 -11.672 -19.578 1 98.25 251 LEU B CA 1
ATOM 5849 C C . LEU B 1 251 ? -23.109 -10.266 -20.172 1 98.25 251 LEU B C 1
ATOM 5851 O O . LEU B 1 251 ? -23.906 -9.453 -19.703 1 98.25 251 LEU B O 1
ATOM 5855 N N . LEU B 1 252 ? -22.281 -9.969 -21.141 1 97.94 252 LEU B N 1
ATOM 5856 C CA . LEU B 1 252 ? -22.312 -8.664 -21.797 1 97.94 252 LEU B CA 1
ATOM 5857 C C . LEU B 1 252 ? -23.672 -8.406 -22.453 1 97.94 252 LEU B C 1
ATOM 5859 O O . LEU B 1 252 ? -24.188 -7.289 -22.422 1 97.94 252 LEU B O 1
ATOM 5863 N N . LYS B 1 253 ? -24.234 -9.422 -23 1 96.88 253 LYS B N 1
ATOM 5864 C CA . LYS B 1 253 ? -25.547 -9.312 -23.656 1 96.88 253 LYS B CA 1
ATOM 5865 C C . LYS B 1 253 ? -26.641 -8.977 -22.641 1 96.88 253 LYS B C 1
ATOM 5867 O O . LYS B 1 253 ? -27.594 -8.258 -22.969 1 96.88 253 LYS B O 1
ATOM 5872 N N . THR B 1 254 ? -26.438 -9.453 -21.453 1 95.69 254 THR B N 1
ATOM 5873 C CA . THR B 1 254 ? -27.422 -9.18 -20.422 1 95.69 254 THR B CA 1
ATOM 5874 C C . THR B 1 254 ? -27.391 -7.715 -20 1 95.69 254 THR B C 1
ATOM 5876 O O . THR B 1 254 ? -28.344 -7.215 -19.391 1 95.69 254 THR B O 1
ATOM 5879 N N . ALA B 1 255 ? -26.328 -7.012 -20.297 1 93.88 255 ALA B N 1
ATOM 5880 C CA . ALA B 1 255 ? -26.188 -5.613 -19.891 1 93.88 255 ALA B CA 1
ATOM 5881 C C . ALA B 1 255 ? -26.859 -4.684 -20.906 1 93.88 255 ALA B C 1
ATOM 5883 O O . ALA B 1 255 ? -26.891 -3.469 -20.703 1 93.88 255 ALA B O 1
ATOM 5884 N N . ASP B 1 256 ? -27.375 -5.277 -21.953 1 90.5 256 ASP B N 1
ATOM 5885 C CA . ASP B 1 256 ? -28.094 -4.496 -22.953 1 90.5 256 ASP B CA 1
ATOM 5886 C C . ASP B 1 256 ? -29.562 -4.328 -22.547 1 90.5 256 ASP B C 1
ATOM 5888 O O . ASP B 1 256 ? -30.469 -4.809 -23.25 1 90.5 256 ASP B O 1
ATOM 5892 N N . ASN B 1 257 ? -29.828 -3.811 -21.438 1 89.94 257 ASN B N 1
ATOM 5893 C CA . ASN B 1 257 ? -31.141 -3.477 -20.922 1 89.94 257 ASN B CA 1
ATOM 5894 C C . ASN B 1 257 ? -31.234 -2.01 -20.516 1 89.94 257 ASN B C 1
ATOM 5896 O O . ASN B 1 257 ? -30.219 -1.312 -20.469 1 89.94 257 ASN B O 1
ATOM 5900 N N . ASP B 1 258 ? -32.344 -1.56 -20.188 1 87.31 258 ASP B N 1
ATOM 5901 C CA . ASP B 1 258 ? -32.625 -0.14 -19.984 1 87.31 258 ASP B CA 1
ATOM 5902 C C . ASP B 1 258 ? -31.844 0.385 -18.766 1 87.31 258 ASP B C 1
ATOM 5904 O O . ASP B 1 258 ? -31.391 1.53 -18.766 1 87.31 258 ASP B O 1
ATOM 5908 N N . GLU B 1 259 ? -31.703 -0.411 -17.844 1 88.88 259 GLU B N 1
ATOM 5909 C CA . GLU B 1 259 ? -31.047 0.005 -16.594 1 88.88 259 GLU B CA 1
ATOM 5910 C C . GLU B 1 259 ? -29.531 0.049 -16.75 1 88.88 259 GLU B C 1
ATOM 5912 O O . GLU B 1 259 ? -28.859 0.884 -16.141 1 88.88 259 GLU B O 1
ATOM 5917 N N . ASP B 1 260 ? -29 -0.812 -17.625 1 92.38 260 ASP B N 1
ATOM 5918 C CA . ASP B 1 260 ? -27.562 -1.053 -17.625 1 92.38 260 ASP B CA 1
ATOM 5919 C C . ASP B 1 260 ? -26.922 -0.515 -18.891 1 92.38 260 ASP B C 1
ATOM 5921 O O . ASP B 1 260 ? -25.703 -0.343 -18.953 1 92.38 260 ASP B O 1
ATOM 5925 N N . ARG B 1 261 ? -27.672 -0.145 -19.891 1 91.19 261 ARG B N 1
ATOM 5926 C CA . ARG B 1 261 ? -27.172 0.177 -21.219 1 91.19 261 ARG B CA 1
ATOM 5927 C C . ARG B 1 261 ? -26.266 1.41 -21.188 1 91.19 261 ARG B C 1
ATOM 5929 O O . ARG B 1 261 ? -25.297 1.504 -21.938 1 91.19 261 ARG B O 1
ATOM 5936 N N . GLU B 1 262 ? -26.609 2.293 -20.25 1 92.19 262 GLU B N 1
ATOM 5937 C CA . GLU B 1 262 ? -25.875 3.551 -20.203 1 92.19 262 GLU B CA 1
ATOM 5938 C C . GLU B 1 262 ? -24.609 3.42 -19.359 1 92.19 262 GLU B C 1
ATOM 5940 O O . GLU B 1 262 ? -23.75 4.301 -19.375 1 92.19 262 GLU B O 1
ATOM 5945 N N . LYS B 1 263 ? -24.516 2.342 -18.625 1 95.88 263 LYS B N 1
ATOM 5946 C CA . LYS B 1 263 ? -23.328 2.109 -17.797 1 95.88 263 LYS B CA 1
ATOM 5947 C C . LYS B 1 263 ? -22.125 1.72 -18.656 1 95.88 263 LYS B C 1
ATOM 5949 O O . LYS B 1 263 ? -22.281 1.008 -19.656 1 95.88 263 LYS B O 1
ATOM 5954 N N . VAL B 1 264 ? -20.969 2.227 -18.312 1 96.62 264 VAL B N 1
ATOM 5955 C CA . VAL B 1 264 ? -19.75 1.855 -19.031 1 96.62 264 VAL B CA 1
ATOM 5956 C C . VAL B 1 264 ? -19.391 0.405 -18.703 1 96.62 264 VAL B C 1
ATOM 5958 O O . VAL B 1 264 ? -19.422 -0.01 -17.547 1 96.62 264 VAL B O 1
ATOM 5961 N N . LYS B 1 265 ? -19.188 -0.407 -19.75 1 97.81 265 LYS B N 1
ATOM 5962 C CA . LYS B 1 265 ? -18.766 -1.794 -19.594 1 97.81 265 LYS B CA 1
ATOM 5963 C C . LYS B 1 265 ? -17.25 -1.899 -19.516 1 97.81 265 LYS B C 1
ATOM 5965 O O . LYS B 1 265 ? -16.531 -1.333 -20.344 1 97.81 265 LYS B O 1
ATOM 5970 N N . ILE B 1 266 ? -16.719 -2.592 -18.438 1 98.69 266 ILE B N 1
ATOM 5971 C CA . ILE B 1 266 ? -15.281 -2.789 -18.266 1 98.69 266 ILE B CA 1
ATOM 5972 C C . ILE B 1 266 ? -14.984 -4.277 -18.094 1 98.69 266 ILE B C 1
ATOM 5974 O O . ILE B 1 266 ? -15.484 -4.918 -17.172 1 98.69 266 ILE B O 1
ATOM 5978 N N . ILE B 1 267 ? -14.211 -4.84 -19.016 1 98.88 267 ILE B N 1
ATOM 5979 C CA . ILE B 1 267 ? -13.758 -6.223 -18.891 1 98.88 267 ILE B CA 1
ATOM 5980 C C . ILE B 1 267 ? -12.438 -6.273 -18.125 1 98.88 267 ILE B C 1
ATOM 5982 O O . ILE B 1 267 ? -11.453 -5.656 -18.531 1 98.88 267 ILE B O 1
ATOM 5986 N N . VAL B 1 268 ? -12.414 -7 -16.984 1 98.94 268 VAL B N 1
ATOM 5987 C CA . VAL B 1 268 ? -11.289 -7.039 -16.062 1 98.94 268 VAL B CA 1
ATOM 5988 C C . VAL B 1 268 ? -10.719 -8.453 -15.992 1 98.94 268 VAL B C 1
ATOM 5990 O O . VAL B 1 268 ? -11.422 -9.398 -15.609 1 98.94 268 VAL B O 1
ATOM 5993 N N . PHE B 1 269 ? -9.469 -8.633 -16.344 1 98.88 269 PHE B N 1
ATOM 5994 C CA . PHE B 1 269 ? -8.867 -9.961 -16.406 1 98.88 269 PHE B CA 1
ATOM 5995 C C . PHE B 1 269 ? -7.348 -9.875 -16.328 1 98.88 269 PHE B C 1
ATOM 5997 O O . PHE B 1 269 ? -6.789 -8.781 -16.234 1 98.88 269 PHE B O 1
ATOM 6004 N N . GLU B 1 270 ? -6.648 -11.008 -16.172 1 98.69 270 GLU B N 1
ATOM 6005 C CA . GLU B 1 270 ? -5.191 -11.094 -16.141 1 98.69 270 GLU B CA 1
ATOM 6006 C C . GLU B 1 270 ? -4.648 -11.719 -17.422 1 98.69 270 GLU B C 1
ATOM 6008 O O . GLU B 1 270 ? -5.363 -12.461 -18.109 1 98.69 270 GLU B O 1
ATOM 6013 N N . SER B 1 271 ? -3.424 -11.344 -17.766 1 98.62 271 SER B N 1
ATOM 6014 C CA . SER B 1 271 ? -2.805 -12.039 -18.891 1 98.62 271 SER B CA 1
ATOM 6015 C C . SER B 1 271 ? -2.312 -13.422 -18.484 1 98.62 271 SER B C 1
ATOM 6017 O O . SER B 1 271 ? -2.604 -14.414 -19.156 1 98.62 271 SER B O 1
ATOM 6019 N N . VAL B 1 272 ? -1.536 -13.477 -17.359 1 98.38 272 VAL B N 1
ATOM 6020 C CA . VAL B 1 272 ? -1.061 -14.727 -16.797 1 98.38 272 VAL B CA 1
ATOM 6021 C C . VAL B 1 272 ? -1.605 -14.883 -15.367 1 98.38 272 VAL B C 1
ATOM 6023 O O . VAL B 1 272 ? -1.38 -14.023 -14.516 1 98.38 272 VAL B O 1
ATOM 6026 N N . TYR B 1 273 ? -2.311 -15.969 -15.148 1 96.12 273 TYR B N 1
ATOM 6027 C CA . TYR B 1 273 ? -2.887 -16.203 -13.828 1 96.12 273 TYR B CA 1
ATOM 6028 C C . TYR B 1 273 ? -1.896 -16.922 -12.93 1 96.12 273 TYR B C 1
ATOM 6030 O O . TYR B 1 273 ? -1.321 -17.953 -13.312 1 96.12 273 TYR B O 1
ATOM 6038 N N . SER B 1 274 ? -1.691 -16.469 -11.727 1 91.88 274 SER B N 1
ATOM 6039 C CA . SER B 1 274 ? -0.572 -16.781 -10.844 1 91.88 274 SER B CA 1
ATOM 6040 C C . SER B 1 274 ? -0.642 -18.234 -10.352 1 91.88 274 SER B C 1
ATOM 6042 O O . SER B 1 274 ? 0.38 -18.812 -9.992 1 91.88 274 SER B O 1
ATOM 6044 N N . MET B 1 275 ? -1.838 -18.781 -10.25 1 88.56 275 MET B N 1
ATOM 6045 C CA . MET B 1 275 ? -1.939 -20.109 -9.617 1 88.56 275 MET B CA 1
ATOM 6046 C C . MET B 1 275 ? -2.066 -21.203 -10.672 1 88.56 275 MET B C 1
ATOM 6048 O O . MET B 1 275 ? -1.411 -22.234 -10.57 1 88.56 275 MET B O 1
ATOM 6052 N N . SER B 1 276 ? -2.787 -20.922 -11.727 1 88.94 276 SER B N 1
ATOM 6053 C CA . SER B 1 276 ? -2.99 -21.938 -12.766 1 88.94 276 SER B CA 1
ATOM 6054 C C . SER B 1 276 ? -1.891 -21.875 -13.82 1 88.94 276 SER B C 1
ATOM 6056 O O . SER B 1 276 ? -1.604 -22.875 -14.484 1 88.94 276 SER B O 1
ATOM 6058 N N . GLY B 1 277 ? -1.338 -20.734 -13.953 1 94.31 277 GLY B N 1
ATOM 6059 C CA . GLY B 1 277 ? -0.375 -20.547 -15.031 1 94.31 277 GLY B CA 1
ATOM 6060 C C . GLY B 1 277 ? -1.023 -20.406 -16.391 1 94.31 277 GLY B C 1
ATOM 6061 O O . GLY B 1 277 ? -0.332 -20.359 -17.406 1 94.31 277 GLY B O 1
ATOM 6062 N N . SER B 1 278 ? -2.303 -20.328 -16.438 1 95.75 278 SER B N 1
ATOM 6063 C CA . SER B 1 278 ? -3.014 -20.156 -17.688 1 95.75 278 SER B CA 1
ATOM 6064 C C . SER B 1 278 ? -2.826 -18.734 -18.234 1 95.75 278 SER B C 1
ATOM 6066 O O . SER B 1 278 ? -2.617 -17.797 -17.484 1 95.75 278 SER B O 1
ATOM 6068 N N . ILE B 1 279 ? -2.832 -18.609 -19.5 1 98 279 ILE B N 1
ATOM 6069 C CA . ILE B 1 279 ? -2.789 -17.328 -20.188 1 98 279 ILE B CA 1
ATOM 6070 C C . ILE B 1 279 ? -4.152 -17.016 -20.812 1 98 279 ILE B C 1
ATOM 6072 O O . ILE B 1 279 ? -4.77 -17.891 -21.422 1 98 279 ILE B O 1
ATOM 6076 N N . SER B 1 280 ? -4.664 -15.859 -20.672 1 98.19 280 SER B N 1
ATOM 6077 C CA . SER B 1 280 ? -5.988 -15.477 -21.156 1 98.19 280 SER B CA 1
ATOM 6078 C C . SER B 1 280 ? -6.023 -15.43 -22.672 1 98.19 280 SER B C 1
ATOM 6080 O O . SER B 1 280 ? -5 -15.195 -23.328 1 98.19 280 SER B O 1
ATOM 6082 N N . PRO B 1 281 ? -7.191 -15.766 -23.281 1 98.31 281 PRO B N 1
ATOM 6083 C CA . PRO B 1 281 ? -7.352 -15.578 -24.719 1 98.31 281 PRO B CA 1
ATOM 6084 C C . PRO B 1 281 ? -7.504 -14.109 -25.109 1 98.31 281 PRO B C 1
ATOM 6086 O O . PRO B 1 281 ? -8.586 -13.688 -25.516 1 98.31 281 PRO B O 1
ATOM 6089 N N . LEU B 1 282 ? -6.434 -13.359 -25.141 1 98.44 282 LEU B N 1
ATOM 6090 C CA . LEU B 1 282 ? -6.414 -11.906 -25.266 1 98.44 282 LEU B CA 1
ATOM 6091 C C . LEU B 1 282 ? -7.086 -11.469 -26.578 1 98.44 282 LEU B C 1
ATOM 6093 O O . LEU B 1 282 ? -7.84 -10.492 -26.594 1 98.44 282 LEU B O 1
ATOM 6097 N N . GLU B 1 283 ? -6.816 -12.211 -27.688 1 98.25 283 GLU B N 1
ATOM 6098 C CA . GLU B 1 283 ? -7.367 -11.859 -29 1 98.25 283 GLU B CA 1
ATOM 6099 C C . GLU B 1 283 ? -8.891 -11.891 -28.969 1 98.25 283 GLU B C 1
ATOM 6101 O O . GLU B 1 283 ? -9.547 -10.961 -29.438 1 98.25 283 GLU B O 1
ATOM 6106 N N . LYS B 1 284 ? -9.367 -12.953 -28.422 1 98.62 284 LYS B N 1
ATOM 6107 C CA . LYS B 1 284 ? -10.82 -13.117 -28.375 1 98.62 284 LYS B CA 1
ATOM 6108 C C . LYS B 1 284 ? -11.461 -12.078 -27.453 1 98.62 284 LYS B C 1
ATOM 6110 O O . LYS B 1 284 ? -12.531 -11.555 -27.75 1 98.62 284 LYS B O 1
ATOM 6115 N N . ILE B 1 285 ? -10.852 -11.773 -26.328 1 98.69 285 ILE B N 1
ATOM 6116 C CA . ILE B 1 285 ? -11.383 -10.789 -25.391 1 98.69 285 ILE B CA 1
ATOM 6117 C C . ILE B 1 285 ? -11.367 -9.406 -26.047 1 98.69 285 ILE B C 1
ATOM 6119 O O . ILE B 1 285 ? -12.328 -8.641 -25.906 1 98.69 285 ILE B O 1
ATOM 6123 N N . LYS B 1 286 ? -10.266 -9.062 -26.719 1 98.25 286 LYS B N 1
ATOM 6124 C CA . LYS B 1 286 ? -10.172 -7.785 -27.422 1 98.25 286 LYS B CA 1
ATOM 6125 C C . LYS B 1 286 ? -11.289 -7.645 -28.453 1 98.25 286 LYS B C 1
ATOM 6127 O O . LYS B 1 286 ? -11.891 -6.578 -28.594 1 98.25 286 LYS B O 1
ATOM 6132 N N . GLU B 1 287 ? -11.555 -8.719 -29.188 1 98.06 287 GLU B N 1
ATOM 6133 C CA . GLU B 1 287 ? -12.625 -8.719 -30.188 1 98.06 287 GLU B CA 1
ATOM 6134 C C . GLU B 1 287 ? -13.977 -8.453 -29.531 1 98.06 287 GLU B C 1
ATOM 6136 O O . GLU B 1 287 ? -14.766 -7.641 -30.031 1 98.06 287 GLU B O 1
ATOM 6141 N N . ILE B 1 288 ? -14.219 -9.102 -28.484 1 98.06 288 ILE B N 1
ATOM 6142 C CA . ILE B 1 288 ? -15.477 -8.953 -27.75 1 98.06 288 ILE B CA 1
ATOM 6143 C C . ILE B 1 288 ? -15.594 -7.531 -27.203 1 98.06 288 ILE B C 1
ATOM 6145 O O . ILE B 1 288 ? -16.656 -6.91 -27.281 1 98.06 288 ILE B O 1
ATOM 6149 N N . ALA B 1 289 ? -14.5 -7.02 -26.609 1 97.94 289 ALA B N 1
ATOM 6150 C CA . ALA B 1 289 ? -14.492 -5.664 -26.062 1 97.94 289 ALA B CA 1
ATOM 6151 C C . ALA B 1 289 ? -14.828 -4.641 -27.141 1 97.94 289 ALA B C 1
ATOM 6153 O O . ALA B 1 289 ? -15.602 -3.709 -26.906 1 97.94 289 ALA B O 1
ATOM 6154 N N . THR B 1 290 ? -14.273 -4.832 -28.312 1 96.94 290 THR B N 1
ATOM 6155 C CA . THR B 1 290 ? -14.508 -3.932 -29.438 1 96.94 290 THR B CA 1
ATOM 6156 C C . THR B 1 290 ? -15.961 -3.988 -29.891 1 96.94 290 THR B C 1
ATOM 6158 O O . THR B 1 290 ? -16.594 -2.949 -30.094 1 96.94 290 THR B O 1
ATOM 6161 N N . ARG B 1 291 ? -16.484 -5.156 -30.016 1 96.12 291 ARG B N 1
ATOM 6162 C CA . ARG B 1 291 ? -17.844 -5.348 -30.484 1 96.12 291 ARG B CA 1
ATOM 6163 C C . ARG B 1 291 ? -18.859 -4.711 -29.531 1 96.12 291 ARG B C 1
ATOM 6165 O O . ARG B 1 291 ? -19.875 -4.16 -29.953 1 96.12 291 ARG B O 1
ATOM 6172 N N . PHE B 1 292 ? -18.594 -4.719 -28.25 1 95.81 292 PHE B N 1
ATOM 6173 C CA . PHE B 1 292 ? -19.547 -4.254 -27.25 1 95.81 292 PHE B CA 1
ATOM 6174 C C . PHE B 1 292 ? -19.188 -2.855 -26.766 1 95.81 292 PHE B C 1
ATOM 6176 O O . PHE B 1 292 ? -19.875 -2.293 -25.906 1 95.81 292 PHE B O 1
ATOM 6183 N N . GLY B 1 293 ? -18.078 -2.266 -27.297 1 94.44 293 GLY B N 1
ATOM 6184 C CA . GLY B 1 293 ? -17.625 -0.958 -26.844 1 94.44 293 GLY B CA 1
ATOM 6185 C C . GLY B 1 293 ? -17.172 -0.946 -25.391 1 94.44 293 GLY B C 1
ATOM 6186 O O . GLY B 1 293 ? -17.391 0.03 -24.672 1 94.44 293 GLY B O 1
ATOM 6187 N N . ALA B 1 294 ? -16.625 -2.057 -24.891 1 97 294 ALA B N 1
ATOM 6188 C CA . ALA B 1 294 ? -16.203 -2.193 -23.5 1 97 294 ALA B CA 1
ATOM 6189 C C . ALA B 1 294 ? -14.758 -1.739 -23.328 1 97 294 ALA B C 1
ATOM 6191 O O . ALA B 1 294 ? -13.922 -1.95 -24.219 1 97 294 ALA B O 1
ATOM 6192 N N . LEU B 1 295 ? -14.453 -1.07 -22.219 1 97.88 295 LEU B N 1
ATOM 6193 C CA . LEU B 1 295 ? -13.086 -0.794 -21.781 1 97.88 295 LEU B CA 1
ATOM 6194 C C . LEU B 1 295 ? -12.398 -2.07 -21.297 1 97.88 295 LEU B C 1
ATOM 6196 O O . LEU B 1 295 ? -13.023 -2.916 -20.656 1 97.88 295 LEU B O 1
ATOM 6200 N N . THR B 1 296 ? -11.141 -2.189 -21.641 1 98.75 296 THR B N 1
ATOM 6201 C CA . THR B 1 296 ? -10.383 -3.344 -21.172 1 98.75 296 THR B CA 1
ATOM 6202 C C . THR B 1 296 ? -9.422 -2.941 -20.047 1 98.75 296 THR B C 1
ATOM 6204 O O . THR B 1 296 ? -8.781 -1.892 -20.125 1 98.75 296 THR B O 1
ATOM 6207 N N . TYR B 1 297 ? -9.414 -3.709 -18.969 1 98.88 297 TYR B N 1
ATOM 6208 C CA . TYR B 1 297 ?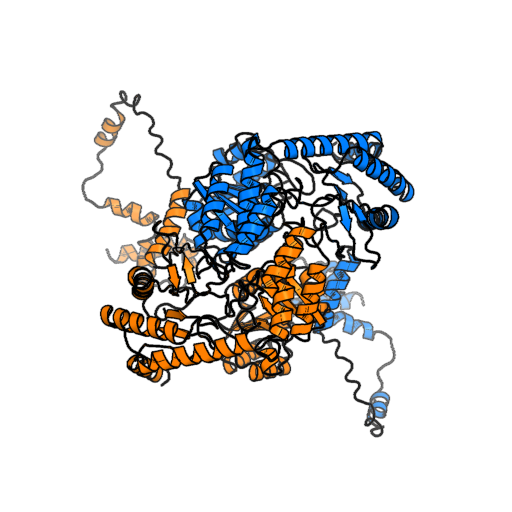 -8.461 -3.641 -17.859 1 98.88 297 TYR B CA 1
ATOM 6209 C C . TYR B 1 297 ? -7.719 -4.961 -17.703 1 98.88 297 TYR B C 1
ATOM 6211 O O . TYR B 1 297 ? -8.305 -5.969 -17.297 1 98.88 297 TYR B O 1
ATOM 6219 N N . ILE B 1 298 ? -6.406 -4.949 -17.969 1 98.94 298 ILE B N 1
ATOM 6220 C CA . ILE B 1 298 ? -5.66 -6.199 -17.953 1 98.94 298 ILE B CA 1
ATOM 6221 C C . ILE B 1 298 ? -4.527 -6.109 -16.922 1 98.94 298 ILE B C 1
ATOM 6223 O O . ILE B 1 298 ? -3.744 -5.156 -16.953 1 98.94 298 ILE B O 1
ATOM 6227 N N . ASP B 1 299 ? -4.473 -7.062 -16.016 1 98.88 299 ASP B N 1
ATOM 6228 C CA . ASP B 1 299 ? -3.373 -7.223 -15.07 1 98.88 299 ASP B CA 1
ATOM 6229 C C . ASP B 1 299 ? -2.24 -8.047 -15.672 1 98.88 299 ASP B C 1
ATOM 6231 O O . ASP B 1 299 ? -2.398 -9.25 -15.906 1 98.88 299 ASP B O 1
ATOM 6235 N N . GLU B 1 300 ? -1.094 -7.402 -15.844 1 98.75 300 GLU B N 1
ATOM 6236 C CA . GLU B 1 300 ? 0.071 -8.094 -16.391 1 98.75 300 GLU B CA 1
ATOM 6237 C C . GLU B 1 300 ? 1.138 -8.305 -15.32 1 98.75 300 GLU B C 1
ATOM 6239 O O . GLU B 1 300 ? 2.32 -8.453 -15.641 1 98.75 300 GLU B O 1
ATOM 6244 N N . VAL B 1 301 ? 0.764 -8.367 -14.102 1 98.44 301 VAL B N 1
ATOM 6245 C CA . VAL B 1 301 ? 1.652 -8.43 -12.945 1 98.44 301 VAL B CA 1
ATOM 6246 C C . VAL B 1 301 ? 2.541 -9.664 -13.039 1 98.44 301 VAL B C 1
ATOM 6248 O O . VAL B 1 301 ? 3.719 -9.625 -12.68 1 98.44 301 VAL B O 1
ATOM 6251 N N . HIS B 1 302 ? 2.07 -10.789 -13.547 1 98.31 302 HIS B N 1
ATOM 6252 C CA . HIS B 1 302 ? 2.852 -12.016 -13.68 1 98.31 302 HIS B CA 1
ATOM 6253 C C . HIS B 1 302 ? 3.418 -12.156 -15.086 1 98.31 302 HIS B C 1
ATOM 6255 O O . HIS B 1 302 ? 3.918 -13.227 -15.453 1 98.31 302 HIS B O 1
ATOM 6261 N N . ALA B 1 303 ? 3.357 -11.086 -15.891 1 98.75 303 ALA B N 1
ATOM 6262 C CA . ALA B 1 303 ? 3.814 -11.188 -17.281 1 98.75 303 ALA B CA 1
ATOM 6263 C C . ALA B 1 303 ? 4.906 -10.164 -17.578 1 98.75 303 ALA B C 1
ATOM 6265 O O . ALA B 1 303 ? 5.785 -10.406 -18.406 1 98.75 303 ALA B O 1
ATOM 6266 N N . VAL B 1 304 ? 4.82 -8.992 -16.953 1 98.75 304 VAL B N 1
ATOM 6267 C CA . VAL B 1 304 ? 5.773 -7.93 -17.25 1 98.75 304 VAL B CA 1
ATOM 6268 C C . VAL B 1 304 ? 7.184 -8.383 -16.891 1 98.75 304 VAL B C 1
ATOM 6270 O O . VAL B 1 304 ? 7.379 -9.086 -15.898 1 98.75 304 VAL B O 1
ATOM 6273 N N . GLY B 1 305 ? 8.156 -7.973 -17.641 1 98.56 305 GLY B N 1
ATOM 6274 C CA . GLY B 1 305 ? 9.523 -8.438 -17.5 1 98.56 305 GLY B CA 1
ATOM 6275 C C . GLY B 1 305 ? 9.758 -9.805 -18.125 1 98.56 305 GLY B C 1
ATOM 6276 O O . GLY B 1 305 ? 10.875 -10.117 -18.531 1 98.56 305 GLY B O 1
ATOM 6277 N N . LEU B 1 306 ? 8.703 -10.648 -18.359 1 98.69 306 LEU B N 1
ATOM 6278 C CA . LEU B 1 306 ? 8.852 -12.07 -18.672 1 98.69 306 LEU B CA 1
ATOM 6279 C C . LEU B 1 306 ? 8.43 -12.352 -20.109 1 98.69 306 LEU B C 1
ATOM 6281 O O . LEU B 1 306 ? 8.844 -13.359 -20.703 1 98.69 306 LEU B O 1
ATOM 6285 N N . TYR B 1 307 ? 7.566 -11.602 -20.641 1 98.56 307 TYR B N 1
ATOM 6286 C CA . TYR B 1 307 ? 7.039 -11.773 -21.984 1 98.56 307 TYR B CA 1
ATOM 6287 C C . TYR B 1 307 ? 7.219 -10.508 -22.812 1 98.56 307 TYR B C 1
ATOM 6289 O O . TYR B 1 307 ? 7.262 -9.398 -22.266 1 98.56 307 TYR B O 1
ATOM 6297 N N . GLY B 1 308 ? 7.25 -10.633 -24.141 1 98.19 308 GLY B N 1
ATOM 6298 C CA . GLY B 1 308 ? 7.438 -9.492 -25.031 1 98.19 308 GLY B CA 1
ATOM 6299 C C . GLY B 1 308 ? 8.898 -9.195 -25.312 1 98.19 308 GLY B C 1
ATOM 6300 O O . GLY B 1 308 ? 9.758 -9.414 -24.469 1 98.19 308 GLY B O 1
ATOM 6301 N N . LYS B 1 309 ? 9.172 -8.648 -26.422 1 97.12 309 LYS B N 1
ATOM 6302 C CA . LYS B 1 309 ? 10.539 -8.406 -26.875 1 97.12 309 LYS B CA 1
ATOM 6303 C C . LYS B 1 309 ? 11.289 -7.496 -25.906 1 97.12 309 LYS B C 1
ATOM 6305 O O . LYS B 1 309 ? 12.492 -7.664 -25.688 1 97.12 309 LYS B O 1
ATOM 6310 N N . ARG B 1 310 ? 10.555 -6.59 -25.328 1 98.19 310 ARG B N 1
ATOM 6311 C CA . ARG B 1 310 ? 11.18 -5.637 -24.406 1 98.19 310 ARG B CA 1
ATOM 6312 C C . ARG B 1 310 ? 10.75 -5.891 -22.969 1 98.19 310 ARG B C 1
ATOM 6314 O O . ARG B 1 310 ? 11.039 -5.09 -22.078 1 98.19 310 ARG B O 1
ATOM 6321 N N . GLY B 1 311 ? 10.055 -6.996 -22.75 1 98.56 311 GLY B N 1
ATOM 6322 C CA . GLY B 1 311 ? 9.602 -7.328 -21.406 1 98.56 311 GLY B CA 1
ATOM 6323 C C . GLY B 1 311 ? 8.312 -6.621 -21.031 1 98.56 311 GLY B C 1
ATOM 6324 O O . GLY B 1 311 ? 8.039 -6.418 -19.844 1 98.56 311 GLY B O 1
ATOM 6325 N N . GLY B 1 312 ? 7.535 -6.234 -21.984 1 98.62 312 GLY B N 1
ATOM 6326 C CA . GLY B 1 312 ? 6.336 -5.457 -21.703 1 98.62 312 GLY B CA 1
ATOM 6327 C C . GLY B 1 312 ? 5.148 -6.316 -21.312 1 98.62 312 GLY B C 1
ATOM 6328 O O . GLY B 1 312 ? 4.121 -5.797 -20.875 1 98.62 312 GLY B O 1
ATOM 6329 N N . GLY B 1 313 ? 5.219 -7.645 -21.438 1 98.62 313 GLY B N 1
ATOM 6330 C CA . GLY B 1 313 ? 4.121 -8.531 -21.094 1 98.62 313 GLY B CA 1
ATOM 6331 C C . GLY B 1 313 ? 3.531 -9.25 -22.281 1 98.62 313 GLY B C 1
ATOM 6332 O O . GLY B 1 313 ? 4.078 -9.172 -23.391 1 98.62 313 GLY B O 1
ATOM 6333 N N . VAL B 1 314 ? 2.463 -9.945 -22.062 1 98.75 314 VAL B N 1
ATOM 6334 C CA . VAL B 1 314 ? 1.831 -10.766 -23.078 1 98.75 314 VAL B CA 1
ATOM 6335 C C . VAL B 1 314 ? 1.19 -9.867 -24.141 1 98.75 314 VAL B C 1
ATOM 6337 O O . VAL B 1 314 ? 1.178 -10.211 -25.328 1 98.75 314 VAL B O 1
ATOM 6340 N N . CYS B 1 315 ? 0.643 -8.719 -23.688 1 98.69 315 CYS B N 1
ATOM 6341 C CA . CYS B 1 315 ? 0.103 -7.77 -24.656 1 98.69 315 CYS B CA 1
ATOM 6342 C C . CYS B 1 315 ? 1.152 -7.398 -25.703 1 98.69 315 CYS B C 1
ATOM 6344 O O . CYS B 1 315 ? 0.865 -7.383 -26.906 1 98.69 315 CYS B O 1
ATOM 6346 N N . GLN B 1 316 ? 2.293 -7.07 -25.219 1 98.44 316 GLN B N 1
ATOM 6347 C CA . GLN B 1 316 ? 3.385 -6.723 -26.125 1 98.44 316 GLN B CA 1
ATOM 6348 C C . GLN B 1 316 ? 3.797 -7.918 -26.984 1 98.44 316 GLN B C 1
ATOM 6350 O O . GLN B 1 316 ? 4.031 -7.777 -28.188 1 98.44 316 GLN B O 1
ATOM 6355 N N . GLU B 1 317 ? 3.898 -9.062 -26.406 1 98.12 317 GLU B N 1
ATOM 6356 C CA . GLU B 1 317 ? 4.297 -10.273 -27.109 1 98.12 317 GLU B CA 1
ATOM 6357 C C . GLU B 1 317 ? 3.361 -10.57 -28.266 1 98.12 317 GLU B C 1
ATOM 6359 O O . GLU B 1 317 ? 3.809 -10.984 -29.344 1 98.12 317 GLU B O 1
ATOM 6364 N N . ARG B 1 318 ? 2.113 -10.359 -28.062 1 98.06 318 ARG B N 1
ATOM 6365 C CA . ARG B 1 318 ? 1.101 -10.734 -29.047 1 98.06 318 ARG B CA 1
ATOM 6366 C C . ARG B 1 318 ? 0.67 -9.523 -29.875 1 98.06 318 ARG B C 1
ATOM 6368 O O . ARG B 1 318 ? -0.201 -9.633 -30.734 1 98.06 318 ARG B O 1
ATOM 6375 N N . ASN B 1 319 ? 1.229 -8.422 -29.578 1 97.88 319 ASN B N 1
ATOM 6376 C CA . ASN B 1 319 ? 0.916 -7.176 -30.266 1 97.88 319 ASN B CA 1
ATOM 6377 C C . ASN B 1 319 ? -0.573 -6.852 -30.188 1 97.88 319 ASN B C 1
ATOM 6379 O O . ASN B 1 319 ? -1.218 -6.613 -31.203 1 97.88 319 ASN B O 1
ATOM 6383 N N . ILE B 1 320 ? -1.097 -6.949 -29.016 1 98.38 320 ILE B N 1
ATOM 6384 C CA . ILE B 1 320 ? -2.498 -6.633 -28.75 1 98.38 320 ILE B CA 1
ATOM 6385 C C . ILE B 1 320 ? -2.592 -5.414 -27.844 1 98.38 320 ILE B C 1
ATOM 6387 O O . ILE B 1 320 ? -1.941 -5.359 -26.797 1 98.38 320 ILE B O 1
ATOM 6391 N N . GLU B 1 321 ? -3.361 -4.461 -28.234 1 96.75 321 GLU B N 1
ATOM 6392 C CA . GLU B 1 321 ? -3.533 -3.24 -27.453 1 96.75 321 GLU B CA 1
ATOM 6393 C C . GLU B 1 321 ? -4.703 -3.367 -26.484 1 96.75 321 GLU B C 1
ATOM 6395 O O . GLU B 1 321 ? -5.789 -3.803 -26.859 1 96.75 321 GLU B O 1
ATOM 6400 N N . MET B 1 322 ? -4.484 -3.041 -25.266 1 98.38 322 MET B N 1
ATOM 6401 C CA . MET B 1 322 ? -5.5 -2.945 -24.219 1 98.38 322 MET B CA 1
ATOM 6402 C C . MET B 1 322 ? -5.578 -1.528 -23.672 1 98.38 322 MET B C 1
ATOM 6404 O O . MET B 1 322 ? -4.613 -0.769 -23.75 1 98.38 322 MET B O 1
ATOM 6408 N N . ASP B 1 323 ? -6.695 -1.127 -23.094 1 98.25 323 ASP B N 1
ATOM 6409 C CA . ASP B 1 323 ? -6.906 0.258 -22.672 1 98.25 323 ASP B CA 1
ATOM 6410 C C . ASP B 1 323 ? -6.098 0.586 -21.422 1 98.25 323 ASP B C 1
ATOM 6412 O O . ASP B 1 323 ? -5.43 1.621 -21.359 1 98.25 323 ASP B O 1
ATOM 6416 N N . ILE B 1 324 ? -6.211 -0.229 -20.422 1 98.81 324 ILE B N 1
ATOM 6417 C CA . ILE B 1 324 ? -5.535 -0.015 -19.141 1 98.81 324 ILE B CA 1
ATOM 6418 C C . ILE B 1 324 ? -4.727 -1.255 -18.781 1 98.81 324 ILE B C 1
ATOM 6420 O O . ILE B 1 324 ? -5.254 -2.369 -18.766 1 98.81 324 ILE B O 1
ATOM 6424 N N . ILE B 1 325 ? -3.453 -1.051 -18.516 1 98.94 325 ILE B N 1
ATOM 6425 C CA . ILE B 1 325 ? -2.553 -2.127 -18.125 1 98.94 325 ILE B CA 1
ATOM 6426 C C . ILE B 1 325 ? -2.047 -1.884 -16.703 1 98.94 325 ILE B C 1
ATOM 6428 O O . ILE B 1 325 ? -1.583 -0.787 -16.375 1 98.94 325 ILE B O 1
ATOM 6432 N N . SER B 1 326 ? -2.221 -2.875 -15.828 1 98.88 326 SER B N 1
ATOM 6433 C CA . SER B 1 326 ? -1.568 -2.828 -14.523 1 98.88 326 SER B CA 1
ATOM 6434 C C . SER B 1 326 ? -0.334 -3.725 -14.484 1 98.88 326 SER B C 1
ATOM 6436 O O . SER B 1 326 ? -0.296 -4.762 -15.156 1 98.88 326 SER B O 1
ATOM 6438 N N . GLY B 1 327 ? 0.676 -3.303 -13.789 1 98.75 327 GLY B N 1
ATOM 6439 C CA . GLY B 1 327 ? 1.908 -4.051 -13.594 1 98.75 327 GLY B CA 1
ATOM 6440 C C . GLY B 1 327 ? 2.533 -3.84 -12.234 1 98.75 327 GLY B C 1
ATOM 6441 O O . GLY B 1 327 ? 2.002 -3.088 -11.414 1 98.75 327 GLY B O 1
ATOM 6442 N N . THR B 1 328 ? 3.607 -4.598 -11.977 1 98.62 328 THR B N 1
ATOM 6443 C CA . THR B 1 328 ? 4.297 -4.496 -10.695 1 98.62 328 THR B CA 1
ATOM 6444 C C . THR B 1 328 ? 5.801 -4.336 -10.898 1 98.62 328 THR B C 1
ATOM 6446 O O . THR B 1 328 ? 6.32 -4.633 -11.977 1 98.62 328 THR B O 1
ATOM 6449 N N . LEU B 1 329 ? 6.434 -3.775 -9.93 1 98.88 329 LEU B N 1
ATOM 6450 C CA . LEU B 1 329 ? 7.887 -3.615 -9.906 1 98.88 329 LEU B CA 1
ATOM 6451 C C . LEU B 1 329 ? 8.523 -4.582 -8.914 1 98.88 329 LEU B C 1
ATOM 6453 O O . LEU B 1 329 ? 9.75 -4.637 -8.797 1 98.88 329 LEU B O 1
ATOM 6457 N N . GLY B 1 330 ? 7.648 -5.41 -8.281 1 98.31 330 GLY B N 1
ATOM 6458 C CA . GLY B 1 330 ? 8.141 -6.219 -7.176 1 98.31 330 GLY B CA 1
ATOM 6459 C C . GLY B 1 330 ? 8.336 -7.676 -7.547 1 98.31 330 GLY B C 1
ATOM 6460 O O . GLY B 1 330 ? 8.711 -8.492 -6.699 1 98.31 330 GLY B O 1
ATOM 6461 N N . LYS B 1 331 ? 8.086 -8.078 -8.766 1 97.81 331 LYS B N 1
ATOM 6462 C CA . LYS B 1 331 ? 8.25 -9.461 -9.203 1 97.81 331 LYS B CA 1
ATOM 6463 C C . LYS B 1 331 ? 9.398 -9.586 -10.203 1 97.81 331 LYS B C 1
ATOM 6465 O O . LYS B 1 331 ? 10.562 -9.461 -9.836 1 97.81 331 LYS B O 1
ATOM 6470 N N . ALA B 1 332 ? 9.164 -9.578 -11.508 1 98.5 332 ALA B N 1
ATOM 6471 C CA . ALA B 1 332 ? 10.203 -9.781 -12.508 1 98.5 332 ALA B CA 1
ATOM 6472 C C . ALA B 1 332 ? 11.234 -8.656 -12.469 1 98.5 332 ALA B C 1
ATOM 6474 O O . ALA B 1 332 ? 12.422 -8.883 -12.727 1 98.5 332 ALA B O 1
ATOM 6475 N N . PHE B 1 333 ? 10.828 -7.477 -12.086 1 98.81 333 PHE B N 1
ATOM 6476 C CA . PHE B 1 333 ? 11.727 -6.328 -12.078 1 98.81 333 PHE B CA 1
ATOM 6477 C C . PHE B 1 333 ? 12.562 -6.305 -10.797 1 98.81 333 PHE B C 1
ATOM 6479 O O . PHE B 1 333 ? 13.523 -5.543 -10.695 1 98.81 333 PHE B O 1
ATOM 6486 N N . GLY B 1 334 ? 12.18 -7.02 -9.781 1 98.44 334 GLY B N 1
ATOM 6487 C CA . GLY B 1 334 ? 13.047 -7.398 -8.672 1 98.44 334 GLY B CA 1
ATOM 6488 C C . GLY B 1 334 ? 13.164 -6.316 -7.617 1 98.44 334 GLY B C 1
ATOM 6489 O O . GLY B 1 334 ? 14.047 -6.375 -6.758 1 98.44 334 GLY B O 1
ATOM 6490 N N . VAL B 1 335 ? 12.312 -5.324 -7.613 1 98.44 335 VAL B N 1
ATOM 6491 C CA . VAL B 1 335 ? 12.453 -4.211 -6.68 1 98.44 335 VAL B CA 1
ATOM 6492 C C . VAL B 1 335 ? 11.195 -4.09 -5.824 1 98.44 335 VAL B C 1
ATOM 6494 O O . VAL B 1 335 ? 10.953 -4.918 -4.941 1 98.44 335 VAL B O 1
ATOM 6497 N N . HIS B 1 336 ? 10.367 -3.033 -6.043 1 98.56 336 HIS B N 1
ATOM 6498 C CA . HIS B 1 336 ? 9.164 -2.838 -5.242 1 98.56 336 HIS B CA 1
ATOM 6499 C C . HIS B 1 336 ? 8.281 -1.737 -5.828 1 98.56 336 HIS B C 1
ATOM 6501 O O . HIS B 1 336 ? 8.797 -0.738 -6.34 1 98.56 336 HIS B O 1
ATOM 6507 N N . GLY B 1 337 ? 6.996 -1.901 -5.758 1 98.62 337 GLY B N 1
ATOM 6508 C CA . GLY B 1 337 ? 6.051 -0.94 -6.305 1 98.62 337 GLY B CA 1
ATOM 6509 C C . GLY B 1 337 ? 5.105 -1.547 -7.324 1 98.62 337 GLY B C 1
ATOM 6510 O O . GLY B 1 337 ? 5.121 -2.758 -7.551 1 98.62 337 GLY B O 1
ATOM 6511 N N . GLY B 1 338 ? 4.227 -0.811 -7.828 1 98.81 338 GLY B N 1
ATOM 6512 C CA . GLY B 1 338 ? 3.301 -1.158 -8.891 1 98.81 338 GLY B CA 1
ATOM 6513 C C . GLY B 1 338 ? 2.898 0.03 -9.75 1 98.81 338 GLY B C 1
ATOM 6514 O O . GLY B 1 338 ? 3.355 1.15 -9.516 1 98.81 338 GLY B O 1
ATOM 6515 N N . TYR B 1 339 ? 2.16 -0.223 -10.805 1 98.94 339 TYR B N 1
ATOM 6516 C CA . TYR B 1 339 ? 1.824 0.896 -11.68 1 98.94 339 TYR B CA 1
ATOM 6517 C C . TYR B 1 339 ? 0.602 0.576 -12.531 1 98.94 339 TYR B C 1
ATOM 6519 O O . TYR B 1 339 ? 0.191 -0.583 -12.633 1 98.94 339 TYR B O 1
ATOM 6527 N N . ILE B 1 340 ? 0.059 1.625 -13.062 1 98.88 340 ILE B N 1
ATOM 6528 C CA . ILE B 1 340 ? -0.953 1.616 -14.117 1 98.88 340 ILE B CA 1
ATOM 6529 C C . ILE B 1 340 ? -0.428 2.361 -15.344 1 98.88 340 ILE B C 1
ATOM 6531 O O . ILE B 1 340 ? 0.2 3.414 -15.219 1 98.88 340 ILE B O 1
ATOM 6535 N N . ALA B 1 341 ? -0.613 1.815 -16.5 1 98.94 341 ALA B N 1
ATOM 6536 C CA . ALA B 1 341 ? -0.29 2.48 -17.75 1 98.94 341 ALA B CA 1
ATOM 6537 C C . ALA B 1 341 ? -1.516 2.564 -18.656 1 98.94 341 ALA B C 1
ATOM 6539 O O . ALA B 1 341 ? -2.242 1.58 -18.828 1 98.94 341 ALA B O 1
ATOM 6540 N N . ALA B 1 342 ? -1.792 3.721 -19.234 1 98.81 342 ALA B N 1
ATOM 6541 C CA . ALA B 1 342 ? -2.971 3.988 -20.062 1 98.81 342 ALA B CA 1
ATOM 6542 C C . ALA B 1 342 ? -2.83 5.312 -20.812 1 98.81 342 ALA B C 1
ATOM 6544 O O . ALA B 1 342 ? -1.715 5.777 -21.047 1 98.81 342 ALA B O 1
ATOM 6545 N N . SER B 1 343 ? -3.947 5.793 -21.375 1 98.12 343 SER B N 1
ATOM 6546 C CA . SER B 1 343 ? -3.953 7.129 -21.953 1 98.12 343 SER B CA 1
ATOM 6547 C C . SER B 1 343 ? -3.684 8.195 -20.891 1 98.12 343 SER B C 1
ATOM 6549 O O . SER B 1 343 ? -3.906 7.961 -19.703 1 98.12 343 SER B O 1
ATOM 6551 N N . SER B 1 344 ? -3.172 9.336 -21.328 1 97.75 344 SER B N 1
ATOM 6552 C CA . SER B 1 344 ? -2.885 10.43 -20.406 1 97.75 344 SER B CA 1
ATOM 6553 C C . SER B 1 344 ? -4.137 10.867 -19.656 1 97.75 344 SER B C 1
ATOM 6555 O O . SER B 1 344 ? -4.07 11.234 -18.484 1 97.75 344 SER B O 1
ATOM 6557 N N . LEU B 1 345 ? -5.211 10.797 -20.297 1 95.62 345 LEU B N 1
ATOM 6558 C CA . LEU B 1 345 ? -6.477 11.211 -19.703 1 95.62 345 LEU B CA 1
ATOM 6559 C C . LEU B 1 345 ? -6.887 10.266 -18.578 1 95.62 345 LEU B C 1
ATOM 6561 O O . LEU B 1 345 ? -7.281 10.703 -17.5 1 95.62 345 LEU B O 1
ATOM 6565 N N . ILE B 1 346 ? -6.852 8.953 -18.797 1 97.44 346 ILE B N 1
ATOM 6566 C CA . ILE B 1 346 ? -7.207 7.949 -17.797 1 97.44 346 ILE B CA 1
ATOM 6567 C C . ILE B 1 346 ? -6.273 8.07 -16.594 1 97.44 346 ILE B C 1
ATOM 6569 O O . ILE B 1 346 ? -6.727 8.062 -15.453 1 97.44 346 ILE B O 1
ATOM 6573 N N . ILE B 1 347 ? -4.98 8.211 -16.844 1 98.38 347 ILE B N 1
ATOM 6574 C CA . ILE B 1 347 ? -3.99 8.312 -15.773 1 98.38 347 ILE B CA 1
ATOM 6575 C C . ILE B 1 347 ? -4.234 9.578 -14.961 1 98.38 347 ILE B C 1
ATOM 6577 O O . ILE B 1 347 ? -4.148 9.562 -13.727 1 98.38 347 ILE B O 1
ATOM 6581 N N . ASP B 1 348 ? -4.539 10.664 -15.641 1 97.12 348 ASP B N 1
ATOM 6582 C CA . ASP B 1 348 ? -4.824 11.914 -14.945 1 97.12 348 ASP B CA 1
ATOM 6583 C C . ASP B 1 348 ? -6.035 11.773 -14.031 1 97.12 348 ASP B C 1
ATOM 6585 O O . ASP B 1 348 ? -6.055 12.328 -12.922 1 97.12 348 ASP B O 1
ATOM 6589 N N . CYS B 1 349 ? -6.992 11.031 -14.461 1 96.19 349 CYS B N 1
ATOM 6590 C CA . CYS B 1 349 ? -8.18 10.805 -13.648 1 96.19 349 CYS B CA 1
ATOM 6591 C C . CYS B 1 349 ? -7.852 9.953 -12.43 1 96.19 349 CYS B C 1
ATOM 6593 O O . CYS B 1 349 ? -8.227 10.297 -11.305 1 96.19 349 CYS B O 1
ATOM 6595 N N . ILE B 1 350 ? -7.184 8.883 -12.625 1 97.06 350 ILE B N 1
ATOM 6596 C CA . ILE B 1 350 ? -6.891 7.977 -11.523 1 97.06 350 ILE B CA 1
ATOM 6597 C C . ILE B 1 350 ? -6.043 8.695 -10.477 1 97.06 350 ILE B C 1
ATOM 6599 O O . ILE B 1 350 ? -6.344 8.633 -9.281 1 97.06 350 ILE B O 1
ATOM 6603 N N . ARG B 1 351 ? -4.965 9.406 -10.852 1 96.81 351 ARG B N 1
ATOM 6604 C CA . ARG B 1 351 ? -4.086 10.078 -9.906 1 96.81 351 ARG B CA 1
ATOM 6605 C C . ARG B 1 351 ? -4.832 11.18 -9.156 1 96.81 351 ARG B C 1
ATOM 6607 O O . ARG B 1 351 ? -4.441 11.555 -8.047 1 96.81 351 ARG B O 1
ATOM 6614 N N . SER B 1 352 ? -5.934 11.711 -9.742 1 94.25 352 SER B N 1
ATOM 6615 C CA . SER B 1 352 ? -6.652 12.852 -9.188 1 94.25 352 SER B CA 1
ATOM 6616 C C . SER B 1 352 ? -7.742 12.398 -8.219 1 94.25 352 SER B C 1
ATOM 6618 O O . SER B 1 352 ? -8.164 13.164 -7.352 1 94.25 352 SER B O 1
ATOM 6620 N N . TYR B 1 353 ? -8.148 11.109 -8.367 1 93.75 353 TYR B N 1
ATOM 6621 C CA . TYR B 1 353 ? -9.344 10.727 -7.625 1 93.75 353 TYR B CA 1
ATOM 6622 C C . TYR B 1 353 ? -9.055 9.562 -6.684 1 93.75 353 TYR B C 1
ATOM 6624 O O . TYR B 1 353 ? -9.812 9.312 -5.746 1 93.75 353 TYR B O 1
ATOM 6632 N N . ALA B 1 354 ? -8.062 8.812 -6.895 1 95.81 354 ALA B N 1
ATOM 6633 C CA . ALA B 1 354 ? -7.82 7.598 -6.121 1 95.81 354 ALA B CA 1
ATOM 6634 C C . ALA B 1 354 ? -7.215 7.926 -4.762 1 95.81 354 ALA B C 1
ATOM 6636 O O . ALA B 1 354 ? -6.059 8.344 -4.672 1 95.81 354 ALA B O 1
ATOM 6637 N N . PRO B 1 355 ? -7.859 7.637 -3.641 1 94.44 355 PRO B N 1
ATOM 6638 C CA . PRO B 1 355 ? -7.355 8.016 -2.318 1 94.44 355 PRO B CA 1
ATOM 6639 C C . PRO B 1 355 ? -6.07 7.281 -1.945 1 94.44 355 PRO B C 1
ATOM 6641 O O . PRO B 1 355 ? -5.18 7.863 -1.317 1 94.44 355 PRO B O 1
ATOM 6644 N N . SER B 1 356 ? -5.973 6.016 -2.332 1 96.12 356 SER B N 1
ATOM 6645 C CA . SER B 1 356 ? -4.816 5.211 -1.951 1 96.12 356 SER B CA 1
ATOM 6646 C C . SER B 1 356 ? -3.549 5.703 -2.641 1 96.12 356 SER B C 1
ATOM 6648 O O . SER B 1 356 ? -2.439 5.352 -2.236 1 96.12 356 SER B O 1
ATOM 6650 N N . PHE B 1 357 ? -3.744 6.562 -3.732 1 96.88 357 PHE B N 1
ATOM 6651 C CA . PHE B 1 357 ? -2.619 7.234 -4.371 1 96.88 357 PHE B CA 1
ATOM 6652 C C . PHE B 1 357 ? -2.387 8.609 -3.748 1 96.88 357 PHE B C 1
ATOM 6654 O O . PHE B 1 357 ? -1.252 8.961 -3.424 1 96.88 357 PHE B O 1
ATOM 6661 N N . ILE B 1 358 ? -3.404 9.328 -3.537 1 93.94 358 ILE B N 1
ATOM 6662 C CA . ILE B 1 358 ? -3.346 10.734 -3.137 1 93.94 358 ILE B CA 1
ATOM 6663 C C . ILE B 1 358 ? -2.795 10.844 -1.717 1 93.94 358 ILE B C 1
ATOM 6665 O O . ILE B 1 358 ? -1.98 11.719 -1.426 1 93.94 358 ILE B O 1
ATOM 6669 N N . PHE B 1 359 ? -3.145 9.922 -0.83 1 93.94 359 PHE B N 1
ATOM 6670 C CA . PHE B 1 359 ? -2.926 10.133 0.595 1 93.94 359 PHE B CA 1
ATOM 6671 C C . PHE B 1 359 ? -1.89 9.156 1.137 1 93.94 359 PHE B C 1
ATOM 6673 O O . PHE B 1 359 ? -1.966 8.742 2.295 1 93.94 359 PHE B O 1
ATOM 6680 N N . THR B 1 360 ? -0.984 8.719 0.332 1 96.69 360 THR B N 1
ATOM 6681 C CA . THR B 1 360 ? 0.067 7.801 0.753 1 96.69 360 THR B CA 1
ATOM 6682 C C . THR B 1 360 ? 1.445 8.367 0.434 1 96.69 360 THR B C 1
ATOM 6684 O O . THR B 1 360 ? 1.642 8.984 -0.619 1 96.69 360 THR B O 1
ATOM 6687 N N . THR B 1 361 ? 2.359 8.211 1.41 1 97 361 THR B N 1
ATOM 6688 C CA . THR B 1 361 ? 3.748 8.547 1.125 1 97 361 THR B CA 1
ATOM 6689 C C . THR B 1 361 ? 4.238 7.824 -0.125 1 97 361 THR B C 1
ATOM 6691 O O . THR B 1 361 ? 3.969 6.633 -0.304 1 97 361 THR B O 1
ATOM 6694 N N . SER B 1 362 ? 4.867 8.594 -1.021 1 97.25 362 SER B N 1
ATOM 6695 C CA . SER B 1 362 ? 5.301 8.008 -2.283 1 97.25 362 SER B CA 1
ATOM 6696 C C . SER B 1 362 ? 6.531 7.125 -2.09 1 97.25 362 SER B C 1
ATOM 6698 O O . SER B 1 362 ? 7.141 7.129 -1.018 1 97.25 362 SER B O 1
ATOM 6700 N N . LEU B 1 363 ? 6.887 6.32 -3.08 1 98.44 363 LEU B N 1
ATOM 6701 C CA . LEU B 1 363 ? 7.988 5.367 -3.014 1 98.44 363 LEU B CA 1
ATOM 6702 C C . LEU B 1 363 ? 9.312 6.086 -2.777 1 98.44 363 LEU B C 1
ATOM 6704 O O . LEU B 1 363 ? 9.531 7.188 -3.287 1 98.44 363 LEU B O 1
ATOM 6708 N N . PRO B 1 364 ? 10.234 5.434 -2.082 1 98 364 PRO B N 1
ATOM 6709 C CA . PRO B 1 364 ? 11.562 6.016 -1.893 1 98 364 PRO B CA 1
ATOM 6710 C C . PRO B 1 364 ? 12.344 6.141 -3.199 1 98 364 PRO B C 1
ATOM 6712 O O . PRO B 1 364 ? 12.273 5.254 -4.051 1 98 364 PRO B O 1
ATOM 6715 N N . PRO B 1 365 ? 13.156 7.219 -3.318 1 97.19 365 PRO B N 1
ATOM 6716 C CA . PRO B 1 365 ? 13.984 7.383 -4.516 1 97.19 365 PRO B CA 1
ATOM 6717 C C . PRO B 1 365 ? 14.836 6.148 -4.824 1 97.19 365 PRO B C 1
ATOM 6719 O O . PRO B 1 365 ? 15.016 5.797 -5.992 1 97.19 365 PRO B O 1
ATOM 6722 N N . VAL B 1 366 ? 15.352 5.461 -3.83 1 98.19 366 VAL B N 1
ATOM 6723 C CA . VAL B 1 366 ? 16.219 4.301 -4.016 1 98.19 366 VAL B CA 1
ATOM 6724 C C . VAL B 1 366 ? 15.461 3.205 -4.766 1 98.19 366 VAL B C 1
ATOM 6726 O O . VAL B 1 366 ? 16.016 2.547 -5.648 1 98.19 366 VAL B O 1
ATOM 6729 N N . THR B 1 367 ? 14.188 2.957 -4.441 1 98.44 367 THR B N 1
ATOM 6730 C CA . THR B 1 367 ? 13.352 1.968 -5.117 1 98.44 367 THR B CA 1
ATOM 6731 C C . THR B 1 367 ? 13.055 2.396 -6.551 1 98.44 367 THR B C 1
ATOM 6733 O O . THR B 1 367 ? 13.055 1.568 -7.461 1 98.44 367 THR B O 1
ATOM 6736 N N . LEU B 1 368 ? 12.805 3.715 -6.723 1 98.69 368 LEU B N 1
ATOM 6737 C CA . LEU B 1 368 ? 12.547 4.246 -8.055 1 98.69 368 LEU B CA 1
ATOM 6738 C C . LEU B 1 368 ? 13.758 4.055 -8.961 1 98.69 368 LEU B C 1
ATOM 6740 O O . LEU B 1 368 ? 13.617 3.609 -10.102 1 98.69 368 LEU B O 1
ATOM 6744 N N . ALA B 1 369 ? 14.93 4.355 -8.445 1 98.75 369 ALA B N 1
ATOM 6745 C CA . ALA B 1 369 ? 16.172 4.227 -9.211 1 98.75 369 ALA B CA 1
ATOM 6746 C C . ALA B 1 369 ? 16.422 2.775 -9.617 1 98.75 369 ALA B C 1
ATOM 6748 O O . ALA B 1 369 ? 16.797 2.5 -10.758 1 98.75 369 ALA B O 1
ATOM 6749 N N . GLY B 1 370 ? 16.219 1.876 -8.664 1 98.88 370 GLY B N 1
ATOM 6750 C CA . GLY B 1 370 ? 16.359 0.463 -8.977 1 98.88 370 GLY B CA 1
ATOM 6751 C C . GLY B 1 370 ? 15.391 -0.013 -10.039 1 98.88 370 GLY B C 1
ATOM 6752 O O . GLY B 1 370 ? 15.766 -0.771 -10.938 1 98.88 370 GLY B O 1
ATOM 6753 N N . SER B 1 371 ? 14.148 0.408 -9.945 1 98.94 371 SER B N 1
ATOM 6754 C CA . SER B 1 371 ? 13.117 0.021 -10.898 1 98.94 371 SER B CA 1
ATOM 6755 C C . SER B 1 371 ? 13.445 0.532 -12.297 1 98.94 371 SER B C 1
ATOM 6757 O O . SER B 1 371 ? 13.281 -0.193 -13.281 1 98.94 371 SER B O 1
ATOM 6759 N N . ILE B 1 372 ? 13.875 1.792 -12.398 1 98.88 372 ILE B N 1
ATOM 6760 C CA . ILE B 1 372 ? 14.266 2.369 -13.68 1 98.88 372 ILE B CA 1
ATOM 6761 C C . ILE B 1 372 ? 15.383 1.533 -14.305 1 98.88 372 ILE B C 1
ATOM 6763 O O . ILE B 1 372 ? 15.297 1.142 -15.469 1 98.88 372 ILE B O 1
ATOM 6767 N N . ALA B 1 373 ? 16.406 1.246 -13.492 1 98.94 373 ALA B N 1
ATOM 6768 C CA . ALA B 1 373 ? 17.547 0.486 -13.984 1 98.94 373 ALA B CA 1
ATOM 6769 C C . ALA B 1 373 ? 17.125 -0.91 -14.438 1 98.94 373 ALA B C 1
ATOM 6771 O O . ALA B 1 373 ? 17.609 -1.408 -15.461 1 98.94 373 ALA B O 1
ATOM 6772 N N . SER B 1 374 ? 16.266 -1.53 -13.695 1 98.88 374 SER B N 1
ATOM 6773 C CA . SER B 1 374 ? 15.812 -2.879 -14.016 1 98.88 374 SER B CA 1
ATOM 6774 C C . SER B 1 374 ? 15.047 -2.906 -15.336 1 98.88 374 SER B C 1
ATOM 6776 O O . SER B 1 374 ? 15.281 -3.77 -16.172 1 98.88 374 SER B O 1
ATOM 6778 N N . ILE B 1 375 ? 14.109 -1.985 -15.484 1 98.94 375 ILE B N 1
ATOM 6779 C CA . ILE B 1 375 ? 13.305 -1.909 -16.703 1 98.94 375 ILE B CA 1
ATOM 6780 C C . ILE B 1 375 ? 14.203 -1.65 -17.906 1 98.94 375 ILE B C 1
ATOM 6782 O O . ILE B 1 375 ? 14.086 -2.322 -18.938 1 98.94 375 ILE B O 1
ATOM 6786 N N . GLN B 1 376 ? 15.094 -0.694 -17.75 1 98.88 376 GLN B N 1
ATOM 6787 C CA . GLN B 1 376 ? 16 -0.356 -18.844 1 98.88 376 GLN B CA 1
ATOM 6788 C C . GLN B 1 376 ? 16.891 -1.542 -19.203 1 98.88 376 GLN B C 1
ATOM 6790 O O . GLN B 1 376 ? 17.141 -1.797 -20.391 1 98.88 376 GLN B O 1
ATOM 6795 N N . TYR B 1 377 ? 17.375 -2.25 -18.25 1 98.81 377 TYR B N 1
ATOM 6796 C CA . TYR B 1 377 ? 18.203 -3.432 -18.469 1 98.81 377 TYR B CA 1
ATOM 6797 C C . TYR B 1 377 ? 17.438 -4.504 -19.234 1 98.81 377 TYR B C 1
ATOM 6799 O O . TYR B 1 377 ? 17.922 -5.047 -20.219 1 98.81 377 TYR B O 1
ATOM 6807 N N . LEU B 1 378 ? 16.203 -4.785 -18.828 1 98.69 378 LEU B N 1
ATOM 6808 C CA . LEU B 1 378 ? 15.438 -5.891 -19.391 1 98.69 378 LEU B CA 1
ATOM 6809 C C . LEU B 1 378 ? 14.875 -5.527 -20.766 1 98.69 378 LEU B C 1
ATOM 6811 O O . LEU B 1 378 ? 14.531 -6.41 -21.547 1 98.69 378 LEU B O 1
ATOM 6815 N N . LYS B 1 379 ? 14.734 -4.199 -21.016 1 98.5 379 LYS B N 1
ATOM 6816 C CA . LYS B 1 379 ? 14.359 -3.779 -22.359 1 98.5 379 LYS B CA 1
ATOM 6817 C C . LYS B 1 379 ? 15.406 -4.211 -23.391 1 98.5 379 LYS B C 1
ATOM 6819 O O . LYS B 1 379 ? 15.086 -4.453 -24.547 1 98.5 379 LYS B O 1
ATOM 6824 N N . LYS B 1 380 ? 16.625 -4.352 -22.906 1 98.12 380 LYS B N 1
ATOM 6825 C CA . LYS B 1 380 ? 17.75 -4.621 -23.812 1 98.12 380 LYS B CA 1
ATOM 6826 C C . LYS B 1 380 ? 18.172 -6.082 -23.734 1 98.12 380 LYS B C 1
ATOM 6828 O O . LYS B 1 380 ? 18.625 -6.652 -24.734 1 98.12 380 LYS B O 1
ATOM 6833 N N . SER B 1 381 ? 18.047 -6.691 -22.594 1 97.88 381 SER B N 1
ATOM 6834 C CA . SER B 1 381 ? 18.5 -8.062 -22.406 1 97.88 381 SER B CA 1
ATOM 6835 C C . SER B 1 381 ? 17.344 -9.047 -22.406 1 97.88 381 SER B C 1
ATOM 6837 O O . SER B 1 381 ? 16.359 -8.859 -21.688 1 97.88 381 SER B O 1
ATOM 6839 N N . SER B 1 382 ? 17.469 -10.117 -23.172 1 96.88 382 SER B N 1
ATOM 6840 C CA . SER B 1 382 ? 16.469 -11.172 -23.188 1 96.88 382 SER B CA 1
ATOM 6841 C C . SER B 1 382 ? 17.016 -12.461 -22.578 1 96.88 382 SER B C 1
ATOM 6843 O O . SER B 1 382 ? 16.297 -13.453 -22.438 1 96.88 382 SER B O 1
ATOM 6845 N N . LYS B 1 383 ? 18.25 -12.453 -22.172 1 97.94 383 LYS B N 1
ATOM 6846 C CA . LYS B 1 383 ? 18.922 -13.648 -21.672 1 97.94 383 LYS B CA 1
ATOM 6847 C C . LYS B 1 383 ? 18.188 -14.211 -20.453 1 97.94 383 LYS B C 1
ATOM 6849 O O . LYS B 1 383 ? 17.953 -15.422 -20.359 1 97.94 383 LYS B O 1
ATOM 6854 N N . GLU B 1 384 ? 17.875 -13.352 -19.531 1 97.81 384 GLU B N 1
ATOM 6855 C CA . GLU B 1 384 ? 17.188 -13.766 -18.312 1 97.81 384 GLU B CA 1
ATOM 6856 C C . GLU B 1 384 ? 15.82 -14.375 -18.641 1 97.81 384 GLU B C 1
ATOM 6858 O O . GLU B 1 384 ? 15.445 -15.398 -18.062 1 97.81 384 GLU B O 1
ATOM 6863 N N . ARG B 1 385 ? 15.078 -13.766 -19.562 1 97.5 385 ARG B N 1
ATOM 6864 C CA . ARG B 1 385 ? 13.766 -14.25 -19.969 1 97.5 385 ARG B CA 1
ATOM 6865 C C . ARG B 1 385 ? 13.867 -15.609 -20.656 1 97.5 385 ARG B C 1
ATOM 6867 O O . ARG B 1 385 ? 13.055 -16.5 -20.406 1 97.5 385 ARG B O 1
ATOM 6874 N N . GLU B 1 386 ? 14.812 -15.742 -21.5 1 97.81 386 GLU B N 1
ATOM 6875 C CA . GLU B 1 386 ? 15.016 -17 -22.219 1 97.81 386 GLU B CA 1
ATOM 6876 C C . GLU B 1 386 ? 15.352 -18.125 -21.25 1 97.81 386 GLU B C 1
ATOM 6878 O O . GLU B 1 386 ? 14.828 -19.234 -21.391 1 97.81 386 GLU B O 1
ATOM 6883 N N . LEU B 1 387 ? 16.219 -17.859 -20.328 1 97.94 387 LEU B N 1
ATOM 6884 C CA . LEU B 1 387 ? 16.594 -18.875 -19.344 1 97.94 387 LEU B CA 1
ATOM 6885 C C . LEU B 1 387 ? 15.414 -19.266 -18.469 1 97.94 387 LEU B C 1
ATOM 6887 O O . LEU B 1 387 ? 15.242 -20.438 -18.125 1 97.94 387 LEU B O 1
ATOM 6891 N N . LEU B 1 388 ? 14.609 -18.25 -18.062 1 98 388 LEU B N 1
ATOM 6892 C CA . LEU B 1 388 ? 13.414 -18.531 -17.281 1 98 388 LEU B CA 1
ATOM 6893 C C . LEU B 1 388 ? 12.508 -19.516 -18 1 98 388 LEU B C 1
ATOM 6895 O O . LEU B 1 388 ? 12.086 -20.531 -17.422 1 98 388 LEU B O 1
ATOM 6899 N N . HIS B 1 389 ? 12.242 -19.281 -19.25 1 97.88 389 HIS B N 1
ATOM 6900 C CA . HIS B 1 389 ? 11.336 -20.125 -20.016 1 97.88 389 HIS B CA 1
ATOM 6901 C C . HIS B 1 389 ? 11.953 -21.5 -20.266 1 97.88 389 HIS B C 1
ATOM 6903 O O . HIS B 1 389 ? 11.25 -22.516 -20.219 1 97.88 389 HIS B O 1
ATOM 6909 N N . ALA B 1 390 ? 13.211 -21.531 -20.531 1 98.12 390 ALA B N 1
ATOM 6910 C CA . ALA B 1 390 ? 13.898 -22.812 -20.75 1 98.12 390 ALA B CA 1
ATOM 6911 C C . ALA B 1 390 ? 13.844 -23.672 -19.484 1 98.12 390 ALA B C 1
ATOM 6913 O O . ALA B 1 390 ? 13.586 -24.875 -19.562 1 98.12 390 ALA B O 1
ATOM 6914 N N . HIS B 1 391 ? 14.133 -23.031 -18.359 1 98.25 391 HIS B N 1
ATOM 6915 C CA . HIS B 1 391 ? 14.18 -23.781 -17.109 1 98.25 391 HIS B CA 1
ATOM 6916 C C . HIS B 1 391 ? 12.781 -24.219 -16.672 1 98.25 391 HIS B C 1
ATOM 6918 O O . HIS B 1 391 ? 12.602 -25.281 -16.094 1 98.25 391 HIS B O 1
ATOM 6924 N N . SER B 1 392 ? 11.773 -23.344 -16.891 1 97.75 392 SER B N 1
ATOM 6925 C CA . SER B 1 392 ? 10.391 -23.719 -16.625 1 97.75 392 SER B CA 1
ATOM 6926 C C . SER B 1 392 ? 9.977 -24.922 -17.469 1 97.75 392 SER B C 1
ATOM 6928 O O . SER B 1 392 ? 9.336 -25.844 -16.969 1 97.75 392 SER B O 1
ATOM 6930 N N . LYS B 1 393 ? 10.336 -24.891 -18.703 1 97.62 393 LYS B N 1
ATOM 6931 C CA . LYS B 1 393 ? 10.039 -25.984 -19.609 1 97.62 393 LYS B CA 1
ATOM 6932 C C . LYS B 1 393 ? 10.75 -27.266 -19.172 1 97.62 393 LYS B C 1
ATOM 6934 O O . LYS B 1 393 ? 10.156 -28.359 -19.203 1 97.62 393 LYS B O 1
ATOM 6939 N N . LEU B 1 394 ? 11.984 -27.141 -18.828 1 98.25 394 LEU B N 1
ATOM 6940 C CA . LEU B 1 394 ? 12.758 -28.281 -18.375 1 98.25 394 LEU B CA 1
ATOM 6941 C C . LEU B 1 394 ? 12.133 -28.891 -17.109 1 98.25 394 LEU B C 1
ATOM 6943 O O . LEU B 1 394 ? 12.031 -30.109 -16.984 1 98.25 394 LEU B O 1
ATOM 6947 N N . MET B 1 395 ? 11.781 -28.016 -16.188 1 98.25 395 MET B N 1
ATOM 6948 C CA . MET B 1 395 ? 11.156 -28.484 -14.953 1 98.25 395 MET B CA 1
ATOM 6949 C C . MET B 1 395 ? 9.883 -29.266 -15.25 1 98.25 395 MET B C 1
ATOM 6951 O O . MET B 1 395 ? 9.672 -30.359 -14.711 1 98.25 395 MET B O 1
ATOM 6955 N N . LYS B 1 396 ? 9.031 -28.75 -16.078 1 97.5 396 LYS B N 1
ATOM 6956 C CA . LYS B 1 396 ? 7.785 -29.406 -16.438 1 97.5 396 LYS B CA 1
ATOM 6957 C C . LYS B 1 396 ? 8.047 -30.766 -17.094 1 97.5 396 LYS B C 1
ATOM 6959 O O . LYS B 1 396 ? 7.383 -31.75 -16.766 1 97.5 396 LYS B O 1
ATOM 6964 N N . LYS B 1 397 ? 8.953 -30.766 -17.969 1 97.69 397 LYS B N 1
ATOM 6965 C CA . LYS B 1 397 ? 9.312 -32 -18.656 1 97.69 397 LYS B CA 1
ATOM 6966 C C . LYS B 1 397 ? 9.789 -33.062 -17.672 1 97.69 397 LYS B C 1
ATOM 6968 O O . LYS B 1 397 ? 9.336 -34.219 -17.719 1 97.69 397 LYS B O 1
ATOM 6973 N N . ARG B 1 398 ? 10.68 -32.656 -16.812 1 97.81 398 ARG B N 1
ATOM 6974 C CA . ARG B 1 398 ? 11.266 -33.594 -15.859 1 97.81 398 ARG B CA 1
ATOM 6975 C C . ARG B 1 398 ? 10.219 -34.094 -14.867 1 97.81 398 ARG B C 1
ATOM 6977 O O . ARG B 1 398 ? 10.211 -35.281 -14.5 1 97.81 398 ARG B O 1
ATOM 6984 N N . LEU B 1 399 ? 9.383 -33.219 -14.406 1 97.88 399 LEU B N 1
ATOM 6985 C CA . LEU B 1 399 ? 8.305 -33.625 -13.516 1 97.88 399 LEU B CA 1
ATOM 6986 C C . LEU B 1 399 ? 7.414 -34.688 -14.18 1 97.88 399 LEU B C 1
ATOM 6988 O O . LEU B 1 399 ? 7.047 -35.688 -13.555 1 97.88 399 LEU B O 1
ATOM 6992 N N . THR B 1 400 ? 7.07 -34.469 -15.398 1 96.62 400 THR B N 1
ATOM 6993 C CA . THR B 1 400 ? 6.234 -35.375 -16.156 1 96.62 400 THR B CA 1
ATOM 6994 C C . THR B 1 400 ? 6.934 -36.719 -16.328 1 96.62 400 THR B C 1
ATOM 6996 O O . THR B 1 400 ? 6.324 -37.781 -16.125 1 96.62 400 THR B O 1
ATOM 6999 N N . GLU B 1 401 ? 8.148 -36.688 -16.688 1 97.06 401 GLU B N 1
ATOM 7000 C CA . GLU B 1 401 ? 8.93 -37.906 -16.922 1 97.06 401 GLU B CA 1
ATOM 7001 C C . GLU B 1 401 ? 9.016 -38.75 -15.664 1 97.06 401 GLU B C 1
ATOM 7003 O O . GLU B 1 401 ? 9.07 -39.969 -15.75 1 97.06 401 GLU B O 1
ATOM 7008 N N . GLU B 1 402 ? 9.023 -38.062 -14.547 1 97.06 402 GLU B N 1
ATOM 7009 C CA . GLU B 1 402 ? 9.172 -38.781 -13.281 1 97.06 402 GLU B CA 1
ATOM 7010 C C . GLU B 1 402 ? 7.816 -39.031 -12.625 1 97.06 402 GLU B C 1
ATOM 7012 O O . GLU B 1 402 ? 7.75 -39.375 -11.438 1 97.06 402 GLU B O 1
ATOM 7017 N N . ASP B 1 403 ? 6.77 -38.812 -13.305 1 97.06 403 ASP B N 1
ATOM 7018 C CA . ASP B 1 403 ? 5.387 -39.062 -12.93 1 97.06 403 ASP B CA 1
ATOM 7019 C C . ASP B 1 403 ? 4.973 -38.25 -11.711 1 97.06 403 ASP B C 1
ATOM 7021 O O . ASP B 1 403 ? 4.312 -38.781 -10.805 1 97.06 403 ASP B O 1
ATOM 7025 N N . LEU B 1 404 ? 5.469 -37.094 -11.633 1 97.44 404 LEU B N 1
ATOM 7026 C CA . LEU B 1 404 ? 4.984 -36.125 -10.648 1 97.44 404 LEU B CA 1
ATOM 7027 C C . LEU B 1 404 ? 3.854 -35.281 -11.227 1 97.44 404 LEU B C 1
ATOM 7029 O O . LEU B 1 404 ? 3.904 -34.906 -12.391 1 97.44 404 LEU B O 1
ATOM 7033 N N . PRO B 1 405 ? 2.836 -34.969 -10.5 1 96.5 405 PRO B N 1
ATOM 7034 C CA . PRO B 1 405 ? 1.557 -34.5 -11.031 1 96.5 405 PRO B CA 1
ATOM 7035 C C . PRO B 1 405 ? 1.57 -33 -11.352 1 96.5 405 PRO B C 1
ATOM 7037 O O . PRO B 1 405 ? 0.769 -32.25 -10.805 1 96.5 405 PRO B O 1
ATOM 7040 N N . VAL B 1 406 ? 2.338 -32.625 -12.297 1 96.19 406 VAL B N 1
ATOM 7041 C CA . VAL B 1 406 ? 2.365 -31.25 -12.781 1 96.19 406 VAL B CA 1
ATOM 7042 C C . VAL B 1 406 ? 1.117 -30.969 -13.609 1 96.19 406 VAL B C 1
ATOM 7044 O O . VAL B 1 406 ? 0.737 -31.781 -14.461 1 96.19 406 VAL B O 1
ATOM 7047 N N . LEU B 1 407 ? 0.441 -29.906 -13.25 1 94.38 407 LEU B N 1
ATOM 7048 C CA . LEU B 1 407 ? -0.729 -29.469 -14.008 1 94.38 407 LEU B CA 1
ATOM 7049 C C . LEU B 1 407 ? -0.314 -28.781 -15.297 1 94.38 407 LEU B C 1
ATOM 7051 O O . LEU B 1 407 ? 0.761 -28.172 -15.367 1 94.38 407 LEU B O 1
ATOM 7055 N N . PRO B 1 408 ? -1.193 -28.953 -16.328 1 90.38 408 PRO B N 1
ATOM 7056 C CA . PRO B 1 408 ? -0.886 -28.219 -17.562 1 90.38 408 PRO B CA 1
ATOM 7057 C C . PRO B 1 408 ? -0.856 -26.703 -17.344 1 90.38 408 PRO B C 1
ATOM 7059 O O . PRO B 1 408 ? -1.706 -26.156 -16.641 1 90.38 408 PRO B O 1
ATOM 7062 N N . SER B 1 409 ? 0.143 -26.047 -17.844 1 90.75 409 SER B N 1
ATOM 7063 C CA . SER B 1 409 ? 0.293 -24.594 -17.766 1 90.75 409 SER B CA 1
ATOM 7064 C C . SER B 1 409 ? 0.964 -24.047 -19.031 1 90.75 409 SER B C 1
ATOM 7066 O O . SER B 1 409 ? 1.927 -24.641 -19.531 1 90.75 409 SER B O 1
ATOM 7068 N N . ASP B 1 410 ? 0.468 -22.953 -19.484 1 91.12 410 ASP B N 1
ATOM 7069 C CA . ASP B 1 410 ? 0.975 -22.328 -20.703 1 91.12 410 ASP B CA 1
ATOM 7070 C C . ASP B 1 410 ? 2.084 -21.328 -20.391 1 91.12 410 ASP B C 1
ATOM 7072 O O . ASP B 1 410 ? 2.697 -20.766 -21.297 1 91.12 410 ASP B O 1
ATOM 7076 N N . SER B 1 411 ? 2.346 -21.109 -19.156 1 96.94 411 SER B N 1
ATOM 7077 C CA . SER B 1 411 ? 3.24 -20.031 -18.734 1 96.94 411 SER B CA 1
ATOM 7078 C C . SER B 1 411 ? 4.465 -20.578 -18.016 1 96.94 411 SER B C 1
ATOM 7080 O O . SER B 1 411 ? 4.773 -21.766 -18.109 1 96.94 411 SER B O 1
ATOM 7082 N N . HIS B 1 412 ? 5.25 -19.688 -17.406 1 97.69 412 HIS B N 1
ATOM 7083 C CA . HIS B 1 412 ? 6.457 -20.031 -16.656 1 97.69 412 HIS B CA 1
ATOM 7084 C C . HIS B 1 412 ? 6.117 -20.641 -15.305 1 97.69 412 HIS B C 1
ATOM 7086 O O . HIS B 1 412 ? 6.992 -21.172 -14.617 1 97.69 412 HIS B O 1
ATOM 7092 N N . ILE B 1 413 ? 4.836 -20.578 -14.914 1 96.38 413 ILE B N 1
ATOM 7093 C CA . ILE B 1 413 ? 4.383 -21.109 -13.641 1 96.38 413 ILE B CA 1
ATOM 7094 C C . ILE B 1 413 ? 4.301 -22.641 -13.719 1 96.38 413 ILE B C 1
ATOM 7096 O O . ILE B 1 413 ? 3.795 -23.188 -14.695 1 96.38 413 ILE B O 1
ATOM 7100 N N . VAL B 1 414 ? 4.797 -23.312 -12.68 1 96.94 414 VAL B N 1
ATOM 7101 C CA . VAL B 1 414 ? 4.809 -24.766 -12.633 1 96.94 414 VAL B CA 1
ATOM 7102 C C . VAL B 1 414 ? 4.012 -25.25 -11.422 1 96.94 414 VAL B C 1
ATOM 7104 O O . VAL B 1 414 ? 4.57 -25.438 -10.336 1 96.94 414 VAL B O 1
ATOM 7107 N N . PRO B 1 415 ? 2.764 -25.531 -11.586 1 95.75 415 PRO B N 1
ATOM 7108 C CA . PRO B 1 415 ? 1.914 -25.984 -10.484 1 95.75 415 PRO B CA 1
ATOM 7109 C C . PRO B 1 415 ? 1.973 -27.5 -10.281 1 95.75 415 PRO B C 1
ATOM 7111 O O . PRO B 1 415 ? 1.718 -28.25 -11.219 1 95.75 415 PRO B O 1
ATOM 7114 N N . LEU B 1 416 ? 2.344 -27.938 -9.133 1 96.12 416 LEU B N 1
ATOM 7115 C CA . LEU B 1 416 ? 2.338 -29.344 -8.758 1 96.12 416 LEU B CA 1
ATOM 7116 C C . LEU B 1 416 ? 1.124 -29.672 -7.895 1 96.12 416 LEU B C 1
ATOM 7118 O O . LEU B 1 416 ? 1.019 -29.203 -6.762 1 96.12 416 LEU B O 1
ATOM 7122 N N . PHE B 1 417 ? 0.313 -30.531 -8.367 1 95.62 417 PHE B N 1
ATOM 7123 C CA . PHE B 1 417 ? -0.982 -30.812 -7.758 1 95.62 417 PHE B CA 1
ATOM 7124 C C . PHE B 1 417 ? -0.819 -31.703 -6.523 1 95.62 417 PHE B C 1
ATOM 7126 O O . PHE B 1 417 ? -0.026 -32.625 -6.527 1 95.62 417 PHE B O 1
ATOM 7133 N N . ILE B 1 418 ? -1.55 -31.391 -5.457 1 94.88 418 ILE B N 1
ATOM 7134 C CA . ILE B 1 418 ? -1.623 -32.219 -4.27 1 94.88 418 ILE B CA 1
ATOM 7135 C C . ILE B 1 418 ? -3.078 -32.594 -3.984 1 94.88 418 ILE B C 1
ATOM 7137 O O . ILE B 1 418 ? -3.395 -33.75 -3.748 1 94.88 418 ILE B O 1
ATOM 7141 N N . GLY B 1 419 ? -4.016 -31.594 -3.867 1 91.38 419 GLY B N 1
ATOM 7142 C CA . GLY B 1 419 ? -5.449 -31.812 -3.775 1 91.38 419 GLY B CA 1
ATOM 7143 C C . GLY B 1 419 ? -5.934 -32 -2.35 1 91.38 419 GLY B C 1
ATOM 7144 O O . GLY B 1 419 ? -7.055 -32.469 -2.127 1 91.38 419 GLY B O 1
ATOM 7145 N N . ASN B 1 420 ? -5.098 -31.766 -1.438 1 90.44 420 ASN B N 1
ATOM 7146 C CA . ASN B 1 420 ? -5.406 -31.859 -0.016 1 90.44 420 ASN B CA 1
ATOM 7147 C C . ASN B 1 420 ? -4.613 -30.844 0.801 1 90.44 420 ASN B C 1
ATOM 7149 O O . ASN B 1 420 ? -3.383 -30.812 0.728 1 90.44 420 ASN B O 1
ATOM 7153 N N . ALA B 1 421 ? -5.332 -30.094 1.614 1 87.25 421 ALA B N 1
ATOM 7154 C CA . ALA B 1 421 ? -4.719 -28.969 2.314 1 87.25 421 ALA B CA 1
ATOM 7155 C C . ALA B 1 421 ? -3.662 -29.438 3.305 1 87.25 421 ALA B C 1
ATOM 7157 O O . ALA B 1 421 ? -2.557 -28.891 3.354 1 87.25 421 ALA B O 1
ATOM 7158 N N . SER B 1 422 ? -4.008 -30.359 4.129 1 87.56 422 SER B N 1
ATOM 7159 C CA . SER B 1 422 ? -3.088 -30.859 5.148 1 87.56 422 SER B CA 1
ATOM 7160 C C . SER B 1 422 ? -1.844 -31.469 4.516 1 87.56 422 SER B C 1
ATOM 7162 O O . SER B 1 422 ? -0.722 -31.188 4.941 1 87.56 422 SER B O 1
ATOM 7164 N N . LYS B 1 423 ? -2.053 -32.25 3.514 1 92.19 423 LYS B N 1
ATOM 7165 C CA . LYS B 1 423 ? -0.927 -32.906 2.84 1 92.19 423 LYS B CA 1
ATOM 7166 C C . LYS B 1 423 ? -0.046 -31.875 2.141 1 92.19 423 LYS B C 1
ATOM 7168 O O . LYS B 1 423 ? 1.176 -32.031 2.088 1 92.19 423 LYS B O 1
ATOM 7173 N N . CYS B 1 424 ? -0.696 -30.922 1.555 1 93.44 424 CYS B N 1
ATOM 7174 C CA . CYS B 1 424 ? 0.046 -29.875 0.858 1 93.44 424 CYS B CA 1
ATOM 7175 C C . CYS B 1 424 ? 1.039 -29.188 1.794 1 93.44 424 CYS B C 1
ATOM 7177 O O . CYS B 1 424 ? 2.207 -29.016 1.445 1 93.44 424 CYS B O 1
ATOM 7179 N N . LYS B 1 425 ? 0.586 -28.828 2.945 1 90.38 425 LYS B N 1
ATOM 7180 C CA . LYS B 1 425 ? 1.446 -28.203 3.949 1 90.38 425 LYS B CA 1
ATOM 7181 C C . LYS B 1 425 ? 2.547 -29.156 4.398 1 90.38 425 LYS B C 1
ATOM 7183 O O . LYS B 1 425 ? 3.703 -28.766 4.543 1 90.38 425 LYS B O 1
ATOM 7188 N N . GLU B 1 426 ? 2.199 -30.344 4.66 1 93.19 426 GLU B N 1
ATOM 7189 C CA . GLU B 1 426 ? 3.156 -31.344 5.148 1 93.19 426 GLU B CA 1
ATOM 7190 C C . GLU B 1 426 ? 4.25 -31.609 4.121 1 93.19 426 GLU B C 1
ATOM 7192 O O . GLU B 1 426 ? 5.422 -31.75 4.477 1 93.19 426 GLU B O 1
ATOM 7197 N N . VAL B 1 427 ? 3.809 -31.734 2.906 1 95.75 427 VAL B N 1
ATOM 7198 C CA . VAL B 1 427 ? 4.773 -31.953 1.836 1 95.75 427 VAL B CA 1
ATOM 7199 C C . VAL B 1 427 ? 5.738 -30.781 1.748 1 95.75 427 VAL B C 1
ATOM 7201 O O . VAL B 1 427 ? 6.953 -30.969 1.671 1 95.75 427 VAL B O 1
ATOM 7204 N N . SER B 1 428 ? 5.195 -29.594 1.732 1 94.75 428 SER B N 1
ATOM 7205 C CA . SER B 1 428 ? 6.02 -28.391 1.699 1 94.75 428 SER B CA 1
ATOM 7206 C C . SER B 1 428 ? 6.992 -28.344 2.875 1 94.75 428 SER B C 1
ATOM 7208 O O . SER B 1 428 ? 8.18 -28.078 2.695 1 94.75 428 SER B O 1
ATOM 7210 N N . ASP B 1 429 ? 6.488 -28.672 4.066 1 93 429 ASP B N 1
ATOM 7211 C CA . ASP B 1 429 ? 7.312 -28.672 5.27 1 93 429 ASP B CA 1
ATOM 7212 C C . ASP B 1 429 ? 8.43 -29.703 5.168 1 93 429 ASP B C 1
ATOM 7214 O O . ASP B 1 429 ? 9.562 -29.453 5.586 1 93 429 ASP B O 1
ATOM 7218 N N . THR B 1 430 ? 8.094 -30.812 4.684 1 96.44 430 THR B N 1
ATOM 7219 C CA . THR B 1 430 ? 9.07 -31.891 4.547 1 96.44 430 THR B CA 1
ATOM 7220 C C . THR B 1 430 ? 10.156 -31.5 3.543 1 96.44 430 THR B C 1
ATOM 7222 O O . THR B 1 430 ? 11.344 -31.719 3.789 1 96.44 430 THR B O 1
ATOM 7225 N N . MET B 1 431 ? 9.727 -30.984 2.393 1 97.19 431 MET B N 1
ATOM 7226 C CA . MET B 1 431 ? 10.688 -30.531 1.395 1 97.19 431 MET B CA 1
ATOM 7227 C C . MET B 1 431 ? 11.648 -29.5 1.993 1 97.19 431 MET B C 1
ATOM 7229 O O . MET B 1 431 ? 12.852 -29.547 1.719 1 97.19 431 MET B O 1
ATOM 7233 N N . PHE B 1 432 ? 11.109 -28.625 2.805 1 93.88 432 PHE B N 1
ATOM 7234 C CA . PHE B 1 432 ? 11.891 -27.562 3.443 1 93.88 432 PHE B CA 1
ATOM 7235 C C . PHE B 1 432 ? 12.812 -28.141 4.504 1 93.88 432 PHE B C 1
ATOM 7237 O O . PHE B 1 432 ? 14.023 -27.922 4.473 1 93.88 432 PHE B O 1
ATOM 7244 N N . ARG B 1 433 ? 12.297 -28.859 5.434 1 93.44 433 ARG B N 1
ATOM 7245 C CA . ARG B 1 433 ? 13.008 -29.359 6.605 1 93.44 433 ARG B CA 1
ATOM 7246 C C . ARG B 1 433 ? 14.07 -30.391 6.211 1 93.44 433 ARG B C 1
ATOM 7248 O O . ARG B 1 433 ? 15.219 -30.312 6.652 1 93.44 433 ARG B O 1
ATOM 7255 N N . ASP B 1 434 ? 13.688 -31.312 5.355 1 96 434 ASP B N 1
ATOM 7256 C CA . ASP B 1 434 ? 14.547 -32.469 5.113 1 96 434 ASP B CA 1
ATOM 7257 C C . ASP B 1 434 ? 15.484 -32.219 3.93 1 96 434 ASP B C 1
ATOM 7259 O O . ASP B 1 434 ? 16.562 -32.781 3.859 1 96 434 ASP B O 1
ATOM 7263 N N . TYR B 1 435 ? 15.094 -31.359 3.018 1 96.44 435 TYR B N 1
ATOM 7264 C CA . TYR B 1 435 ? 15.875 -31.25 1.791 1 96.44 435 TYR B CA 1
ATOM 7265 C C . TYR B 1 435 ? 16.328 -29.812 1.562 1 96.44 435 TYR B C 1
ATOM 7267 O O . TYR B 1 435 ? 17.109 -29.547 0.653 1 96.44 435 TYR B O 1
ATOM 7275 N N . GLY B 1 436 ? 15.836 -28.828 2.334 1 94.69 436 GLY B N 1
ATOM 7276 C CA . GLY B 1 436 ? 16.203 -27.438 2.164 1 94.69 436 GLY B CA 1
ATOM 7277 C C . GLY B 1 436 ? 15.617 -26.812 0.917 1 94.69 436 GLY B C 1
ATOM 7278 O O . GLY B 1 436 ? 16.234 -25.938 0.302 1 94.69 436 GLY B O 1
ATOM 7279 N N . LEU B 1 437 ? 14.562 -27.359 0.456 1 96.5 437 LEU B N 1
ATOM 7280 C CA . LEU B 1 437 ? 13.852 -26.828 -0.709 1 96.5 437 LEU B CA 1
ATOM 7281 C C . LEU B 1 437 ? 12.578 -26.109 -0.291 1 96.5 437 LEU B C 1
ATOM 7283 O O . LEU B 1 437 ? 11.648 -26.734 0.222 1 96.5 437 LEU B O 1
ATOM 7287 N N . TYR B 1 438 ? 12.602 -24.797 -0.521 1 94.88 438 TYR B N 1
ATOM 7288 C CA . TYR B 1 438 ? 11.477 -23.984 -0.091 1 94.88 438 TYR B CA 1
ATOM 7289 C C . TYR B 1 438 ? 10.461 -23.812 -1.22 1 94.88 438 TYR B C 1
ATOM 7291 O O . TYR B 1 438 ? 10.727 -23.094 -2.188 1 94.88 438 TYR B O 1
ATOM 7299 N N . VAL B 1 439 ? 9.344 -24.469 -1.098 1 94.88 439 VAL B N 1
ATOM 7300 C CA . VAL B 1 439 ? 8.219 -24.375 -2.021 1 94.88 439 VAL B CA 1
ATOM 7301 C C . VAL B 1 439 ? 6.953 -23.969 -1.259 1 94.88 439 VAL B C 1
ATOM 7303 O O . VAL B 1 439 ? 6.75 -24.391 -0.117 1 94.88 439 VAL B O 1
ATOM 7306 N N . GLN B 1 440 ? 6.141 -23.203 -1.891 1 89.56 440 GLN B N 1
ATOM 7307 C CA . GLN B 1 440 ? 4.992 -22.641 -1.184 1 89.56 440 GLN B CA 1
ATOM 7308 C C . GLN B 1 440 ? 3.75 -23.516 -1.384 1 89.56 440 GLN B C 1
ATOM 7310 O O . GLN B 1 440 ? 3.361 -23.797 -2.52 1 89.56 440 GLN B O 1
ATOM 7315 N N . PRO B 1 441 ? 3.193 -23.938 -0.256 1 91.62 441 PRO B N 1
ATOM 7316 C CA . PRO B 1 441 ? 1.881 -24.578 -0.366 1 91.62 441 PRO B CA 1
ATOM 7317 C C . PRO B 1 441 ? 0.752 -23.578 -0.6 1 91.62 441 PRO B C 1
ATOM 7319 O O . PRO B 1 441 ? 0.657 -22.578 0.111 1 91.62 441 PRO B O 1
ATOM 7322 N N . ILE B 1 442 ? 0.015 -23.781 -1.574 1 90 442 ILE B N 1
ATOM 7323 C CA . ILE B 1 442 ? -1.113 -22.906 -1.906 1 90 442 ILE B CA 1
ATOM 7324 C C . ILE B 1 442 ? -2.42 -23.609 -1.527 1 90 442 ILE B C 1
ATOM 7326 O O . ILE B 1 442 ? -2.736 -24.672 -2.047 1 90 442 ILE B O 1
ATOM 7330 N N . ASN B 1 443 ? -3.119 -22.969 -0.591 1 84.62 443 ASN B N 1
ATOM 7331 C CA . ASN B 1 443 ? -4.352 -23.531 -0.046 1 84.62 443 ASN B CA 1
ATOM 7332 C C . ASN B 1 443 ? -5.531 -22.578 -0.228 1 84.62 443 ASN B C 1
ATOM 7334 O O . ASN B 1 443 ? -5.375 -21.5 -0.79 1 84.62 443 ASN B O 1
ATOM 7338 N N . TYR B 1 444 ? -6.684 -23.078 0.15 1 78.62 444 TYR B N 1
ATOM 7339 C CA . TYR B 1 444 ? -7.848 -22.203 0.21 1 78.62 444 TYR B CA 1
ATOM 7340 C C . TYR B 1 444 ? -7.57 -20.984 1.075 1 78.62 444 TYR B C 1
ATOM 7342 O O . TYR B 1 444 ? -6.922 -21.078 2.119 1 78.62 444 TYR B O 1
ATOM 7350 N N . PRO B 1 445 ? -7.957 -19.734 0.6 1 76.25 445 PRO B N 1
ATOM 7351 C CA . PRO B 1 445 ? -8.883 -19.406 -0.486 1 76.25 445 PRO B CA 1
ATOM 7352 C C . PRO B 1 445 ? -8.172 -19.078 -1.792 1 76.25 445 PRO B C 1
ATOM 7354 O O . PRO B 1 445 ? -8.82 -18.75 -2.791 1 76.25 445 PRO B O 1
ATOM 7357 N N . THR B 1 446 ? -6.867 -19.188 -1.831 1 79.12 446 THR B N 1
ATOM 7358 C CA . THR B 1 446 ? -6.156 -18.844 -3.059 1 79.12 446 THR B CA 1
ATOM 7359 C C . THR B 1 446 ? -6.562 -19.781 -4.195 1 79.12 446 THR B C 1
ATOM 7361 O O . THR B 1 446 ? -6.684 -19.359 -5.344 1 79.12 446 THR B O 1
ATOM 7364 N N . VAL B 1 447 ? -6.715 -21.047 -3.836 1 84 447 VAL B N 1
ATOM 7365 C CA . VAL B 1 447 ? -7.301 -22.031 -4.75 1 84 447 VAL B CA 1
ATOM 7366 C C . VAL B 1 447 ? -8.461 -22.75 -4.066 1 84 447 VAL B C 1
ATOM 7368 O O . VAL B 1 447 ? -8.531 -22.797 -2.838 1 84 447 VAL B O 1
ATOM 7371 N N . PRO B 1 448 ? -9.375 -23.234 -4.816 1 84.38 448 PRO B N 1
ATOM 7372 C CA . PRO B 1 448 ? -10.5 -23.938 -4.211 1 84.38 448 PRO B CA 1
ATOM 7373 C C . PRO B 1 448 ? -10.07 -25.188 -3.441 1 84.38 448 PRO B C 1
ATOM 7375 O O . PRO B 1 448 ? -9.023 -25.766 -3.74 1 84.38 448 PRO B O 1
ATOM 7378 N N . ARG B 1 449 ? -10.914 -25.609 -2.438 1 87.12 449 ARG B N 1
ATOM 7379 C CA . ARG B 1 449 ? -10.656 -26.828 -1.688 1 87.12 449 ARG B CA 1
ATOM 7380 C C . ARG B 1 449 ? -10.578 -28.031 -2.619 1 87.12 449 ARG B C 1
ATOM 7382 O O . ARG B 1 449 ? -11.375 -28.156 -3.551 1 87.12 449 ARG B O 1
ATOM 7389 N N . GLY B 1 450 ? -9.641 -28.797 -2.447 1 89.06 450 GLY B N 1
ATOM 7390 C CA . GLY B 1 450 ? -9.453 -29.969 -3.283 1 89.06 450 GLY B CA 1
ATOM 7391 C C . GLY B 1 450 ? -8.523 -29.719 -4.457 1 89.06 450 GLY B C 1
ATOM 7392 O O . GLY B 1 450 ? -8.164 -30.656 -5.176 1 89.06 450 GLY B O 1
ATOM 7393 N N . GLN B 1 451 ? -8.086 -28.438 -4.582 1 91.12 451 GLN B N 1
ATOM 7394 C CA . GLN B 1 451 ? -7.207 -28.094 -5.691 1 91.12 451 GLN B CA 1
ATOM 7395 C C . GLN B 1 451 ? -5.879 -27.531 -5.191 1 91.12 451 GLN B C 1
ATOM 7397 O O . GLN B 1 451 ? -5.195 -26.797 -5.906 1 91.12 451 GLN B O 1
ATOM 7402 N N . GLU B 1 452 ? -5.582 -27.922 -3.965 1 92.31 452 GLU B N 1
ATOM 7403 C CA . GLU B 1 452 ? -4.344 -27.438 -3.361 1 92.31 452 GLU B CA 1
ATOM 7404 C C . GLU B 1 452 ? -3.129 -27.875 -4.176 1 92.31 452 GLU B C 1
ATOM 7406 O O . GLU B 1 452 ? -3.117 -28.953 -4.754 1 92.31 452 GLU B O 1
ATOM 7411 N N . LEU B 1 453 ? -2.148 -27.031 -4.211 1 95.5 453 LEU B N 1
ATOM 7412 C CA . LEU B 1 453 ? -0.98 -27.312 -5.039 1 95.5 453 LEU B CA 1
ATOM 7413 C C . LEU B 1 453 ? 0.267 -26.656 -4.469 1 95.5 453 LEU B C 1
ATOM 7415 O O . LEU B 1 453 ? 0.17 -25.797 -3.576 1 95.5 453 LEU B O 1
ATOM 7419 N N . LEU B 1 454 ? 1.406 -27.125 -4.906 1 95.69 454 LEU B N 1
ATOM 7420 C CA . LEU B 1 454 ? 2.658 -26.406 -4.758 1 95.69 454 LEU B CA 1
ATOM 7421 C C . LEU B 1 454 ? 2.965 -25.594 -6.012 1 95.69 454 LEU B C 1
ATOM 7423 O O . LEU B 1 454 ? 2.834 -26.094 -7.129 1 95.69 454 LEU B O 1
ATOM 7427 N N . ARG B 1 455 ? 3.244 -24.328 -5.844 1 94.69 455 ARG B N 1
ATOM 7428 C CA . ARG B 1 455 ? 3.592 -23.5 -6.988 1 94.69 455 ARG B CA 1
ATOM 7429 C C . ARG B 1 455 ? 5.102 -23.297 -7.082 1 94.69 455 ARG B C 1
ATOM 7431 O O . ARG B 1 455 ? 5.723 -22.781 -6.152 1 94.69 455 ARG B O 1
ATOM 7438 N N . LEU B 1 456 ? 5.672 -23.766 -8.156 1 96.38 456 LEU B N 1
ATOM 7439 C CA . LEU B 1 456 ? 7.09 -23.578 -8.438 1 96.38 456 LEU B CA 1
ATOM 7440 C C . LEU B 1 456 ? 7.297 -22.453 -9.445 1 96.38 456 LEU B C 1
ATOM 7442 O O . LEU B 1 456 ? 6.516 -22.312 -10.383 1 96.38 456 LEU B O 1
ATOM 7446 N N . SER B 1 457 ? 8.344 -21.719 -9.203 1 95.25 457 SER B N 1
ATOM 7447 C CA . SER B 1 457 ? 8.719 -20.625 -10.086 1 95.25 457 SER B CA 1
ATOM 7448 C C . SER B 1 457 ? 10.188 -20.719 -10.484 1 95.25 457 SER B C 1
ATOM 7450 O O . SER B 1 457 ? 10.992 -19.891 -10.062 1 95.25 457 SER B O 1
ATOM 7452 N N . PRO B 1 458 ? 10.539 -21.703 -11.344 1 96.69 458 PRO B N 1
ATOM 7453 C CA . PRO B 1 458 ? 11.93 -21.766 -11.789 1 96.69 458 PRO B CA 1
ATOM 7454 C C . PRO B 1 458 ? 12.375 -20.5 -12.508 1 96.69 458 PRO B C 1
ATOM 7456 O O . PRO B 1 458 ? 11.617 -19.938 -13.305 1 96.69 458 PRO B O 1
ATOM 7459 N N . GLY B 1 459 ? 13.531 -20.031 -12.156 1 96.31 459 GLY B N 1
ATOM 7460 C CA . GLY B 1 459 ? 14.117 -18.875 -12.805 1 96.31 459 GLY B CA 1
ATOM 7461 C C . GLY B 1 459 ? 15.477 -19.156 -13.422 1 96.31 459 GLY B C 1
ATOM 7462 O O . GLY B 1 459 ? 15.891 -20.312 -13.523 1 96.31 459 GLY B O 1
ATOM 7463 N N . PRO B 1 460 ? 16.141 -18.094 -13.844 1 97.56 460 PRO B N 1
ATOM 7464 C CA . PRO B 1 460 ? 17.422 -18.234 -14.547 1 97.56 460 PRO B CA 1
ATOM 7465 C C . PRO B 1 460 ? 18.484 -18.922 -13.695 1 97.56 460 PRO B C 1
ATOM 7467 O O . PRO B 1 460 ? 19.391 -19.562 -14.234 1 97.56 460 PRO B O 1
ATOM 7470 N N . MET B 1 461 ? 18.344 -18.859 -12.43 1 96.44 461 MET B N 1
ATOM 7471 C CA . MET B 1 461 ? 19.406 -19.375 -11.562 1 96.44 461 MET B CA 1
ATOM 7472 C C . MET B 1 461 ? 19.062 -20.781 -11.07 1 96.44 461 MET B C 1
ATOM 7474 O O . MET B 1 461 ? 19.844 -21.391 -10.336 1 96.44 461 MET B O 1
ATOM 7478 N N . HIS B 1 462 ? 17.938 -21.266 -11.453 1 97.38 462 HIS B N 1
ATOM 7479 C CA . HIS B 1 462 ? 17.594 -22.656 -11.203 1 97.38 462 HIS B CA 1
ATOM 7480 C C . HIS B 1 462 ? 18.156 -23.562 -12.289 1 97.38 462 HIS B C 1
ATOM 7482 O O . HIS B 1 462 ? 17.422 -24.047 -13.148 1 97.38 462 HIS B O 1
ATOM 7488 N N . THR B 1 463 ? 19.422 -23.875 -12.109 1 96.19 463 THR B N 1
ATOM 7489 C CA . THR B 1 463 ? 20.172 -24.656 -13.094 1 96.19 463 THR B CA 1
ATOM 7490 C C . THR B 1 463 ? 19.594 -26.062 -13.227 1 96.19 463 THR B C 1
ATOM 7492 O O . THR B 1 463 ? 18.781 -26.484 -12.398 1 96.19 463 THR B O 1
ATOM 7495 N N . ALA B 1 464 ? 20.078 -26.75 -14.281 1 97.19 464 ALA B N 1
ATOM 7496 C CA . ALA B 1 464 ? 19.656 -28.125 -14.508 1 97.19 464 ALA B CA 1
ATOM 7497 C C . ALA B 1 464 ? 19.969 -29 -13.305 1 97.19 464 ALA B C 1
ATOM 7499 O O . ALA B 1 464 ? 19.203 -29.891 -12.961 1 97.19 464 ALA B O 1
ATOM 7500 N N . GLU B 1 465 ? 21.078 -28.734 -12.711 1 97.31 465 GLU B N 1
ATOM 7501 C CA . GLU B 1 465 ? 21.484 -29.484 -11.531 1 97.31 465 GLU B CA 1
ATOM 7502 C C . GLU B 1 465 ? 20.5 -29.266 -10.375 1 97.31 465 GLU B C 1
ATOM 7504 O O . GLU B 1 465 ? 20.141 -30.219 -9.68 1 97.31 465 GLU B O 1
ATOM 7509 N N . LYS B 1 466 ? 20.141 -28.031 -10.18 1 96.94 466 LYS B N 1
ATOM 7510 C CA . LYS B 1 466 ? 19.188 -27.734 -9.109 1 96.94 466 LYS B CA 1
ATOM 7511 C C . LYS B 1 466 ? 17.828 -28.344 -9.391 1 96.94 466 LYS B C 1
ATOM 7513 O O . LYS B 1 466 ? 17.094 -28.703 -8.469 1 96.94 466 LYS B O 1
ATOM 7518 N N . ILE B 1 467 ? 17.422 -28.344 -10.609 1 98.25 467 ILE B N 1
ATOM 7519 C CA . ILE B 1 467 ? 16.156 -28.953 -11.016 1 98.25 467 ILE B CA 1
ATOM 7520 C C . ILE B 1 467 ? 16.188 -30.453 -10.703 1 98.25 467 ILE B C 1
ATOM 7522 O O . ILE B 1 467 ? 15.234 -31 -10.148 1 98.25 467 ILE B O 1
ATOM 7526 N N . GLU B 1 468 ? 17.297 -31.078 -11.016 1 98.12 468 GLU B N 1
ATOM 7527 C CA . GLU B 1 468 ? 17.422 -32.5 -10.734 1 98.12 468 GLU B CA 1
ATOM 7528 C C . GLU B 1 468 ? 17.375 -32.781 -9.234 1 98.12 468 GLU B C 1
ATOM 7530 O O . GLU B 1 468 ? 16.844 -33.812 -8.797 1 98.12 468 GLU B O 1
ATOM 7535 N N . GLU B 1 469 ? 18.016 -31.938 -8.484 1 97.69 469 GLU B N 1
ATOM 7536 C CA . GLU B 1 469 ? 17.938 -32.062 -7.035 1 97.69 469 GLU B CA 1
ATOM 7537 C C . GLU B 1 469 ? 16.5 -31.984 -6.543 1 97.69 469 GLU B C 1
ATOM 7539 O O . GLU B 1 469 ? 16.094 -32.75 -5.672 1 97.69 469 GLU B O 1
ATOM 7544 N N . PHE B 1 470 ? 15.789 -31.062 -7.047 1 98.19 470 PHE B N 1
ATOM 7545 C CA . PHE B 1 470 ? 14.383 -30.922 -6.684 1 98.19 470 PHE B CA 1
ATOM 7546 C C . PHE B 1 470 ? 13.602 -32.188 -7.039 1 98.19 470 PHE B C 1
ATOM 7548 O O . PHE B 1 470 ? 12.82 -32.688 -6.23 1 98.19 470 PHE B O 1
ATOM 7555 N N . ILE B 1 471 ? 13.812 -32.688 -8.25 1 98.19 471 ILE B N 1
ATOM 7556 C CA . ILE B 1 471 ? 13.094 -33.844 -8.758 1 98.19 471 ILE B CA 1
ATOM 7557 C C . ILE B 1 471 ? 13.352 -35.062 -7.859 1 98.19 471 ILE B C 1
ATOM 7559 O O . ILE B 1 471 ? 12.422 -35.781 -7.492 1 98.19 471 ILE B O 1
ATOM 7563 N N . SER B 1 472 ? 14.547 -35.219 -7.516 1 98.19 472 SER B N 1
ATOM 7564 C CA . SER B 1 472 ? 14.922 -36.344 -6.672 1 98.19 472 SER B CA 1
ATOM 7565 C C . SER B 1 472 ? 14.234 -36.281 -5.312 1 98.19 472 SER B C 1
ATOM 7567 O O . SER B 1 472 ? 13.688 -37.281 -4.84 1 98.19 472 SER B O 1
ATOM 7569 N N . ALA B 1 473 ? 14.297 -35.125 -4.723 1 98.12 473 ALA B N 1
ATOM 7570 C CA . ALA B 1 473 ? 13.648 -34.938 -3.432 1 98.12 473 ALA B CA 1
ATOM 7571 C C . ALA B 1 473 ? 12.141 -35.125 -3.543 1 98.12 473 ALA B C 1
ATOM 7573 O O . ALA B 1 473 ? 11.531 -35.781 -2.707 1 98.12 473 ALA B O 1
ATOM 7574 N N . ALA B 1 474 ? 11.508 -34.562 -4.547 1 97.88 474 ALA B N 1
ATOM 7575 C CA . ALA B 1 474 ? 10.062 -34.625 -4.754 1 97.88 474 ALA B CA 1
ATOM 7576 C C . ALA B 1 474 ? 9.602 -36.062 -4.941 1 97.88 474 ALA B C 1
ATOM 7578 O O . ALA B 1 474 ? 8.57 -36.469 -4.402 1 97.88 474 ALA B O 1
ATOM 7579 N N . LYS B 1 475 ? 10.344 -36.812 -5.68 1 97 475 LYS B N 1
ATOM 7580 C CA . LYS B 1 475 ? 10 -38.219 -5.898 1 97 475 LYS B CA 1
ATOM 7581 C C . LYS B 1 475 ? 9.914 -38.969 -4.578 1 97 475 LYS B C 1
ATOM 7583 O O . LYS B 1 475 ? 8.961 -39.75 -4.355 1 97 475 LYS B O 1
ATOM 7588 N N . THR B 1 476 ? 10.898 -38.75 -3.791 1 97.31 476 THR B N 1
ATOM 7589 C CA . THR B 1 476 ? 10.961 -39.438 -2.502 1 97.31 476 THR B CA 1
ATOM 7590 C C . THR B 1 476 ? 9.789 -39 -1.615 1 97.31 476 THR B C 1
ATOM 7592 O O . THR B 1 476 ? 9.133 -39.844 -1.006 1 97.31 476 THR B O 1
ATOM 7595 N N . VAL B 1 477 ? 9.594 -37.719 -1.566 1 97.25 477 VAL B N 1
ATOM 7596 C CA . VAL B 1 477 ? 8.555 -37.188 -0.697 1 97.25 477 VAL B CA 1
ATOM 7597 C C . VAL B 1 477 ? 7.184 -37.625 -1.2 1 97.25 477 VAL B C 1
ATOM 7599 O O . VAL B 1 477 ? 6.32 -38 -0.41 1 97.25 477 VAL B O 1
ATOM 7602 N N . TRP B 1 478 ? 6.953 -37.562 -2.475 1 96 478 TRP B N 1
ATOM 7603 C CA . TRP B 1 478 ? 5.676 -37.969 -3.057 1 96 478 TRP B CA 1
ATOM 7604 C C . TRP B 1 478 ? 5.359 -39.438 -2.74 1 96 478 TRP B C 1
ATOM 7606 O O . TRP B 1 478 ? 4.223 -39.75 -2.404 1 96 478 TRP B O 1
ATOM 7616 N N . LYS B 1 479 ? 6.293 -40.281 -2.871 1 94.75 479 LYS B N 1
ATOM 7617 C CA . LYS B 1 479 ? 6.133 -41.688 -2.576 1 94.75 479 LYS B CA 1
ATOM 7618 C C . LYS B 1 479 ? 5.816 -41.906 -1.101 1 94.75 479 LYS B C 1
ATOM 7620 O O . LYS B 1 479 ? 4.949 -42.719 -0.76 1 94.75 479 LYS B O 1
ATOM 7625 N N . SER B 1 480 ? 6.508 -41.219 -0.304 1 96 480 SER B N 1
ATOM 7626 C CA . SER B 1 480 ? 6.344 -41.375 1.135 1 96 480 SER B CA 1
ATOM 7627 C C . SER B 1 480 ? 4.945 -40.969 1.588 1 96 480 SER B C 1
ATOM 7629 O O . SER B 1 480 ? 4.414 -41.531 2.557 1 96 480 SER B O 1
ATOM 7631 N N . PHE B 1 481 ? 4.355 -40.031 0.937 1 95.38 481 PHE B N 1
ATOM 7632 C CA . PHE B 1 481 ? 3.045 -39.531 1.337 1 95.38 481 PHE B CA 1
ATOM 7633 C C . PHE B 1 481 ? 1.938 -40.219 0.559 1 95.38 481 PHE B C 1
ATOM 7635 O O . PHE B 1 481 ? 0.753 -40 0.803 1 95.38 481 PHE B O 1
ATOM 7642 N N . GLY B 1 482 ? 2.26 -41.094 -0.348 1 93.81 482 GLY B N 1
ATOM 7643 C CA . GLY B 1 482 ? 1.272 -41.812 -1.142 1 93.81 482 GLY B CA 1
ATOM 7644 C C . GLY B 1 482 ? 0.45 -40.906 -2.031 1 93.81 482 GLY B C 1
ATOM 7645 O O . GLY B 1 482 ? -0.763 -41.094 -2.162 1 93.81 482 GLY B O 1
ATOM 7646 N N . LEU B 1 483 ? 1.074 -39.938 -2.619 1 93.56 483 LEU B N 1
ATOM 7647 C CA . LEU B 1 483 ? 0.38 -38.969 -3.451 1 93.56 483 LEU B CA 1
ATOM 7648 C C . LEU B 1 483 ? 0.231 -39.5 -4.879 1 93.56 483 LEU B C 1
ATOM 7650 O O . LEU B 1 483 ? 0.997 -40.344 -5.32 1 93.56 483 LEU B O 1
ATOM 7654 N N . ILE B 1 484 ? -0.708 -39 -5.547 1 90 484 ILE B N 1
ATOM 7655 C CA . ILE B 1 484 ? -0.974 -39.469 -6.91 1 90 484 ILE B CA 1
ATOM 7656 C C . ILE B 1 484 ? 0.125 -38.938 -7.844 1 90 484 ILE B C 1
ATOM 7658 O O . ILE B 1 484 ? 0.725 -37.906 -7.594 1 90 484 ILE B O 1
ATOM 7662 N N . GLY B 1 485 ? 0.312 -39.688 -8.93 1 92.75 485 GLY B N 1
ATOM 7663 C CA . GLY B 1 485 ? 1.274 -39.281 -9.945 1 92.75 485 GLY B CA 1
ATOM 7664 C C . GLY B 1 485 ? 0.641 -38.562 -11.109 1 92.75 485 GLY B C 1
ATOM 7665 O O . GLY B 1 485 ? -0.57 -38.312 -11.125 1 92.75 485 GLY B O 1
ATOM 7666 N N . TYR B 1 486 ? 1.494 -38.156 -12.023 1 91.88 486 TYR B N 1
ATOM 7667 C CA . TYR B 1 486 ? 1.072 -37.438 -13.227 1 91.88 486 TYR B CA 1
ATOM 7668 C C . TYR B 1 486 ? 0.083 -38.281 -14.031 1 91.88 486 TYR B C 1
ATOM 7670 O O . TYR B 1 486 ? -0.951 -37.75 -14.477 1 91.88 486 TYR B O 1
ATOM 7678 N N . SER B 1 487 ? 0.364 -39.562 -14.273 1 91.69 487 SER B N 1
ATOM 7679 C CA . SER B 1 487 ? -0.466 -40.438 -15.07 1 91.69 487 SER B CA 1
ATOM 7680 C C . SER B 1 487 ? -1.872 -40.562 -14.492 1 91.69 487 SER B C 1
ATOM 7682 O O . SER B 1 487 ? -2.859 -40.5 -15.227 1 91.69 487 SER B O 1
ATOM 7684 N N . GLU B 1 488 ? -1.872 -40.688 -13.25 1 90.69 488 GLU B N 1
ATOM 7685 C CA . GLU B 1 488 ? -3.166 -40.812 -12.578 1 90.69 488 GLU B CA 1
ATOM 7686 C C . GLU B 1 488 ? -3.926 -39.469 -12.641 1 90.69 488 GLU B C 1
ATOM 7688 O O . GLU B 1 488 ? -5.148 -39.469 -12.797 1 90.69 488 GLU B O 1
ATOM 7693 N N . LEU B 1 489 ? -3.223 -38.375 -12.438 1 90.88 489 LEU B N 1
ATOM 7694 C CA . LEU B 1 489 ? -3.832 -37.062 -12.531 1 90.88 489 LEU B CA 1
ATOM 7695 C C . LEU B 1 489 ? -4.445 -36.844 -13.906 1 90.88 489 LEU B C 1
ATOM 7697 O O . LEU B 1 489 ? -5.543 -36.281 -14.023 1 90.88 489 LEU B O 1
ATOM 7701 N N . GLN B 1 490 ? -3.773 -37.281 -14.953 1 90.06 490 GLN B N 1
ATOM 7702 C CA . GLN B 1 490 ? -4.266 -37.125 -16.312 1 90.06 490 GLN B CA 1
ATOM 7703 C C . GLN B 1 490 ? -5.57 -37.875 -16.531 1 90.06 490 GLN B C 1
ATOM 7705 O O . GLN B 1 490 ? -6.477 -37.406 -17.203 1 90.06 490 GLN B O 1
ATOM 7710 N N . LYS B 1 491 ? -5.641 -39 -15.953 1 88.5 491 LYS B N 1
ATOM 7711 C CA . LYS B 1 491 ? -6.859 -39.781 -16.031 1 88.5 491 LYS B CA 1
ATOM 7712 C C . LYS B 1 491 ? -8.023 -39.094 -15.336 1 88.5 491 LYS B C 1
ATOM 7714 O O . LYS B 1 491 ? -9.148 -39.125 -15.828 1 88.5 491 LYS B O 1
ATOM 7719 N N . LYS B 1 492 ? -7.691 -38.5 -14.266 1 86.38 492 LYS B N 1
ATOM 7720 C CA . LYS B 1 492 ? -8.719 -37.812 -13.5 1 86.38 492 LYS B CA 1
ATOM 7721 C C . LYS B 1 492 ? -9.203 -36.562 -14.25 1 86.38 492 LYS B C 1
ATOM 7723 O O . LYS B 1 492 ? -10.391 -36.25 -14.234 1 86.38 492 LYS B O 1
ATOM 7728 N N . LEU B 1 493 ? -8.281 -35.781 -14.789 1 84.69 493 LEU B N 1
ATOM 7729 C CA . LEU B 1 493 ? -8.617 -34.562 -15.516 1 84.69 493 LEU B CA 1
ATOM 7730 C C . LEU B 1 493 ? -9.398 -34.875 -16.781 1 84.69 493 LEU B C 1
ATOM 7732 O O . LEU B 1 493 ? -10.297 -34.125 -17.172 1 84.69 493 LEU B O 1
ATOM 7736 N N . ALA B 1 494 ? -9.062 -35.969 -17.453 1 80.75 494 ALA B N 1
ATOM 7737 C CA . ALA B 1 494 ? -9.766 -36.406 -18.672 1 80.75 494 ALA B CA 1
ATOM 7738 C C . ALA B 1 494 ? -11.195 -36.812 -18.359 1 80.75 494 ALA B C 1
ATOM 7740 O O . ALA B 1 494 ? -12.109 -36.562 -19.141 1 80.75 494 ALA B O 1
ATOM 7741 N N . LYS B 1 495 ? -11.5 -37.406 -17.266 1 72.12 495 LYS B N 1
ATOM 7742 C CA . LYS B 1 495 ? -12.836 -37.844 -16.859 1 72.12 495 LYS B CA 1
ATOM 7743 C C . LYS B 1 495 ? -13.711 -36.625 -16.531 1 72.12 495 LYS B C 1
ATOM 7745 O O . LYS B 1 495 ? -14.93 -36.656 -16.734 1 72.12 495 LYS B O 1
ATOM 7750 N N . LYS B 1 496 ? -13.133 -35.656 -16.016 1 68.94 496 LYS B N 1
ATOM 7751 C CA . LYS B 1 496 ? -13.891 -34.469 -15.641 1 68.94 496 LYS B CA 1
ATOM 7752 C C . LYS B 1 496 ? -14.312 -33.688 -16.875 1 68.94 496 LYS B C 1
ATOM 7754 O O . LYS B 1 496 ? -15.32 -32.969 -16.859 1 68.94 496 LYS B O 1
ATOM 7759 N N . SER B 1 497 ? -13.477 -33.719 -17.984 1 60.34 497 SER B N 1
ATOM 7760 C CA . SER B 1 497 ? -13.766 -33.031 -19.234 1 60.34 497 SER B CA 1
ATOM 7761 C C . SER B 1 497 ? -14.773 -33.781 -20.078 1 60.34 497 SER B C 1
ATOM 7763 O O . SER B 1 497 ? -15.383 -33.219 -20.984 1 60.34 497 SER B O 1
ATOM 7765 N N . SER B 1 498 ? -15.086 -34.969 -19.828 1 46.38 498 SER B N 1
ATOM 7766 C CA . SER B 1 498 ? -16.109 -35.75 -20.531 1 46.38 498 SER B CA 1
ATOM 7767 C C . SER B 1 498 ? -17.469 -35.625 -19.828 1 46.38 498 SER B C 1
ATOM 7769 O O . SER B 1 498 ? -17.531 -35.625 -18.609 1 46.38 498 SER B O 1
#

Foldseek 3Di:
DVVVVVVVLVVVLVPPVVSVVPVPCDPVNCVVVLVPPVVNVVVCVVPDDDDPDPVVVVVVVPPPPPVPPPPCVVVPCCDPVVVVVVVVQVVCVVVLNDDDDWAWADDQPDPPWIFTPPPPPRDIFGEFAALLFLSLLNPPLLVVLLVVCCVPPNWFQPFACVPSNNDVLQVLLQVLLCVLQVFATKHWFQWLLLALLLQQQQPQVVAPLGAAEEEEPLDDPSNVVSNVNHPDDPVSYHYFYHLDLVRSLVVLVVLPDPSRLRHAYEYEEEQARQAQQAGHPLVSVLVSCVVSVHAYEYEQASAALQAALLRSGPCRNVVHDHAKYKYGCCGNLPFGTIMIGHYPVSNVSSCVGGCSRRHDRGGGSSRSSSSSSSSVVSRPDCLFNVLLQVVLVVLQVLQVVLFFAWHDHPHSKTKGWFQASVLLVVLQVCCCVPVSYHWDWDDPPSPDRRGITTIGSDTNPCDPVNSVSSSVSSSVSCVVVVTGGNVVNVVVVVVVVD/DVVVVVVVVVVVLVPPVVNVVPVPCDPVNCVVVLVVPVVNVVVVVPPDDDDPDPVVVVVVVPPPPPVPPPPCCVVPCCDPVVVVVVVVQVVCVVVLNDDDDWAWADDQPDPPWIFTPPVPPRDIFGEFAALLFLSLLNPPLLVVLLVVCCVPPNWFQPFACVPSNNDVLQVLLQVLLCVLQVFATKHWFQWLLLALLLQQQQVQVVAPLGAAEEEEPLDDPSNVVSNVNHPDDPLSYHYFYHLPLVRSLVVLVVLCDPSRLRHAYEYEEEQARQAQQAGHPLVSVLVSCVVSVHAYEYEQASAALQAALLRSGPCRNVVHDHAKYKYGCVGNLPFGTIMIGHYPVSNVSSCVGGCSRRHDRGGGSSRSSSSSSSSVVSRPDCLFNVLLQVVLVVLQVLQVVLFFAWHDHPHSKTKGWFQASVLLVVLQVCCCVVQSYHWDWDDPPSPDRRGITTIGSDTNPCDPVNSVSSSVSSSVSCVVVVTGGNVVNVVVVVVVVD

pLDDT: mean 84.79, std 23.41, range [21.47, 98.94]

Organism: NCBI:txid5963

Radius of gyration: 32.03 Å; Cα contacts (8 Å, |Δi|>4): 1944; chains: 2; bounding box: 82×84×112 Å